Protein 7LZ2 (pdb70)

GO terms:
  GO:0005886 plasma membrane (C, IDA)
  GO:0009507 chloroplast (C, IDA)
  GO:0009611 response to wounding (P, IEP)
  GO:0019722 calcium-mediated signaling (P, IDA)
  GO:0070417 cellular response to cold (P, IEP)
  GO:0071260 cellular response to mechanical stimulus (P, IEP)
  GO:0071311 cellular response to acetate (P, IEP)
  GO:0005886 plasma membrane (C, EXP)
  GO:0005262 calcium channel activity (F, IMP)
  GO:0008066 glutamate receptor activity (F, IMP)
  GO:0006816 calcium ion transport (P, IMP)
  GO:0009536 plastid (C, IDA)
  GO:0015276 ligand-gated monoatomic ion channel activity (F, IDA)
  GO:0006816 calcium ion transport (P, IDA)
  GO:0005515 protein binding (F, IPI)
  GO:0071230 cellular response to amino acid stimulus (P, IMP)

Foldseek 3Di:
DDDDDDDAAFEEEWQALAPCQQKHADPDPVRMDHLQVVLLVLLQVPFPDHGGHGYDYDDPNQATAALVVSLVCQLVVVGQKYITQRWPDPVSVVWWQWADFLWKKFKFKKAFPVLCVQCQGLLSLQVVLFAEEEEPNDPVLVCCVPVVVRDNVSYHHAGYLVRQQVLRVCDRPRNHTRIYMYMPVSVLVSCLPRQRRMDTGDDRPTITHGTMTGGPPDVCSVSSNVSSVVCVVVCNSVVSCVVRDDSDHDND/DPVDDDAFEEEEKQALAPCQQKHADPDPPGMHHLQVVLLVQLQVPDPDHHHHHYDYDDDNQFTAALLVSLVCQLVVVGQKYITQRWDDDVSVVFWQWAAFLFKKFKFKKAFVVCVVQDFTDVSQQVVLFAEEEEPNDPVLVCCCPVVVRDNVSYHYAGYLVLQVVQRVCDRPNNHTRIYMYMPVSVLVSCPPHPLSMATGDDTHPMTHGTMTGGPPDPVSVSSNVSSVVCVVVCNSVVSCVVRHDDDGPRD/DDPPDDDAFEEEEKQALAPCQQKHADPDPPGIDHLQVVLLVQLQVPDPDHGRHHYDYDDPNQFTAALVVVLVCCLVVVGQKYITQRFDDDVSVVFWPWAAFLFKKFKFKKAFPPPLPQPQGDVSQQVVLFAEEEEPNDPVLCCCCPVVVRDSVSYHYAGYLVRQLVQRVCDRPRNHTSIYMYMVVSVVVSCLPNLNRMDTGDDTPPMGHGTMTGGPPDPVSVSSNVSSVVCVVVVNSVVSCCVRPVGDRPND

Radius of gyration: 29.54 Å; Cα contacts (8 Å, |Δi|>4): 1562; chains: 3; bounding box: 68×72×81 Å

Sequence (755 aa):
GSAMGSKPLRIGVPNRVSYTDYVSKDKNPPGVRGYCIDVFEAAIELLPYPVPRTYILYGDGKRNPSYDNLVNEVVADNFDVAVGDITIVTNRTRYVDFTQPFIESGLVVVAPVKEAGTIEGIDSLVTSNEPIGVQDGTFARNYLINELNILPSRIVPLKDEEQYLSALQRGPNAGGVAAIVDELPYIEVLLTNSNCKFRTVGQEFTRTGWGFAFQRDSPLAVDMSTAILQLSEEGELEKIHRKWLNYKHECSSAMGSKPLRIGVPNRVSYTDYVSKDKNPPGVRGYCIDVFEAAIELLPYPVPRTYILYGDGKRNPSYDNLVNEVVADNFDVAVGDITIVTNRTRYVDFTQPFIESGLVVVAPVKEAGTIEGIDSLVTSNEPIGVQDGTFARNYLINELNILPSRIVPLKDEEQYLSALQRGPNAGGVAAIVDELPYIEVLLTNSNCKFRTVGQEFTRTGWGFAFQRDSPLAVDMSTAILQLSEEGELEKIHRKWLNYKHECSGSAMGSKPLRIGVPNRVSYTDYVSKDKNPPGVRGYCIDVFEAAIELLPYPVPRTYILYGDGKRNPSYDNLVNEVVADNFDVAVGDITIVTNRTRYVDFTQPFIESGLVVVAPVKEAGTIEGIDSLVTSNEPIGVQDGTFARNYLINELNILPSRIVPLKDEEQYLSALQRGPNAGGVAAIVDELPYIEVLLTNSNCKFRTVGQEFTRTGWGFAFQRDSPLAVDMSTAILQLSEEGELEKIHRKWLNYKHECS

Secondary structure (DSSP, 8-state):
-----PPPEEEEEE--SSSTTTSEE-SSTTSEESHHHHHHHHHHHTSSS---EEEEEES-SSS---HHHHHHHHHTTS-SEE-SS-B--HHHHTTEEEPSPSEEE-EEEEEEGGGTTT--SHHHHHHT---EEEETT-THHHHHHHHH---GGGEEEE-SHHHHHHHHHH-TTTTS-SEEEEEHHHHHHHHHTTTTSEEEES-----EEE--EEETT-HHHHHHHHHHHHHHHTTHHHHHHHHH-----S--/--SSPPPEEEEEE--SSSTTTSEE-SSTTSEESHHHHHHHHHHHTSSS---EEEEEES-SSSPPPHHHHHHHHHTTS-SEE-SS-B--HHHHTTEEEPSPSEEEEEEEEEEGGGTTT--SHHHHHHT---EEEETT-THHHIIIIIH---GGGEEEE-SHHHHHHHHHH-TTTTS-SEEEEEHHHHHHHHTTS-SSEEEEEEEEEEEEE--EEETT-HHHHHHHHHHHHHHHTTHHHHHHHHH--S--S--/--SS--PPEEEEEE--SSSTTTSEE-SSTTSEESHHHHHHHHHHHTSSS---EEEEEES-SSSPPPHHHHHHHHHTTS-SEE-SS-B--HHHHTTSEEPSPSEEEEEEEEEESS--TT-SSHHHHHHT---EEEETT-THHHIIIIIH---GGGEEEE-SHHHHHHHHHH-TTTTS-SEEEEEHHHHHHHTTSSTT-EEEEEEEEEEEEE--EE-TT-HHHHHHHHHHHHHHHHTHHHHHHHHHH-------

Organism: Arabidopsis thaliana (NCBI:txid3702)

InterPro domains:
  IPR001320 Ionotropic glutamate receptor, C-terminal [PF00060] (614-869)
  IPR001320 Ionotropic glutamate receptor, C-terminal [SM00079] (495-837)
  IPR001828 Receptor, ligand binding region [PF01094] (77-432)
  IPR015683 Ionotropic glutamate receptor [PTHR18966] (61-900)
  IPR017103 Ionotropic glutamate receptor, plant [PIRSF037090] (15-953)
  IPR019594 Ionotropic glutamate receptor, L-glutamate and glycine-binding domain [PF10613] (513-597)
  IPR028082 Periplasmic binding protein-like I [SSF53822] (56-485)
  IPR044440 Plant glutamate receptor, periplasmic ligand-binding domain [cd19990] (62-450)

Solvent-accessible surface area: 34008 Å² total

Nearest PDB structures (foldseek):
  7lz0-assembly1_A  TM=9.992E-01  e=1.432E-56  Arabidopsis thaliana
  7lzh-assembly1_D  TM=9.615E-01  e=1.372E-44  Arabidopsis thaliana
  7lzi-assembly1_D  TM=9.475E-01  e=1.286E-44  Arabidopsis thaliana
  7lzi-assembly1_C  TM=9.461E-01  e=9.913E-45  Arabidopsis thaliana
  6ve8-assembly1_A  TM=9.684E-01  e=1.180E-38  Arabidopsis thaliana

B-factor: mean 27.97, std 14.32, range [13.73, 125.94]

Structure (mmCIF, N/CA/C/O backbone):
data_7LZ2
#
_entry.id   7LZ2
#
_cell.length_a   74.581
_cell.length_b   74.581
_cell.length_c   508.887
_cell.angle_alpha   90.000
_cell.angle_beta   90.000
_cell.angle_gamma   120.000
#
_symmetry.space_group_name_H-M   'P 65 2 2'
#
loop_
_entity.id
_entity.type
_entity.pdbx_description
1 polymer 'Glutamate receptor 3.4'
2 non-polymer METHIONINE
3 non-polymer 'SODIUM ION'
4 non-polymer 'SULFATE ION'
5 non-polymer GLYCEROL
6 non-polymer BETA-MERCAPTOETHANOL
7 non-polymer 'CHLORIDE ION'
8 water water
#
loop_
_atom_site.group_PDB
_atom_site.id
_atom_site.type_symbol
_atom_site.label_atom_id
_atom_site.label_alt_id
_atom_site.label_comp_id
_atom_site.label_asym_id
_atom_site.label_entity_id
_atom_site.label_seq_id
_atom_site.pdbx_PDB_ins_code
_atom_site.Cartn_x
_atom_site.Cartn_y
_atom_site.Cartn_z
_atom_site.occupancy
_atom_site.B_iso_or_equiv
_atom_site.auth_seq_id
_atom_site.auth_comp_id
_atom_site.auth_asym_id
_atom_site.auth_atom_id
_atom_site.pdbx_PDB_model_num
ATOM 1 N N . GLY A 1 17 ? 19.567 26.760 -17.492 1.00 45.36 1 GLY A N 1
ATOM 2 C CA . GLY A 1 17 ? 19.210 25.919 -18.686 1.00 45.19 1 GLY A CA 1
ATOM 3 C C . GLY A 1 17 ? 18.600 26.724 -19.831 1.00 37.62 1 GLY A C 1
ATOM 4 O O . GLY A 1 17 ? 18.296 27.934 -19.639 1.00 42.82 1 GLY A O 1
ATOM 5 N N . SER A 1 18 ? 18.410 26.102 -20.998 1.00 39.19 2 SER A N 1
ATOM 6 C CA . SER A 1 18 ? 17.840 26.791 -22.189 1.00 38.33 2 SER A CA 1
ATOM 7 C C . SER A 1 18 ? 16.359 27.106 -21.932 1.00 32.99 2 SER A C 1
ATOM 8 O O . SER A 1 18 ? 15.649 26.282 -21.301 1.00 32.73 2 SER A O 1
ATOM 11 N N . ALA A 1 19 ? 15.955 28.311 -22.300 1.00 27.05 3 ALA A N 1
ATOM 12 C CA . ALA A 1 19 ? 14.607 28.830 -21.992 1.00 22.53 3 ALA A CA 1
ATOM 13 C C . ALA A 1 19 ? 13.594 28.338 -23.034 1.00 24.55 3 ALA A C 1
ATOM 14 O O . ALA A 1 19 ? 12.425 28.046 -22.623 1.00 23.07 3 ALA A O 1
ATOM 16 N N . MET A 1 20 ? 13.962 28.239 -24.311 1.00 22.27 4 MET A N 1
ATOM 17 C CA . MET A 1 20 ? 12.927 28.012 -25.348 1.00 24.04 4 MET A CA 1
ATOM 18 C C . MET A 1 20 ? 12.506 26.545 -25.318 1.00 25.01 4 MET A C 1
ATOM 19 O O . MET A 1 20 ? 13.354 25.663 -25.442 1.00 24.97 4 MET A O 1
ATOM 24 N N . GLY A 1 21 ? 11.199 26.273 -25.105 1.00 21.66 5 GLY A N 1
ATOM 25 C CA . GLY A 1 21 ? 10.663 24.920 -25.059 1.00 21.85 5 GLY A CA 1
ATOM 26 C C . GLY A 1 21 ? 10.399 24.391 -26.475 1.00 19.88 5 GLY A C 1
ATOM 27 O O . GLY A 1 21 ? 10.611 25.102 -27.462 1.00 22.20 5 GLY A O 1
ATOM 28 N N . SER A 1 22 ? 9.905 23.165 -26.502 1.00 23.96 6 SER A N 1
ATOM 29 C CA . SER A 1 22 ? 9.588 22.449 -27.756 1.00 27.34 6 SER A CA 1
ATOM 30 C C . SER A 1 22 ? 8.151 22.774 -28.171 1.00 24.79 6 SER A C 1
ATOM 31 O O . SER A 1 22 ? 7.289 23.058 -27.321 1.00 21.59 6 SER A O 1
ATOM 34 N N . LYS A 1 23 ? 7.918 22.748 -29.459 1.00 24.04 7 LYS A N 1
ATOM 35 C CA . LYS A 1 23 ? 6.595 22.958 -30.048 1.00 23.00 7 LYS A CA 1
ATOM 36 C C . LYS A 1 23 ? 5.792 21.679 -29.831 1.00 18.79 7 LYS A C 1
ATOM 37 O O . LYS A 1 23 ? 6.313 20.600 -30.002 1.00 20.86 7 LYS A O 1
ATOM 43 N N . PRO A 1 24 ? 4.517 21.769 -29.397 1.00 18.69 8 PRO A N 1
ATOM 44 C CA . PRO A 1 24 ? 3.666 20.593 -29.245 1.00 18.14 8 PRO A CA 1
ATOM 45 C C . PRO A 1 24 ? 3.258 20.052 -30.616 1.00 17.19 8 PRO A C 1
ATOM 46 O O . PRO A 1 24 ? 3.294 20.734 -31.618 1.00 18.07 8 PRO A O 1
ATOM 50 N N . LEU A 1 25 ? 2.844 18.802 -30.587 1.00 17.88 9 LEU A N 1
ATOM 51 C CA . LEU A 1 25 ? 2.297 18.116 -31.786 1.00 17.58 9 LEU A CA 1
ATOM 52 C C . LEU A 1 25 ? 1.020 18.842 -32.196 1.00 16.72 9 LEU A C 1
ATOM 53 O O . LEU A 1 25 ? 0.072 18.953 -31.427 1.00 18.55 9 LEU A O 1
ATOM 58 N N . ARG A 1 26 ? 0.955 19.265 -33.458 1.00 16.06 10 ARG A N 1
ATOM 59 C CA . ARG A 1 26 ? -0.214 19.975 -33.988 1.00 16.79 10 ARG A CA 1
ATOM 60 C C . ARG A 1 26 ? -1.139 18.939 -34.646 1.00 17.56 10 ARG A C 1
ATOM 61 O O . ARG A 1 26 ? -0.807 18.435 -35.749 1.00 17.13 10 ARG A O 1
ATOM 69 N N . ILE A 1 27 ? -2.251 18.642 -33.985 1.00 18.22 11 ILE A N 1
ATOM 70 C CA . ILE A 1 27 ? -3.162 17.548 -34.430 1.00 17.08 11 ILE A CA 1
ATOM 71 C C . ILE A 1 27 ? -4.316 18.211 -35.189 1.00 16.41 11 ILE A C 1
ATOM 72 O O . ILE A 1 27 ? -5.172 18.843 -34.543 1.00 18.80 11 ILE A O 1
ATOM 77 N N . GLY A 1 28 ? -4.472 17.988 -36.494 1.00 16.31 12 GLY A N 1
ATOM 78 C CA . GLY A 1 28 ? -5.614 18.458 -37.275 1.00 16.23 12 GLY A CA 1
ATOM 79 C C . GLY A 1 28 ? -6.770 17.470 -37.216 1.00 18.06 12 GLY A C 1
ATOM 80 O O . GLY A 1 28 ? -6.550 16.235 -37.427 1.00 16.75 12 GLY A O 1
ATOM 81 N N . VAL A 1 29 ? -7.970 17.942 -36.842 1.00 17.32 13 VAL A N 1
ATOM 82 C CA . VAL A 1 29 ? -9.149 17.057 -36.585 1.00 17.24 13 VAL A CA 1
ATOM 83 C C . VAL A 1 29 ? -10.297 17.544 -37.448 1.00 18.36 13 VAL A C 1
ATOM 84 O O . VAL A 1 29 ? -10.669 18.738 -37.373 1.00 18.05 13 VAL A O 1
ATOM 88 N N . PRO A 1 30 ? -10.902 16.689 -38.305 1.00 17.06 14 PRO A N 1
ATOM 89 C CA . PRO A 1 30 ? -12.020 17.127 -39.128 1.00 18.13 14 PRO A CA 1
ATOM 90 C C . PRO A 1 30 ? -13.252 17.482 -38.283 1.00 17.12 14 PRO A C 1
ATOM 91 O O . PRO A 1 30 ? -13.645 16.740 -37.399 1.00 17.60 14 PRO A O 1
ATOM 95 N N . ASN A 1 31 ? -13.811 18.655 -38.590 1.00 18.75 15 ASN A N 1
ATOM 96 C CA . ASN A 1 31 ? -14.972 19.208 -37.869 1.00 19.80 15 ASN A CA 1
ATOM 97 C C . ASN A 1 31 ? -16.230 18.597 -38.470 1.00 17.67 15 ASN A C 1
ATOM 98 O O . ASN A 1 31 ? -16.880 19.268 -39.204 1.00 20.15 15 ASN A O 1
ATOM 103 N N . ARG A 1 32 ? -16.533 17.359 -38.123 1.00 18.26 16 ARG A N 1
ATOM 104 C CA . ARG A 1 32 ? -17.622 16.571 -38.739 1.00 18.79 16 ARG A CA 1
ATOM 105 C C . ARG A 1 32 ? -18.948 17.212 -38.362 1.00 19.27 16 ARG A C 1
ATOM 106 O O . ARG A 1 32 ? -19.117 17.531 -37.185 1.00 19.82 16 ARG A O 1
ATOM 114 N N . VAL A 1 33 ? -19.870 17.226 -39.316 1.00 20.69 17 VAL A N 1
ATOM 115 C CA . VAL A 1 33 ? -21.279 17.660 -39.032 1.00 21.63 17 VAL A CA 1
ATOM 116 C C . VAL A 1 33 ? -22.223 16.465 -38.987 1.00 23.80 17 VAL A C 1
ATOM 117 O O . VAL A 1 33 ? -23.307 16.572 -38.411 1.00 28.45 17 VAL A O 1
ATOM 121 N N . SER A 1 34 ? -21.834 15.353 -39.586 1.00 20.85 18 SER A N 1
ATOM 122 C CA . SER A 1 34 ? -22.628 14.120 -39.611 1.00 19.93 18 SER A CA 1
ATOM 123 C C . SER A 1 34 ? -21.802 13.021 -38.951 1.00 19.56 18 SER A C 1
ATOM 124 O O . SER A 1 34 ? -20.529 13.086 -39.026 1.00 19.86 18 SER A O 1
ATOM 127 N N . TYR A 1 35 ? -22.411 11.967 -38.444 1.00 20.04 19 TYR A N 1
ATOM 128 C CA . TYR A 1 35 ? -21.733 10.763 -37.891 1.00 20.03 19 TYR A CA 1
ATOM 129 C C . TYR A 1 35 ? -20.724 11.228 -36.846 1.00 20.68 19 TYR A C 1
ATOM 130 O O . TYR A 1 35 ? -19.562 10.784 -36.805 1.00 19.95 19 TYR A O 1
ATOM 139 N N . THR A 1 36 ? -21.180 12.056 -35.915 1.00 21.04 20 THR A N 1
ATOM 140 C CA . THR A 1 36 ? -20.256 12.749 -34.989 1.00 20.35 20 THR A CA 1
ATOM 141 C C . THR A 1 36 ? -19.781 11.838 -33.871 1.00 21.63 20 THR A C 1
ATOM 142 O O . THR A 1 36 ? -18.787 12.226 -33.167 1.00 22.61 20 THR A O 1
ATOM 146 N N . ASP A 1 37 ? -20.270 10.622 -33.740 1.00 21.37 21 ASP A N 1
ATOM 147 C CA . ASP A 1 37 ? -19.688 9.701 -32.746 1.00 23.02 21 ASP A CA 1
ATOM 148 C C . ASP A 1 37 ? -18.289 9.228 -33.189 1.00 20.23 21 ASP A C 1
ATOM 149 O O . ASP A 1 37 ? -17.553 8.793 -32.314 1.00 19.30 21 ASP A O 1
ATOM 154 N N . TYR A 1 38 ? -17.941 9.318 -34.469 1.00 18.30 22 TYR A N 1
ATOM 155 C CA . TYR A 1 38 ? -16.583 8.924 -34.870 1.00 18.05 22 TYR A CA 1
ATOM 156 C C . TYR A 1 38 ? -15.575 9.996 -34.479 1.00 20.80 22 TYR A C 1
ATOM 157 O O . TYR A 1 38 ? -14.504 9.633 -33.997 1.00 19.83 22 TYR A O 1
ATOM 166 N N . VAL A 1 39 ? -15.856 11.246 -34.742 1.00 20.60 23 VAL A N 1
ATOM 167 C CA . VAL A 1 39 ? -15.002 12.383 -34.319 1.00 18.08 23 VAL A CA 1
ATOM 168 C C . VAL A 1 39 ? -15.787 13.644 -34.491 1.00 19.27 23 VAL A C 1
ATOM 169 O O . VAL A 1 39 ? -16.526 13.745 -35.485 1.00 22.96 23 VAL A O 1
ATOM 173 N N . SER A 1 40 ? -15.637 14.593 -33.562 1.00 19.90 24 SER A N 1
ATOM 174 C CA . SER A 1 40 ? -16.331 15.886 -33.677 1.00 22.73 24 SER A CA 1
ATOM 175 C C . SER A 1 40 ? -15.766 16.876 -32.654 1.00 21.16 24 SER A C 1
ATOM 176 O O . SER A 1 40 ? -14.940 16.470 -31.789 1.00 22.20 24 SER A O 1
ATOM 179 N N . LYS A 1 41 ? -16.203 18.121 -32.783 1.00 22.69 25 LYS A N 1
ATOM 180 C CA . LYS A 1 41 ? -15.898 19.162 -31.777 1.00 23.59 25 LYS A CA 1
ATOM 181 C C . LYS A 1 41 ? -16.544 18.825 -30.424 1.00 24.72 25 LYS A C 1
ATOM 182 O O . LYS A 1 41 ? -17.520 18.072 -30.379 1.00 23.18 25 LYS A O 1
ATOM 188 N N . ASP A 1 42 ? -15.987 19.396 -29.358 1.00 24.64 26 ASP A N 1
ATOM 189 C CA . ASP A 1 42 ? -16.453 19.239 -27.968 1.00 29.24 26 ASP A CA 1
ATOM 190 C C . ASP A 1 42 ? -16.342 20.634 -27.362 1.00 32.06 26 ASP A C 1
ATOM 191 O O . ASP A 1 42 ? -15.330 21.274 -27.596 1.00 29.48 26 ASP A O 1
ATOM 196 N N . LYS A 1 43 ? -17.374 21.100 -26.673 1.00 35.76 27 LYS A N 1
ATOM 197 C CA . LYS A 1 43 ? -17.373 22.474 -26.111 1.00 39.91 27 LYS A CA 1
ATOM 198 C C . LYS A 1 43 ? -16.363 22.544 -24.960 1.00 40.44 27 LYS A C 1
ATOM 199 O O . LYS A 1 43 ? -15.939 23.673 -24.639 1.00 45.99 27 LYS A O 1
ATOM 205 N N . ASN A 1 44 ? -15.988 21.396 -24.384 1.00 33.51 28 ASN A N 1
ATOM 206 C CA . ASN A 1 44 ? -15.010 21.244 -23.281 1.00 38.27 28 ASN A CA 1
ATOM 207 C C . ASN A 1 44 ? -13.633 20.833 -23.808 1.00 47.17 28 ASN A C 1
ATOM 208 O O . ASN A 1 44 ? -13.540 20.130 -24.813 1.00 37.36 28 ASN A O 1
ATOM 213 N N . PRO A 1 45 ? -12.517 21.158 -23.110 1.00 46.43 29 PRO A N 1
ATOM 214 C CA . PRO A 1 45 ? -11.206 20.624 -23.493 1.00 44.02 29 PRO A CA 1
ATOM 215 C C . PRO A 1 45 ? -11.208 19.085 -23.542 1.00 39.15 29 PRO A C 1
ATOM 216 O O . PRO A 1 45 ? -11.903 18.407 -22.793 1.00 41.44 29 PRO A O 1
ATOM 220 N N . PRO A 1 46 ? -10.445 18.444 -24.456 1.00 33.42 30 PRO A N 1
ATOM 221 C CA . PRO A 1 46 ? -9.499 19.149 -25.319 1.00 33.48 30 PRO A CA 1
ATOM 222 C C . PRO A 1 46 ? -10.100 19.771 -26.588 1.00 27.47 30 PRO A C 1
ATOM 223 O O . PRO A 1 46 ? -9.350 20.110 -27.470 1.00 30.95 30 PRO A O 1
ATOM 227 N N . GLY A 1 47 ? -11.428 19.940 -26.655 1.00 24.15 31 GLY A N 1
ATOM 228 C CA . GLY A 1 47 ? -12.080 20.647 -27.747 1.00 26.12 31 GLY A CA 1
ATOM 229 C C . GLY A 1 47 ? -12.497 19.724 -28.876 1.00 23.41 31 GLY A C 1
ATOM 230 O O . GLY A 1 47 ? -13.098 20.223 -29.862 1.00 24.99 31 GLY A O 1
ATOM 231 N N . VAL A 1 48 ? -12.159 18.442 -28.729 1.00 22.13 32 VAL A N 1
ATOM 232 C CA . VAL A 1 48 ? -12.577 17.367 -29.676 1.00 20.88 32 VAL A CA 1
ATOM 233 C C . VAL A 1 48 ? -12.976 16.138 -28.896 1.00 20.47 32 VAL A C 1
ATOM 234 O O . VAL A 1 48 ? -12.468 15.957 -27.773 1.00 21.83 32 VAL A O 1
ATOM 238 N N . ARG A 1 49 ? -13.761 15.245 -29.497 1.00 19.69 33 ARG A N 1
ATOM 239 C CA . ARG A 1 49 ? -14.168 13.990 -28.854 1.00 20.81 33 ARG A CA 1
ATOM 240 C C . ARG A 1 49 ? -14.542 12.942 -29.899 1.00 19.88 33 ARG A C 1
ATOM 241 O O . ARG A 1 49 ? -14.662 13.299 -31.050 1.00 20.23 33 ARG A O 1
ATOM 249 N N . GLY A 1 50 ? -14.767 11.730 -29.461 1.00 18.92 34 GLY A N 1
ATOM 250 C CA . GLY A 1 50 ? -15.304 10.669 -30.302 1.00 20.86 34 GLY A CA 1
ATOM 251 C C . GLY A 1 50 ? -14.392 9.480 -30.378 1.00 19.84 34 GLY A C 1
ATOM 252 O O . GLY A 1 50 ? -13.334 9.438 -29.769 1.00 20.24 34 GLY A O 1
ATOM 253 N N . TYR A 1 51 ? -14.874 8.442 -31.015 1.00 17.45 35 TYR A N 1
ATOM 254 C CA . TYR A 1 51 ? -14.170 7.160 -31.161 1.00 18.60 35 TYR A CA 1
ATOM 255 C C . TYR A 1 51 ? -12.698 7.399 -31.546 1.00 17.77 35 TYR A C 1
ATOM 256 O O . TYR A 1 51 ? -11.821 6.817 -30.902 1.00 17.36 35 TYR A O 1
ATOM 265 N N . CYS A 1 52 ? -12.436 8.151 -32.602 1.00 17.26 36 CYS A N 1
ATOM 266 C CA . CYS A 1 52 ? -11.077 8.216 -33.174 1.00 20.39 36 CYS A CA 1
ATOM 267 C C . CYS A 1 52 ? -10.184 8.975 -32.181 1.00 18.99 36 CYS A C 1
ATOM 268 O O . CYS A 1 52 ? -8.977 8.711 -32.126 1.00 18.75 36 CYS A O 1
ATOM 271 N N . ILE A 1 53 ? -10.723 9.922 -31.415 1.00 17.88 37 ILE A N 1
ATOM 272 C CA . ILE A 1 53 ? -9.919 10.673 -30.416 1.00 18.24 37 ILE A CA 1
ATOM 273 C C . ILE A 1 53 ? -9.540 9.742 -29.282 1.00 19.60 37 ILE A C 1
ATOM 274 O O . ILE A 1 53 ? -8.381 9.711 -28.868 1.00 18.35 37 ILE A O 1
ATOM 279 N N . ASP A 1 54 ? -10.493 8.941 -28.799 1.00 19.19 38 ASP A N 1
ATOM 280 C CA . ASP A 1 54 ? -10.198 8.020 -27.688 1.00 20.30 38 ASP A CA 1
ATOM 281 C C . ASP A 1 54 ? -9.159 6.981 -28.132 1.00 19.35 38 ASP A C 1
ATOM 282 O O . ASP A 1 54 ? -8.287 6.652 -27.374 1.00 19.19 38 ASP A O 1
ATOM 287 N N . VAL A 1 55 ? -9.233 6.490 -29.364 1.00 17.07 39 VAL A N 1
ATOM 288 C CA . VAL A 1 55 ? -8.182 5.574 -29.882 1.00 17.17 39 VAL A CA 1
ATOM 289 C C . VAL A 1 55 ? -6.851 6.308 -29.911 1.00 17.60 39 VAL A C 1
ATOM 290 O O . VAL A 1 55 ? -5.855 5.750 -29.449 1.00 17.38 39 VAL A O 1
ATOM 294 N N . PHE A 1 56 ? -6.795 7.516 -30.476 1.00 16.99 40 PHE A N 1
ATOM 295 C CA . PHE A 1 56 ? -5.509 8.241 -30.568 1.00 15.90 40 PHE A CA 1
ATOM 296 C C . PHE A 1 56 ? -4.906 8.432 -29.160 1.00 17.88 40 PHE A C 1
ATOM 297 O O . PHE A 1 56 ? -3.671 8.204 -28.980 1.00 16.61 40 PHE A O 1
ATOM 305 N N . GLU A 1 57 ? -5.715 8.864 -28.187 1.00 18.44 41 GLU A N 1
ATOM 306 C CA . GLU A 1 57 ? -5.249 9.140 -26.819 1.00 19.63 41 GLU A CA 1
ATOM 307 C C . GLU A 1 57 ? -4.767 7.853 -26.160 1.00 18.80 41 GLU A C 1
ATOM 308 O O . G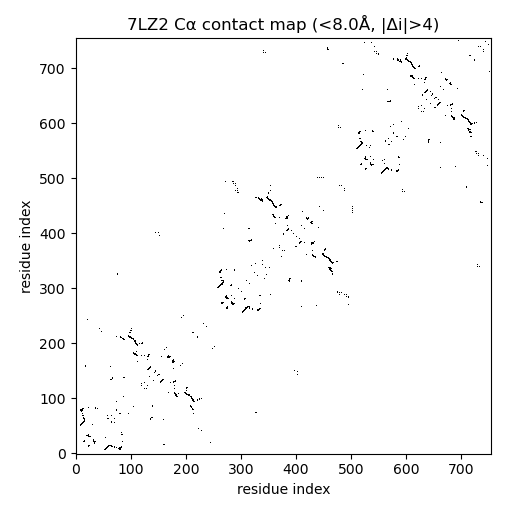LU A 1 57 ? -3.701 7.870 -25.503 1.00 22.46 41 GLU A O 1
ATOM 314 N N . ALA A 1 58 ? -5.470 6.755 -26.347 1.00 17.54 42 ALA A N 1
ATOM 315 C CA . ALA A 1 58 ? -5.077 5.455 -25.768 1.00 18.41 42 ALA A CA 1
ATOM 316 C C . ALA A 1 58 ? -3.762 5.022 -26.364 1.00 20.62 42 ALA A C 1
ATOM 317 O O . ALA A 1 58 ? -2.932 4.461 -25.630 1.00 21.51 42 ALA A O 1
ATOM 319 N N . ALA A 1 59 ? -3.565 5.289 -27.658 1.00 17.47 43 ALA A N 1
ATOM 320 C CA . ALA A 1 59 ? -2.301 4.932 -28.321 1.00 18.03 43 ALA A CA 1
ATOM 321 C C . ALA A 1 59 ? -1.158 5.847 -27.863 1.00 18.52 43 ALA A C 1
ATOM 322 O O . ALA A 1 59 ? -0.080 5.298 -27.511 1.00 19.56 43 ALA A O 1
ATOM 324 N N . ILE A 1 60 ? -1.379 7.124 -27.735 1.00 18.91 44 ILE A N 1
ATOM 325 C CA . ILE A 1 60 ? -0.355 8.056 -27.183 1.00 19.55 44 ILE A CA 1
ATOM 326 C C . ILE A 1 60 ? 0.052 7.586 -25.789 1.00 20.44 44 ILE A C 1
ATOM 327 O O . ILE A 1 60 ? 1.268 7.666 -25.457 1.00 22.87 44 ILE A O 1
ATOM 332 N N . GLU A 1 61 ? -0.876 7.108 -24.987 1.00 19.39 45 GLU A N 1
ATOM 333 C CA . GLU A 1 61 ? -0.542 6.759 -23.589 1.00 23.52 45 GLU A CA 1
ATOM 334 C C . GLU A 1 61 ? 0.450 5.591 -23.604 1.00 27.48 45 GLU A C 1
ATOM 335 O O . GLU A 1 61 ? 1.220 5.451 -22.649 1.00 25.64 45 GLU A O 1
ATOM 341 N N . LEU A 1 62 ? 0.452 4.755 -24.642 1.00 21.00 46 LEU A N 1
ATOM 342 C CA . LEU A 1 62 ? 1.338 3.575 -24.698 1.00 21.63 46 LEU A CA 1
ATOM 343 C C . LEU A 1 62 ? 2.722 3.890 -25.212 1.00 22.58 46 LEU A C 1
ATOM 344 O O . LEU A 1 62 ? 3.547 2.991 -25.140 1.00 22.16 46 LEU A O 1
ATOM 349 N N . LEU A 1 63 ? 2.983 5.083 -25.723 1.00 21.43 47 LEU A N 1
ATOM 350 C CA . LEU A 1 63 ? 4.307 5.381 -26.285 1.00 22.53 47 LEU A CA 1
ATOM 351 C C . LEU A 1 63 ? 5.268 5.505 -25.122 1.00 26.34 47 LEU A C 1
ATOM 352 O O . LEU A 1 63 ? 4.880 5.922 -24.028 1.00 25.76 47 LEU A O 1
ATOM 357 N N . PRO A 1 64 ? 6.547 5.177 -25.376 1.00 25.62 48 PRO A N 1
ATOM 358 C CA . PRO A 1 64 ? 7.533 5.239 -24.308 1.00 26.41 48 PRO A CA 1
ATOM 359 C C . PRO A 1 64 ? 8.148 6.635 -24.092 1.00 25.80 48 PRO A C 1
ATOM 360 O O . PRO A 1 64 ? 9.308 6.710 -23.667 1.00 26.03 48 PRO A O 1
ATOM 364 N N . TYR A 1 65 ? 7.425 7.714 -24.406 1.00 25.53 49 TYR A N 1
ATOM 365 C CA . TYR A 1 65 ? 7.860 9.111 -24.161 1.00 23.72 49 TYR A CA 1
ATOM 366 C C . TYR A 1 65 ? 6.608 9.970 -24.086 1.00 27.23 49 TYR A C 1
ATOM 367 O O . TYR A 1 65 ? 5.580 9.610 -24.628 1.00 24.15 49 TYR A O 1
ATOM 376 N N . PRO A 1 66 ? 6.666 11.145 -23.453 1.00 25.04 50 PRO A N 1
ATOM 377 C CA . PRO A 1 66 ? 5.541 12.076 -23.507 1.00 24.33 50 PRO A CA 1
ATOM 378 C C . PRO A 1 66 ? 5.411 12.690 -24.904 1.00 21.00 50 PRO A C 1
ATOM 379 O O . PRO A 1 66 ? 6.397 12.824 -25.602 1.00 23.59 50 PRO A O 1
ATOM 383 N N . VAL A 1 67 ? 4.189 13.084 -25.239 1.00 20.17 51 VAL A N 1
ATOM 384 C CA . VAL A 1 67 ? 3.893 13.776 -26.518 1.00 20.54 51 VAL A CA 1
ATOM 385 C C . VAL A 1 67 ? 3.023 14.980 -26.238 1.00 21.06 51 VAL A C 1
ATOM 386 O O . VAL A 1 67 ? 1.808 14.928 -26.392 1.00 20.23 51 VAL A O 1
ATOM 390 N N . PRO A 1 68 ? 3.599 16.123 -25.799 1.00 21.51 52 PRO A N 1
ATOM 391 C CA . PRO A 1 68 ? 2.828 17.341 -25.693 1.00 22.34 52 PRO A CA 1
ATOM 392 C C . PRO A 1 68 ? 2.122 17.600 -27.010 1.00 19.78 52 PRO A C 1
ATOM 393 O O . PRO A 1 68 ? 2.729 17.465 -28.063 1.00 20.02 52 PRO A O 1
ATOM 397 N N . ARG A 1 69 ? 0.849 17.980 -26.915 1.00 18.27 53 ARG A N 1
ATOM 398 C CA . ARG A 1 69 ? 0.010 17.988 -28.132 1.00 19.13 53 ARG A CA 1
ATOM 399 C C . ARG A 1 69 ? -1.181 18.916 -27.929 1.00 18.73 53 ARG A C 1
ATOM 400 O O . ARG A 1 69 ? -1.598 19.186 -26.791 1.00 18.72 53 ARG A O 1
ATOM 408 N N . THR A 1 70 ? -1.761 19.320 -29.042 1.00 19.43 54 THR A N 1
ATOM 409 C CA . THR A 1 70 ? -2.985 20.100 -29.051 1.00 18.67 54 THR A CA 1
ATOM 410 C C . THR A 1 70 ? -3.826 19.736 -30.293 1.00 19.48 54 THR A C 1
ATOM 411 O O . THR A 1 70 ? -3.258 19.490 -31.417 1.00 17.48 54 THR A O 1
ATOM 415 N N . TYR A 1 71 ? -5.137 19.825 -30.121 1.00 19.80 55 TYR A N 1
ATOM 416 C CA . TYR A 1 71 ? -6.087 19.447 -31.180 1.00 19.61 55 TYR A CA 1
ATOM 417 C C . TYR A 1 71 ? -6.613 20.729 -31.808 1.00 19.01 55 TYR A C 1
ATOM 418 O O . TYR A 1 71 ? -7.158 21.612 -31.071 1.00 21.02 55 TYR A O 1
ATOM 427 N N . ILE A 1 72 ? -6.539 20.781 -33.121 1.00 18.07 56 ILE A N 1
ATOM 428 C CA . ILE A 1 72 ? -6.970 21.919 -33.936 1.00 18.74 56 ILE A CA 1
ATOM 429 C C . ILE A 1 72 ? -8.056 21.469 -34.900 1.00 21.54 56 ILE A C 1
ATOM 430 O O . ILE A 1 72 ? -7.778 20.643 -35.745 1.00 19.76 56 ILE A O 1
ATOM 435 N N . LEU A 1 73 ? -9.261 22.042 -34.769 1.00 20.70 57 LEU A N 1
ATOM 436 C CA . LEU A 1 73 ? -10.359 21.695 -35.699 1.00 20.83 57 LEU A CA 1
ATOM 437 C C . LEU A 1 73 ? -10.074 22.223 -37.081 1.00 21.14 57 LEU A C 1
ATOM 438 O O . LEU A 1 73 ? -9.538 23.308 -37.228 1.00 19.96 57 LEU A O 1
ATOM 443 N N . TYR A 1 74 ? -10.502 21.441 -38.072 1.00 19.16 58 TYR A N 1
ATOM 444 C CA . TYR A 1 74 ? -10.396 21.754 -39.505 1.00 18.72 58 TYR A CA 1
ATOM 445 C C . TYR A 1 74 ? -11.766 21.650 -40.153 1.00 23.03 58 TYR A C 1
ATOM 446 O O . TYR A 1 74 ? -12.358 20.582 -40.094 1.00 20.67 58 TYR A O 1
ATOM 455 N N . GLY A 1 75 ? -12.251 22.763 -40.726 1.00 22.32 59 GLY A N 1
ATOM 456 C CA . GLY A 1 75 ? -13.589 22.881 -41.334 1.00 24.67 59 GLY A CA 1
ATOM 457 C C . GLY A 1 75 ? -14.435 23.965 -40.664 1.00 26.44 59 GLY A C 1
ATOM 458 O O . GLY A 1 75 ? -14.330 24.151 -39.448 1.00 28.51 59 GLY A O 1
ATOM 459 N N . ASP A 1 76 ? -15.390 24.501 -41.434 1.00 33.47 60 ASP A N 1
ATOM 460 C CA . ASP A 1 76 ? -16.276 25.630 -41.028 1.00 37.57 60 ASP A CA 1
ATOM 461 C C . ASP A 1 76 ? -17.410 25.162 -40.112 1.00 36.57 60 ASP A C 1
ATOM 462 O O . ASP A 1 76 ? -18.112 26.047 -39.567 1.00 35.54 60 ASP A O 1
ATOM 467 N N . GLY A 1 77 ? -17.640 23.847 -39.968 1.00 28.89 61 GLY A N 1
ATOM 468 C CA . GLY A 1 77 ? -18.685 23.300 -39.087 1.00 30.87 61 GLY A CA 1
ATOM 469 C C . GLY A 1 77 ? -20.068 23.445 -39.700 1.00 29.02 61 GLY A C 1
ATOM 470 O O . GLY A 1 77 ? -21.030 23.171 -38.987 1.00 36.05 61 GLY A O 1
ATOM 471 N N . LYS A 1 78 ? -20.133 23.776 -40.975 1.00 27.50 62 LYS A N 1
ATOM 472 C CA . LYS A 1 78 ? -21.395 23.832 -41.754 1.00 34.08 62 LYS A CA 1
ATOM 473 C C . LYS A 1 78 ? -21.533 22.550 -42.585 1.00 29.31 62 LYS A C 1
ATOM 474 O O . LYS A 1 78 ? -22.626 21.961 -42.599 1.00 30.45 62 LYS A O 1
ATOM 480 N N . ARG A 1 79 ? -20.454 22.131 -43.263 1.00 26.19 63 ARG A N 1
ATOM 481 C CA . ARG A 1 79 ? -20.380 20.867 -44.042 1.00 21.61 63 ARG A CA 1
ATOM 482 C C . ARG A 1 79 ? -19.121 20.121 -43.601 1.00 20.84 63 ARG A C 1
ATOM 483 O O . ARG A 1 79 ? -18.182 20.773 -43.136 1.00 21.49 63 ARG A O 1
ATOM 491 N N . ASN A 1 80 ? -19.107 18.798 -43.718 1.00 19.32 64 ASN A N 1
ATOM 492 C CA . ASN A 1 80 ? -17.875 18.024 -43.497 1.00 19.75 64 ASN A CA 1
ATOM 493 C C . ASN A 1 80 ? -16.785 18.640 -44.363 1.00 18.17 64 ASN A C 1
ATOM 494 O O . ASN A 1 80 ? -17.042 18.972 -45.509 1.00 18.63 64 ASN A O 1
ATOM 499 N N . PRO A 1 81 ? -15.548 18.774 -43.843 1.00 17.89 65 PRO A N 1
ATOM 500 C CA . PRO A 1 81 ? -14.468 19.315 -44.662 1.00 19.24 65 PRO A CA 1
ATOM 501 C C . PRO A 1 81 ? -13.953 18.311 -45.705 1.00 18.39 65 PRO A C 1
ATOM 502 O O . PRO A 1 81 ? -14.208 17.075 -45.602 1.00 17.53 65 PRO A O 1
ATOM 506 N N . SER A 1 82 ? -13.182 18.804 -46.668 1.00 19.27 66 SER A N 1
ATOM 507 C CA . SER A 1 82 ? -12.434 17.951 -47.615 1.00 18.31 66 SER A CA 1
ATOM 508 C C . SER A 1 82 ? -11.366 17.189 -46.834 1.00 17.95 66 SER A C 1
ATOM 509 O O . SER A 1 82 ? -10.451 17.846 -46.308 1.00 18.55 66 SER A O 1
ATOM 512 N N . TYR A 1 83 ? -11.422 15.867 -46.751 1.00 16.01 67 TYR A N 1
ATOM 513 C CA . TYR A 1 83 ? -10.372 15.079 -46.092 1.00 16.16 67 TYR A CA 1
ATOM 514 C C . TYR A 1 83 ? -9.092 15.075 -46.924 1.00 17.65 67 TYR A C 1
ATOM 515 O O . TYR A 1 83 ? -8.007 14.989 -46.304 1.00 17.03 67 TYR A O 1
ATOM 524 N N . ASP A 1 84 ? -9.160 15.111 -48.238 1.00 16.51 68 ASP A N 1
ATOM 525 C CA . ASP A 1 84 ? -7.921 15.259 -49.032 1.00 18.02 68 ASP A CA 1
ATOM 526 C C . ASP A 1 84 ? -7.215 16.569 -48.627 1.00 17.38 68 ASP A C 1
ATOM 527 O O . ASP A 1 84 ? -5.972 16.531 -48.508 1.00 17.98 68 ASP A O 1
ATOM 532 N N . ASN A 1 85 ? -7.962 17.654 -48.484 1.00 17.84 69 ASN A N 1
ATOM 533 C CA . ASN A 1 85 ? -7.361 18.962 -48.121 1.00 17.84 69 ASN A CA 1
ATOM 534 C C . ASN A 1 85 ? -6.865 18.910 -46.685 1.00 18.62 69 ASN A C 1
ATOM 535 O O . ASN A 1 85 ? -5.745 19.456 -46.442 1.00 19.13 69 ASN A O 1
ATOM 540 N N . LEU A 1 86 ? -7.540 18.210 -45.759 1.00 16.80 70 LEU A N 1
ATOM 541 C CA . LEU A 1 86 ? -7.006 18.056 -44.374 1.00 17.63 70 LEU A CA 1
ATOM 542 C C . LEU A 1 86 ? -5.663 17.333 -44.433 1.00 17.61 70 LEU A C 1
ATOM 543 O O . LEU A 1 86 ? -4.681 17.763 -43.790 1.00 17.41 70 LEU A O 1
ATOM 548 N N . VAL A 1 87 ? -5.552 16.246 -45.184 1.00 15.77 71 VAL A N 1
ATOM 549 C CA . VAL A 1 87 ? -4.294 15.488 -45.311 1.00 17.22 71 VAL A CA 1
ATOM 550 C C . VAL A 1 87 ? -3.237 16.406 -45.947 1.00 18.79 71 VAL A C 1
ATOM 551 O O . VAL A 1 87 ? -2.064 16.363 -45.507 1.00 17.66 71 VAL A O 1
ATOM 555 N N . ASN A 1 88 ? -3.628 17.218 -46.913 1.00 18.28 72 ASN A N 1
ATOM 556 C CA . ASN A 1 88 ? -2.612 18.077 -47.573 1.00 20.59 72 ASN A CA 1
ATOM 557 C C . ASN A 1 88 ? -2.149 19.157 -46.587 1.00 19.06 72 ASN A C 1
ATOM 558 O O . ASN A 1 88 ? -1.006 19.597 -46.769 1.00 20.61 72 ASN A O 1
ATOM 563 N N . GLU A 1 89 ? -2.884 19.458 -45.533 1.00 19.02 73 GLU A N 1
ATOM 564 C CA . GLU A 1 89 ? -2.423 20.415 -44.500 1.00 18.23 73 GLU A CA 1
ATOM 565 C C . GLU A 1 89 ? -1.291 19.780 -43.690 1.00 19.33 73 GLU A C 1
ATOM 566 O O . GLU A 1 89 ? -0.407 20.507 -43.206 1.00 19.13 73 GLU A O 1
ATOM 572 N N . VAL A 1 90 ? -1.272 18.467 -43.519 1.00 17.25 74 VAL A N 1
ATOM 573 C CA . VAL A 1 90 ? -0.152 17.711 -42.890 1.00 17.88 74 VAL A CA 1
ATOM 574 C C . VAL A 1 90 ? 1.042 17.758 -43.842 1.00 19.51 74 VAL A C 1
ATOM 575 O O . VAL A 1 90 ? 2.206 18.068 -43.407 1.00 17.78 74 VAL A O 1
ATOM 579 N N . VAL A 1 91 ? 0.831 17.481 -45.132 1.00 18.61 75 VAL A N 1
ATOM 580 C CA . VAL A 1 91 ? 1.893 17.480 -46.168 1.00 18.25 75 VAL A CA 1
ATOM 581 C C . VAL A 1 91 ? 2.556 18.871 -46.171 1.00 16.17 75 VAL A C 1
ATOM 582 O O . VAL A 1 91 ? 3.796 18.885 -46.214 1.00 17.75 75 VAL A O 1
ATOM 586 N N . ALA A 1 92 ? 1.768 19.915 -46.084 1.00 16.16 76 ALA A N 1
ATOM 587 C CA . ALA A 1 92 ? 2.238 21.327 -46.157 1.00 17.51 76 ALA A CA 1
ATOM 588 C C . ALA A 1 92 ? 2.776 21.804 -44.811 1.00 19.63 76 ALA A C 1
ATOM 589 O O . ALA A 1 92 ? 3.148 23.027 -44.749 1.00 20.77 76 ALA A O 1
ATOM 591 N N . ASP A 1 93 ? 2.852 20.948 -43.805 1.00 19.31 77 ASP A N 1
ATOM 592 C CA . ASP A 1 93 ? 3.471 21.270 -42.497 1.00 17.44 77 ASP A CA 1
ATOM 593 C C . ASP A 1 93 ? 2.675 22.341 -41.766 1.00 18.90 77 ASP A C 1
ATOM 594 O O . ASP A 1 93 ? 3.316 23.080 -40.945 1.00 19.10 77 ASP A O 1
ATOM 599 N N . ASN A 1 94 ? 1.353 22.473 -41.965 1.00 17.13 78 ASN A N 1
ATOM 600 C CA . ASN A 1 94 ? 0.447 23.276 -41.097 1.00 18.86 78 ASN A CA 1
ATOM 601 C C . ASN A 1 94 ? -0.000 22.450 -39.890 1.00 18.38 78 ASN A C 1
ATOM 602 O O . ASN A 1 94 ? -0.258 23.003 -38.809 1.00 21.85 78 ASN A O 1
ATOM 607 N N . PHE A 1 95 ? -0.091 21.137 -40.043 1.00 17.98 79 PHE A N 1
ATOM 608 C CA . PHE A 1 95 ? -0.355 20.184 -38.953 1.00 16.50 79 PHE A CA 1
ATOM 609 C C . PHE A 1 95 ? 0.756 19.152 -38.998 1.00 15.87 79 PHE A C 1
ATOM 610 O O . PHE A 1 95 ? 1.388 18.911 -40.037 1.00 18.42 79 PHE A O 1
ATOM 618 N N . ASP A 1 96 ? 0.984 18.500 -37.900 1.00 16.08 80 ASP A N 1
ATOM 619 C CA . ASP A 1 96 ? 1.942 17.372 -37.807 1.00 17.41 80 ASP A CA 1
ATOM 620 C C . ASP A 1 96 ? 1.247 16.038 -38.103 1.00 17.03 80 ASP A C 1
ATOM 621 O O . ASP A 1 96 ? 1.939 15.045 -38.469 1.00 16.37 80 ASP A O 1
ATOM 626 N N . VAL A 1 97 ? -0.076 15.967 -37.882 1.00 15.53 81 VAL A N 1
ATOM 627 C CA . VAL A 1 97 ? -0.815 14.703 -38.028 1.00 16.42 81 VAL A CA 1
ATOM 628 C C . VAL A 1 97 ? -2.258 15.073 -38.193 1.00 15.37 81 VAL A C 1
ATOM 629 O O . VAL A 1 97 ? -2.723 16.108 -37.682 1.00 16.56 81 VAL A O 1
ATOM 633 N N . ALA A 1 98 ? -2.953 14.263 -38.986 1.00 15.52 82 ALA A N 1
ATOM 634 C CA . ALA A 1 98 ? -4.415 14.295 -39.101 1.00 14.55 82 ALA A CA 1
ATOM 635 C C . ALA A 1 98 ? -5.003 13.132 -38.328 1.00 13.73 82 ALA A C 1
ATOM 636 O O . ALA A 1 98 ? -4.592 11.960 -38.552 1.00 14.55 82 ALA A O 1
ATOM 638 N N . VAL A 1 99 ? -5.895 13.435 -37.391 1.00 14.93 83 VAL A N 1
ATOM 639 C CA . VAL A 1 99 ? -6.484 12.440 -36.482 1.00 15.09 83 VAL A CA 1
ATOM 640 C C . VAL A 1 99 ? -7.990 12.496 -36.638 1.00 15.61 83 VAL A C 1
ATOM 641 O O . VAL A 1 99 ? -8.597 13.560 -36.497 1.00 16.38 83 VAL A O 1
ATOM 645 N N . GLY A 1 100 ? -8.595 11.357 -36.910 1.00 15.34 84 GLY A N 1
ATOM 646 C CA . GLY A 1 100 ? -10.030 11.213 -37.158 1.00 15.82 84 GLY A CA 1
ATOM 647 C C . GLY A 1 100 ? -10.255 9.953 -37.982 1.00 15.05 84 GLY A C 1
ATOM 648 O O . GLY A 1 100 ? -9.392 9.058 -38.025 1.00 16.62 84 GLY A O 1
ATOM 649 N N . ASP A 1 101 ? -11.352 9.999 -38.676 1.00 15.45 85 ASP A N 1
ATOM 650 C CA . ASP A 1 101 ? -11.829 8.915 -39.554 1.00 15.42 85 ASP A CA 1
ATOM 651 C C . ASP A 1 101 ? -11.166 9.064 -40.921 1.00 14.57 85 ASP A C 1
ATOM 652 O O . ASP A 1 101 ? -11.841 9.301 -41.895 1.00 15.76 85 ASP A O 1
ATOM 657 N N . ILE A 1 102 ? -9.828 8.944 -40.964 1.00 15.75 86 ILE A N 1
ATOM 658 C CA . ILE A 1 102 ? -9.062 9.314 -42.184 1.00 16.10 86 ILE A CA 1
ATOM 659 C C . ILE A 1 102 ? -8.824 8.030 -42.988 1.00 14.53 86 ILE A C 1
ATOM 660 O O . ILE A 1 102 ? -8.063 7.162 -42.573 1.00 15.19 86 ILE A O 1
ATOM 665 N N . THR A 1 103 ? -9.494 7.912 -44.128 1.00 14.43 87 THR A N 1
ATOM 666 C CA . THR A 1 103 ? -9.314 6.699 -44.945 1.00 15.88 87 THR A CA 1
ATOM 667 C C . THR A 1 103 ? -7.945 6.657 -45.606 1.00 14.62 87 THR A C 1
ATOM 668 O O . THR A 1 103 ? -7.455 7.670 -46.057 1.00 15.40 87 THR A O 1
ATOM 672 N N . ILE A 1 104 ? -7.341 5.489 -45.585 1.00 14.58 88 ILE A N 1
ATOM 673 C CA . ILE A 1 104 ? -6.018 5.226 -46.185 1.00 15.30 88 ILE A CA 1
ATOM 674 C C . ILE A 1 104 ? -6.194 5.019 -47.684 1.00 16.27 88 ILE A C 1
ATOM 675 O O . ILE A 1 104 ? -6.506 3.917 -48.099 1.00 20.66 88 ILE A O 1
ATOM 680 N N . VAL A 1 105 ? -6.197 6.133 -48.407 1.00 18.12 89 VAL A N 1
ATOM 681 C CA . VAL A 1 105 ? -6.457 6.215 -49.862 1.00 18.78 89 VAL A CA 1
ATOM 682 C C . VAL A 1 105 ? -5.113 6.272 -50.610 1.00 17.55 89 VAL A C 1
ATOM 683 O O . VAL A 1 105 ? -4.192 6.962 -50.144 1.00 17.22 89 VAL A O 1
ATOM 687 N N . THR A 1 106 ? -5.035 5.610 -51.749 1.00 17.85 90 THR A N 1
ATOM 688 C CA . THR A 1 106 ? -3.827 5.515 -52.579 1.00 19.54 90 THR A CA 1
ATOM 689 C C . THR A 1 106 ? -3.122 6.858 -52.683 1.00 17.60 90 THR A C 1
ATOM 690 O O . THR A 1 106 ? -1.929 6.914 -52.351 1.00 19.85 90 THR A O 1
ATOM 694 N N . ASN A 1 107 ? -3.751 7.956 -53.150 1.00 17.82 91 ASN A N 1
ATOM 695 C CA . ASN A 1 107 ? -3.017 9.210 -53.415 1.00 22.24 91 ASN A CA 1
ATOM 696 C C . ASN A 1 107 ? -2.475 9.765 -52.106 1.00 18.53 91 ASN A C 1
ATOM 697 O O . ASN A 1 107 ? -1.344 10.310 -52.098 1.00 20.50 91 ASN A O 1
ATOM 702 N N . ARG A 1 108 ? -3.189 9.600 -51.000 1.00 16.56 92 ARG A N 1
ATOM 703 C CA . ARG A 1 108 ? -2.736 10.164 -49.721 1.00 17.08 92 ARG A CA 1
ATOM 704 C C . ARG A 1 108 ? -1.468 9.431 -49.234 1.00 15.36 92 ARG A C 1
ATOM 705 O O . ARG A 1 108 ? -0.542 10.115 -48.734 1.00 16.36 92 ARG A O 1
ATOM 713 N N . THR A 1 109 ? -1.329 8.145 -49.497 1.00 14.64 93 THR A N 1
ATOM 714 C CA . THR A 1 109 ? -0.166 7.357 -49.047 1.00 15.51 93 THR A CA 1
ATOM 715 C C . THR A 1 109 ? 1.101 7.805 -49.806 1.00 16.12 93 THR A C 1
ATOM 716 O O . THR A 1 109 ? 2.157 7.525 -49.357 1.00 16.54 93 THR A O 1
ATOM 720 N N . ARG A 1 110 ? 0.966 8.500 -50.943 1.00 15.70 94 ARG A N 1
ATOM 721 C CA . ARG A 1 110 ? 2.167 9.036 -51.648 1.00 17.23 94 ARG A CA 1
ATOM 722 C C . ARG A 1 110 ? 2.854 10.120 -50.835 1.00 18.90 94 ARG A C 1
ATOM 723 O O . ARG A 1 110 ? 4.056 10.370 -51.082 1.00 20.76 94 ARG A O 1
ATOM 731 N N . TYR A 1 111 ? 2.145 10.818 -49.958 1.00 16.60 95 TYR A N 1
ATOM 732 C CA . TYR A 1 111 ? 2.678 12.035 -49.290 1.00 18.13 95 TYR A CA 1
ATOM 733 C C . TYR A 1 111 ? 2.657 11.991 -47.758 1.00 18.37 95 TYR A C 1
ATOM 734 O O . TYR A 1 111 ? 3.436 12.797 -47.199 1.00 20.53 95 TYR A O 1
ATOM 743 N N . VAL A 1 112 ? 1.838 11.170 -47.104 1.00 16.79 96 VAL A N 1
ATOM 744 C CA . VAL A 1 112 ? 1.906 11.063 -45.618 1.00 16.18 96 VAL A CA 1
ATOM 745 C C . VAL A 1 112 ? 2.280 9.646 -45.212 1.00 17.08 96 VAL A C 1
ATOM 746 O O . VAL A 1 112 ? 2.172 8.730 -46.054 1.00 18.48 96 VAL A O 1
ATOM 750 N N . ASP A 1 113 ? 2.616 9.455 -43.917 1.00 16.62 97 ASP A N 1
ATOM 751 C CA . ASP A 1 113 ? 2.916 8.146 -43.331 1.00 19.17 97 ASP A CA 1
ATOM 752 C C . ASP A 1 113 ? 1.717 7.810 -42.446 1.00 16.79 97 ASP A C 1
ATOM 753 O O . ASP A 1 113 ? 1.641 8.246 -41.282 1.00 17.30 97 ASP A O 1
ATOM 758 N N . PHE A 1 114 ? 0.791 7.003 -42.959 1.00 14.81 98 PHE A N 1
ATOM 759 C CA . PHE A 1 114 ? -0.299 6.451 -42.147 1.00 16.50 98 PHE A CA 1
ATOM 760 C C . PHE A 1 114 ? 0.246 5.407 -41.201 1.00 15.48 98 PHE A C 1
ATOM 761 O O . PHE A 1 114 ? 1.171 4.636 -41.513 1.00 17.34 98 PHE A O 1
ATOM 769 N N . THR A 1 115 ? -0.354 5.368 -40.037 1.00 15.77 99 THR A N 1
ATOM 770 C CA . THR A 1 115 ? -0.280 4.171 -39.201 1.00 15.45 99 THR A CA 1
ATOM 771 C C . THR A 1 115 ? -0.894 2.977 -39.896 1.00 14.86 99 THR A C 1
ATOM 772 O O . THR A 1 115 ? -1.661 3.095 -40.863 1.00 16.72 99 THR A O 1
ATOM 776 N N . GLN A 1 116 ? -0.580 1.803 -39.375 1.00 15.65 100 GLN A N 1
ATOM 777 C CA . GLN A 1 116 ? -1.434 0.644 -39.567 1.00 14.42 100 GLN A CA 1
ATOM 778 C C . GLN A 1 116 ? -2.857 1.037 -39.201 1.00 17.18 100 GLN A C 1
ATOM 779 O O . GLN A 1 116 ? -3.105 1.939 -38.385 1.00 16.06 100 GLN A O 1
ATOM 785 N N . PRO A 1 117 ? -3.857 0.488 -39.896 1.00 15.63 101 PRO A N 1
ATOM 786 C CA . PRO A 1 117 ? -5.237 0.869 -39.653 1.00 15.71 101 PRO A CA 1
ATOM 787 C C . PRO A 1 117 ? -5.723 0.530 -38.250 1.00 18.41 101 PRO A C 1
ATOM 788 O O . PRO A 1 117 ? -5.314 -0.528 -37.736 1.00 19.12 101 PRO A O 1
ATOM 792 N N . PHE A 1 118 ? -6.505 1.405 -37.658 1.00 15.57 102 PHE A N 1
ATOM 793 C CA . PHE A 1 118 ? -7.125 1.107 -36.330 1.00 16.94 102 PHE A CA 1
ATOM 794 C C . PHE A 1 118 ? -8.536 0.542 -36.518 1.00 17.52 102 PHE A C 1
ATOM 795 O O . PHE A 1 118 ? -9.150 0.014 -35.568 1.00 20.45 102 PHE A O 1
ATOM 803 N N . ILE A 1 119 ? -9.116 0.660 -37.707 1.00 16.79 103 ILE A N 1
ATOM 804 C CA . ILE A 1 119 ? -10.443 0.063 -38.027 1.00 18.34 103 ILE A CA 1
ATOM 805 C C . ILE A 1 119 ? -10.528 -0.196 -39.525 1.00 19.46 103 ILE A C 1
ATOM 806 O O . ILE A 1 119 ? -9.891 0.530 -40.299 1.00 18.38 103 ILE A O 1
ATOM 811 N N . GLU A 1 120 ? -11.176 -1.292 -39.875 1.00 19.41 104 GLU A N 1
ATOM 812 C CA . GLU A 1 120 ? -11.369 -1.671 -41.283 1.00 20.73 104 GLU A CA 1
ATOM 813 C C . GLU A 1 120 ? -12.506 -0.850 -41.838 1.00 18.66 104 GLU A C 1
ATOM 814 O O . GLU A 1 120 ? -13.453 -0.498 -41.130 1.00 19.45 104 GLU A O 1
ATOM 820 N N . SER A 1 121 ? -12.397 -0.591 -43.112 1.00 18.26 105 SER A N 1
ATOM 821 C CA . SER A 1 121 ? -13.422 0.156 -43.863 1.00 19.24 105 SER A CA 1
ATOM 822 C C . SER A 1 121 ? -13.495 -0.359 -45.304 1.00 19.11 105 SER A C 1
ATOM 823 O O . SER A 1 121 ? -12.840 -1.335 -45.695 1.00 21.63 105 SER A O 1
ATOM 826 N N . GLY A 1 122 ? -14.448 0.179 -46.007 1.00 19.62 106 GLY A N 1
ATOM 827 C CA . GLY A 1 122 ? -14.725 -0.200 -47.400 1.00 19.44 106 GLY A CA 1
ATOM 828 C C . GLY A 1 122 ? -15.985 0.476 -47.842 1.00 16.91 106 GLY A C 1
ATOM 829 O O . GLY A 1 122 ? -16.876 0.772 -47.021 1.00 20.50 106 GLY A O 1
ATOM 830 N N . LEU A 1 123 ? -16.134 0.598 -49.160 1.00 16.40 107 LEU A N 1
ATOM 831 C CA . LEU A 1 123 ? -17.370 1.198 -49.699 1.00 16.70 107 LEU A CA 1
ATOM 832 C C . LEU A 1 123 ? -18.482 0.165 -49.858 1.00 17.72 107 LEU A C 1
ATOM 833 O O . LEU A 1 123 ? -18.231 -0.978 -50.233 1.00 19.60 107 LEU A O 1
ATOM 838 N N . VAL A 1 124 ? -19.700 0.627 -49.643 1.00 17.33 108 VAL A N 1
ATOM 839 C CA . VAL A 1 124 ? -20.937 -0.149 -49.870 1.00 17.08 108 VAL A CA 1
ATOM 840 C C . VAL A 1 124 ? -21.954 0.706 -50.569 1.00 16.90 108 VAL A C 1
ATOM 841 O O . VAL A 1 124 ? -21.922 1.964 -50.539 1.00 17.99 108 VAL A O 1
ATOM 845 N N . VAL A 1 125 ? -22.951 0.008 -51.124 1.00 18.41 109 VAL A N 1
ATOM 846 C CA . VAL A 1 125 ? -24.111 0.650 -51.760 1.00 19.39 109 VAL A CA 1
ATOM 847 C C . VAL A 1 125 ? -25.322 0.485 -50.869 1.00 19.15 109 VAL A C 1
ATOM 848 O O . VAL A 1 125 ? -25.578 -0.657 -50.427 1.00 20.77 109 VAL A O 1
ATOM 852 N N . VAL A 1 126 ? -26.008 1.568 -50.608 1.00 17.87 110 VAL A N 1
ATOM 853 C CA . VAL A 1 126 ? -27.241 1.586 -49.797 1.00 18.06 110 VAL A CA 1
ATOM 854 C C . VAL A 1 126 ? -28.385 2.052 -50.694 1.00 18.83 110 VAL A C 1
ATOM 855 O O . VAL A 1 126 ? -28.311 3.087 -51.346 1.00 17.98 110 VAL A O 1
ATOM 859 N N . ALA A 1 127 ? -29.502 1.309 -50.674 1.00 18.18 111 ALA A N 1
ATOM 860 C CA . ALA A 1 127 ? -30.706 1.633 -51.455 1.00 18.06 111 ALA A CA 1
ATOM 861 C C . ALA A 1 127 ? -31.942 1.278 -50.635 1.00 19.28 111 ALA A C 1
ATOM 862 O O . ALA A 1 127 ? -31.844 0.428 -49.753 1.00 21.10 111 ALA A O 1
ATOM 864 N N . PRO A 1 128 ? -33.101 1.816 -51.013 1.00 18.84 112 PRO A N 1
ATOM 865 C CA . PRO A 1 128 ? -34.355 1.308 -50.405 1.00 20.85 112 PRO A CA 1
ATOM 866 C C . PRO A 1 128 ? -34.537 -0.195 -50.676 1.00 24.60 112 PRO A C 1
ATOM 867 O O . PRO A 1 128 ? -34.224 -0.744 -51.721 1.00 22.20 112 PRO A O 1
ATOM 871 N N . VAL A 1 129 ? -35.086 -0.880 -49.658 1.00 24.01 113 VAL A N 1
ATOM 872 C CA . VAL A 1 129 ? -35.507 -2.304 -49.768 1.00 26.36 113 VAL A CA 1
ATOM 873 C C . VAL A 1 129 ? -36.336 -2.489 -51.060 1.00 22.74 113 VAL A C 1
ATOM 874 O O . VAL A 1 129 ? -36.056 -3.452 -51.796 1.00 24.88 113 VAL A O 1
ATOM 878 N N . LYS A 1 130 ? -37.213 -1.563 -51.383 1.00 24.31 114 LYS A N 1
ATOM 879 C CA . LYS A 1 130 ? -38.139 -1.727 -52.521 1.00 28.19 114 LYS A CA 1
ATOM 880 C C . LYS A 1 130 ? -37.388 -1.580 -53.840 1.00 28.34 114 LYS A C 1
ATOM 881 O O . LYS A 1 130 ? -37.929 -1.979 -54.877 1.00 25.88 114 LYS A O 1
ATOM 887 N N . GLU A 1 131 ? -36.214 -0.933 -53.825 1.00 22.05 115 GLU A N 1
ATOM 888 C CA . GLU A 1 131 ? -35.442 -0.735 -55.085 1.00 20.86 115 GLU A CA 1
ATOM 889 C C . GLU A 1 131 ? -34.424 -1.867 -55.317 1.00 22.75 115 GLU A C 1
ATOM 890 O O . GLU A 1 131 ? -33.755 -1.860 -56.383 1.00 20.71 115 GLU A O 1
ATOM 896 N N . ALA A 1 132 ? -34.270 -2.874 -54.453 1.00 22.64 116 ALA A N 1
ATOM 897 C CA . ALA A 1 132 ? -33.169 -3.858 -54.541 1.00 24.43 116 ALA A CA 1
ATOM 898 C C . ALA A 1 132 ? -33.388 -4.855 -55.678 1.00 23.96 116 ALA A C 1
ATOM 899 O O . ALA A 1 132 ? -32.432 -5.644 -55.955 1.00 29.19 116 ALA A O 1
ATOM 901 N N . GLY A 1 133 ? -34.510 -4.771 -56.392 1.00 23.83 117 GLY A N 1
ATOM 902 C CA . GLY A 1 133 ? -34.701 -5.512 -57.665 1.00 30.90 117 GLY A CA 1
ATOM 903 C C . GLY A 1 133 ? -33.966 -4.890 -58.864 1.00 29.14 117 GLY A C 1
ATOM 904 O O . GLY A 1 133 ? -33.701 -5.604 -59.938 1.00 28.32 117 GLY A O 1
ATOM 905 N N . THR A 1 134 ? -33.737 -3.577 -58.828 1.00 25.48 118 THR A N 1
ATOM 906 C CA . THR A 1 134 ? -33.053 -2.910 -59.957 1.00 25.56 118 THR A CA 1
ATOM 907 C C . THR A 1 134 ? -31.665 -2.442 -59.525 1.00 22.99 118 THR A C 1
ATOM 908 O O . THR A 1 134 ? -30.798 -2.330 -60.412 1.00 27.05 118 THR A O 1
ATOM 912 N N . ILE A 1 135 ? -31.465 -2.133 -58.239 1.00 22.85 119 ILE A N 1
ATOM 913 C CA . ILE A 1 135 ? -30.124 -1.683 -57.740 1.00 21.14 119 ILE A CA 1
ATOM 914 C C . ILE A 1 135 ? -29.653 -2.808 -56.829 1.00 20.84 119 ILE A C 1
ATOM 915 O O . ILE A 1 135 ? -30.165 -2.896 -55.659 1.00 23.78 119 ILE A O 1
ATOM 920 N N . GLU A 1 136 ? -28.770 -3.660 -57.256 1.00 23.67 120 GLU A N 1
ATOM 921 C CA . GLU A 1 136 ? -28.425 -4.825 -56.408 1.00 27.85 120 GLU A CA 1
ATOM 922 C C . GLU A 1 136 ? -26.952 -4.809 -56.029 1.00 26.17 120 GLU A C 1
ATOM 923 O O . GLU A 1 136 ? -26.467 -5.786 -55.432 1.00 25.43 120 GLU A O 1
ATOM 929 N N . GLY A 1 137 ? -26.255 -3.730 -56.346 1.00 22.51 121 GLY A N 1
ATOM 930 C CA . GLY A 1 137 ? -24.815 -3.670 -56.086 1.00 23.15 121 GLY A CA 1
ATOM 931 C C . GLY A 1 137 ? -24.170 -2.593 -56.944 1.00 19.21 121 GLY A C 1
ATOM 932 O O . GLY A 1 137 ? -24.876 -1.861 -57.663 1.00 20.57 121 GLY A O 1
ATOM 933 N N . ILE A 1 138 ? -22.840 -2.480 -56.852 1.00 20.49 122 ILE A N 1
ATOM 934 C CA . ILE A 1 138 ? -22.166 -1.331 -57.518 1.00 20.30 122 ILE A CA 1
ATOM 935 C C . ILE A 1 138 ? -22.310 -1.477 -59.049 1.00 20.72 122 ILE A C 1
ATOM 936 O O . ILE A 1 138 ? -22.477 -0.462 -59.711 1.00 20.26 122 ILE A O 1
ATOM 941 N N . ASP A 1 139 ? -22.195 -2.676 -59.605 1.00 20.95 123 ASP A N 1
ATOM 942 C CA . ASP A 1 139 ? -22.259 -2.854 -61.090 1.00 23.67 123 ASP A CA 1
ATOM 943 C C . ASP A 1 139 ? -23.602 -2.355 -61.629 1.00 22.90 123 ASP A C 1
ATOM 944 O O . ASP A 1 139 ? -23.617 -1.577 -62.650 1.00 22.83 123 ASP A O 1
ATOM 949 N N . SER A 1 140 ? -24.719 -2.785 -61.048 1.00 21.68 124 SER A N 1
ATOM 950 C CA . SER A 1 140 ? -26.067 -2.345 -61.486 1.00 21.50 124 SER A CA 1
ATOM 951 C C . SER A 1 140 ? -26.260 -0.845 -61.233 1.00 19.25 124 SER A C 1
ATOM 952 O O . SER A 1 140 ? -26.874 -0.109 -61.991 1.00 21.17 124 SER A O 1
ATOM 955 N N . LEU A 1 141 ? -25.716 -0.339 -60.127 1.00 20.61 125 LEU A N 1
ATOM 956 C CA . LEU A 1 141 ? -25.784 1.085 -59.875 1.00 19.78 125 LEU A CA 1
ATOM 957 C C . LEU A 1 141 ? -25.041 1.836 -60.996 1.00 19.10 125 LEU A C 1
ATOM 958 O O . LEU A 1 141 ? -25.545 2.860 -61.418 1.00 21.10 125 LEU A O 1
ATOM 963 N N . VAL A 1 142 ? -23.864 1.377 -61.367 1.00 21.12 126 VAL A N 1
ATOM 964 C CA . VAL A 1 142 ? -23.072 2.021 -62.443 1.00 21.59 126 VAL A CA 1
ATOM 965 C C . VAL A 1 142 ? -23.948 2.092 -63.695 1.00 21.73 126 VAL A C 1
ATOM 966 O O . VAL A 1 142 ? -24.127 3.180 -64.241 1.00 21.67 126 VAL A O 1
ATOM 970 N N . THR A 1 143 ? -24.488 0.944 -64.128 1.00 21.69 127 THR A N 1
ATOM 971 C CA . THR A 1 143 ? -25.130 0.857 -65.472 1.00 24.98 127 THR A CA 1
ATOM 972 C C . THR A 1 143 ? -26.513 1.498 -65.424 1.00 26.03 127 THR A C 1
ATOM 973 O O . THR A 1 143 ? -27.068 1.810 -66.490 1.00 26.13 127 THR A O 1
ATOM 977 N N . SER A 1 144 ? -27.055 1.779 -64.236 1.00 22.78 128 SER A N 1
ATOM 978 C CA . SER A 1 144 ? -28.379 2.436 -64.055 1.00 22.71 128 SER A CA 1
ATOM 979 C C . SER A 1 144 ? -28.395 3.843 -64.638 1.00 23.98 128 SER A C 1
ATOM 980 O O . SER A 1 144 ? -29.494 4.362 -64.993 1.00 26.33 128 SER A O 1
ATOM 983 N N . ASN A 1 145 ? -27.237 4.505 -64.684 1.00 22.37 129 ASN A N 1
ATOM 984 C CA . ASN A 1 145 ? -27.105 5.932 -65.090 1.00 23.97 129 ASN A CA 1
ATOM 985 C C . ASN A 1 145 ? -27.877 6.873 -64.176 1.00 26.24 129 ASN A C 1
ATOM 986 O O . ASN A 1 145 ? -27.993 8.033 -64.538 1.00 28.09 129 ASN A O 1
ATOM 991 N N . GLU A 1 146 ? -28.281 6.450 -62.981 1.00 21.85 130 GLU A N 1
ATOM 992 C CA . GLU A 1 146 ? -29.067 7.305 -62.070 1.00 21.66 130 GLU A CA 1
ATOM 993 C C . GLU A 1 146 ? -28.125 8.036 -61.088 1.00 21.20 130 GLU A C 1
ATOM 994 O O . GLU A 1 146 ? -26.969 7.668 -60.922 1.00 21.30 130 GLU A O 1
ATOM 1000 N N . PRO A 1 147 ? -28.659 9.026 -60.366 1.00 20.76 131 PRO A N 1
ATOM 1001 C CA . PRO A 1 147 ? -27.864 9.807 -59.400 1.00 21.92 131 PRO A CA 1
ATOM 1002 C C . PRO A 1 147 ? -27.478 8.977 -58.162 1.00 22.80 131 PRO A C 1
ATOM 1003 O O . PRO A 1 147 ? -28.105 8.066 -57.757 1.00 20.01 131 PRO A O 1
ATOM 1007 N N . ILE A 1 148 ? -26.288 9.270 -57.653 1.00 19.63 132 ILE A N 1
ATOM 1008 C CA . ILE A 1 148 ? -25.595 8.567 -56.539 1.00 17.76 132 ILE A CA 1
ATOM 1009 C C . ILE A 1 148 ? -25.300 9.628 -55.485 1.00 18.38 132 ILE A C 1
ATOM 1010 O O . ILE A 1 148 ? -24.595 10.608 -55.835 1.00 19.99 132 ILE A O 1
ATOM 1015 N N . GLY A 1 149 ? -25.747 9.437 -54.258 1.00 17.27 133 GLY A N 1
ATOM 1016 C CA . GLY A 1 149 ? -25.479 10.337 -53.142 1.00 17.52 133 GLY A CA 1
ATOM 1017 C C . GLY A 1 149 ? -24.168 9.945 -52.496 1.00 17.51 133 GLY A C 1
ATOM 1018 O O . GLY A 1 149 ? -23.855 8.748 -52.356 1.00 19.00 133 GLY A O 1
ATOM 1019 N N . VAL A 1 150 ? -23.433 10.944 -52.029 1.00 17.59 134 VAL A N 1
ATOM 1020 C CA . VAL A 1 150 ? -22.180 10.772 -51.238 1.00 16.76 134 VAL A CA 1
ATOM 1021 C C . VAL A 1 150 ? -22.177 11.836 -50.158 1.00 17.25 134 VAL A C 1
ATOM 1022 O O . VAL A 1 150 ? -22.855 12.851 -50.280 1.00 17.38 134 VAL A O 1
ATOM 1026 N N . GLN A 1 151 ? -21.368 11.605 -49.134 1.00 18.05 135 GLN A N 1
ATOM 1027 C CA . GLN A 1 151 ? -21.074 12.688 -48.174 1.00 18.79 135 GLN A CA 1
ATOM 1028 C C . GLN A 1 151 ? -20.310 13.838 -48.843 1.00 17.50 135 GLN A C 1
ATOM 1029 O O . GLN A 1 151 ? -19.609 13.656 -49.830 1.00 18.78 135 GLN A O 1
ATOM 1035 N N . ASP A 1 152 ? -20.436 14.999 -48.238 1.00 17.84 136 ASP A N 1
ATOM 1036 C CA . ASP A 1 152 ? -19.467 16.123 -48.439 1.00 18.01 136 ASP A CA 1
ATOM 1037 C C . ASP A 1 152 ? -18.084 15.659 -47.947 1.00 17.51 136 ASP A C 1
ATOM 1038 O O . ASP A 1 152 ? -18.015 15.034 -46.882 1.00 20.14 136 ASP A O 1
ATOM 1043 N N . GLY A 1 153 ? -17.033 15.997 -48.714 1.00 18.29 137 GLY A N 1
ATOM 1044 C CA . GLY A 1 153 ? -15.641 15.896 -48.184 1.00 18.89 137 GLY A CA 1
ATOM 1045 C C . GLY A 1 153 ? -14.947 14.545 -48.349 1.00 19.73 137 GLY A C 1
ATOM 1046 O O . GLY A 1 153 ? -13.740 14.425 -48.004 1.00 18.83 137 GLY A O 1
ATOM 1047 N N . THR A 1 154 ? -15.669 13.497 -48.808 1.00 15.88 138 THR A N 1
ATOM 1048 C CA . THR A 1 154 ? -15.143 12.126 -48.858 1.00 15.46 138 THR A CA 1
ATOM 1049 C C . THR A 1 154 ? -14.269 11.902 -50.086 1.00 15.74 138 THR A C 1
ATOM 1050 O O . THR A 1 154 ? -14.557 12.434 -51.219 1.00 16.25 138 THR A O 1
ATOM 1054 N N . PHE A 1 155 ? -13.314 10.969 -49.943 1.00 15.15 139 PHE A N 1
ATOM 1055 C CA . PHE A 1 155 ? -12.562 10.381 -51.056 1.00 15.41 139 PHE A CA 1
ATOM 1056 C C . PHE A 1 155 ? -13.455 9.692 -52.089 1.00 15.53 139 PHE A C 1
ATOM 1057 O O . PHE A 1 155 ? -13.066 9.417 -53.261 1.00 16.25 139 PHE A O 1
ATOM 1065 N N . ALA A 1 156 ? -14.668 9.324 -51.647 1.00 16.61 140 ALA A N 1
ATOM 1066 C CA . ALA A 1 156 ? -15.515 8.425 -52.451 1.00 16.18 140 ALA A CA 1
ATOM 1067 C C . ALA A 1 156 ? -15.971 9.080 -53.744 1.00 16.43 140 ALA A C 1
ATOM 1068 O O . ALA A 1 156 ? -16.227 8.364 -54.697 1.00 17.47 140 ALA A O 1
ATOM 1070 N N . ARG A 1 157 ? -16.092 10.406 -53.772 1.00 17.42 141 ARG A N 1
ATOM 1071 C CA . ARG A 1 157 ? -16.516 11.094 -55.020 1.00 17.41 141 ARG A CA 1
ATOM 1072 C C . ARG A 1 157 ? -15.490 10.781 -56.110 1.00 17.01 141 ARG A C 1
ATOM 1073 O O . ARG A 1 157 ? -15.875 10.331 -57.201 1.00 18.18 141 ARG A O 1
ATOM 1081 N N . ASN A 1 158 ? -14.202 11.104 -55.908 1.00 18.68 142 ASN A N 1
ATOM 1082 C CA . ASN A 1 158 ? -13.197 10.883 -56.965 1.00 18.43 142 ASN A CA 1
ATOM 1083 C C . ASN A 1 158 ? -12.990 9.398 -57.221 1.00 17.46 142 ASN A C 1
ATOM 1084 O O . ASN A 1 158 ? -12.627 8.958 -58.311 1.00 19.46 142 ASN A O 1
ATOM 1089 N N . TYR A 1 159 ? -13.180 8.579 -56.181 1.00 16.90 143 TYR A N 1
ATOM 1090 C CA . TYR A 1 159 ? -13.076 7.126 -56.345 1.00 17.21 143 TYR A CA 1
ATOM 1091 C C . TYR A 1 159 ? -14.100 6.631 -57.348 1.00 18.81 143 TYR A C 1
ATOM 1092 O O . TYR A 1 159 ? -13.801 5.937 -58.271 1.00 17.72 143 TYR A O 1
ATOM 1101 N N . LEU A 1 160 ? -15.333 7.096 -57.194 1.00 17.18 144 LEU A N 1
ATOM 1102 C CA . LEU A 1 160 ? -16.418 6.648 -58.107 1.00 17.77 144 LEU A CA 1
ATOM 1103 C C . LEU A 1 160 ? -16.123 7.134 -59.528 1.00 17.07 144 LEU A C 1
ATOM 1104 O O . LEU A 1 160 ? -16.307 6.391 -60.473 1.00 17.74 144 LEU A O 1
ATOM 1109 N N . ILE A 1 161 ? -15.653 8.380 -59.647 1.00 16.69 145 ILE A N 1
ATOM 1110 C CA . ILE A 1 161 ? -15.344 8.954 -60.987 1.00 18.72 145 ILE A CA 1
ATOM 1111 C C . ILE A 1 161 ? -14.211 8.146 -61.619 1.00 19.93 145 ILE A C 1
ATOM 1112 O O . ILE A 1 161 ? -14.315 7.610 -62.792 1.00 22.37 145 ILE A O 1
ATOM 1117 N N . ASN A 1 162 ? -13.111 7.995 -60.910 1.00 20.11 146 ASN A N 1
ATOM 1118 C CA . ASN A 1 162 ? -11.868 7.456 -61.527 1.00 22.10 146 ASN A CA 1
ATOM 1119 C C . ASN A 1 162 ? -11.798 5.948 -61.553 1.00 21.98 146 ASN A C 1
ATOM 1120 O O . ASN A 1 162 ? -11.132 5.423 -62.456 1.00 25.10 146 ASN A O 1
ATOM 1125 N N . GLU A 1 163 ? -12.377 5.257 -60.577 1.00 20.34 147 GLU A N 1
ATOM 1126 C CA . GLU A 1 163 ? -12.257 3.793 -60.503 1.00 20.23 147 GLU A CA 1
ATOM 1127 C C . GLU A 1 163 ? -13.536 3.122 -60.992 1.00 24.35 147 GLU A C 1
ATOM 1128 O O . GLU A 1 163 ? -13.442 1.943 -61.383 1.00 27.62 147 GLU A O 1
ATOM 1134 N N . LEU A 1 164 ? -14.693 3.769 -60.914 1.00 21.35 148 LEU A N 1
ATOM 1135 C CA . LEU A 1 164 ? -15.952 3.063 -61.289 1.00 21.63 148 LEU A CA 1
ATOM 1136 C C . LEU A 1 164 ? -16.558 3.713 -62.549 1.00 24.06 148 LEU A C 1
ATOM 1137 O O . LEU A 1 164 ? -17.705 3.380 -62.895 1.00 23.81 148 LEU A O 1
ATOM 1142 N N . ASN A 1 165 ? -15.925 4.724 -63.136 1.00 21.58 149 ASN A N 1
ATOM 1143 C CA . ASN A 1 165 ? -16.399 5.288 -64.430 1.00 22.88 149 ASN A CA 1
ATOM 1144 C C . ASN A 1 165 ? -17.726 6.016 -64.269 1.00 22.32 149 ASN A C 1
ATOM 1145 O O . ASN A 1 165 ? -18.621 5.943 -65.162 1.00 26.60 149 ASN A O 1
ATOM 1150 N N . ILE A 1 166 ? -17.933 6.679 -63.160 1.00 21.81 150 ILE A N 1
ATOM 1151 C CA . ILE A 1 166 ? -19.214 7.411 -62.937 1.00 19.72 150 ILE A CA 1
ATOM 1152 C C . ILE A 1 166 ? -19.026 8.808 -63.514 1.00 22.00 150 ILE A C 1
ATOM 1153 O O . ILE A 1 166 ? -18.096 9.523 -63.132 1.00 20.12 150 ILE A O 1
ATOM 1158 N N . LEU A 1 167 ? -19.928 9.190 -64.404 1.00 22.83 151 LEU A N 1
ATOM 1159 C CA . LEU A 1 167 ? -20.022 10.556 -64.904 1.00 20.37 151 LEU A CA 1
ATOM 1160 C C . LEU A 1 167 ? -20.175 11.506 -63.750 1.00 18.68 151 LEU A C 1
ATOM 1161 O O . LEU A 1 167 ? -21.002 11.343 -62.858 1.00 19.84 151 LEU A O 1
ATOM 1166 N N . PRO A 1 168 ? -19.321 12.573 -63.633 1.00 18.81 152 PRO A N 1
ATOM 1167 C CA . PRO A 1 168 ? -19.354 13.407 -62.454 1.00 19.76 152 PRO A CA 1
ATOM 1168 C C . PRO A 1 168 ? -20.693 14.052 -62.073 1.00 19.47 152 PRO A C 1
ATOM 1169 O O . PRO A 1 168 ? -21.003 14.209 -60.889 1.00 21.26 152 PRO A O 1
ATOM 1173 N N . SER A 1 169 ? -21.511 14.397 -63.059 1.00 19.63 153 SER A N 1
ATOM 1174 C CA . SER A 1 169 ? -22.825 15.047 -62.830 1.00 19.24 153 SER A CA 1
ATOM 1175 C C . SER A 1 169 ? -23.780 14.100 -62.107 1.00 18.50 153 SER A C 1
ATOM 1176 O O . SER A 1 169 ? -24.727 14.603 -61.564 1.00 22.02 153 SER A O 1
ATOM 1179 N N . ARG A 1 170 ? -23.501 12.810 -62.126 1.00 20.40 154 ARG A N 1
ATOM 1180 C CA . ARG A 1 170 ? -24.362 11.854 -61.389 1.00 19.16 154 ARG A CA 1
ATOM 1181 C C . ARG A 1 170 ? -24.160 11.942 -59.881 1.00 22.65 154 ARG A C 1
ATOM 1182 O O . ARG A 1 170 ? -24.993 11.461 -59.140 1.00 21.63 154 ARG A O 1
ATOM 1190 N N . ILE A 1 171 ? -23.040 12.489 -59.421 1.00 21.17 155 ILE A N 1
ATOM 1191 C CA . ILE A 1 171 ? -22.693 12.398 -57.981 1.00 20.53 155 ILE A CA 1
ATOM 1192 C C . ILE A 1 171 ? -23.293 13.582 -57.265 1.00 21.55 155 ILE A C 1
ATOM 1193 O O . ILE A 1 171 ? -22.991 14.777 -57.586 1.00 23.36 155 ILE A O 1
ATOM 1198 N N . VAL A 1 172 ? -24.066 13.302 -56.235 1.00 20.65 156 VAL A N 1
ATOM 1199 C CA . VAL A 1 172 ? -24.820 14.328 -55.488 1.00 22.04 156 VAL A CA 1
ATOM 1200 C C . VAL A 1 172 ? -24.322 14.378 -54.050 1.00 18.93 156 VAL A C 1
ATOM 1201 O O . VAL A 1 172 ? -24.588 13.479 -53.254 1.00 19.13 156 VAL A O 1
ATOM 1205 N N . PRO A 1 173 ? -23.574 15.428 -53.635 1.00 19.33 157 PRO A N 1
ATOM 1206 C CA . PRO A 1 173 ? -23.121 15.547 -52.256 1.00 18.55 157 PRO A CA 1
ATOM 1207 C C . PRO A 1 173 ? -24.314 15.918 -51.379 1.00 19.06 157 PRO A C 1
ATOM 1208 O O . PRO A 1 173 ? -25.178 16.748 -51.779 1.00 21.70 157 PRO A O 1
ATOM 1212 N N . LEU A 1 174 ? -24.372 15.313 -50.209 1.00 19.26 158 LEU A N 1
ATOM 1213 C CA . LEU A 1 174 ? -25.465 15.495 -49.242 1.00 20.86 158 LEU A CA 1
ATOM 1214 C C . LEU A 1 174 ? -24.877 15.854 -47.878 1.00 20.66 158 LEU A C 1
ATOM 1215 O O . LEU A 1 174 ? -23.757 15.386 -47.584 1.00 21.22 158 LEU A O 1
ATOM 1220 N N . LYS A 1 175 ? -25.610 16.624 -47.063 1.00 21.56 159 LYS A N 1
ATOM 1221 C CA . LYS A 1 175 ? -25.025 17.316 -45.881 1.00 21.99 159 LYS A CA 1
ATOM 1222 C C . LYS A 1 175 ? -24.934 16.488 -44.613 1.00 22.54 159 LYS A C 1
ATOM 1223 O O . LYS A 1 175 ? -24.034 16.732 -43.811 1.00 21.67 159 LYS A O 1
ATOM 1229 N N . ASP A 1 176 ? -25.945 15.679 -44.333 1.00 20.96 160 ASP A N 1
ATOM 1230 C CA . ASP A 1 176 ? -26.168 15.083 -43.017 1.00 22.64 160 ASP A CA 1
ATOM 1231 C C . ASP A 1 176 ? -27.205 13.977 -43.146 1.00 21.41 160 ASP A C 1
ATOM 1232 O O . ASP A 1 176 ? -27.672 13.715 -44.270 1.00 22.54 160 ASP A O 1
ATOM 1237 N N . GLU A 1 177 ? -27.439 13.261 -42.070 1.00 23.45 161 GLU A N 1
ATOM 1238 C CA . GLU A 1 177 ? -28.296 12.062 -42.124 1.00 22.94 161 GLU A CA 1
ATOM 1239 C C . GLU A 1 177 ? -29.674 12.469 -42.647 1.00 22.73 161 GLU A C 1
ATOM 1240 O O . GLU A 1 177 ? -30.256 11.688 -43.415 1.00 24.28 161 GLU A O 1
ATOM 1246 N N . GLU A 1 178 ? -30.211 13.605 -42.196 1.00 23.87 162 GLU A N 1
ATOM 1247 C CA . GLU A 1 178 ? -31.577 14.042 -42.635 1.00 26.60 162 GLU A CA 1
ATOM 1248 C C . GLU A 1 178 ? -31.595 14.077 -44.177 1.00 23.63 162 GLU A C 1
ATOM 1249 O O . GLU A 1 178 ? -32.550 13.550 -44.837 1.00 24.73 162 GLU A O 1
ATOM 1255 N N . GLN A 1 179 ? -30.548 14.595 -44.809 1.00 22.88 163 GLN A N 1
ATOM 1256 C CA . GLN A 1 179 ? -30.454 14.695 -46.273 1.00 21.92 163 GLN A CA 1
ATOM 1257 C C . GLN A 1 179 ? -30.102 13.343 -46.916 1.00 20.95 163 GLN A C 1
ATOM 1258 O O . GLN A 1 179 ? -30.604 13.063 -47.998 1.00 21.70 163 GLN A O 1
ATOM 1264 N N . TYR A 1 180 ? -29.301 12.484 -46.289 1.00 18.73 164 TYR A N 1
ATOM 1265 C CA . TYR A 1 180 ? -29.031 11.129 -46.834 1.00 19.79 164 TYR A CA 1
ATOM 1266 C C . TYR A 1 180 ? -30.388 10.413 -46.964 1.00 20.64 164 TYR A C 1
ATOM 1267 O O . TYR A 1 180 ? -30.687 9.838 -47.982 1.00 22.93 164 TYR A O 1
ATOM 1276 N N . LEU A 1 181 ? -31.165 10.434 -45.875 1.00 22.92 165 LEU A N 1
ATOM 1277 C CA . LEU A 1 181 ? -32.469 9.712 -45.811 1.00 23.39 165 LEU A CA 1
ATOM 1278 C C . LEU A 1 181 ? -33.468 10.355 -46.762 1.00 25.25 165 LEU A C 1
ATOM 1279 O O . LEU A 1 181 ? -34.100 9.602 -47.531 1.00 24.09 165 LEU A O 1
ATOM 1284 N N . SER A 1 182 ? -33.574 11.673 -46.815 1.00 26.73 166 SER A N 1
ATOM 1285 C CA . SER A 1 182 ? -34.559 12.299 -47.739 1.00 26.60 166 SER A CA 1
ATOM 1286 C C . SER A 1 182 ? -34.171 12.004 -49.196 1.00 25.43 166 SER A C 1
ATOM 1287 O O . SER A 1 182 ? -35.074 11.730 -49.999 1.00 24.86 166 SER A O 1
ATOM 1290 N N . ALA A 1 183 ? -32.883 11.984 -49.559 1.00 21.91 167 ALA A N 1
ATOM 1291 C CA . ALA A 1 183 ? -32.476 11.715 -50.945 1.00 22.40 167 ALA A CA 1
ATOM 1292 C C . ALA A 1 183 ? -32.840 10.291 -51.352 1.00 21.85 167 ALA A C 1
ATOM 1293 O O . ALA A 1 183 ? -33.251 10.066 -52.509 1.00 22.25 167 ALA A O 1
ATOM 1295 N N . LEU A 1 184 ? -32.708 9.338 -50.451 1.00 21.96 168 LEU A N 1
ATOM 1296 C CA . LEU A 1 184 ? -33.031 7.927 -50.751 1.00 22.41 168 LEU A CA 1
ATOM 1297 C C . LEU A 1 184 ? -34.548 7.780 -50.862 1.00 26.09 168 LEU A C 1
ATOM 1298 O O . LEU A 1 184 ? -34.987 7.042 -51.712 1.00 26.04 168 LEU A O 1
ATOM 1303 N N . GLN A 1 185 ? -35.269 8.553 -50.058 1.00 23.80 169 GLN A N 1
ATOM 1304 C CA . GLN A 1 185 ? -36.751 8.501 -49.986 1.00 32.28 169 GLN A CA 1
ATOM 1305 C C . GLN A 1 185 ? -37.338 9.038 -51.275 1.00 30.71 169 GLN A C 1
ATOM 1306 O O . GLN A 1 185 ? -38.202 8.348 -51.832 1.00 30.04 169 GLN A O 1
ATOM 1312 N N . ARG A 1 186 ? -36.909 10.222 -51.714 1.00 30.40 170 ARG A N 1
ATOM 1313 C CA . ARG A 1 186 ? -37.366 10.846 -52.984 1.00 30.87 170 ARG A CA 1
ATOM 1314 C C . ARG A 1 186 ? -37.057 9.902 -54.140 1.00 30.99 170 ARG A C 1
ATOM 1315 O O . ARG A 1 186 ? -37.879 9.724 -55.060 1.00 30.48 170 ARG A O 1
ATOM 1323 N N . GLY A 1 187 ? -35.869 9.320 -54.125 1.00 28.04 171 GLY A N 1
ATOM 1324 C CA . GLY A 1 187 ? -35.396 8.422 -55.181 1.00 25.09 171 GLY A CA 1
ATOM 1325 C C . GLY A 1 187 ? -35.001 9.159 -56.453 1.00 24.73 171 GLY A C 1
ATOM 1326 O O . GLY A 1 187 ? -35.050 10.380 -56.539 1.00 26.55 171 GLY A O 1
ATOM 1327 N N . PRO A 1 188 ? -34.535 8.392 -57.460 1.00 24.16 172 PRO A N 1
ATOM 1328 C CA . PRO A 1 188 ? -33.860 8.931 -58.645 1.00 27.37 172 PRO A CA 1
ATOM 1329 C C . PRO A 1 188 ? -34.755 9.716 -59.615 1.00 34.49 172 PRO A C 1
ATOM 1330 O O . PRO A 1 188 ? -34.226 10.496 -60.353 1.00 36.96 172 PRO A O 1
ATOM 1334 N N . ASN A 1 189 ? -36.071 9.522 -59.572 1.00 35.41 173 ASN A N 1
ATOM 1335 C CA . ASN A 1 189 ? -37.026 10.233 -60.468 1.00 40.46 173 ASN A CA 1
ATOM 1336 C C . ASN A 1 189 ? -37.703 11.424 -59.793 1.00 43.33 173 ASN A C 1
ATOM 1337 O O . ASN A 1 189 ? -38.461 12.113 -60.489 1.00 46.92 173 ASN A O 1
ATOM 1342 N N . ALA A 1 190 ? -37.487 11.694 -58.508 1.00 40.50 174 ALA A N 1
ATOM 1343 C CA . ALA A 1 190 ? -38.125 12.863 -57.855 1.00 36.29 174 ALA A CA 1
ATOM 1344 C C . ALA A 1 190 ? -37.086 13.713 -57.116 1.00 36.50 174 ALA A C 1
ATOM 1345 O O . ALA A 1 190 ? -37.402 14.168 -55.974 1.00 36.35 174 ALA A O 1
ATOM 1347 N N . GLY A 1 191 ? -35.923 13.930 -57.744 1.00 36.07 175 GLY A N 1
ATOM 1348 C CA . GLY A 1 191 ? -34.899 14.874 -57.251 1.00 36.17 175 GLY A CA 1
ATOM 1349 C C . GLY A 1 191 ? -34.056 14.293 -56.118 1.00 33.85 175 GLY A C 1
ATOM 1350 O O . GLY A 1 191 ? -33.467 15.072 -55.352 1.00 35.26 175 GLY A O 1
ATOM 1351 N N . GLY A 1 192 ? -34.030 12.973 -55.987 1.00 29.21 176 GLY A N 1
ATOM 1352 C CA . GLY A 1 192 ? -33.190 12.273 -55.001 1.00 25.19 176 GLY A CA 1
ATOM 1353 C C . GLY A 1 192 ? -32.143 11.426 -55.685 1.00 22.13 176 GLY A C 1
ATOM 1354 O O . GLY A 1 192 ? -31.729 11.745 -56.799 1.00 25.42 176 GLY A O 1
ATOM 1355 N N . VAL A 1 193 ? -31.780 10.295 -55.098 1.00 20.64 177 VAL A N 1
ATOM 1356 C CA . VAL A 1 193 ? -30.738 9.411 -55.637 1.00 20.76 177 VAL A CA 1
ATOM 1357 C C . VAL A 1 193 ? -31.240 7.974 -55.715 1.00 21.29 177 VAL A C 1
ATOM 1358 O O . VAL A 1 193 ? -32.112 7.575 -54.894 1.00 21.63 177 VAL A O 1
ATOM 1362 N N . ALA A 1 194 ? -30.632 7.188 -56.554 1.00 21.03 178 ALA A N 1
ATOM 1363 C CA . ALA A 1 194 ? -30.887 5.734 -56.605 1.00 20.08 178 ALA A CA 1
ATOM 1364 C C . ALA A 1 194 ? -30.254 5.054 -55.402 1.00 22.62 178 ALA A C 1
ATOM 1365 O O . ALA A 1 194 ? -30.721 3.993 -54.987 1.00 21.60 178 ALA A O 1
ATOM 1367 N N . ALA A 1 195 ? -29.101 5.525 -54.926 1.00 19.17 179 ALA A N 1
ATOM 1368 C CA . ALA A 1 195 ? -28.351 4.853 -53.881 1.00 17.99 179 ALA A CA 1
ATOM 1369 C C . ALA A 1 195 ? -27.408 5.889 -53.276 1.00 19.34 179 ALA A C 1
ATOM 1370 O O . ALA A 1 195 ? -27.120 6.925 -53.908 1.00 19.19 179 ALA A O 1
ATOM 1372 N N . ILE A 1 196 ? -26.997 5.579 -52.079 1.00 17.25 180 ILE A N 1
ATOM 1373 C CA . ILE A 1 196 ? -25.816 6.226 -51.447 1.00 17.68 180 ILE A CA 1
ATOM 1374 C C . ILE A 1 196 ? -24.639 5.279 -51.547 1.00 18.91 180 ILE A C 1
ATOM 1375 O O . ILE A 1 196 ? -24.757 4.070 -51.290 1.00 19.34 180 ILE A O 1
ATOM 1380 N N . VAL A 1 197 ? -23.466 5.814 -51.915 1.00 17.51 181 VAL A N 1
ATOM 1381 C CA . VAL A 1 197 ? -22.215 5.055 -51.797 1.00 16.00 181 VAL A CA 1
ATOM 1382 C C . VAL A 1 197 ? -21.445 5.710 -50.657 1.00 16.12 181 VAL A C 1
ATOM 1383 O O . VAL A 1 197 ? -21.219 6.935 -50.664 1.00 17.03 181 VAL A O 1
ATOM 1387 N N . ASP A 1 198 ? -21.090 4.930 -49.656 1.00 15.75 182 ASP A N 1
ATOM 1388 C CA . ASP A 1 198 ? -20.359 5.450 -48.492 1.00 15.80 182 ASP A CA 1
ATOM 1389 C C . ASP A 1 198 ? -19.628 4.309 -47.803 1.00 15.57 182 ASP A C 1
ATOM 1390 O O . ASP A 1 198 ? -19.875 3.105 -48.100 1.00 16.63 182 ASP A O 1
ATOM 1395 N N . GLU A 1 199 ? -18.727 4.620 -46.869 1.00 16.27 183 GLU A N 1
ATOM 1396 C CA . GLU A 1 199 ? -17.978 3.570 -46.163 1.00 15.62 183 GLU A CA 1
ATOM 1397 C C . GLU A 1 199 ? -18.875 2.910 -45.128 1.00 17.00 183 GLU A C 1
ATOM 1398 O O . GLU A 1 199 ? -19.752 3.584 -44.562 1.00 16.49 183 GLU A O 1
ATOM 1404 N N . LEU A 1 200 ? -18.660 1.610 -44.950 1.00 16.39 184 LEU A N 1
ATOM 1405 C CA . LEU A 1 200 ? -19.513 0.774 -44.043 1.00 18.68 184 LEU A CA 1
ATOM 1406 C C . LEU A 1 200 ? -19.618 1.352 -42.639 1.00 17.90 184 LEU A C 1
ATOM 1407 O O . LEU A 1 200 ? -20.743 1.391 -42.115 1.00 19.79 184 LEU A O 1
ATOM 1412 N N . PRO A 1 201 ? -18.583 1.939 -41.986 1.00 17.31 185 PRO A N 1
ATOM 1413 C CA . PRO A 1 201 ? -18.791 2.429 -40.622 1.00 17.55 185 PRO A CA 1
ATOM 1414 C C . PRO A 1 201 ? -19.915 3.473 -40.540 1.00 18.71 185 PRO A C 1
ATOM 1415 O O . PRO A 1 201 ? -20.643 3.525 -39.578 1.00 18.79 185 PRO A O 1
ATOM 1419 N N . TYR A 1 202 ? -20.011 4.355 -41.516 1.00 15.61 186 TYR A N 1
ATOM 1420 C CA . TYR A 1 202 ? -21.048 5.397 -41.543 1.00 16.88 186 TYR A CA 1
ATOM 1421 C C . TYR A 1 202 ? -22.409 4.729 -41.771 1.00 18.56 186 TYR A C 1
ATOM 1422 O O . TYR A 1 202 ? -23.381 5.135 -41.143 1.00 18.34 186 TYR A O 1
ATOM 1431 N N . ILE A 1 203 ? -22.460 3.823 -42.742 1.00 17.31 187 ILE A N 1
ATOM 1432 C CA . ILE A 1 203 ? -23.757 3.212 -43.121 1.00 17.71 187 ILE A CA 1
ATOM 1433 C C . ILE A 1 203 ? -24.264 2.389 -41.926 1.00 17.33 187 ILE A C 1
ATOM 1434 O O . ILE A 1 203 ? -25.492 2.397 -41.736 1.00 20.82 187 ILE A O 1
ATOM 1439 N N . GLU A 1 204 ? -23.389 1.767 -41.149 1.00 19.25 188 GLU A N 1
ATOM 1440 C CA . GLU A 1 204 ? -23.891 1.065 -39.916 1.00 20.37 188 GLU A CA 1
ATOM 1441 C C . GLU A 1 204 ? -24.686 2.040 -39.057 1.00 21.59 188 GLU A C 1
ATOM 1442 O O . GLU A 1 204 ? -25.774 1.659 -38.519 1.00 21.32 188 GLU A O 1
ATOM 1448 N N . VAL A 1 205 ? -24.205 3.259 -38.850 1.00 19.80 189 VAL A N 1
ATOM 1449 C CA . VAL A 1 205 ? -24.963 4.294 -38.104 1.00 21.68 189 VAL A CA 1
ATOM 1450 C C . VAL A 1 205 ? -26.236 4.693 -38.845 1.00 22.32 189 VAL A C 1
ATOM 1451 O O . VAL A 1 205 ? -27.303 4.725 -38.222 1.00 22.61 189 VAL A O 1
ATOM 1455 N N . LEU A 1 206 ? -26.174 4.963 -40.144 1.00 19.03 190 LEU A N 1
ATOM 1456 C CA . LEU A 1 206 ? -27.365 5.347 -40.925 1.00 19.50 190 LEU A CA 1
ATOM 1457 C C . LEU A 1 206 ? -28.437 4.251 -40.773 1.00 18.72 190 LEU A C 1
ATOM 1458 O O . LEU A 1 206 ? -29.614 4.658 -40.620 1.00 24.95 190 LEU A O 1
ATOM 1463 N N . LEU A 1 207 ? -28.080 2.977 -40.839 1.00 21.51 191 LEU A N 1
ATOM 1464 C CA . LEU A 1 207 ? -29.130 1.909 -40.846 1.00 20.64 191 LEU A CA 1
ATOM 1465 C C . LEU A 1 207 ? -29.659 1.787 -39.427 1.00 29.65 191 LEU A C 1
ATOM 1466 O O . LEU A 1 207 ? -30.847 1.400 -39.278 1.00 29.21 191 LEU A O 1
ATOM 1471 N N . THR A 1 208 ? -28.860 2.155 -38.428 1.00 26.89 192 THR A N 1
ATOM 1472 C CA . THR A 1 208 ? -29.344 2.158 -37.019 1.00 29.14 192 THR A CA 1
ATOM 1473 C C . THR A 1 208 ? -30.488 3.173 -36.952 1.00 29.76 192 THR A C 1
ATOM 1474 O O . THR A 1 208 ? -31.439 2.975 -36.150 1.00 31.55 192 THR A O 1
ATOM 1478 N N . ASN A 1 209 ? -30.432 4.250 -37.739 1.00 34.05 193 ASN A N 1
ATOM 1479 C CA . ASN A 1 209 ? -31.286 5.441 -37.531 1.00 33.77 193 ASN A CA 1
ATOM 1480 C C . ASN A 1 209 ? -32.413 5.561 -38.557 1.00 32.46 193 ASN A C 1
ATOM 1481 O O . ASN A 1 209 ? -33.039 6.620 -38.503 1.00 44.55 193 ASN A O 1
ATOM 1486 N N . SER A 1 210 ? -32.675 4.588 -39.462 1.00 33.46 194 SER A N 1
ATOM 1487 C CA . SER A 1 210 ? -33.600 4.736 -40.635 1.00 35.05 194 SER A CA 1
ATOM 1488 C C . SER A 1 210 ? -34.698 3.645 -40.734 1.00 37.67 194 SER A C 1
ATOM 1489 O O . SER A 1 210 ? -35.317 3.448 -41.853 1.00 30.70 194 SER A O 1
ATOM 1492 N N . ASN A 1 211 ? -34.970 2.919 -39.659 1.00 35.50 195 ASN A N 1
ATOM 1493 C CA . ASN A 1 211 ? -36.300 2.245 -39.542 1.00 36.09 195 ASN A CA 1
ATOM 1494 C C . ASN A 1 211 ? -36.505 1.159 -40.612 1.00 35.01 195 ASN A C 1
ATOM 1495 O O . ASN A 1 211 ? -37.671 0.994 -41.055 1.00 31.69 195 ASN A O 1
ATOM 1500 N N . CYS A 1 212 ? -35.438 0.463 -41.031 1.00 28.84 196 CYS A N 1
ATOM 1501 C CA . CYS A 1 212 ? -35.435 -0.737 -41.904 1.00 29.38 196 CYS A CA 1
ATOM 1502 C C . CYS A 1 212 ? -35.988 -0.440 -43.313 1.00 28.80 196 CYS A C 1
ATOM 1503 O O . CYS A 1 212 ? -36.360 -1.415 -43.964 1.00 32.57 196 CYS A O 1
ATOM 1506 N N . LYS A 1 213 ? -36.072 0.802 -43.795 1.00 30.33 197 LYS A N 1
ATOM 1507 C CA . LYS A 1 213 ? -36.527 1.092 -45.190 1.00 32.60 197 LYS A CA 1
ATOM 1508 C C . LYS A 1 213 ? -35.365 0.953 -46.179 1.00 29.82 197 LYS A C 1
ATOM 1509 O O . LYS A 1 213 ? -35.627 0.832 -47.411 1.00 25.01 197 LYS A O 1
ATOM 1515 N N . PHE A 1 214 ? -34.134 1.035 -45.680 1.00 26.24 198 PHE A N 1
ATOM 1516 C CA . PHE A 1 214 ? -32.910 1.025 -46.521 1.00 23.78 198 PHE A CA 1
ATOM 1517 C C . PHE A 1 214 ? -32.072 -0.182 -46.149 1.00 21.15 198 PHE A C 1
ATOM 1518 O O . PHE A 1 214 ? -32.185 -0.763 -45.067 1.00 23.08 198 PHE A O 1
ATOM 1526 N N . ARG A 1 215 ? -31.166 -0.593 -47.025 1.00 19.12 199 ARG A N 1
ATOM 1527 C CA . ARG A 1 215 ? -30.290 -1.749 -46.787 1.00 20.42 199 ARG A CA 1
ATOM 1528 C C . ARG A 1 215 ? -29.033 -1.609 -47.611 1.00 21.07 199 ARG A C 1
ATOM 1529 O O . ARG A 1 215 ? -29.109 -0.972 -48.675 1.00 21.44 199 ARG A O 1
ATOM 1537 N N . THR A 1 216 ? -27.975 -2.307 -47.241 1.00 22.39 200 THR A N 1
ATOM 1538 C CA . THR A 1 216 ? -26.875 -2.505 -48.178 1.00 23.42 200 THR A CA 1
ATOM 1539 C C . THR A 1 216 ? -27.329 -3.504 -49.234 1.00 25.61 200 THR A C 1
ATOM 1540 O O . THR A 1 216 ? -28.142 -4.391 -48.916 1.00 24.43 200 THR A O 1
ATOM 1544 N N . VAL A 1 217 ? -26.843 -3.300 -50.431 1.00 22.21 201 VAL A N 1
ATOM 1545 C CA . VAL A 1 217 ? -27.064 -4.208 -51.587 1.00 23.74 201 VAL A CA 1
ATOM 1546 C C . VAL A 1 217 ? -25.706 -4.583 -52.174 1.00 22.59 201 VAL A C 1
ATOM 1547 O O . VAL A 1 217 ? -24.874 -3.707 -52.498 1.00 23.48 201 VAL A O 1
ATOM 1551 N N . GLY A 1 218 ? -25.450 -5.886 -52.315 1.00 23.19 202 GLY A N 1
ATOM 1552 C CA . GLY A 1 218 ? -24.243 -6.403 -52.952 1.00 24.82 202 GLY A CA 1
ATOM 1553 C C . GLY A 1 218 ? -23.079 -6.428 -51.999 1.00 26.25 202 GLY A C 1
ATOM 1554 O O . GLY A 1 218 ? -23.286 -6.142 -50.802 1.00 29.44 202 GLY A O 1
ATOM 1555 N N . GLN A 1 219 ? -21.917 -6.689 -52.555 1.00 30.60 203 GLN A N 1
ATOM 1556 C CA . GLN A 1 219 ? -20.659 -6.854 -51.805 1.00 37.19 203 GLN A CA 1
ATOM 1557 C C . GLN A 1 219 ? -20.189 -5.466 -51.356 1.00 35.20 203 GLN A C 1
ATOM 1558 O O . GLN A 1 219 ? -20.417 -4.466 -52.086 1.00 30.86 203 GLN A O 1
ATOM 1564 N N . GLU A 1 220 ? -19.516 -5.434 -50.211 1.00 29.66 204 GLU A N 1
ATOM 1565 C CA . GLU A 1 220 ? -18.566 -4.348 -49.873 1.00 30.78 204 GLU A CA 1
ATOM 1566 C C . GLU A 1 220 ? -17.552 -4.359 -51.002 1.00 30.37 204 GLU A C 1
ATOM 1567 O O . GLU A 1 220 ? -16.810 -5.366 -51.148 1.00 37.10 204 GLU A O 1
ATOM 1573 N N . PHE A 1 221 ? -17.512 -3.328 -51.830 1.00 27.87 205 PHE A N 1
ATOM 1574 C CA . PHE A 1 221 ? -16.854 -3.469 -53.141 1.00 25.70 205 PHE A CA 1
ATOM 1575 C C . PHE A 1 221 ? -15.469 -2.836 -53.069 1.00 27.05 205 PHE A C 1
ATOM 1576 O O . PHE A 1 221 ? -14.826 -2.791 -54.064 1.00 27.20 205 PHE A O 1
ATOM 1584 N N . THR A 1 222 ? -15.076 -2.296 -51.927 1.00 25.62 206 THR A N 1
ATOM 1585 C CA . THR A 1 222 ? -13.644 -1.929 -51.702 1.00 23.80 206 THR A CA 1
ATOM 1586 C C . THR A 1 222 ? -13.221 -2.377 -50.302 1.00 23.16 206 THR A C 1
ATOM 1587 O O . THR A 1 222 ? -14.136 -2.655 -49.428 1.00 23.53 206 THR A O 1
ATOM 1591 N N . ARG A 1 223 ? -11.890 -2.417 -50.087 1.00 22.20 207 ARG A N 1
ATOM 1592 C CA . ARG A 1 223 ? -11.361 -2.732 -48.737 1.00 22.30 207 ARG A CA 1
ATOM 1593 C C . ARG A 1 223 ? -10.230 -1.796 -48.392 1.00 20.72 207 ARG A C 1
ATOM 1594 O O . ARG A 1 223 ? -9.243 -1.662 -49.159 1.00 21.84 207 ARG A O 1
ATOM 1602 N N . THR A 1 224 ? -10.393 -1.124 -47.256 1.00 21.12 208 THR A N 1
ATOM 1603 C CA . THR A 1 224 ? -9.443 -0.129 -46.802 1.00 21.91 208 THR A CA 1
ATOM 1604 C C . THR A 1 224 ? -9.503 -0.128 -45.269 1.00 22.67 208 THR A C 1
ATOM 1605 O O . THR A 1 224 ? -9.988 -1.077 -44.616 1.00 21.62 208 THR A O 1
ATOM 1609 N N . GLY A 1 225 ? -9.038 0.955 -44.699 1.00 20.30 209 GLY A N 1
ATOM 1610 C CA . GLY A 1 225 ? -9.114 1.204 -43.255 1.00 17.70 209 GLY A CA 1
ATOM 1611 C C . GLY A 1 225 ? -8.965 2.686 -43.000 1.00 15.65 209 GLY A C 1
ATOM 1612 O O . GLY A 1 225 ? -8.685 3.484 -43.945 1.00 15.85 209 GLY A O 1
ATOM 1613 N N . TRP A 1 226 ? -9.114 3.020 -41.740 1.00 14.82 210 TRP A N 1
ATOM 1614 C CA . TRP A 1 226 ? -8.785 4.360 -41.218 1.00 14.74 210 TRP A CA 1
ATOM 1615 C C . TRP A 1 226 ? -7.462 4.296 -40.478 1.00 14.60 210 TRP A C 1
ATOM 1616 O O . TRP A 1 226 ? -7.190 3.319 -39.756 1.00 16.12 210 TRP A O 1
ATOM 1627 N N . GLY A 1 227 ? -6.661 5.347 -40.612 1.00 14.63 211 GLY A N 1
ATOM 1628 C CA . GLY A 1 227 ? -5.378 5.473 -39.922 1.00 14.99 211 GLY A CA 1
ATOM 1629 C C . GLY A 1 227 ? -5.115 6.894 -39.515 1.00 16.10 211 GLY A C 1
ATOM 1630 O O . GLY A 1 227 ? -5.788 7.811 -40.003 1.00 17.14 211 GLY A O 1
ATOM 1631 N N . PHE A 1 228 ? -4.118 7.094 -38.663 1.00 15.31 212 PHE A N 1
ATOM 1632 C CA . PHE A 1 228 ? -3.646 8.459 -38.367 1.00 13.84 212 PHE A CA 1
ATOM 1633 C C . PHE A 1 228 ? -2.576 8.838 -39.381 1.00 14.85 212 PHE A C 1
ATOM 1634 O O . PHE A 1 228 ? -1.645 8.039 -39.629 1.00 14.77 212 PHE A O 1
ATOM 1642 N N . ALA A 1 229 ? -2.659 10.044 -39.917 1.00 15.44 213 ALA A N 1
ATOM 1643 C CA . ALA A 1 229 ? -1.777 10.424 -41.041 1.00 15.18 213 ALA A CA 1
ATOM 1644 C C . ALA A 1 229 ? -0.685 11.329 -40.523 1.00 14.83 213 ALA A C 1
ATOM 1645 O O . ALA A 1 229 ? -0.977 12.515 -40.304 1.00 14.98 213 ALA A O 1
ATOM 1647 N N . PHE A 1 230 ? 0.524 10.827 -40.318 1.00 14.79 214 PHE A N 1
ATOM 1648 C CA . PHE A 1 230 ? 1.670 11.626 -39.898 1.00 15.61 214 PHE A CA 1
ATOM 1649 C C . PHE A 1 230 ? 2.416 12.120 -41.130 1.00 16.42 214 PHE A C 1
ATOM 1650 O O . PHE A 1 230 ? 2.235 11.616 -42.237 1.00 17.20 214 PHE A O 1
ATOM 1658 N N . GLN A 1 231 ? 3.390 13.027 -40.903 1.00 19.96 215 GLN A N 1
ATOM 1659 C CA . GLN A 1 231 ? 4.313 13.441 -41.985 1.00 19.65 215 GLN A CA 1
ATOM 1660 C C . GLN A 1 231 ? 5.247 12.297 -42.372 1.00 18.23 215 GLN A C 1
ATOM 1661 O O . GLN A 1 231 ? 5.545 11.339 -41.596 1.00 19.32 215 GLN A O 1
ATOM 1667 N N . ARG A 1 232 ? 5.687 12.340 -43.633 1.00 20.53 216 ARG A N 1
ATOM 1668 C CA . ARG A 1 232 ? 6.684 11.374 -44.159 1.00 23.21 216 ARG A CA 1
ATOM 1669 C C . ARG A 1 232 ? 7.871 11.217 -43.179 1.00 22.65 216 ARG A C 1
ATOM 1670 O O . ARG A 1 232 ? 8.381 12.243 -42.689 1.00 24.48 216 ARG A O 1
ATOM 1678 N N . ASP A 1 233 ? 8.294 9.976 -42.988 1.00 23.82 217 ASP A N 1
ATOM 1679 C CA . ASP A 1 233 ? 9.474 9.574 -42.165 1.00 27.40 217 ASP A CA 1
ATOM 1680 C C . ASP A 1 233 ? 9.256 9.911 -40.688 1.00 27.88 217 ASP A C 1
ATOM 1681 O O . ASP A 1 233 ? 10.220 9.846 -39.919 1.00 28.88 217 ASP A O 1
ATOM 1686 N N . SER A 1 234 ? 8.021 10.086 -40.242 1.00 24.02 218 SER A N 1
ATOM 1687 C CA . SER A 1 234 ? 7.734 10.330 -38.805 1.00 23.65 218 SER A CA 1
ATOM 1688 C C . SER A 1 234 ? 8.016 9.105 -37.957 1.00 21.43 218 SER A C 1
ATOM 1689 O O . SER A 1 234 ? 7.431 8.030 -38.148 1.00 24.16 218 SER A O 1
ATOM 1692 N N . PRO A 1 235 ? 8.856 9.211 -36.902 1.00 22.02 219 PRO A N 1
ATOM 1693 C CA . PRO A 1 235 ? 9.024 8.099 -35.971 1.00 22.96 219 PRO A CA 1
ATOM 1694 C C . PRO A 1 235 ? 7.731 7.876 -35.181 1.00 22.52 219 PRO A C 1
ATOM 1695 O O . PRO A 1 235 ? 7.513 6.808 -34.691 1.00 23.34 219 PRO A O 1
ATOM 1699 N N . LEU A 1 236 ? 6.881 8.887 -35.047 1.00 22.43 220 LEU A N 1
ATOM 1700 C CA . LEU A 1 236 ? 5.614 8.682 -34.308 1.00 23.25 220 LEU A CA 1
ATOM 1701 C C . LEU A 1 236 ? 4.729 7.703 -35.054 1.00 21.60 220 LEU A C 1
ATOM 1702 O O . LEU A 1 236 ? 3.950 6.964 -34.413 1.00 23.13 220 LEU A O 1
ATOM 1707 N N . ALA A 1 237 ? 4.680 7.734 -36.376 1.00 20.45 221 ALA A N 1
ATOM 1708 C CA . ALA A 1 237 ? 3.885 6.788 -37.156 1.00 19.78 221 ALA A CA 1
ATOM 1709 C C . ALA A 1 237 ? 4.292 5.367 -36.751 1.00 20.21 221 ALA A C 1
ATOM 1710 O O . ALA A 1 237 ? 3.417 4.517 -36.602 1.00 21.99 221 ALA A O 1
ATOM 1712 N N . VAL A 1 238 ? 5.610 5.120 -36.714 1.00 20.41 222 VAL A N 1
ATOM 1713 C CA . VAL A 1 238 ? 6.132 3.765 -36.394 1.00 19.85 222 VAL A CA 1
ATOM 1714 C C . VAL A 1 238 ? 5.610 3.392 -34.994 1.00 19.20 222 VAL A C 1
ATOM 1715 O O . VAL A 1 238 ? 5.040 2.310 -34.813 1.00 19.38 222 VAL A O 1
ATOM 1719 N N . ASP A 1 239 ? 5.820 4.257 -34.005 1.00 19.04 223 ASP A N 1
ATOM 1720 C CA . ASP A 1 239 ? 5.554 3.872 -32.608 1.00 19.00 223 ASP A CA 1
ATOM 1721 C C . ASP A 1 239 ? 4.033 3.793 -32.395 1.00 17.90 223 ASP A C 1
ATOM 1722 O O . ASP A 1 239 ? 3.568 2.981 -31.577 1.00 17.34 223 ASP A O 1
ATOM 1727 N N . MET A 1 240 ? 3.238 4.636 -33.088 1.00 17.06 224 MET A N 1
ATOM 1728 C CA . MET A 1 240 ? 1.774 4.600 -32.955 1.00 15.76 224 MET A CA 1
ATOM 1729 C C . MET A 1 240 ? 1.162 3.381 -33.648 1.00 16.34 224 MET A C 1
ATOM 1730 O O . MET A 1 240 ? 0.164 2.883 -33.188 1.00 16.97 224 MET A O 1
ATOM 1735 N N . SER A 1 241 ? 1.769 2.860 -34.710 1.00 17.58 225 SER A N 1
ATOM 1736 C CA . SER A 1 241 ? 1.382 1.541 -35.249 1.00 17.98 225 SER A CA 1
ATOM 1737 C C . SER A 1 241 ? 1.528 0.447 -34.208 1.00 16.08 225 SER A C 1
ATOM 1738 O O . SER A 1 241 ? 0.603 -0.331 -34.019 1.00 16.70 225 SER A O 1
ATOM 1741 N N . THR A 1 242 ? 2.666 0.401 -33.533 1.00 16.79 226 THR A N 1
ATOM 1742 C CA . THR A 1 242 ? 2.883 -0.624 -32.452 1.00 16.70 226 THR A CA 1
ATOM 1743 C C . THR A 1 242 ? 1.817 -0.432 -31.384 1.00 17.12 226 THR A C 1
ATOM 1744 O O . THR A 1 242 ? 1.171 -1.407 -30.957 1.00 17.23 226 THR A O 1
ATOM 1748 N N . ALA A 1 243 ? 1.533 0.800 -31.030 1.00 17.11 227 ALA A N 1
ATOM 1749 C CA . ALA A 1 243 ? 0.533 1.078 -29.982 1.00 16.95 227 ALA A CA 1
ATOM 1750 C C . ALA A 1 243 ? -0.858 0.649 -30.427 1.00 16.80 227 ALA A C 1
ATOM 1751 O O . ALA A 1 243 ? -1.627 0.118 -29.644 1.00 18.36 227 ALA A O 1
ATOM 1753 N N . ILE A 1 244 ? -1.232 0.911 -31.667 1.00 17.09 228 ILE A N 1
ATOM 1754 C CA . ILE A 1 244 ? -2.560 0.465 -32.156 1.00 17.71 228 ILE A CA 1
ATOM 1755 C C . ILE A 1 244 ? -2.642 -1.058 -32.041 1.00 19.08 228 ILE A C 1
ATOM 1756 O O . ILE A 1 244 ? -3.730 -1.556 -31.650 1.00 19.60 228 ILE A O 1
ATOM 1761 N N . LEU A 1 245 ? -1.609 -1.777 -32.447 1.00 18.19 229 LEU A N 1
ATOM 1762 C CA . LEU A 1 245 ? -1.652 -3.254 -32.348 1.00 19.97 229 LEU A CA 1
ATOM 1763 C C . LEU A 1 245 ? -1.735 -3.661 -30.883 1.00 20.93 229 LEU A C 1
ATOM 1764 O O . LEU A 1 245 ? -2.406 -4.679 -30.600 1.00 20.71 229 LEU A O 1
ATOM 1769 N N . GLN A 1 246 ? -1.050 -2.971 -29.976 1.00 19.42 230 GLN A N 1
ATOM 1770 C CA . GLN A 1 246 ? -1.193 -3.304 -28.531 1.00 18.37 230 GLN A CA 1
ATOM 1771 C C . GLN A 1 246 ? -2.650 -3.081 -28.114 1.00 22.95 230 GLN A C 1
ATOM 1772 O O . GLN A 1 246 ? -3.209 -3.973 -27.457 1.00 22.79 230 GLN A O 1
ATOM 1778 N N . LEU A 1 247 ? -3.284 -1.963 -28.491 1.00 19.90 231 LEU A N 1
ATOM 1779 C CA . LEU A 1 247 ? -4.707 -1.744 -28.142 1.00 20.58 231 LEU A CA 1
ATOM 1780 C C . LEU A 1 247 ? -5.578 -2.865 -28.694 1.00 23.38 231 LEU A C 1
ATOM 1781 O O . LEU A 1 247 ? -6.582 -3.236 -28.021 1.00 23.86 231 LEU A O 1
ATOM 1786 N N . SER A 1 248 ? -5.292 -3.330 -29.886 1.00 20.28 232 SER A N 1
ATOM 1787 C CA . SER A 1 248 ? -6.076 -4.363 -30.573 1.00 21.69 232 SER A CA 1
ATOM 1788 C C . SER A 1 248 ? -6.010 -5.628 -29.718 1.00 25.40 232 SER A C 1
ATOM 1789 O O . SER A 1 248 ? -7.089 -6.144 -29.357 1.00 27.82 232 SER A O 1
ATOM 1792 N N . GLU A 1 249 ? -4.809 -6.038 -29.315 1.00 25.83 233 GLU A N 1
ATOM 1793 C CA . GLU A 1 249 ? -4.659 -7.324 -28.539 1.00 26.55 233 GLU A CA 1
ATOM 1794 C C . GLU A 1 249 ? -5.170 -7.169 -27.102 1.00 29.02 233 GLU A C 1
ATOM 1795 O O . GLU A 1 249 ? -5.558 -8.190 -26.492 1.00 33.79 233 GLU A O 1
ATOM 1801 N N . GLU A 1 250 ? -5.205 -5.989 -26.536 1.00 29.37 234 GLU A N 1
ATOM 1802 C CA . GLU A 1 250 ? -5.666 -5.770 -25.135 1.00 27.91 234 GLU A CA 1
ATOM 1803 C C . GLU A 1 250 ? -7.202 -5.817 -25.103 1.00 29.85 234 GLU A C 1
ATOM 1804 O O . GLU A 1 250 ? -7.750 -5.772 -23.980 1.00 32.19 234 GLU A O 1
ATOM 1810 N N . GLY A 1 251 ? -7.859 -5.729 -26.267 1.00 30.48 235 GLY A N 1
ATOM 1811 C CA . GLY A 1 251 ? -9.326 -5.627 -26.418 1.00 29.31 235 GLY A CA 1
ATOM 1812 C C . GLY A 1 251 ? -9.791 -4.186 -26.326 1.00 32.49 235 GLY A C 1
ATOM 1813 O O . GLY A 1 251 ? -10.988 -3.950 -26.235 1.00 31.09 235 GLY A O 1
ATOM 1814 N N . GLU A 1 252 ? -8.877 -3.214 -26.284 1.00 25.80 236 GLU A N 1
ATOM 1815 C CA . GLU A 1 252 ? -9.252 -1.818 -26.036 1.00 27.07 236 GLU A CA 1
ATOM 1816 C C . GLU A 1 252 ? -9.914 -1.223 -27.275 1.00 23.88 236 GLU A C 1
ATOM 1817 O O . GLU A 1 252 ? -10.755 -0.341 -27.083 1.00 26.77 236 GLU A O 1
ATOM 1823 N N . LEU A 1 253 ? -9.488 -1.583 -28.489 1.00 25.25 237 LEU A N 1
ATOM 1824 C CA . LEU A 1 253 ? -10.130 -1.011 -29.680 1.00 24.83 237 LEU A CA 1
ATOM 1825 C C . LEU A 1 253 ? -11.602 -1.406 -29.663 1.00 22.92 237 LEU A C 1
ATOM 1826 O O . LEU A 1 253 ? -12.434 -0.578 -30.000 1.00 24.36 237 LEU A O 1
ATOM 1831 N N . GLU A 1 254 ? -11.916 -2.633 -29.248 1.00 24.50 238 GLU A N 1
ATOM 1832 C CA . GLU A 1 254 ? -13.333 -3.081 -29.185 1.00 28.85 238 GLU A CA 1
ATOM 1833 C C . GLU A 1 254 ? -14.046 -2.348 -28.049 1.00 24.12 238 GLU A C 1
ATOM 1834 O O . GLU A 1 254 ? -15.155 -1.898 -28.231 1.00 24.73 238 GLU A O 1
ATOM 1840 N N . LYS A 1 255 ? -13.421 -2.202 -26.899 1.00 24.53 239 LYS A N 1
ATOM 1841 C CA . LYS A 1 255 ? -14.032 -1.516 -25.748 1.00 27.15 239 LYS A CA 1
ATOM 1842 C C . LYS A 1 255 ? -14.306 -0.074 -26.152 1.00 27.04 239 LYS A C 1
ATOM 1843 O O . LYS A 1 255 ? -15.365 0.464 -25.861 1.00 24.71 239 LYS A O 1
ATOM 1849 N N . ILE A 1 256 ? -13.376 0.572 -26.864 1.00 23.00 240 ILE A N 1
ATOM 1850 C CA . ILE A 1 256 ? -13.612 1.991 -27.239 1.00 22.03 240 ILE A CA 1
ATOM 1851 C C . ILE A 1 256 ? -14.750 2.047 -28.280 1.00 20.84 240 ILE A C 1
ATOM 1852 O O . ILE A 1 256 ? -15.592 2.979 -28.286 1.00 22.34 240 ILE A O 1
ATOM 1857 N N . HIS A 1 257 ? -14.768 1.099 -29.210 1.00 21.69 241 HIS A N 1
ATOM 1858 C CA . HIS A 1 257 ? -15.844 1.012 -30.216 1.00 23.06 241 HIS A CA 1
ATOM 1859 C C . HIS A 1 257 ? -17.194 0.884 -29.516 1.00 25.53 241 HIS A C 1
ATOM 1860 O O . HIS A 1 257 ? -18.119 1.620 -29.879 1.00 22.64 241 HIS A O 1
ATOM 1867 N N . ARG A 1 258 ? -17.247 0.057 -28.478 1.00 25.42 242 ARG A N 1
ATOM 1868 C CA . ARG A 1 258 ? -18.538 -0.212 -27.772 1.00 26.79 242 ARG A CA 1
ATOM 1869 C C . ARG A 1 258 ? -18.938 1.045 -26.998 1.00 24.65 242 ARG A C 1
ATOM 1870 O O . ARG A 1 258 ? -20.161 1.357 -26.961 1.00 25.72 242 ARG A O 1
ATOM 1878 N N . LYS A 1 259 ? -18.015 1.864 -26.528 1.00 24.54 243 LYS A N 1
ATOM 1879 C CA . LYS A 1 259 ? -18.336 3.117 -25.809 1.00 23.45 243 LYS A CA 1
ATOM 1880 C C . LYS A 1 259 ? -19.099 4.081 -26.718 1.00 24.76 243 LYS A C 1
ATOM 1881 O O . LYS A 1 259 ? -19.988 4.791 -26.253 1.00 25.25 243 LYS A O 1
ATOM 1887 N N . TRP A 1 260 ? -18.727 4.164 -28.004 1.00 22.30 244 TRP A N 1
ATOM 1888 C CA . TRP A 1 260 ? -19.168 5.264 -28.893 1.00 22.17 244 TRP A CA 1
ATOM 1889 C C . TRP A 1 260 ? -20.244 4.813 -29.886 1.00 23.00 244 TRP A C 1
ATOM 1890 O O . TRP A 1 260 ? -20.977 5.685 -30.340 1.00 22.59 244 TRP A O 1
ATOM 1901 N N . LEU A 1 261 ? -20.248 3.558 -30.257 1.00 22.49 245 LEU A N 1
ATOM 1902 C CA . LEU A 1 261 ? -21.066 3.080 -31.388 1.00 26.43 245 LEU A CA 1
ATOM 1903 C C . LEU A 1 261 ? -21.932 1.915 -30.909 1.00 24.52 245 LEU A C 1
ATOM 1904 O O . LEU A 1 261 ? -21.404 0.936 -30.357 1.00 26.57 245 LEU A O 1
ATOM 1909 N N . ASN A 1 262 ? -23.193 1.994 -31.271 1.00 29.07 246 ASN A N 1
ATOM 1910 C CA . ASN A 1 262 ? -24.144 0.887 -31.051 1.00 26.21 246 ASN A CA 1
ATOM 1911 C C . ASN A 1 262 ? -25.085 0.871 -32.251 1.00 23.70 246 ASN A C 1
ATOM 1912 O O . ASN A 1 262 ? -25.669 1.901 -32.566 1.00 26.15 246 ASN A O 1
ATOM 1917 N N . TYR A 1 263 ? -25.155 -0.279 -32.928 1.00 27.02 247 TYR A N 1
ATOM 1918 C CA . TYR A 1 263 ? -25.923 -0.413 -34.193 1.00 28.34 247 TYR A CA 1
ATOM 1919 C C . TYR A 1 263 ? -27.236 -1.177 -33.967 1.00 30.45 247 TYR A C 1
ATOM 1920 O O . TYR A 1 263 ? -27.843 -1.522 -34.994 1.00 32.03 247 TYR A O 1
ATOM 1929 N N . LYS A 1 264 ? -27.600 -1.482 -32.723 1.00 29.60 248 LYS A N 1
ATOM 1930 C CA . LYS A 1 264 ? -28.900 -2.141 -32.378 1.00 27.27 248 LYS A CA 1
ATOM 1931 C C . LYS A 1 264 ? -30.022 -1.123 -32.564 1.00 30.87 248 LYS A C 1
ATOM 1932 O O . LYS A 1 264 ? -29.824 0.079 -32.245 1.00 30.28 248 LYS A O 1
ATOM 1938 N N . HIS A 1 265 ? -31.188 -1.530 -33.091 1.00 31.21 249 HIS A N 1
ATOM 1939 C CA . HIS A 1 265 ? -32.360 -0.631 -33.197 1.00 32.67 249 HIS A CA 1
ATOM 1940 C C . HIS A 1 265 ? -33.684 -1.415 -33.174 1.00 34.51 249 HIS A C 1
ATOM 1941 O O . HIS A 1 265 ? -33.647 -2.644 -33.281 1.00 38.10 249 HIS A O 1
ATOM 1948 N N . GLU A 1 266 ? -34.768 -0.661 -33.091 1.00 33.16 250 GLU A N 1
ATOM 1949 C CA . GLU A 1 266 ? -36.113 -1.127 -32.664 1.00 40.21 250 GLU A CA 1
ATOM 1950 C C . GLU A 1 266 ? -36.656 -2.112 -33.700 1.00 47.89 250 GLU A C 1
ATOM 1951 O O . GLU A 1 266 ? -36.898 -3.284 -33.297 1.00 56.18 250 GLU A O 1
ATOM 1957 N N . CYS A 1 267 ? -36.862 -1.704 -34.960 1.00 51.13 251 CYS A N 1
ATOM 1958 C CA . CYS A 1 267 ? -37.021 -2.675 -36.084 1.00 52.17 251 CYS A CA 1
ATOM 1959 C C . CYS A 1 267 ? -35.668 -3.397 -36.183 1.00 60.67 251 CYS A C 1
ATOM 1960 O O . CYS A 1 267 ? -34.641 -2.683 -36.187 1.00 88.03 251 CYS A O 1
ATOM 1963 N N . SER A 1 268 ? -35.606 -4.729 -36.163 1.00 61.31 252 SER A N 1
ATOM 1964 C CA . SER A 1 268 ? -34.308 -5.448 -36.034 1.00 64.87 252 SER A CA 1
ATOM 1965 C C . SER A 1 268 ? -33.725 -5.711 -37.425 1.00 66.82 252 SER A C 1
ATOM 1966 O O . SER A 1 268 ? -33.039 -4.797 -37.876 1.00 69.27 252 SER A O 1
ATOM 1969 N N . SER B 1 18 ? 31.014 24.887 -42.116 1.00 96.69 2 SER B N 1
ATOM 1970 C CA . SER B 1 18 ? 29.821 24.662 -42.984 1.00 93.57 2 SER B CA 1
ATOM 1971 C C . SER B 1 18 ? 30.265 24.520 -44.454 1.00 95.60 2 SER B C 1
ATOM 1972 O O . SER B 1 18 ? 31.432 24.145 -44.688 1.00 92.09 2 SER B O 1
ATOM 1975 N N . ALA B 1 19 ? 29.359 24.745 -45.413 1.00 101.55 3 ALA B N 1
ATOM 1976 C CA . ALA B 1 19 ? 29.665 24.874 -46.860 1.00 102.07 3 ALA B CA 1
ATOM 1977 C C . ALA B 1 19 ? 30.048 26.329 -47.161 1.00 103.28 3 ALA B C 1
ATOM 1978 O O . ALA B 1 19 ? 30.664 26.575 -48.217 1.00 95.39 3 ALA B O 1
ATOM 1980 N N . MET B 1 20 ? 29.665 27.247 -46.261 1.00 108.84 4 MET B N 1
ATOM 1981 C CA . MET B 1 20 ? 29.887 28.718 -46.324 1.00 105.42 4 MET B CA 1
ATOM 1982 C C . MET B 1 20 ? 28.728 29.375 -47.098 1.00 105.40 4 MET B C 1
ATOM 1983 O O . MET B 1 20 ? 28.484 30.579 -46.879 1.00 111.58 4 MET B O 1
ATOM 1988 N N . GLY B 1 21 ? 28.024 28.606 -47.941 1.00 94.33 5 GLY B N 1
ATOM 1989 C CA . GLY B 1 21 ? 26.849 29.046 -48.718 1.00 86.64 5 GLY B CA 1
ATOM 1990 C C . GLY B 1 21 ? 25.713 28.038 -48.630 1.00 87.38 5 GLY B C 1
ATOM 1991 O O . GLY B 1 21 ? 25.933 26.935 -48.072 1.00 83.36 5 GLY B O 1
ATOM 1992 N N . SER B 1 22 ? 24.550 28.392 -49.191 1.00 78.47 6 SER B N 1
ATOM 1993 C CA . SER B 1 22 ? 23.250 27.692 -49.007 1.00 74.71 6 SER B CA 1
ATOM 1994 C C . SER B 1 22 ? 23.344 26.225 -49.452 1.00 64.29 6 SER B C 1
ATOM 1995 O O . SER B 1 22 ? 24.076 25.927 -50.437 1.00 65.24 6 SER B O 1
ATOM 1998 N N . LYS B 1 23 ? 22.628 25.345 -48.739 1.00 52.71 7 LYS B N 1
ATOM 1999 C CA . LYS B 1 23 ? 22.390 23.934 -49.146 1.00 48.76 7 LYS B CA 1
ATOM 2000 C C . LYS B 1 23 ? 21.741 23.971 -50.530 1.00 34.92 7 LYS B C 1
ATOM 2001 O O . LYS B 1 23 ? 20.961 24.874 -50.815 1.00 37.43 7 LYS B O 1
ATOM 2007 N N . PRO B 1 24 ? 22.145 23.098 -51.461 1.00 31.39 8 PRO B N 1
ATOM 2008 C CA . PRO B 1 24 ? 21.634 23.188 -52.825 1.00 31.03 8 PRO B CA 1
ATOM 2009 C C . PRO B 1 24 ? 20.114 23.019 -52.841 1.00 32.32 8 PRO B C 1
ATOM 2010 O O . PRO B 1 24 ? 19.593 22.122 -52.199 1.00 30.99 8 PRO B O 1
ATOM 2014 N N . LEU B 1 25 ? 19.455 23.890 -53.592 1.00 30.98 9 LEU B N 1
ATOM 2015 C CA . LEU B 1 25 ? 18.021 23.700 -53.948 1.00 34.58 9 LEU B CA 1
ATOM 2016 C C . LEU B 1 25 ? 17.819 22.334 -54.599 1.00 31.39 9 LEU B C 1
ATOM 2017 O O . LEU B 1 25 ? 18.592 21.963 -55.496 1.00 29.91 9 LEU B O 1
ATOM 2022 N N . ARG B 1 26 ? 16.791 21.593 -54.164 1.00 26.58 10 ARG B N 1
ATOM 2023 C CA . ARG B 1 26 ? 16.430 20.296 -54.774 1.00 26.22 10 ARG B CA 1
ATOM 2024 C C . ARG B 1 26 ? 15.387 20.608 -55.850 1.00 24.48 10 ARG B C 1
ATOM 2025 O O . ARG B 1 26 ? 14.281 21.121 -55.487 1.00 25.57 10 ARG B O 1
ATOM 2033 N N . ILE B 1 27 ? 15.786 20.487 -57.126 1.00 23.68 11 ILE B N 1
ATOM 2034 C CA . ILE B 1 27 ? 14.913 20.925 -58.248 1.00 23.49 11 ILE B CA 1
ATOM 2035 C C . ILE B 1 27 ? 14.345 19.655 -58.873 1.00 20.34 11 ILE B C 1
ATOM 2036 O O . ILE B 1 27 ? 15.071 18.937 -59.485 1.00 22.75 11 ILE B O 1
ATOM 2041 N N . GLY B 1 28 ? 13.022 19.461 -58.789 1.00 19.19 12 GLY B N 1
ATOM 2042 C CA . GLY B 1 28 ? 12.287 18.360 -59.394 1.00 19.90 12 GLY B CA 1
ATOM 2043 C C . GLY B 1 28 ? 12.015 18.626 -60.857 1.00 18.71 12 GLY B C 1
ATOM 2044 O O . GLY B 1 28 ? 11.517 19.713 -61.122 1.00 19.64 12 GLY B O 1
ATOM 2045 N N . VAL B 1 29 ? 12.420 17.706 -61.715 1.00 19.29 13 VAL B N 1
ATOM 2046 C CA . VAL B 1 29 ? 12.277 17.900 -63.185 1.00 19.04 13 VAL B CA 1
ATOM 2047 C C . VAL B 1 29 ? 11.549 16.691 -63.712 1.00 19.62 13 VAL B C 1
ATOM 2048 O O . VAL B 1 29 ? 11.959 15.546 -63.485 1.00 21.43 13 VAL B O 1
ATOM 2052 N N . PRO B 1 30 ? 10.445 16.861 -64.474 1.00 19.06 14 PRO B N 1
ATOM 2053 C CA . PRO B 1 30 ? 9.743 15.726 -65.042 1.00 20.29 14 PRO B CA 1
ATOM 2054 C C . PRO B 1 30 ? 10.592 14.966 -66.059 1.00 20.59 14 PRO B C 1
ATOM 2055 O O . PRO B 1 30 ? 11.159 15.522 -66.942 1.00 19.59 14 PRO B O 1
ATOM 2059 N N . ASN B 1 31 ? 10.619 13.637 -65.895 1.00 20.64 15 ASN B N 1
ATOM 2060 C CA . ASN B 1 31 ? 11.414 12.735 -66.752 1.00 21.18 15 ASN B CA 1
ATOM 2061 C C . ASN B 1 31 ? 10.554 12.389 -67.974 1.00 20.28 15 ASN B C 1
ATOM 2062 O O . ASN B 1 31 ? 9.980 11.286 -68.076 1.00 21.08 15 ASN B O 1
ATOM 2067 N N . ARG B 1 32 ? 10.392 13.371 -68.846 1.00 19.31 16 ARG B N 1
ATOM 2068 C CA . ARG B 1 32 ? 9.474 13.255 -69.988 1.00 19.60 16 ARG B CA 1
ATOM 2069 C C . ARG B 1 32 ? 9.941 12.100 -70.889 1.00 20.29 16 ARG B C 1
ATOM 2070 O O . ARG B 1 32 ? 11.173 11.901 -71.094 1.00 21.92 16 ARG B O 1
ATOM 2078 N N . VAL B 1 33 ? 8.965 11.391 -71.438 1.00 20.03 17 VAL B N 1
ATOM 2079 C CA . VAL B 1 33 ? 9.222 10.327 -72.424 1.00 22.51 17 VAL B CA 1
ATOM 2080 C C . VAL B 1 33 ? 8.907 10.867 -73.826 1.00 23.26 17 VAL B C 1
ATOM 2081 O O . VAL B 1 33 ? 9.630 10.467 -74.773 1.00 27.34 17 VAL B O 1
ATOM 2085 N N . SER B 1 34 ? 7.957 11.792 -73.967 1.00 21.03 18 SER B N 1
ATOM 2086 C CA . SER B 1 34 ? 7.559 12.408 -75.257 1.00 19.97 18 SER B CA 1
ATOM 2087 C C . SER B 1 34 ? 7.848 13.911 -75.219 1.00 18.58 18 SER B C 1
ATOM 2088 O O . SER B 1 34 ? 8.005 14.445 -74.127 1.00 18.93 18 SER B O 1
ATOM 2091 N N . TYR B 1 35 ? 7.983 14.565 -76.372 1.00 20.40 19 TYR B N 1
ATOM 2092 C CA . TYR B 1 35 ? 8.201 16.022 -76.458 1.00 18.94 19 TYR B CA 1
ATOM 2093 C C . TYR B 1 35 ? 9.383 16.410 -75.562 1.00 19.96 19 TYR B C 1
ATOM 2094 O O . TYR B 1 35 ? 9.338 17.391 -74.805 1.00 20.33 19 TYR B O 1
ATOM 2103 N N . THR B 1 36 ? 10.489 15.656 -75.655 1.00 19.09 20 THR B N 1
ATOM 2104 C CA . THR B 1 36 ? 11.655 15.800 -74.763 1.00 21.86 20 THR B CA 1
ATOM 2105 C C . THR B 1 36 ? 12.447 17.091 -75.019 1.00 20.48 20 THR B C 1
ATOM 2106 O O . THR B 1 36 ? 13.286 17.404 -74.163 1.00 23.04 20 THR B O 1
ATOM 2110 N N . ASP B 1 37 ? 12.271 17.800 -76.135 1.00 19.60 21 ASP B N 1
ATOM 2111 C CA . ASP B 1 37 ? 12.952 19.101 -76.257 1.00 22.23 21 ASP B CA 1
ATOM 2112 C C . ASP B 1 37 ? 12.330 20.158 -75.353 1.00 19.82 21 ASP B C 1
ATOM 2113 O O . ASP B 1 37 ? 13.001 21.159 -75.185 1.00 20.92 21 ASP B O 1
ATOM 2118 N N . TYR B 1 38 ? 11.190 19.918 -74.718 1.00 18.55 22 TYR B N 1
ATOM 2119 C CA . TYR B 1 38 ? 10.714 20.876 -73.680 1.00 18.17 22 TYR B CA 1
ATOM 2120 C C . TYR B 1 38 ? 11.498 20.669 -72.401 1.00 18.40 22 TYR B C 1
ATOM 2121 O O . TYR B 1 38 ? 11.925 21.677 -71.794 1.00 20.65 22 TYR B O 1
ATOM 2130 N N . VAL B 1 39 ? 11.684 19.428 -72.020 1.00 20.30 23 VAL B N 1
ATOM 2131 C CA . VAL B 1 39 ? 12.482 19.120 -70.808 1.00 19.95 23 VAL B CA 1
ATOM 2132 C C . VAL B 1 39 ? 12.632 17.619 -70.737 1.00 20.81 23 VAL B C 1
ATOM 2133 O O . VAL B 1 39 ? 11.698 16.907 -71.010 1.00 22.73 23 VAL B O 1
ATOM 2137 N N . SER B 1 40 ? 13.833 17.144 -70.419 1.00 21.82 24 SER B N 1
ATOM 2138 C CA . SER B 1 40 ? 14.121 15.702 -70.307 1.00 23.03 24 SER B CA 1
ATOM 2139 C C . SER B 1 40 ? 15.462 15.472 -69.617 1.00 21.62 24 SER B C 1
ATOM 2140 O O . SER B 1 40 ? 16.212 16.414 -69.341 1.00 23.72 24 SER B O 1
ATOM 2143 N N . LYS B 1 41 ? 15.745 14.208 -69.431 1.00 22.95 25 LYS B N 1
ATOM 2144 C CA . LYS B 1 41 ? 17.024 13.679 -68.920 1.00 23.56 25 LYS B CA 1
ATOM 2145 C C . LYS B 1 41 ? 18.136 14.005 -69.930 1.00 23.29 25 LYS B C 1
ATOM 2146 O O . LYS B 1 41 ? 17.842 14.116 -71.114 1.00 26.18 25 LYS B O 1
ATOM 2152 N N . ASP B 1 42 ? 19.351 14.205 -69.430 1.00 24.73 26 ASP B N 1
ATOM 2153 C CA . ASP B 1 42 ? 20.606 14.372 -70.206 1.00 28.77 26 ASP B CA 1
ATOM 2154 C C . ASP B 1 42 ? 21.654 13.424 -69.586 1.00 30.66 26 ASP B C 1
ATOM 2155 O O . ASP B 1 42 ? 21.776 13.454 -68.358 1.00 29.38 26 ASP B O 1
ATOM 2160 N N . LYS B 1 43 ? 22.453 12.734 -70.395 1.00 38.68 27 LYS B N 1
ATOM 2161 C CA . LYS B 1 43 ? 23.600 11.912 -69.896 1.00 44.43 27 LYS B CA 1
ATOM 2162 C C . LYS B 1 43 ? 24.628 12.837 -69.231 1.00 44.81 27 LYS B C 1
ATOM 2163 O O . LYS B 1 43 ? 25.236 12.387 -68.248 1.00 48.06 27 LYS B O 1
ATOM 2169 N N . ASN B 1 44 ? 24.750 14.091 -69.699 1.00 39.82 28 ASN B N 1
ATOM 2170 C CA . ASN B 1 44 ? 25.815 15.047 -69.306 1.00 41.37 28 ASN B CA 1
ATOM 2171 C C . ASN B 1 44 ? 25.310 16.002 -68.234 1.00 39.39 28 ASN B C 1
ATOM 2172 O O . ASN B 1 44 ? 24.113 16.282 -68.138 1.00 34.33 28 ASN B O 1
ATOM 2177 N N . PRO B 1 45 ? 26.214 16.553 -67.399 1.00 43.54 29 PRO B N 1
ATOM 2178 C CA . PRO B 1 45 ? 25.812 17.557 -66.426 1.00 36.15 29 PRO B CA 1
ATOM 2179 C C . PRO B 1 45 ? 25.109 18.692 -67.164 1.00 36.89 29 PRO B C 1
ATOM 2180 O O . PRO B 1 45 ? 25.490 19.035 -68.284 1.00 38.83 29 PRO B O 1
ATOM 2184 N N . PRO B 1 46 ? 24.049 19.296 -66.579 1.00 31.03 30 PRO B N 1
ATOM 2185 C CA . PRO B 1 46 ? 23.623 18.989 -65.204 1.00 29.92 30 PRO B CA 1
ATOM 2186 C C . PRO B 1 46 ? 22.593 17.856 -65.034 1.00 27.13 30 PRO B C 1
ATOM 2187 O O . PRO B 1 46 ? 21.948 17.844 -63.998 1.00 29.38 30 PRO B O 1
ATOM 2191 N N . GLY B 1 47 ? 22.422 16.964 -66.006 1.00 28.53 31 GLY B N 1
ATOM 2192 C CA . GLY B 1 47 ? 21.581 15.753 -65.868 1.00 26.07 31 GLY B CA 1
ATOM 2193 C C . GLY B 1 47 ? 20.198 15.926 -66.467 1.00 25.74 31 GLY B C 1
ATOM 2194 O O . GLY B 1 47 ? 19.403 14.928 -66.498 1.00 26.36 31 GLY B O 1
ATOM 2195 N N . VAL B 1 48 ? 19.915 17.158 -66.889 1.00 25.34 32 VAL B N 1
ATOM 2196 C CA . VAL B 1 48 ? 18.624 17.563 -67.538 1.00 22.70 32 VAL B CA 1
ATOM 2197 C C . VAL B 1 48 ? 18.929 18.554 -68.673 1.00 22.88 32 VAL B C 1
ATOM 2198 O O . VAL B 1 48 ? 19.949 19.276 -68.638 1.00 24.94 32 VAL B O 1
ATOM 2202 N N . ARG B 1 49 ? 18.007 18.650 -69.636 1.00 23.13 33 ARG B N 1
ATOM 2203 C CA . ARG B 1 49 ? 18.165 19.545 -70.793 1.00 23.72 33 ARG B CA 1
ATOM 2204 C C . ARG B 1 49 ? 16.775 19.934 -71.296 1.00 22.48 33 ARG B C 1
ATOM 2205 O O . ARG B 1 49 ? 15.771 19.263 -70.966 1.00 21.23 33 ARG B O 1
ATOM 2213 N N . GLY B 1 50 ? 16.762 20.922 -72.170 1.00 21.64 34 GLY B N 1
ATOM 2214 C CA . GLY B 1 50 ? 15.555 21.284 -72.926 1.00 20.24 34 GLY B CA 1
ATOM 2215 C C . GLY B 1 50 ? 15.263 22.738 -72.794 1.00 19.87 34 GLY B C 1
ATOM 2216 O O . GLY B 1 50 ? 15.924 23.452 -72.015 1.00 20.10 34 GLY B O 1
ATOM 2217 N N . TYR B 1 51 ? 14.249 23.193 -73.537 1.00 19.77 35 TYR B N 1
ATOM 2218 C CA . TYR B 1 51 ? 13.789 24.595 -73.527 1.00 19.96 35 TYR B CA 1
ATOM 2219 C C . TYR B 1 51 ? 13.624 25.118 -72.099 1.00 19.89 35 TYR B C 1
ATOM 2220 O O . TYR B 1 51 ? 14.103 26.211 -71.726 1.00 19.16 35 TYR B O 1
ATOM 2229 N N . CYS B 1 52 ? 12.832 24.404 -71.304 1.00 20.61 36 CYS B N 1
ATOM 2230 C CA . CYS B 1 52 ? 12.470 24.881 -69.955 1.00 20.00 36 CYS B CA 1
ATOM 2231 C C . CYS B 1 52 ? 13.711 24.967 -69.052 1.00 19.50 36 CYS B C 1
ATOM 2232 O O . CYS B 1 52 ? 13.790 25.857 -68.185 1.00 20.51 36 CYS B O 1
ATOM 2235 N N . ILE B 1 53 ? 14.704 24.086 -69.245 1.00 20.59 37 ILE B N 1
ATOM 2236 C CA . ILE B 1 53 ? 15.957 24.119 -68.446 1.00 19.89 37 ILE B CA 1
ATOM 2237 C C . ILE B 1 53 ? 16.752 25.351 -68.883 1.00 20.86 37 ILE B C 1
ATOM 2238 O O . ILE B 1 53 ? 17.258 26.076 -68.069 1.00 19.82 37 ILE B O 1
ATOM 2243 N N . ASP B 1 54 ? 16.807 25.603 -70.190 1.00 22.03 38 ASP B N 1
ATOM 2244 C CA . ASP B 1 54 ? 17.576 26.775 -70.665 1.00 21.56 38 ASP B CA 1
ATOM 2245 C C . ASP B 1 54 ? 16.934 28.045 -70.118 1.00 20.38 38 ASP B C 1
ATOM 2246 O O . ASP B 1 54 ? 17.664 28.995 -69.819 1.00 19.92 38 ASP B O 1
ATOM 2251 N N . VAL B 1 55 ? 15.595 28.133 -70.101 1.00 18.61 39 VAL B N 1
ATOM 2252 C CA . VAL B 1 55 ? 14.908 29.327 -69.562 1.00 17.92 39 VAL B CA 1
ATOM 2253 C C . VAL B 1 55 ? 15.254 29.466 -68.070 1.00 18.17 39 VAL B C 1
ATOM 2254 O O . VAL B 1 55 ? 15.613 30.562 -67.619 1.00 19.19 39 VAL B O 1
ATOM 2258 N N . PHE B 1 56 ? 15.104 28.385 -67.323 1.00 19.56 40 PHE B N 1
ATOM 2259 C CA . PHE B 1 56 ? 15.423 28.378 -65.866 1.00 20.15 40 PHE B CA 1
ATOM 2260 C C . PHE B 1 56 ? 16.870 28.830 -65.642 1.00 19.56 40 PHE B C 1
ATOM 2261 O O . PHE B 1 56 ? 17.056 29.743 -64.844 1.00 19.67 40 PHE B O 1
ATOM 2269 N N . GLU B 1 57 ? 17.852 28.264 -66.368 1.00 18.90 41 GLU B N 1
ATOM 2270 C CA . GLU B 1 57 ? 19.266 28.644 -66.163 1.00 19.85 41 GLU B CA 1
ATOM 2271 C C . GLU B 1 57 ? 19.506 30.089 -66.566 1.00 20.60 41 GLU B C 1
ATOM 2272 O O . GLU B 1 57 ? 20.248 30.808 -65.852 1.00 22.06 41 GLU B O 1
ATOM 2278 N N . ALA B 1 58 ? 18.858 30.558 -67.656 1.00 19.84 42 ALA B N 1
ATOM 2279 C CA . ALA B 1 58 ? 19.081 31.949 -68.089 1.00 17.70 42 ALA B CA 1
ATOM 2280 C C . ALA B 1 58 ? 18.534 32.903 -67.034 1.00 17.38 42 ALA B C 1
ATOM 2281 O O . ALA B 1 58 ? 19.094 34.019 -66.808 1.00 20.88 42 ALA B O 1
ATOM 2283 N N . ALA B 1 59 ? 17.374 32.586 -66.427 1.00 18.42 43 ALA B N 1
ATOM 2284 C CA . ALA B 1 59 ? 16.784 33.439 -65.383 1.00 18.36 43 ALA B CA 1
ATOM 2285 C C . ALA B 1 59 ? 17.691 33.416 -64.140 1.00 21.17 43 ALA B C 1
ATOM 2286 O O . ALA B 1 59 ? 17.948 34.499 -63.591 1.00 21.96 43 ALA B O 1
ATOM 2288 N N . ILE B 1 60 ? 18.190 32.260 -63.735 1.00 19.29 44 ILE B N 1
ATOM 2289 C CA . ILE B 1 60 ? 19.168 32.152 -62.609 1.00 22.31 44 ILE B CA 1
ATOM 2290 C C . ILE B 1 60 ? 20.371 33.068 -62.891 1.00 21.72 44 ILE B C 1
ATOM 2291 O O . ILE B 1 60 ? 20.781 33.823 -61.965 1.00 24.57 44 ILE B O 1
ATOM 2296 N N . GLU B 1 61 ? 20.895 33.057 -64.114 1.00 23.06 45 GLU B N 1
ATOM 2297 C CA . GLU B 1 61 ? 22.105 33.849 -64.469 1.00 24.64 45 GLU B CA 1
ATOM 2298 C C . GLU B 1 61 ? 21.817 35.348 -64.264 1.00 26.33 45 GLU B C 1
ATOM 2299 O O . GLU B 1 61 ? 22.764 36.087 -64.006 1.00 27.23 45 GLU B O 1
ATOM 2305 N N . LEU B 1 62 ? 20.583 35.836 -64.393 1.00 22.51 46 LEU B N 1
ATOM 2306 C CA . LEU B 1 62 ? 20.276 37.276 -64.231 1.00 24.42 46 LEU B CA 1
ATOM 2307 C C . LEU B 1 62 ? 20.258 37.638 -62.762 1.00 25.98 46 LEU B C 1
ATOM 2308 O O . LEU B 1 62 ? 20.241 38.847 -62.497 1.00 29.82 46 LEU B O 1
ATOM 2313 N N . LEU B 1 63 ? 20.211 36.649 -61.859 1.00 24.54 47 LEU B N 1
ATOM 2314 C CA . LEU B 1 63 ? 20.132 36.978 -60.416 1.00 26.14 47 LEU B CA 1
ATOM 2315 C C . LEU B 1 63 ? 21.517 37.440 -59.957 1.00 25.43 47 LEU B C 1
ATOM 2316 O O . LEU B 1 63 ? 22.523 36.924 -60.410 1.00 26.98 47 LEU B O 1
ATOM 2321 N N . PRO B 1 64 ? 21.547 38.426 -59.029 1.00 30.23 48 PRO B N 1
ATOM 2322 C CA . PRO B 1 64 ? 22.808 38.977 -58.512 1.00 31.49 48 PRO B CA 1
ATOM 2323 C C . PRO B 1 64 ? 23.425 38.176 -57.359 1.00 36.34 48 PRO B C 1
ATOM 2324 O O . PRO B 1 64 ? 24.223 38.730 -56.613 1.00 36.90 48 PRO B O 1
ATOM 2328 N N . TYR B 1 65 ? 22.999 36.927 -57.196 1.00 29.85 49 TYR B N 1
ATOM 2329 C CA . TYR B 1 65 ? 23.499 35.985 -56.171 1.00 28.85 49 TYR B CA 1
ATOM 2330 C C . TYR B 1 65 ? 23.563 34.585 -56.742 1.00 25.01 49 TYR B C 1
ATOM 2331 O O . TYR B 1 65 ? 22.867 34.233 -57.710 1.00 27.02 49 TYR B O 1
ATOM 2340 N N . PRO B 1 66 ? 24.441 33.722 -56.229 1.00 28.46 50 PRO B N 1
ATOM 2341 C CA . PRO B 1 66 ? 24.498 32.342 -56.689 1.00 25.21 50 PRO B CA 1
ATOM 2342 C C . PRO B 1 66 ? 23.257 31.603 -56.168 1.00 26.36 50 PRO B C 1
ATOM 2343 O O . PRO B 1 66 ? 22.720 32.006 -55.159 1.00 28.68 50 PRO B O 1
ATOM 2347 N N . VAL B 1 67 ? 22.852 30.524 -56.842 1.00 25.91 51 VAL B N 1
ATOM 2348 C CA . VAL B 1 67 ? 21.752 29.650 -56.344 1.00 25.78 51 VAL B CA 1
ATOM 2349 C C . VAL B 1 67 ? 22.230 28.220 -56.471 1.00 29.24 51 VAL B C 1
ATOM 2350 O O . VAL B 1 67 ? 21.971 27.556 -57.481 1.00 28.41 51 VAL B O 1
ATOM 2354 N N . PRO B 1 68 ? 23.000 27.695 -55.490 1.00 30.73 52 PRO B N 1
ATOM 2355 C CA . PRO B 1 68 ? 23.435 26.307 -55.565 1.00 31.11 52 PRO B CA 1
ATOM 2356 C C . PRO B 1 68 ? 22.206 25.412 -55.790 1.00 26.90 52 PRO B C 1
ATOM 2357 O O . PRO B 1 68 ? 21.180 25.635 -55.190 1.00 26.84 52 PRO B O 1
ATOM 2361 N N . ARG B 1 69 ? 22.324 24.452 -56.695 1.00 26.54 53 ARG B N 1
ATOM 2362 C CA . ARG B 1 69 ? 21.157 23.661 -57.137 1.00 26.52 53 ARG B CA 1
ATOM 2363 C C . ARG B 1 69 ? 21.560 22.302 -57.687 1.00 27.47 53 ARG B C 1
ATOM 2364 O O . ARG B 1 69 ? 22.630 22.139 -58.280 1.00 27.36 53 ARG B O 1
ATOM 2372 N N . THR B 1 70 ? 20.671 21.345 -57.486 1.00 25.26 54 THR B N 1
ATOM 2373 C CA . THR B 1 70 ? 20.765 19.976 -57.984 1.00 25.72 54 THR B CA 1
ATOM 2374 C C . THR B 1 70 ? 19.441 19.630 -58.644 1.00 27.70 54 THR B C 1
ATOM 2375 O O . THR B 1 70 ? 18.392 19.852 -58.012 1.00 25.49 54 THR B O 1
ATOM 2379 N N . TYR B 1 71 ? 19.520 19.131 -59.862 1.00 25.28 55 TYR B N 1
ATOM 2380 C CA . TYR B 1 71 ? 18.346 18.624 -60.597 1.00 22.92 55 TYR B CA 1
ATOM 2381 C C . TYR B 1 71 ? 18.108 17.148 -60.257 1.00 23.45 55 TYR B C 1
ATOM 2382 O O . TYR B 1 71 ? 19.061 16.329 -60.354 1.00 23.98 55 TYR B O 1
ATOM 2391 N N . ILE B 1 72 ? 16.845 16.806 -59.956 1.00 23.50 56 ILE B N 1
ATOM 2392 C CA . ILE B 1 72 ? 16.401 15.417 -59.652 1.00 24.67 56 ILE B CA 1
ATOM 2393 C C . ILE B 1 72 ? 15.275 15.042 -60.607 1.00 22.83 56 ILE B C 1
ATOM 2394 O O . ILE B 1 72 ? 14.212 15.735 -60.573 1.00 21.30 56 ILE B O 1
ATOM 2399 N N . LEU B 1 73 ? 15.462 14.002 -61.398 1.00 24.01 57 LEU B N 1
ATOM 2400 C CA . LEU B 1 73 ? 14.411 13.505 -62.309 1.00 23.47 57 LEU B CA 1
ATOM 2401 C C . LEU B 1 73 ? 13.276 12.883 -61.501 1.00 23.88 57 LEU B C 1
ATOM 2402 O O . LEU B 1 73 ? 13.493 12.116 -60.490 1.00 24.08 57 LEU B O 1
ATOM 2407 N N . TYR B 1 74 ? 12.078 13.180 -61.932 1.00 21.74 58 TYR B N 1
ATOM 2408 C CA . TYR B 1 74 ? 10.819 12.672 -61.354 1.00 20.39 58 TYR B CA 1
ATOM 2409 C C . TYR B 1 74 ? 10.087 11.891 -62.424 1.00 23.83 58 TYR B C 1
ATOM 2410 O O . TYR B 1 74 ? 9.717 12.447 -63.489 1.00 22.19 58 TYR B O 1
ATOM 2419 N N . GLY B 1 75 ? 9.851 10.619 -62.172 1.00 22.92 59 GLY B N 1
ATOM 2420 C CA . GLY B 1 75 ? 9.162 9.743 -63.113 1.00 24.13 59 GLY B CA 1
ATOM 2421 C C . GLY B 1 75 ? 10.002 8.534 -63.507 1.00 27.38 59 GLY B C 1
ATOM 2422 O O . GLY B 1 75 ? 11.236 8.650 -63.473 1.00 26.58 59 GLY B O 1
ATOM 2423 N N . ASP B 1 76 ? 9.367 7.451 -63.976 1.00 27.41 60 ASP B N 1
ATOM 2424 C CA . ASP B 1 76 ? 10.075 6.164 -64.235 1.00 29.20 60 ASP B CA 1
ATOM 2425 C C . ASP B 1 76 ? 10.759 6.130 -65.616 1.00 28.33 60 ASP B C 1
ATOM 2426 O O . ASP B 1 76 ? 11.486 5.159 -65.883 1.00 28.83 60 ASP B O 1
ATOM 2431 N N . GLY B 1 77 ? 10.564 7.109 -66.506 1.00 25.29 61 GLY B N 1
ATOM 2432 C CA . GLY B 1 77 ? 11.161 7.050 -67.842 1.00 25.81 61 GLY B CA 1
ATOM 2433 C C . GLY B 1 77 ? 10.442 6.121 -68.793 1.00 25.51 61 GLY B C 1
ATOM 2434 O O . GLY B 1 77 ? 10.997 5.880 -69.872 1.00 28.43 61 GLY B O 1
ATOM 2435 N N . LYS B 1 78 ? 9.300 5.540 -68.400 1.00 24.62 62 LYS B N 1
ATOM 2436 C CA . LYS B 1 78 ? 8.425 4.709 -69.276 1.00 26.56 62 LYS B CA 1
ATOM 2437 C C . LYS B 1 78 ? 7.193 5.502 -69.736 1.00 23.66 62 LYS B C 1
ATOM 2438 O O . LYS B 1 78 ? 6.865 5.429 -70.917 1.00 22.67 62 LYS B O 1
ATOM 2444 N N . ARG B 1 79 ? 6.528 6.197 -68.810 1.00 24.16 63 ARG B N 1
ATOM 2445 C CA . ARG B 1 79 ? 5.439 7.148 -69.100 1.00 22.17 63 ARG B CA 1
ATOM 2446 C C . ARG B 1 79 ? 5.816 8.494 -68.483 1.00 22.84 63 ARG B C 1
ATOM 2447 O O . ARG B 1 79 ? 6.438 8.548 -67.424 1.00 22.06 63 ARG B O 1
ATOM 2455 N N . ASN B 1 80 ? 5.299 9.566 -69.069 1.00 21.69 64 ASN B N 1
ATOM 2456 C CA . ASN B 1 80 ? 5.354 10.884 -68.417 1.00 21.96 64 ASN B CA 1
ATOM 2457 C C . ASN B 1 80 ? 4.789 10.745 -67.003 1.00 20.48 64 ASN B C 1
ATOM 2458 O O . ASN B 1 80 ? 3.750 10.077 -66.798 1.00 21.05 64 ASN B O 1
ATOM 2463 N N . PRO B 1 81 ? 5.411 11.400 -65.998 1.00 20.53 65 PRO B N 1
ATOM 2464 C CA . PRO B 1 81 ? 4.886 11.422 -64.631 1.00 19.67 65 PRO B CA 1
ATOM 2465 C C . PRO B 1 81 ? 3.628 12.288 -64.509 1.00 20.34 65 PRO B C 1
ATOM 2466 O O . PRO B 1 81 ? 3.323 13.133 -65.353 1.00 20.42 65 PRO B O 1
ATOM 2470 N N . SER B 1 82 ? 2.890 12.082 -63.428 1.00 18.94 66 SER B N 1
ATOM 2471 C CA . SER B 1 82 ? 1.804 12.964 -62.988 1.00 18.41 66 SER B CA 1
ATOM 2472 C C . SER B 1 82 ? 2.403 14.322 -62.619 1.00 18.86 66 SER B C 1
ATOM 2473 O O . SER B 1 82 ? 3.115 14.437 -61.583 1.00 17.76 66 SER B O 1
ATOM 2476 N N . TYR B 1 83 ? 2.028 15.365 -63.325 1.00 17.25 67 TYR B N 1
ATOM 2477 C CA . TYR B 1 83 ? 2.500 16.735 -63.017 1.00 17.87 67 TYR B CA 1
ATOM 2478 C C . TYR B 1 83 ? 1.804 17.252 -61.753 1.00 18.31 67 TYR B C 1
ATOM 2479 O O . TYR B 1 83 ? 2.461 18.017 -61.021 1.00 18.66 67 TYR B O 1
ATOM 2488 N N . ASP B 1 84 ? 0.545 16.895 -61.504 1.00 17.24 68 ASP B N 1
ATOM 2489 C CA . ASP B 1 84 ? -0.082 17.224 -60.189 1.00 18.03 68 ASP B CA 1
ATOM 2490 C C . ASP B 1 84 ? 0.800 16.664 -59.069 1.00 18.07 68 ASP B C 1
ATOM 2491 O O . ASP B 1 84 ? 1.030 17.349 -58.077 1.00 19.02 68 ASP B O 1
ATOM 2496 N N . ASN B 1 85 ? 1.265 15.432 -59.220 1.00 17.33 69 ASN B N 1
ATOM 2497 C CA . ASN B 1 85 ? 2.049 14.809 -58.125 1.00 19.02 69 ASN B CA 1
ATOM 2498 C C . ASN B 1 85 ? 3.425 15.470 -58.023 1.00 17.24 69 ASN B C 1
ATOM 2499 O O . ASN B 1 85 ? 3.977 15.588 -56.882 1.00 19.49 69 ASN B O 1
ATOM 2504 N N . LEU B 1 86 ? 4.041 15.841 -59.151 1.00 16.81 70 LEU B N 1
ATOM 2505 C CA . LEU B 1 86 ? 5.337 16.557 -59.115 1.00 17.04 70 LEU B CA 1
ATOM 2506 C C . LEU B 1 86 ? 5.148 17.833 -58.295 1.00 17.62 70 LEU B C 1
ATOM 2507 O O . LEU B 1 86 ? 6.044 18.161 -57.451 1.00 19.13 70 LEU B O 1
ATOM 2512 N N . VAL B 1 87 ? 4.100 18.608 -58.536 1.00 19.05 71 VAL B N 1
ATOM 2513 C CA . VAL B 1 87 ? 3.908 19.865 -57.800 1.00 17.99 71 VAL B CA 1
ATOM 2514 C C . VAL B 1 87 ? 3.628 19.551 -56.330 1.00 20.76 71 VAL B C 1
ATOM 2515 O O . VAL B 1 87 ? 4.133 20.269 -55.461 1.00 20.14 71 VAL B O 1
ATOM 2519 N N . ASN B 1 88 ? 2.941 18.451 -56.037 1.00 18.82 72 ASN B N 1
ATOM 2520 C CA . ASN B 1 88 ? 2.681 18.114 -54.609 1.00 18.58 72 ASN B CA 1
ATOM 2521 C C . ASN B 1 88 ? 3.991 17.745 -53.900 1.00 20.15 72 ASN B C 1
ATOM 2522 O O . ASN B 1 88 ? 4.055 17.882 -52.621 1.00 19.63 72 ASN B O 1
ATOM 2527 N N . GLU B 1 89 ? 5.014 17.295 -54.582 1.00 19.96 73 GLU B N 1
ATOM 2528 C CA . GLU B 1 89 ? 6.366 17.045 -54.026 1.00 21.78 73 GLU B CA 1
ATOM 2529 C C . GLU B 1 89 ? 7.015 18.345 -53.589 1.00 23.14 73 GLU B C 1
ATOM 2530 O O . GLU B 1 89 ? 7.806 18.309 -52.628 1.00 23.13 73 GLU B O 1
ATOM 2536 N N . VAL B 1 90 ? 6.726 19.475 -54.211 1.00 20.42 74 VAL B N 1
ATOM 2537 C CA . VAL B 1 90 ? 7.136 20.822 -53.739 1.00 21.53 74 VAL B CA 1
ATOM 2538 C C . VAL B 1 90 ? 6.399 21.138 -52.440 1.00 22.78 74 VAL B C 1
ATOM 2539 O O . VAL B 1 90 ? 7.031 21.575 -51.435 1.00 23.84 74 VAL B O 1
ATOM 2543 N N . VAL B 1 91 ? 5.094 20.957 -52.437 1.00 19.54 75 VAL B N 1
ATOM 2544 C CA . VAL B 1 91 ? 4.236 21.220 -51.241 1.00 22.10 75 VAL B CA 1
ATOM 2545 C C . VAL B 1 91 ? 4.812 20.413 -50.090 1.00 20.04 75 VAL B C 1
ATOM 2546 O O . VAL B 1 91 ? 4.858 20.986 -48.924 1.00 22.10 75 VAL B O 1
ATOM 2550 N N . ALA B 1 92 ? 5.238 19.173 -50.337 1.00 19.03 76 ALA B N 1
ATOM 2551 C CA . ALA B 1 92 ? 5.706 18.198 -49.318 1.00 20.93 76 ALA B CA 1
ATOM 2552 C C . ALA B 1 92 ? 7.128 18.552 -48.841 1.00 25.40 76 ALA B C 1
ATOM 2553 O O . ALA B 1 92 ? 7.620 17.866 -47.961 1.00 26.41 76 ALA B O 1
ATOM 2555 N N . ASP B 1 93 ? 7.740 19.565 -49.457 1.00 23.68 77 ASP B N 1
ATOM 2556 C CA . ASP B 1 93 ? 9.148 19.937 -49.172 1.00 29.50 77 ASP B CA 1
ATOM 2557 C C . ASP B 1 93 ? 10.101 18.788 -49.511 1.00 30.00 77 ASP B C 1
ATOM 2558 O O . ASP B 1 93 ? 11.160 18.724 -48.866 1.00 35.18 77 ASP B O 1
ATOM 2563 N N . ASN B 1 94 ? 9.787 17.933 -50.479 1.00 26.45 78 ASN B N 1
ATOM 2564 C CA . ASN B 1 94 ? 10.725 16.941 -51.052 1.00 27.03 78 ASN B CA 1
ATOM 2565 C C . ASN B 1 94 ? 11.566 17.621 -52.143 1.00 32.71 78 ASN B C 1
ATOM 2566 O O . ASN B 1 94 ? 12.726 17.229 -52.322 1.00 32.20 78 ASN B O 1
ATOM 2571 N N . PHE B 1 95 ? 10.962 18.526 -52.915 1.00 25.42 79 PHE B N 1
ATOM 2572 C CA . PHE B 1 95 ? 11.678 19.466 -53.804 1.00 24.44 79 PHE B CA 1
ATOM 2573 C C . PHE B 1 95 ? 11.449 20.863 -53.310 1.00 24.39 79 PHE B C 1
ATOM 2574 O O . PHE B 1 95 ? 10.354 21.127 -52.753 1.00 26.31 79 PHE B O 1
ATOM 2582 N N . ASP B 1 96 ? 12.418 21.776 -53.522 1.00 23.97 80 ASP B N 1
ATOM 2583 C CA . ASP B 1 96 ? 12.302 23.221 -53.251 1.00 25.37 80 ASP B CA 1
ATOM 2584 C C . ASP B 1 96 ? 11.573 23.896 -54.402 1.00 23.90 80 ASP B C 1
ATOM 2585 O O . ASP B 1 96 ? 10.825 24.904 -54.197 1.00 24.32 80 ASP B O 1
ATOM 2590 N N . VAL B 1 97 ? 11.804 23.327 -55.586 1.00 25.57 81 VAL B N 1
ATOM 2591 C CA . VAL B 1 97 ? 11.239 23.887 -56.837 1.00 22.81 81 VAL B CA 1
ATOM 2592 C C . VAL B 1 97 ? 10.901 22.760 -57.802 1.00 21.67 81 VAL B C 1
ATOM 2593 O O . VAL B 1 97 ? 11.600 21.767 -57.780 1.00 22.32 81 VAL B O 1
ATOM 2597 N N . ALA B 1 98 ? 9.877 22.936 -58.614 1.00 20.45 82 ALA B N 1
ATOM 2598 C CA . ALA B 1 98 ? 9.639 22.041 -59.769 1.00 19.94 82 ALA B CA 1
ATOM 2599 C C . ALA B 1 98 ? 9.831 22.855 -61.063 1.00 19.24 82 ALA B C 1
ATOM 2600 O O . ALA B 1 98 ? 9.271 23.948 -61.191 1.00 18.19 82 ALA B O 1
ATOM 2602 N N . VAL B 1 99 ? 10.707 22.369 -61.912 1.00 18.77 83 VAL B N 1
ATOM 2603 C CA . VAL B 1 99 ? 11.148 23.075 -63.157 1.00 17.93 83 VAL B CA 1
ATOM 2604 C C . VAL B 1 99 ? 10.863 22.196 -64.374 1.00 19.01 83 VAL B C 1
ATOM 2605 O O . VAL B 1 99 ? 11.300 21.025 -64.438 1.00 19.42 83 VAL B O 1
ATOM 2609 N N . GLY B 1 100 ? 10.118 22.739 -65.311 1.00 19.21 84 GLY B N 1
ATOM 2610 C CA . GLY B 1 100 ? 9.723 22.034 -66.529 1.00 18.46 84 GLY B CA 1
ATOM 2611 C C . GLY B 1 100 ? 8.527 22.720 -67.140 1.00 16.76 84 GLY B C 1
ATOM 2612 O O . GLY B 1 100 ? 8.292 23.935 -66.902 1.00 16.60 84 GLY B O 1
ATOM 2613 N N . ASP B 1 101 ? 7.840 21.947 -67.967 1.00 16.33 85 ASP B N 1
ATOM 2614 C CA . ASP B 1 101 ? 6.660 22.397 -68.740 1.00 16.83 85 ASP B CA 1
ATOM 2615 C C . ASP B 1 101 ? 5.443 22.261 -67.829 1.00 16.22 85 ASP B C 1
ATOM 2616 O O . ASP B 1 101 ? 4.549 21.447 -68.116 1.00 16.68 85 ASP B O 1
ATOM 2621 N N . ILE B 1 102 ? 5.448 23.023 -66.721 1.00 16.36 86 ILE B N 1
ATOM 2622 C CA . ILE B 1 102 ? 4.442 22.840 -65.660 1.00 17.70 86 ILE B CA 1
ATOM 2623 C C . ILE B 1 102 ? 3.303 23.850 -65.893 1.00 15.85 86 ILE B C 1
ATOM 2624 O O . ILE B 1 102 ? 3.500 25.057 -65.730 1.00 17.20 86 ILE B O 1
ATOM 2629 N N . THR B 1 103 ? 2.128 23.362 -66.273 1.00 15.68 87 THR B N 1
ATOM 2630 C CA . THR B 1 103 ? 0.950 24.209 -66.537 1.00 16.32 87 THR B CA 1
ATOM 2631 C C . THR B 1 103 ? 0.451 24.823 -65.242 1.00 17.53 87 THR B C 1
ATOM 2632 O O . THR B 1 103 ? 0.347 24.123 -64.235 1.00 16.94 87 THR B O 1
ATOM 2636 N N . ILE B 1 104 ? 0.235 26.137 -65.295 1.00 17.62 88 ILE B N 1
ATOM 2637 C CA . ILE B 1 104 ? -0.351 26.849 -64.136 1.00 17.32 88 ILE B CA 1
ATOM 2638 C C . ILE B 1 104 ? -1.876 26.601 -64.146 1.00 19.41 88 ILE B C 1
ATOM 2639 O O . ILE B 1 104 ? -2.574 27.122 -65.006 1.00 21.46 88 ILE B O 1
ATOM 2644 N N . VAL B 1 105 ? -2.330 25.784 -63.222 1.00 18.13 89 VAL B N 1
ATOM 2645 C CA . VAL B 1 105 ? -3.790 25.494 -63.077 1.00 21.09 89 VAL B CA 1
ATOM 2646 C C . VAL B 1 105 ? -4.244 25.622 -61.628 1.00 20.13 89 VAL B C 1
ATOM 2647 O O . VAL B 1 105 ? -3.446 25.544 -60.707 1.00 19.73 89 VAL B O 1
ATOM 2651 N N . THR B 1 106 ? -5.547 25.858 -61.452 1.00 23.12 90 THR B N 1
ATOM 2652 C CA . THR B 1 106 ? -6.114 26.265 -60.138 1.00 24.78 90 THR B CA 1
ATOM 2653 C C . THR B 1 106 ? -5.702 25.352 -58.997 1.00 25.63 90 THR B C 1
ATOM 2654 O O . THR B 1 106 ? -5.282 25.883 -57.934 1.00 28.93 90 THR B O 1
ATOM 2658 N N . ASN B 1 107 ? -5.834 24.020 -59.124 1.00 22.45 91 ASN B N 1
ATOM 2659 C CA . ASN B 1 107 ? -5.545 23.041 -58.046 1.00 25.87 91 ASN B CA 1
ATOM 2660 C C . ASN B 1 107 ? -4.067 23.087 -57.634 1.00 27.78 91 ASN B C 1
ATOM 2661 O O . ASN B 1 107 ? -3.698 22.584 -56.539 1.00 32.80 91 ASN B O 1
ATOM 2666 N N . ARG B 1 108 ? -3.199 23.614 -58.494 1.00 20.68 92 ARG B N 1
ATOM 2667 C CA . ARG B 1 108 ? -1.763 23.790 -58.201 1.00 22.13 92 ARG B CA 1
ATOM 2668 C C . ARG B 1 108 ? -1.564 25.191 -57.576 1.00 22.92 92 ARG B C 1
ATOM 2669 O O . ARG B 1 108 ? -0.717 25.240 -56.703 1.00 31.15 92 ARG B O 1
ATOM 2677 N N . THR B 1 109 ? -2.241 26.252 -58.029 1.00 27.27 93 THR B N 1
ATOM 2678 C CA . THR B 1 109 ? -2.011 27.679 -57.563 1.00 27.46 93 THR B CA 1
ATOM 2679 C C . THR B 1 109 ? -2.537 27.884 -56.137 1.00 34.65 93 THR B C 1
ATOM 2680 O O . THR B 1 109 ? -2.100 28.867 -55.496 1.00 32.91 93 THR B O 1
ATOM 2684 N N . ARG B 1 110 ? -3.416 27.016 -55.630 1.00 32.61 94 ARG B N 1
ATOM 2685 C CA . ARG B 1 110 ? -3.845 27.011 -54.197 1.00 35.56 94 ARG B CA 1
ATOM 2686 C C . ARG B 1 110 ? -2.706 26.568 -53.258 1.00 35.01 94 ARG B C 1
ATOM 2687 O O . ARG B 1 110 ? -2.744 26.930 -52.058 1.00 35.35 94 ARG B O 1
ATOM 2695 N N . TYR B 1 111 ? -1.680 25.855 -53.704 1.00 32.68 95 TYR B N 1
ATOM 2696 C CA . TYR B 1 111 ? -0.660 25.307 -52.748 1.00 30.08 95 TYR B CA 1
ATOM 2697 C C . TYR B 1 111 ? 0.806 25.757 -52.987 1.00 32.48 95 TYR B C 1
ATOM 2698 O O . TYR B 1 111 ? 1.670 25.520 -52.102 1.00 30.89 95 TYR B O 1
ATOM 2707 N N . VAL B 1 112 ? 1.110 26.295 -54.165 1.00 28.72 96 VAL B N 1
ATOM 2708 C CA . VAL B 1 112 ? 2.526 26.679 -54.456 1.00 28.97 96 VAL B CA 1
ATOM 2709 C C . VAL B 1 112 ? 2.539 28.107 -54.959 1.00 26.79 96 VAL B C 1
ATOM 2710 O O . VAL B 1 112 ? 1.471 28.619 -55.348 1.00 31.04 96 VAL B O 1
ATOM 2714 N N . ASP B 1 113 ? 3.765 28.669 -55.074 1.00 26.16 97 ASP B N 1
ATOM 2715 C CA . ASP B 1 113 ? 4.015 29.971 -55.734 1.00 27.47 97 ASP B CA 1
ATOM 2716 C C . ASP B 1 113 ? 4.625 29.749 -57.117 1.00 22.40 97 ASP B C 1
ATOM 2717 O O . ASP B 1 113 ? 5.847 29.506 -57.211 1.00 22.35 97 ASP B O 1
ATOM 2722 N N . PHE B 1 114 ? 3.804 29.862 -58.142 1.00 20.46 98 PHE B N 1
ATOM 2723 C CA . PHE B 1 114 ? 4.281 29.903 -59.552 1.00 20.58 98 PHE B CA 1
ATOM 2724 C C . PHE B 1 114 ? 4.948 31.233 -59.841 1.00 20.19 98 PHE B C 1
ATOM 2725 O O . PHE B 1 114 ? 4.432 32.283 -59.469 1.00 21.16 98 PHE B O 1
ATOM 2733 N N . THR B 1 115 ? 5.967 31.181 -60.697 1.00 18.84 99 THR B N 1
ATOM 2734 C CA . THR B 1 115 ? 6.391 32.386 -61.434 1.00 21.17 99 THR B CA 1
ATOM 2735 C C . THR B 1 115 ? 5.305 32.863 -62.400 1.00 19.24 99 THR B C 1
ATOM 2736 O O . THR B 1 115 ? 4.377 32.102 -62.689 1.00 20.78 99 THR B O 1
ATOM 2740 N N . GLN B 1 116 ? 5.406 34.093 -62.858 1.00 19.76 100 GLN B N 1
ATOM 2741 C CA . GLN B 1 116 ? 4.783 34.544 -64.107 1.00 20.60 100 GLN B CA 1
ATOM 2742 C C . GLN B 1 116 ? 5.139 33.495 -65.150 1.00 20.59 100 GLN B C 1
ATOM 2743 O O . GLN B 1 116 ? 6.188 32.839 -65.100 1.00 19.19 100 GLN B O 1
ATOM 2749 N N . PRO B 1 117 ? 4.253 33.274 -66.130 1.00 19.05 101 PRO B N 1
ATOM 2750 C CA . PRO B 1 117 ? 4.523 32.287 -67.159 1.00 18.81 101 PRO B CA 1
ATOM 2751 C C . PRO B 1 117 ? 5.720 32.660 -68.025 1.00 20.06 101 PRO B C 1
ATOM 2752 O O . PRO B 1 117 ? 5.928 33.840 -68.326 1.00 19.93 101 PRO B O 1
ATOM 2756 N N . PHE B 1 118 ? 6.452 31.648 -68.465 1.00 17.49 102 PHE B N 1
ATOM 2757 C CA . PHE B 1 118 ? 7.534 31.872 -69.434 1.00 19.21 102 PHE B CA 1
ATOM 2758 C C . PHE B 1 118 ? 7.087 31.487 -70.837 1.00 21.77 102 PHE B C 1
ATOM 2759 O O . PHE B 1 118 ? 7.828 31.873 -71.782 1.00 22.99 102 PHE B O 1
ATOM 2767 N N . ILE B 1 119 ? 5.919 30.840 -70.980 1.00 18.33 103 ILE B N 1
ATOM 2768 C CA . ILE B 1 119 ? 5.390 30.541 -72.345 1.00 22.01 103 ILE B CA 1
ATOM 2769 C C . ILE B 1 119 ? 3.892 30.394 -72.183 1.00 19.03 103 ILE B C 1
ATOM 2770 O O . ILE B 1 119 ? 3.448 29.930 -71.116 1.00 19.06 103 ILE B O 1
ATOM 2775 N N . GLU B 1 120 ? 3.139 30.790 -73.170 1.00 19.57 104 GLU B N 1
ATOM 2776 C CA . GLU B 1 120 ? 1.677 30.646 -73.173 1.00 21.45 104 GLU B CA 1
ATOM 2777 C C . GLU B 1 120 ? 1.291 29.254 -73.637 1.00 21.44 104 GLU B C 1
ATOM 2778 O O . GLU B 1 120 ? 1.957 28.611 -74.494 1.00 21.68 104 GLU B O 1
ATOM 2784 N N . SER B 1 121 ? 0.149 28.828 -73.139 1.00 21.39 105 SER B N 1
ATOM 2785 C CA . SER B 1 121 ? -0.394 27.504 -73.482 1.00 20.94 105 SER B CA 1
ATOM 2786 C C . SER B 1 121 ? -1.912 27.554 -73.457 1.00 21.55 105 SER B C 1
ATOM 2787 O O . SER B 1 121 ? -2.520 28.613 -73.147 1.00 21.67 105 SER B O 1
ATOM 2790 N N . GLY B 1 122 ? -2.490 26.425 -73.766 1.00 20.88 106 GLY B N 1
ATOM 2791 C CA . GLY B 1 122 ? -3.956 26.300 -73.839 1.00 19.95 106 GLY B CA 1
ATOM 2792 C C . GLY B 1 122 ? -4.242 24.986 -74.501 1.00 18.89 106 GLY B C 1
ATOM 2793 O O . GLY B 1 122 ? -3.326 24.407 -75.101 1.00 20.00 106 GLY B O 1
ATOM 2794 N N . LEU B 1 123 ? -5.458 24.499 -74.357 1.00 18.77 107 LEU B N 1
ATOM 2795 C CA . LEU B 1 123 ? -5.814 23.198 -74.972 1.00 19.27 107 LEU B CA 1
ATOM 2796 C C . LEU B 1 123 ? -6.389 23.398 -76.367 1.00 18.42 107 LEU B C 1
ATOM 2797 O O . LEU B 1 123 ? -7.053 24.381 -76.620 1.00 20.37 107 LEU B O 1
ATOM 2802 N N . VAL B 1 124 ? -6.096 22.442 -77.225 1.00 18.66 108 VAL B N 1
ATOM 2803 C CA . VAL B 1 124 ? -6.655 22.330 -78.586 1.00 17.40 108 VAL B CA 1
ATOM 2804 C C . VAL B 1 124 ? -7.094 20.900 -78.843 1.00 19.07 108 VAL B C 1
ATOM 2805 O O . VAL B 1 124 ? -6.655 19.979 -78.143 1.00 19.71 108 VAL B O 1
ATOM 2809 N N . VAL B 1 125 ? -7.872 20.740 -79.920 1.00 19.12 109 VAL B N 1
ATOM 2810 C CA . VAL B 1 125 ? -8.359 19.424 -80.418 1.00 18.03 109 VAL B CA 1
ATOM 2811 C C . VAL B 1 125 ? -7.635 19.122 -81.732 1.00 18.68 109 VAL B C 1
ATOM 2812 O O . VAL B 1 125 ? -7.544 20.064 -82.568 1.00 19.72 109 VAL B O 1
ATOM 2816 N N . VAL B 1 126 ? -7.009 17.967 -81.864 1.00 17.95 110 VAL B N 1
ATOM 2817 C CA . VAL B 1 126 ? -6.371 17.524 -83.121 1.00 19.58 110 VAL B CA 1
ATOM 2818 C C . VAL B 1 126 ? -7.159 16.328 -83.647 1.00 20.43 110 VAL B C 1
ATOM 2819 O O . VAL B 1 126 ? -7.441 15.413 -82.894 1.00 18.51 110 VAL B O 1
ATOM 2823 N N . ALA B 1 127 ? -7.468 16.339 -84.927 1.00 20.54 111 ALA B N 1
ATOM 2824 C CA . ALA B 1 127 ? -8.259 15.274 -85.547 1.00 21.27 111 ALA B CA 1
ATOM 2825 C C . ALA B 1 127 ? -7.890 15.168 -87.018 1.00 20.58 111 ALA B C 1
ATOM 2826 O O . ALA B 1 127 ? -7.327 16.113 -87.568 1.00 20.92 111 ALA B O 1
ATOM 2828 N N . PRO B 1 128 ? -8.172 14.000 -87.629 1.00 22.53 112 PRO B N 1
ATOM 2829 C CA . PRO B 1 128 ? -7.929 13.876 -89.062 1.00 23.80 112 PRO B CA 1
ATOM 2830 C C . PRO B 1 128 ? -8.968 14.719 -89.793 1.00 31.71 112 PRO B C 1
ATOM 2831 O O . PRO B 1 128 ? -10.076 14.781 -89.324 1.00 29.97 112 PRO B O 1
ATOM 2835 N N . VAL B 1 129 ? -8.592 15.203 -90.981 1.00 36.98 113 VAL B N 1
ATOM 2836 C CA . VAL B 1 129 ? -9.489 16.002 -91.872 1.00 49.14 113 VAL B CA 1
ATOM 2837 C C . VAL B 1 129 ? -10.469 15.028 -92.556 1.00 45.84 113 VAL B C 1
ATOM 2838 O O . VAL B 1 129 ? -11.554 15.493 -92.933 1.00 56.12 113 VAL B O 1
ATOM 2842 N N . LYS B 1 130 ? -10.143 13.726 -92.580 1.00 48.13 114 LYS B N 1
ATOM 2843 C CA . LYS B 1 130 ? -11.050 12.584 -92.918 1.00 50.48 114 LYS B CA 1
ATOM 2844 C C . LYS B 1 130 ? -12.294 12.577 -92.010 1.00 50.72 114 LYS B C 1
ATOM 2845 O O . LYS B 1 130 ? -13.293 11.983 -92.414 1.00 46.11 114 LYS B O 1
ATOM 2851 N N . GLU B 1 131 ? -12.209 13.126 -90.792 1.00 53.08 115 GLU B N 1
ATOM 2852 C CA . GLU B 1 131 ? -13.304 13.110 -89.773 1.00 52.28 115 GLU B CA 1
ATOM 2853 C C . GLU B 1 131 ? -14.027 14.464 -89.732 1.00 50.38 115 GLU B C 1
ATOM 2854 O O . GLU B 1 131 ? -14.946 14.595 -88.892 1.00 49.00 115 GLU B O 1
ATOM 2860 N N . ALA B 1 132 ? -13.633 15.412 -90.597 1.00 54.20 116 ALA B N 1
ATOM 2861 C CA . ALA B 1 132 ? -14.274 16.740 -90.790 1.00 64.92 116 ALA B CA 1
ATOM 2862 C C . ALA B 1 132 ? -15.805 16.597 -90.806 1.00 68.32 116 ALA B C 1
ATOM 2863 O O . ALA B 1 132 ? -16.462 17.546 -90.361 1.00 72.82 116 ALA B O 1
ATOM 2865 N N . GLY B 1 133 ? -16.342 15.467 -91.296 1.00 73.47 117 GLY B N 1
ATOM 2866 C CA . GLY B 1 133 ? -17.784 15.136 -91.289 1.00 73.59 117 GLY B CA 1
ATOM 2867 C C . GLY B 1 133 ? -18.394 15.202 -89.892 1.00 75.30 117 GLY B C 1
ATOM 2868 O O . GLY B 1 133 ? -19.607 15.501 -89.801 1.00 81.33 117 GLY B O 1
ATOM 2869 N N . THR B 1 134 ? -17.589 14.955 -88.845 1.00 70.75 118 THR B N 1
ATOM 2870 C CA . THR B 1 134 ? -18.032 14.730 -87.437 1.00 57.70 118 THR B CA 1
ATOM 2871 C C . THR B 1 134 ? -17.188 15.535 -86.429 1.00 51.93 118 THR B C 1
ATOM 2872 O O . THR B 1 134 ? -17.831 16.206 -85.564 1.00 42.13 118 THR B O 1
ATOM 2876 N N . ILE B 1 135 ? -15.844 15.452 -86.460 1.00 38.58 119 ILE B N 1
ATOM 2877 C CA . ILE B 1 135 ? -14.994 16.034 -85.349 1.00 30.07 119 ILE B CA 1
ATOM 2878 C C . ILE B 1 135 ? -14.360 17.365 -85.755 1.00 27.45 119 ILE B C 1
ATOM 2879 O O . ILE B 1 135 ? -13.307 17.374 -86.447 1.00 27.26 119 ILE B O 1
ATOM 2884 N N . GLU B 1 136 ? -14.976 18.455 -85.318 1.00 23.23 120 GLU B N 1
ATOM 2885 C CA . GLU B 1 136 ? -14.638 19.815 -85.786 1.00 22.87 120 GLU B CA 1
ATOM 2886 C C . GLU B 1 136 ? -14.142 20.765 -84.693 1.00 21.03 120 GLU B C 1
ATOM 2887 O O . GLU B 1 136 ? -13.905 21.905 -84.971 1.00 22.61 120 GLU B O 1
ATOM 2893 N N . GLY B 1 137 ? -13.966 20.254 -83.482 1.00 22.36 121 GLY B N 1
ATOM 2894 C CA . GLY B 1 137 ? -13.641 21.094 -82.326 1.00 21.29 121 GLY B CA 1
ATOM 2895 C C . GLY B 1 137 ? -14.101 20.438 -81.061 1.00 19.30 121 GLY B C 1
ATOM 2896 O O . GLY B 1 137 ? -14.602 19.331 -81.102 1.00 21.70 121 GLY B O 1
ATOM 2897 N N . ILE B 1 138 ? -13.893 21.114 -79.958 1.00 20.14 122 ILE B N 1
ATOM 2898 C CA . ILE B 1 138 ? -14.158 20.525 -78.620 1.00 18.80 122 ILE B CA 1
ATOM 2899 C C . ILE B 1 138 ? -15.663 20.288 -78.460 1.00 19.73 122 ILE B C 1
ATOM 2900 O O . ILE B 1 138 ? -16.031 19.296 -77.846 1.00 20.35 122 ILE B O 1
ATOM 2905 N N . ASP B 1 139 ? -16.524 21.159 -78.962 1.00 20.37 123 ASP B N 1
ATOM 2906 C CA . ASP B 1 139 ? -17.975 21.000 -78.684 1.00 20.79 123 ASP B CA 1
ATOM 2907 C C . ASP B 1 139 ? -18.506 19.763 -79.416 1.00 23.89 123 ASP B C 1
ATOM 2908 O O . ASP B 1 139 ? -19.181 18.906 -78.807 1.00 22.86 123 ASP B O 1
ATOM 2913 N N . SER B 1 140 ? -18.138 19.572 -80.675 1.00 20.47 124 SER B N 1
ATOM 2914 C CA . SER B 1 140 ? -18.512 18.368 -81.460 1.00 21.63 124 SER B CA 1
ATOM 2915 C C . SER B 1 140 ? -17.801 17.117 -80.917 1.00 22.63 124 SER B C 1
ATOM 2916 O O . SER B 1 140 ? -18.415 16.038 -80.850 1.00 23.96 124 SER B O 1
ATOM 2919 N N . LEU B 1 141 ? -16.568 17.249 -80.447 1.00 22.16 125 LEU B N 1
ATOM 2920 C CA . LEU B 1 141 ? -15.868 16.099 -79.848 1.00 21.94 125 LEU B CA 1
ATOM 2921 C C . LEU B 1 141 ? -16.667 15.673 -78.613 1.00 22.21 125 LEU B C 1
ATOM 2922 O O . LEU B 1 141 ? -16.955 14.478 -78.506 1.00 23.53 125 LEU B O 1
ATOM 2927 N N . VAL B 1 142 ? -17.067 16.578 -77.735 1.00 21.43 126 VAL B N 1
ATOM 2928 C CA . VAL B 1 142 ? -17.828 16.211 -76.495 1.00 24.29 126 VAL B CA 1
ATOM 2929 C C . VAL B 1 142 ? -19.105 15.454 -76.895 1.00 24.47 126 VAL B C 1
ATOM 2930 O O . VAL B 1 142 ? -19.323 14.325 -76.409 1.00 24.60 126 VAL B O 1
ATOM 2934 N N . THR B 1 143 ? -19.902 16.024 -77.802 1.00 25.66 127 THR B N 1
ATOM 2935 C CA . THR B 1 143 ? -21.229 15.441 -78.147 1.00 25.96 127 THR B CA 1
ATOM 2936 C C . THR B 1 143 ? -21.067 14.113 -78.888 1.00 27.78 127 THR B C 1
ATOM 2937 O O . THR B 1 143 ? -22.040 13.368 -78.874 1.00 30.80 127 THR B O 1
ATOM 2941 N N . SER B 1 144 ? -19.927 13.813 -79.516 1.00 25.15 128 SER B N 1
ATOM 2942 C CA . SER B 1 144 ? -19.688 12.603 -80.348 1.00 25.67 128 SER B CA 1
ATOM 2943 C C . SER B 1 144 ? -19.738 11.312 -79.534 1.00 25.95 128 SER B C 1
ATOM 2944 O O . SER B 1 144 ? -19.927 10.243 -80.164 1.00 27.72 128 SER B O 1
ATOM 2947 N N . ASN B 1 145 ? -19.452 11.362 -78.236 1.00 26.23 129 ASN B N 1
ATOM 2948 C CA . ASN B 1 145 ? -19.332 10.179 -77.340 1.00 26.89 129 ASN B CA 1
ATOM 2949 C C . ASN B 1 145 ? -18.142 9.285 -77.710 1.00 26.16 129 ASN B C 1
ATOM 2950 O O . ASN B 1 145 ? -17.995 8.200 -77.138 1.00 25.51 129 ASN B O 1
ATOM 2955 N N . GLU B 1 146 ? -17.259 9.713 -78.612 1.00 22.64 130 GLU B N 1
ATOM 2956 C CA . GLU B 1 146 ? -16.130 8.876 -79.075 1.00 23.69 130 GLU B CA 1
ATOM 2957 C C . GLU B 1 146 ? -14.911 9.037 -78.175 1.00 21.62 130 GLU B C 1
ATOM 2958 O O . GLU B 1 146 ? -14.820 9.978 -77.389 1.00 21.55 130 GLU B O 1
ATOM 2964 N N . PRO B 1 147 ? -13.958 8.089 -78.245 1.00 23.23 131 PRO B N 1
ATOM 2965 C CA . PRO B 1 147 ? -12.767 8.176 -77.409 1.00 23.30 131 PRO B CA 1
ATOM 2966 C C . PRO B 1 147 ? -11.886 9.381 -77.732 1.00 22.16 131 PRO B C 1
ATOM 2967 O O . PRO B 1 147 ? -11.779 9.787 -78.899 1.00 20.81 131 PRO B O 1
ATOM 2971 N N . ILE B 1 148 ? -11.231 9.895 -76.683 1.00 18.56 132 ILE B N 1
ATOM 2972 C CA . ILE B 1 148 ? -10.407 11.130 -76.695 1.00 19.63 132 ILE B CA 1
ATOM 2973 C C . ILE B 1 148 ? -9.022 10.738 -76.186 1.00 18.34 132 ILE B C 1
ATOM 2974 O O . ILE B 1 148 ? -8.918 10.195 -75.029 1.00 19.91 132 ILE B O 1
ATOM 2979 N N . GLY B 1 149 ? -7.995 10.949 -76.987 1.00 16.54 133 GLY B N 1
ATOM 2980 C CA . GLY B 1 149 ? -6.609 10.682 -76.584 1.00 17.17 133 GLY B CA 1
ATOM 2981 C C . GLY B 1 149 ? -6.028 11.847 -75.792 1.00 17.88 133 GLY B C 1
ATOM 2982 O O . GLY B 1 149 ? -6.300 13.041 -76.127 1.00 18.20 133 GLY B O 1
ATOM 2983 N N . VAL B 1 150 ? -5.245 11.527 -74.763 1.00 18.50 134 VAL B N 1
ATOM 2984 C CA . VAL B 1 150 ? -4.499 12.527 -73.963 1.00 17.07 134 VAL B CA 1
ATOM 2985 C C . VAL B 1 150 ? -3.099 11.968 -73.724 1.00 17.87 134 VAL B C 1
ATOM 2986 O O . VAL B 1 150 ? -2.907 10.774 -73.770 1.00 18.07 134 VAL B O 1
ATOM 2990 N N . GLN B 1 151 ? -2.205 12.798 -73.253 1.00 18.47 135 GLN B N 1
ATOM 2991 C CA . GLN B 1 151 ? -0.898 12.339 -72.736 1.00 17.28 135 GLN B CA 1
ATOM 2992 C C . GLN B 1 151 ? -1.103 11.658 -71.369 1.00 17.57 135 GLN B C 1
ATOM 2993 O O . GLN B 1 151 ? -2.061 11.921 -70.651 1.00 18.49 135 GLN B O 1
ATOM 2999 N N . ASP B 1 152 ? -0.114 10.866 -70.984 1.00 17.92 136 ASP B N 1
ATOM 3000 C CA . ASP B 1 152 ? 0.081 10.464 -69.569 1.00 18.99 136 ASP B CA 1
ATOM 3001 C C . ASP B 1 152 ? 0.440 11.725 -68.766 1.00 17.26 136 ASP B C 1
ATOM 3002 O O . ASP B 1 152 ? 1.320 12.474 -69.235 1.00 20.04 136 ASP B O 1
ATOM 3007 N N . GLY B 1 153 ? -0.131 11.836 -67.552 1.00 19.94 137 GLY B N 1
ATOM 3008 C CA . GLY B 1 153 ? 0.368 12.744 -66.508 1.00 22.31 137 GLY B CA 1
ATOM 3009 C C . GLY B 1 153 ? -0.165 14.155 -66.606 1.00 20.81 137 GLY B C 1
ATOM 3010 O O . GLY B 1 153 ? 0.171 14.975 -65.750 1.00 20.15 137 GLY B O 1
ATOM 3011 N N . THR B 1 154 ? -0.942 14.502 -67.625 1.00 18.31 138 THR B N 1
ATOM 3012 C CA . THR B 1 154 ? -1.402 15.883 -67.850 1.00 18.29 138 THR B CA 1
ATOM 3013 C C . THR B 1 154 ? -2.620 16.205 -66.970 1.00 17.18 138 THR B C 1
ATOM 3014 O O . THR B 1 154 ? -3.473 15.352 -66.699 1.00 17.94 138 THR B O 1
ATOM 3018 N N . PHE B 1 155 ? -2.745 17.485 -66.667 1.00 16.99 139 PHE B N 1
ATOM 3019 C CA . PHE B 1 155 ? -3.941 18.079 -66.046 1.00 17.87 139 PHE B CA 1
ATOM 3020 C C . PHE B 1 155 ? -5.142 17.899 -66.973 1.00 17.60 139 PHE B C 1
ATOM 3021 O O . PHE B 1 155 ? -6.261 17.987 -66.490 1.00 18.19 139 PHE B O 1
ATOM 3029 N N . ALA B 1 156 ? -4.935 17.719 -68.284 1.00 16.14 140 ALA B N 1
ATOM 3030 C CA . ALA B 1 156 ? -6.057 17.742 -69.228 1.00 16.90 140 ALA B CA 1
ATOM 3031 C C . ALA B 1 156 ? -7.062 16.612 -68.952 1.00 16.49 140 ALA B C 1
ATOM 3032 O O . ALA B 1 156 ? -8.249 16.823 -69.268 1.00 18.30 140 ALA B O 1
ATOM 3034 N N . ARG B 1 157 ? -6.623 15.502 -68.369 1.00 18.22 141 ARG B N 1
ATOM 3035 C CA . ARG B 1 157 ? -7.577 14.404 -68.118 1.00 17.37 141 ARG B CA 1
ATOM 3036 C C . ARG B 1 157 ? -8.629 14.878 -67.122 1.00 18.70 141 ARG B C 1
ATOM 3037 O O . ARG B 1 157 ? -9.859 14.786 -67.386 1.00 18.26 141 ARG B O 1
ATOM 3045 N N . ASN B 1 158 ? -8.196 15.401 -65.984 1.00 17.33 142 ASN B N 1
ATOM 3046 C CA . ASN B 1 158 ? -9.146 15.889 -64.955 1.00 19.78 142 ASN B CA 1
ATOM 3047 C C . ASN B 1 158 ? -9.943 17.070 -65.480 1.00 20.40 142 ASN B C 1
ATOM 3048 O O . ASN B 1 158 ? -11.110 17.208 -65.140 1.00 21.00 142 ASN B O 1
ATOM 3053 N N . TYR B 1 159 ? -9.361 17.928 -66.326 1.00 19.29 143 TYR B N 1
ATOM 3054 C CA . TYR B 1 159 ? -10.078 19.055 -66.937 1.00 20.10 143 TYR B CA 1
ATOM 3055 C C . TYR B 1 159 ? -11.278 18.534 -67.730 1.00 19.64 143 TYR B C 1
ATOM 3056 O O . TYR B 1 159 ? -12.428 19.007 -67.593 1.00 19.13 143 TYR B O 1
ATOM 3065 N N . LEU B 1 160 ? -11.002 17.575 -68.596 1.00 18.09 144 LEU B N 1
ATOM 3066 C CA . LEU B 1 160 ? -12.035 17.055 -69.513 1.00 18.26 144 LEU B CA 1
ATOM 3067 C C . LEU B 1 160 ? -13.155 16.409 -68.697 1.00 18.88 144 LEU B C 1
ATOM 3068 O O . LEU B 1 160 ? -14.366 16.688 -68.955 1.00 19.06 144 LEU B O 1
ATOM 3073 N N . ILE B 1 161 ? -12.768 15.580 -67.723 1.00 19.02 145 ILE B N 1
ATOM 3074 C CA . ILE B 1 161 ? -13.774 14.844 -66.914 1.00 20.50 145 ILE B CA 1
ATOM 3075 C C . ILE B 1 161 ? -14.596 15.809 -66.064 1.00 20.92 145 ILE B C 1
ATOM 3076 O O . ILE B 1 161 ? -15.863 15.730 -66.115 1.00 23.16 145 ILE B O 1
ATOM 3081 N N . ASN B 1 162 ? -13.975 16.701 -65.327 1.00 21.37 146 ASN B N 1
ATOM 3082 C CA . ASN B 1 162 ? -14.630 17.529 -64.285 1.00 26.90 146 ASN B CA 1
ATOM 3083 C C . ASN B 1 162 ? -15.183 18.817 -64.901 1.00 26.75 146 ASN B C 1
ATOM 3084 O O . ASN B 1 162 ? -16.327 19.118 -64.587 1.00 29.70 146 ASN B O 1
ATOM 3089 N N . GLU B 1 163 ? -14.502 19.501 -65.820 1.00 20.90 147 GLU B N 1
ATOM 3090 C CA . GLU B 1 163 ? -15.004 20.777 -66.335 1.00 24.05 147 GLU B CA 1
ATOM 3091 C C . GLU B 1 163 ? -16.010 20.507 -67.445 1.00 22.08 147 GLU B C 1
ATOM 3092 O O . GLU B 1 163 ? -17.005 21.211 -67.524 1.00 27.04 147 GLU B O 1
ATOM 3098 N N . LEU B 1 164 ? -15.763 19.519 -68.303 1.00 21.73 148 LEU B N 1
ATOM 3099 C CA . LEU B 1 164 ? -16.610 19.268 -69.508 1.00 20.48 148 LEU B CA 1
ATOM 3100 C C . LEU B 1 164 ? -17.526 18.053 -69.287 1.00 22.78 148 LEU B C 1
ATOM 3101 O O . LEU B 1 164 ? -18.365 17.800 -70.139 1.00 23.03 148 LEU B O 1
ATOM 3106 N N . ASN B 1 165 ? -17.461 17.419 -68.118 1.00 20.11 149 ASN B N 1
ATOM 3107 C CA . ASN B 1 165 ? -18.379 16.299 -67.744 1.00 19.69 149 ASN B CA 1
ATOM 3108 C C . ASN B 1 165 ? -18.295 15.169 -68.774 1.00 22.23 149 ASN B C 1
ATOM 3109 O O . ASN B 1 165 ? -19.340 14.651 -69.239 1.00 24.27 149 ASN B O 1
ATOM 3114 N N . ILE B 1 166 ? -17.081 14.797 -69.151 1.00 19.85 150 ILE B N 1
ATOM 3115 C CA . ILE B 1 166 ? -16.832 13.683 -70.104 1.00 20.21 150 ILE B CA 1
ATOM 3116 C C . ILE B 1 166 ? -16.761 12.377 -69.327 1.00 21.87 150 ILE B C 1
ATOM 3117 O O . ILE B 1 166 ? -16.116 12.312 -68.258 1.00 20.88 150 ILE B O 1
ATOM 3122 N N . LEU B 1 167 ? -17.433 11.340 -69.828 1.00 22.16 151 LEU B N 1
ATOM 3123 C CA . LEU B 1 167 ? -17.390 10.016 -69.187 1.00 20.40 151 LEU B CA 1
ATOM 3124 C C . LEU B 1 167 ? -15.936 9.574 -69.088 1.00 20.96 151 LEU B C 1
ATOM 3125 O O . LEU B 1 167 ? -15.198 9.587 -70.081 1.00 18.37 151 LEU B O 1
ATOM 3130 N N . PRO B 1 168 ? -15.432 9.172 -67.895 1.00 19.10 152 PRO B N 1
ATOM 3131 C CA . PRO B 1 168 ? -14.013 8.878 -67.751 1.00 18.55 152 PRO B CA 1
ATOM 3132 C C . PRO B 1 168 ? -13.468 7.813 -68.707 1.00 20.97 152 PRO B C 1
ATOM 3133 O O . PRO B 1 168 ? -12.372 7.964 -69.140 1.00 20.91 152 PRO B O 1
ATOM 3137 N N . SER B 1 169 ? -14.267 6.804 -69.079 1.00 19.33 153 SER B N 1
ATOM 3138 C CA . SER B 1 169 ? -13.781 5.713 -69.964 1.00 18.98 153 SER B CA 1
ATOM 3139 C C . SER B 1 169 ? -13.469 6.233 -71.378 1.00 20.39 153 SER B C 1
ATOM 3140 O O . SER B 1 169 ? -12.779 5.524 -72.104 1.00 22.52 153 SER B O 1
ATOM 3143 N N . ARG B 1 170 ? -13.983 7.403 -71.731 1.00 19.99 154 ARG B N 1
ATOM 3144 C CA . ARG B 1 170 ? -13.704 7.985 -73.061 1.00 20.02 154 ARG B CA 1
ATOM 3145 C C . ARG B 1 170 ? -12.247 8.459 -73.131 1.00 22.68 154 ARG B C 1
ATOM 3146 O O . ARG B 1 170 ? -11.765 8.708 -74.215 1.00 20.97 154 ARG B O 1
ATOM 3154 N N . ILE B 1 171 ? -11.612 8.720 -71.993 1.00 21.31 155 ILE B N 1
ATOM 3155 C CA . ILE B 1 171 ? -10.275 9.325 -71.967 1.00 20.41 155 ILE B CA 1
ATOM 3156 C C . ILE B 1 171 ? -9.261 8.217 -72.091 1.00 21.42 155 ILE B C 1
ATOM 3157 O O . ILE B 1 171 ? -9.127 7.405 -71.179 1.00 24.10 155 ILE B O 1
ATOM 3162 N N . VAL B 1 172 ? -8.515 8.248 -73.176 1.00 18.48 156 VAL B N 1
ATOM 3163 C CA . VAL B 1 172 ? -7.501 7.204 -73.484 1.00 19.90 156 VAL B CA 1
ATOM 3164 C C . VAL B 1 172 ? -6.098 7.781 -73.347 1.00 20.13 156 VAL B C 1
ATOM 3165 O O . VAL B 1 172 ? -5.615 8.533 -74.209 1.00 19.99 156 VAL B O 1
ATOM 3169 N N . PRO B 1 173 ? -5.321 7.428 -72.300 1.00 20.22 157 PRO B N 1
ATOM 3170 C CA . PRO B 1 173 ? -3.942 7.887 -72.213 1.00 21.30 157 PRO B CA 1
ATOM 3171 C C . PRO B 1 173 ? -3.046 7.202 -73.243 1.00 20.77 157 PRO B C 1
ATOM 3172 O O . PRO B 1 173 ? -3.185 5.989 -73.485 1.00 24.50 157 PRO B O 1
ATOM 3176 N N . LEU B 1 174 ? -2.215 8.013 -73.877 1.00 19.86 158 LEU B N 1
ATOM 3177 C CA . LEU B 1 174 ? -1.258 7.601 -74.946 1.00 18.91 158 LEU B CA 1
ATOM 3178 C C . LEU B 1 174 ? 0.164 7.926 -74.518 1.00 21.55 158 LEU B C 1
ATOM 3179 O O . LEU B 1 174 ? 0.416 9.003 -73.943 1.00 22.27 158 LEU B O 1
ATOM 3184 N N . LYS B 1 175 ? 1.084 7.008 -74.785 1.00 21.34 159 LYS B N 1
ATOM 3185 C CA . LYS B 1 175 ? 2.406 6.981 -74.154 1.00 23.37 159 LYS B CA 1
ATOM 3186 C C . LYS B 1 175 ? 3.393 7.942 -74.804 1.00 23.04 159 LYS B C 1
ATOM 3187 O O . LYS B 1 175 ? 4.287 8.450 -74.133 1.00 21.26 159 LYS B O 1
ATOM 3193 N N . ASP B 1 176 ? 3.357 8.061 -76.138 1.00 20.39 160 ASP B N 1
ATOM 3194 C CA . ASP B 1 176 ? 4.487 8.677 -76.869 1.00 21.53 160 ASP B CA 1
ATOM 3195 C C . ASP B 1 176 ? 4.011 8.983 -78.283 1.00 20.19 160 ASP B C 1
ATOM 3196 O O . ASP B 1 176 ? 2.845 8.698 -78.593 1.00 21.09 160 ASP B O 1
ATOM 3201 N N . GLU B 1 177 ? 4.909 9.558 -79.078 1.00 20.73 161 GLU B N 1
ATOM 3202 C CA . GLU B 1 177 ? 4.609 9.999 -80.468 1.00 21.55 161 GLU B CA 1
ATOM 3203 C C . GLU B 1 177 ? 4.031 8.814 -81.287 1.00 20.56 161 GLU B C 1
ATOM 3204 O O . GLU B 1 177 ? 3.043 8.995 -81.985 1.00 21.56 161 GLU B O 1
ATOM 3210 N N . GLU B 1 178 ? 4.577 7.599 -81.160 1.00 21.09 162 GLU B N 1
ATOM 3211 C CA . GLU B 1 178 ? 4.086 6.437 -81.899 1.00 21.66 162 GLU B CA 1
ATOM 3212 C C . GLU B 1 178 ? 2.599 6.240 -81.580 1.00 20.73 162 GLU B C 1
ATOM 3213 O O . GLU B 1 178 ? 1.826 5.972 -82.452 1.00 20.87 162 GLU B O 1
ATOM 3219 N N . GLN B 1 179 ? 2.215 6.308 -80.281 1.00 19.52 163 GLN B N 1
ATOM 3220 C CA . GLN B 1 179 ? 0.800 6.064 -79.884 1.00 21.04 163 GLN B CA 1
ATOM 3221 C C . GLN B 1 179 ? -0.099 7.256 -80.245 1.00 18.86 163 GLN B C 1
ATOM 3222 O O . GLN B 1 179 ? -1.238 7.027 -80.638 1.00 20.28 163 GLN B O 1
ATOM 3228 N N . TYR B 1 180 ? 0.371 8.506 -80.149 1.00 18.77 164 TYR B N 1
ATOM 3229 C CA . TYR B 1 180 ? -0.419 9.678 -80.555 1.00 20.38 164 TYR B CA 1
ATOM 3230 C C . TYR B 1 180 ? -0.811 9.479 -82.043 1.00 19.65 164 TYR B C 1
ATOM 3231 O O . TYR B 1 180 ? -1.977 9.604 -82.362 1.00 20.24 164 TYR B O 1
ATOM 3240 N N . LEU B 1 181 ? 0.160 9.146 -82.885 1.00 20.55 165 LEU B N 1
ATOM 3241 C CA . LEU B 1 181 ? -0.077 9.052 -84.339 1.00 20.10 165 LEU B CA 1
ATOM 3242 C C . LEU B 1 181 ? -0.891 7.768 -84.637 1.00 20.72 165 LEU B C 1
ATOM 3243 O O . LEU B 1 181 ? -1.843 7.898 -85.438 1.00 22.84 165 LEU B O 1
ATOM 3248 N N . SER B 1 182 ? -0.540 6.653 -84.000 1.00 21.45 166 SER B N 1
ATOM 3249 C CA . SER B 1 182 ? -1.218 5.348 -84.233 1.00 22.22 166 SER B CA 1
ATOM 3250 C C . SER B 1 182 ? -2.679 5.452 -83.808 1.00 25.84 166 SER B C 1
ATOM 3251 O O . SER B 1 182 ? -3.602 5.028 -84.539 1.00 26.12 166 SER B O 1
ATOM 3254 N N . ALA B 1 183 ? -2.957 6.094 -82.681 1.00 21.23 167 ALA B N 1
ATOM 3255 C CA . ALA B 1 183 ? -4.341 6.248 -82.218 1.00 22.63 167 ALA B CA 1
ATOM 3256 C C . ALA B 1 183 ? -5.164 7.096 -83.203 1.00 20.36 167 ALA B C 1
ATOM 3257 O O . ALA B 1 183 ? -6.378 6.793 -83.437 1.00 22.91 167 ALA B O 1
ATOM 3259 N N . LEU B 1 184 ? -4.634 8.231 -83.656 1.00 21.40 168 LEU B N 1
ATOM 3260 C CA . LEU B 1 184 ? -5.345 9.122 -84.590 1.00 23.88 168 LEU B CA 1
ATOM 3261 C C . LEU B 1 184 ? -5.552 8.391 -85.941 1.00 22.53 168 LEU B C 1
ATOM 3262 O O . LEU B 1 184 ? -6.641 8.486 -86.481 1.00 27.22 168 LEU B O 1
ATOM 3267 N N . GLN B 1 185 ? -4.541 7.681 -86.416 1.00 25.52 169 GLN B N 1
ATOM 3268 C CA . GLN B 1 185 ? -4.613 6.907 -87.690 1.00 26.95 169 GLN B CA 1
ATOM 3269 C C . GLN B 1 185 ? -5.692 5.819 -87.546 1.00 27.53 169 GLN B C 1
ATOM 3270 O O . GLN B 1 185 ? -6.487 5.656 -88.491 1.00 29.38 169 GLN B O 1
ATOM 3276 N N . ARG B 1 186 ? -5.685 5.042 -86.466 1.00 27.28 170 ARG B N 1
ATOM 3277 C CA . ARG B 1 186 ? -6.649 3.917 -86.346 1.00 27.55 170 ARG B CA 1
ATOM 3278 C C . ARG B 1 186 ? -8.067 4.459 -86.250 1.00 28.79 170 ARG B C 1
ATOM 3279 O O . ARG B 1 186 ? -8.969 3.852 -86.826 1.00 29.20 170 ARG B O 1
ATOM 3287 N N . GLY B 1 187 ? -8.263 5.581 -85.543 1.00 27.33 171 GLY B N 1
ATOM 3288 C CA . GLY B 1 187 ? -9.573 6.198 -85.324 1.00 25.34 171 GLY B CA 1
ATOM 3289 C C . GLY B 1 187 ? -10.434 5.425 -84.340 1.00 23.36 171 GLY B C 1
ATOM 3290 O O . GLY B 1 187 ? -10.061 4.374 -83.818 1.00 30.17 171 GLY B O 1
ATOM 3291 N N . PRO B 1 188 ? -11.636 5.954 -84.072 1.00 26.19 172 PRO B N 1
ATOM 3292 C CA . PRO B 1 188 ? -12.434 5.473 -82.936 1.00 32.52 172 PRO B CA 1
ATOM 3293 C C . PRO B 1 188 ? -13.025 4.051 -83.058 1.00 40.21 172 PRO B C 1
ATOM 3294 O O . PRO B 1 188 ? -13.459 3.532 -82.057 1.00 41.88 172 PRO B O 1
ATOM 3298 N N . ASN B 1 189 ? -12.966 3.422 -84.237 1.00 38.00 173 ASN B N 1
ATOM 3299 C CA . ASN B 1 189 ? -13.611 2.105 -84.499 1.00 47.61 173 ASN B CA 1
ATOM 3300 C C . ASN B 1 189 ? -12.558 0.994 -84.624 1.00 48.97 173 ASN B C 1
ATOM 3301 O O . ASN B 1 189 ? -12.957 -0.175 -84.719 1.00 55.02 173 ASN B O 1
ATOM 3306 N N . ALA B 1 190 ? -11.264 1.323 -84.645 1.00 41.21 174 ALA B N 1
ATOM 3307 C CA . ALA B 1 190 ? -10.181 0.338 -84.823 1.00 37.76 174 ALA B CA 1
ATOM 3308 C C . ALA B 1 190 ? -9.221 0.446 -83.644 1.00 35.09 174 ALA B C 1
ATOM 3309 O O . ALA B 1 190 ? -8.012 0.131 -83.785 1.00 34.11 174 ALA B O 1
ATOM 3311 N N . GLY B 1 191 ? -9.772 0.783 -82.471 1.00 35.61 175 GLY B N 1
ATOM 3312 C CA . GLY B 1 191 ? -9.013 0.781 -81.200 1.00 34.23 175 GLY B CA 1
ATOM 3313 C C . GLY B 1 191 ? 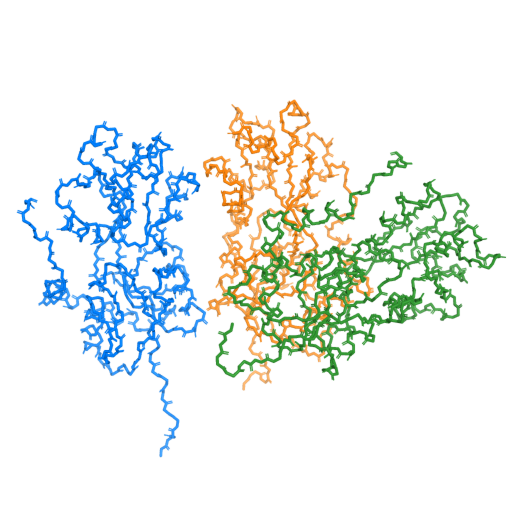-8.164 2.037 -81.022 1.00 29.74 175 GLY B C 1
ATOM 3314 O O . GLY B 1 191 ? -7.244 2.007 -80.214 1.00 34.67 175 GLY B O 1
ATOM 3315 N N . GLY B 1 192 ? -8.473 3.091 -81.767 1.00 26.36 176 GLY B N 1
ATOM 3316 C CA . GLY B 1 192 ? -7.816 4.402 -81.647 1.00 27.76 176 GLY B CA 1
ATOM 3317 C C . GLY B 1 192 ? -8.765 5.431 -81.093 1.00 25.73 176 GLY B C 1
ATOM 3318 O O . GLY B 1 192 ? -9.677 5.100 -80.306 1.00 26.06 176 GLY B O 1
ATOM 3319 N N . VAL B 1 193 ? -8.569 6.681 -81.458 1.00 23.89 177 VAL B N 1
ATOM 3320 C CA . VAL B 1 193 ? -9.341 7.805 -80.883 1.00 20.26 177 VAL B CA 1
ATOM 3321 C C . VAL B 1 193 ? -9.923 8.688 -81.975 1.00 21.35 177 VAL B C 1
ATOM 3322 O O . VAL B 1 193 ? -9.347 8.738 -83.085 1.00 21.77 177 VAL B O 1
ATOM 3326 N N . ALA B 1 194 ? -10.969 9.427 -81.667 1.00 19.54 178 ALA B N 1
ATOM 3327 C CA . ALA B 1 194 ? -11.591 10.397 -82.604 1.00 19.33 178 ALA B CA 1
ATOM 3328 C C . ALA B 1 194 ? -10.730 11.667 -82.729 1.00 21.83 178 ALA B C 1
ATOM 3329 O O . ALA B 1 194 ? -10.750 12.342 -83.790 1.00 24.46 178 ALA B O 1
ATOM 3331 N N . ALA B 1 195 ? -10.013 12.005 -81.664 1.00 19.26 179 ALA B N 1
ATOM 3332 C CA . ALA B 1 195 ? -9.190 13.216 -81.601 1.00 18.11 179 ALA B CA 1
ATOM 3333 C C . ALA B 1 195 ? -8.261 13.114 -80.395 1.00 17.55 179 ALA B C 1
ATOM 3334 O O . ALA B 1 195 ? -8.500 12.305 -79.508 1.00 19.93 179 ALA B O 1
ATOM 3336 N N . ILE B 1 196 ? -7.232 13.919 -80.424 1.00 18.27 180 ILE B N 1
ATOM 3337 C CA . ILE B 1 196 ? -6.416 14.202 -79.217 1.00 17.66 180 ILE B CA 1
ATOM 3338 C C . ILE B 1 196 ? -6.759 15.584 -78.683 1.00 17.97 180 ILE B C 1
ATOM 3339 O O . ILE B 1 196 ? -6.907 16.550 -79.410 1.00 18.66 180 ILE B O 1
ATOM 3344 N N . VAL B 1 197 ? -6.835 15.667 -77.351 1.00 17.56 181 VAL B N 1
ATOM 3345 C CA . VAL B 1 197 ? -6.876 16.956 -76.630 1.00 18.30 181 VAL B CA 1
ATOM 3346 C C . VAL B 1 197 ? -5.531 17.106 -75.940 1.00 17.53 181 VAL B C 1
ATOM 3347 O O . VAL B 1 197 ? -5.177 16.257 -75.117 1.00 18.06 181 VAL B O 1
ATOM 3351 N N . ASP B 1 198 ? -4.839 18.198 -76.231 1.00 16.59 182 ASP B N 1
ATOM 3352 C CA . ASP B 1 198 ? -3.507 18.449 -75.628 1.00 17.53 182 ASP B CA 1
ATOM 3353 C C . ASP B 1 198 ? -3.202 19.939 -75.700 1.00 16.33 182 ASP B C 1
ATOM 3354 O O . ASP B 1 198 ? -3.877 20.713 -76.446 1.00 16.67 182 ASP B O 1
ATOM 3359 N N . GLU B 1 199 ? -2.175 20.357 -74.955 1.00 17.06 183 GLU B N 1
ATOM 3360 C CA . GLU B 1 199 ? -1.772 21.773 -75.018 1.00 16.53 183 GLU B CA 1
ATOM 3361 C C . GLU B 1 199 ? -1.106 22.061 -76.375 1.00 17.62 183 GLU B C 1
ATOM 3362 O O . GLU B 1 199 ? -0.354 21.238 -76.912 1.00 16.06 183 GLU B O 1
ATOM 3368 N N . LEU B 1 200 ? -1.358 23.251 -76.847 1.00 17.89 184 LEU B N 1
ATOM 3369 C CA . LEU B 1 200 ? -0.826 23.683 -78.166 1.00 16.86 184 LEU B CA 1
ATOM 3370 C C . LEU B 1 200 ? 0.685 23.521 -78.306 1.00 17.91 184 LEU B C 1
ATOM 3371 O O . LEU B 1 200 ? 1.160 23.067 -79.336 1.00 19.26 184 LEU B O 1
ATOM 3376 N N . PRO B 1 201 ? 1.566 23.864 -77.341 1.00 15.82 185 PRO B N 1
ATOM 3377 C CA . PRO B 1 201 ? 3.009 23.663 -77.545 1.00 17.00 185 PRO B CA 1
ATOM 3378 C C . PRO B 1 201 ? 3.366 22.218 -77.891 1.00 17.49 185 PRO B C 1
ATOM 3379 O O . PRO B 1 201 ? 4.288 21.997 -78.700 1.00 18.84 185 PRO B O 1
ATOM 3383 N N . TYR B 1 202 ? 2.667 21.227 -77.373 1.00 16.78 186 TYR B N 1
ATOM 3384 C CA . TYR B 1 202 ? 2.967 19.830 -77.728 1.00 16.77 186 TYR B CA 1
ATOM 3385 C C . TYR B 1 202 ? 2.447 19.560 -79.141 1.00 17.86 186 TYR B C 1
ATOM 3386 O O . TYR B 1 202 ? 3.154 18.889 -79.900 1.00 18.78 186 TYR B O 1
ATOM 3395 N N . ILE B 1 203 ? 1.227 19.991 -79.429 1.00 19.25 187 ILE B N 1
ATOM 3396 C CA . ILE B 1 203 ? 0.601 19.729 -80.756 1.00 19.77 187 ILE B CA 1
ATOM 3397 C C . ILE B 1 203 ? 1.411 20.398 -81.861 1.00 20.11 187 ILE B C 1
ATOM 3398 O O . ILE B 1 203 ? 1.553 19.778 -82.979 1.00 19.82 187 ILE B O 1
ATOM 3403 N N . GLU B 1 204 ? 1.948 21.577 -81.629 1.00 20.62 188 GLU B N 1
ATOM 3404 C CA . GLU B 1 204 ? 2.836 22.248 -82.622 1.00 22.67 188 GLU B CA 1
ATOM 3405 C C . GLU B 1 204 ? 3.943 21.283 -82.998 1.00 24.11 188 GLU B C 1
ATOM 3406 O O . GLU B 1 204 ? 4.208 21.172 -84.216 1.00 22.88 188 GLU B O 1
ATOM 3412 N N . VAL B 1 205 ? 4.552 20.621 -82.020 1.00 19.47 189 VAL B N 1
ATOM 3413 C CA . VAL B 1 205 ? 5.674 19.672 -82.245 1.00 22.22 189 VAL B CA 1
ATOM 3414 C C . VAL B 1 205 ? 5.134 18.430 -82.947 1.00 23.73 189 VAL B C 1
ATOM 3415 O O . VAL B 1 205 ? 5.805 17.945 -83.910 1.00 27.75 189 VAL B O 1
ATOM 3419 N N . LEU B 1 206 ? 3.976 17.894 -82.521 1.00 23.73 190 LEU B N 1
ATOM 3420 C CA . LEU B 1 206 ? 3.499 16.585 -83.029 1.00 24.87 190 LEU B CA 1
ATOM 3421 C C . LEU B 1 206 ? 3.373 16.685 -84.545 1.00 29.54 190 LEU B C 1
ATOM 3422 O O . LEU B 1 206 ? 3.774 15.722 -85.232 1.00 29.02 190 LEU B O 1
ATOM 3427 N N . LEU B 1 207 ? 2.798 17.782 -85.018 1.00 23.54 191 LEU B N 1
ATOM 3428 C CA . LEU B 1 207 ? 2.381 17.918 -86.436 1.00 27.94 191 LEU B CA 1
ATOM 3429 C C . LEU B 1 207 ? 3.453 18.587 -87.270 1.00 24.21 191 LEU B C 1
ATOM 3430 O O . LEU B 1 207 ? 3.229 18.627 -88.470 1.00 25.29 191 LEU B O 1
ATOM 3435 N N . THR B 1 208 ? 4.549 19.020 -86.678 1.00 25.13 192 THR B N 1
ATOM 3436 C CA . THR B 1 208 ? 5.754 19.518 -87.408 1.00 27.79 192 THR B CA 1
ATOM 3437 C C . THR B 1 208 ? 6.263 18.378 -88.265 1.00 28.00 192 THR B C 1
ATOM 3438 O O . THR B 1 208 ? 6.310 17.209 -87.802 1.00 28.06 192 THR B O 1
ATOM 3442 N N . ASN B 1 209 ? 6.628 18.704 -89.501 1.00 25.55 193 ASN B N 1
ATOM 3443 C CA . ASN B 1 209 ? 7.203 17.731 -90.466 1.00 26.00 193 ASN B CA 1
ATOM 3444 C C . ASN B 1 209 ? 6.135 16.766 -90.999 1.00 22.61 193 ASN B C 1
ATOM 3445 O O . ASN B 1 209 ? 6.462 15.827 -91.749 1.00 23.89 193 ASN B O 1
ATOM 3450 N N . SER B 1 210 ? 4.859 16.977 -90.683 1.00 23.87 194 SER B N 1
ATOM 3451 C CA . SER B 1 210 ? 3.791 16.088 -91.220 1.00 23.54 194 SER B CA 1
ATOM 3452 C C . SER B 1 210 ? 3.143 16.823 -92.389 1.00 24.01 194 SER B C 1
ATOM 3453 O O . SER B 1 210 ? 3.424 18.041 -92.589 1.00 26.25 194 SER B O 1
ATOM 3456 N N . ASN B 1 211 ? 2.245 16.138 -93.089 1.00 27.92 195 ASN B N 1
ATOM 3457 C CA . ASN B 1 211 ? 1.546 16.735 -94.254 1.00 27.61 195 ASN B CA 1
ATOM 3458 C C . ASN B 1 211 ? 0.144 17.222 -93.838 1.00 28.69 195 ASN B C 1
ATOM 3459 O O . ASN B 1 211 ? -0.679 17.506 -94.706 1.00 29.15 195 ASN B O 1
ATOM 3464 N N . CYS B 1 212 ? -0.147 17.337 -92.545 1.00 26.34 196 CYS B N 1
ATOM 3465 C CA . CYS B 1 212 ? -1.423 17.917 -92.032 1.00 27.42 196 CYS B CA 1
ATOM 3466 C C . CYS B 1 212 ? -2.578 16.987 -92.353 1.00 25.76 196 CYS B C 1
ATOM 3467 O O . CYS B 1 212 ? -3.740 17.457 -92.394 1.00 28.45 196 CYS B O 1
ATOM 3470 N N . LYS B 1 213 ? -2.324 15.697 -92.456 1.00 24.25 197 LYS B N 1
ATOM 3471 C CA . LYS B 1 213 ? -3.405 14.689 -92.381 1.00 27.68 197 LYS B CA 1
ATOM 3472 C C . LYS B 1 213 ? -4.180 14.868 -91.052 1.00 25.41 197 LYS B C 1
ATOM 3473 O O . LYS B 1 213 ? -5.410 14.673 -91.041 1.00 25.72 197 LYS B O 1
ATOM 3479 N N . PHE B 1 214 ? -3.488 15.231 -89.970 1.00 23.86 198 PHE B N 1
ATOM 3480 C CA . PHE B 1 214 ? -4.092 15.621 -88.662 1.00 23.23 198 PHE B CA 1
ATOM 3481 C C . PHE B 1 214 ? -3.877 17.127 -88.498 1.00 22.11 198 PHE B C 1
ATOM 3482 O O . PHE B 1 214 ? -2.781 17.641 -88.892 1.00 24.97 198 PHE B O 1
ATOM 3490 N N . ARG B 1 215 ? -4.870 17.847 -87.993 1.00 21.94 199 ARG B N 1
ATOM 3491 C CA . ARG B 1 215 ? -4.866 19.318 -87.907 1.00 25.16 199 ARG B CA 1
ATOM 3492 C C . ARG B 1 215 ? -5.514 19.697 -86.581 1.00 22.50 199 ARG B C 1
ATOM 3493 O O . ARG B 1 215 ? -6.386 18.930 -86.110 1.00 21.93 199 ARG B O 1
ATOM 3501 N N . THR B 1 216 ? -5.219 20.886 -86.069 1.00 21.35 200 THR B N 1
ATOM 3502 C CA . THR B 1 216 ? -6.039 21.453 -85.011 1.00 20.80 200 THR B CA 1
ATOM 3503 C C . THR B 1 216 ? -7.377 21.834 -85.634 1.00 22.92 200 THR B C 1
ATOM 3504 O O . THR B 1 216 ? -7.394 22.271 -86.770 1.00 23.79 200 THR B O 1
ATOM 3508 N N . VAL B 1 217 ? -8.462 21.646 -84.901 1.00 23.30 201 VAL B N 1
ATOM 3509 C CA . VAL B 1 217 ? -9.839 21.995 -85.347 1.00 22.64 201 VAL B CA 1
ATOM 3510 C C . VAL B 1 217 ? -10.521 22.760 -84.228 1.00 22.97 201 VAL B C 1
ATOM 3511 O O . VAL B 1 217 ? -10.398 22.346 -83.024 1.00 21.99 201 VAL B O 1
ATOM 3515 N N . GLY B 1 218 ? -11.219 23.830 -84.581 1.00 25.39 202 GLY B N 1
ATOM 3516 C CA . GLY B 1 218 ? -12.037 24.638 -83.665 1.00 23.73 202 GLY B CA 1
ATOM 3517 C C . GLY B 1 218 ? -11.202 25.502 -82.723 1.00 26.21 202 GLY B C 1
ATOM 3518 O O . GLY B 1 218 ? -10.035 25.676 -83.006 1.00 27.38 202 GLY B O 1
ATOM 3519 N N . GLN B 1 219 ? -11.832 25.984 -81.648 1.00 32.29 203 GLN B N 1
ATOM 3520 C CA . GLN B 1 219 ? -11.326 27.014 -80.692 1.00 33.51 203 GLN B CA 1
ATOM 3521 C C . GLN B 1 219 ? -10.229 26.386 -79.812 1.00 28.39 203 GLN B C 1
ATOM 3522 O O . GLN B 1 219 ? -10.332 25.187 -79.487 1.00 30.46 203 GLN B O 1
ATOM 3528 N N . GLU B 1 220 ? -9.216 27.181 -79.448 1.00 29.38 204 GLU B N 1
ATOM 3529 C CA . GLU B 1 220 ? -8.328 26.925 -78.283 1.00 27.81 204 GLU B CA 1
ATOM 3530 C C . GLU B 1 220 ? -9.112 27.223 -76.998 1.00 25.58 204 GLU B C 1
ATOM 3531 O O . GLU B 1 220 ? -9.927 28.185 -77.013 1.00 28.81 204 GLU B O 1
ATOM 3537 N N . PHE B 1 221 ? -8.892 26.499 -75.912 1.00 25.58 205 PHE B N 1
ATOM 3538 C CA . PHE B 1 221 ? -9.627 26.703 -74.643 1.00 25.70 205 PHE B CA 1
ATOM 3539 C C . PHE B 1 221 ? -8.701 26.558 -73.445 1.00 25.84 205 PHE B C 1
ATOM 3540 O O . PHE B 1 221 ? -7.528 26.113 -73.590 1.00 25.61 205 PHE B O 1
ATOM 3548 N N . THR B 1 222 ? -9.198 26.991 -72.276 1.00 24.97 206 THR B N 1
ATOM 3549 C CA . THR B 1 222 ? -8.495 27.034 -70.987 1.00 25.90 206 THR B CA 1
ATOM 3550 C C . THR B 1 222 ? -7.067 27.559 -71.235 1.00 22.68 206 THR B C 1
ATOM 3551 O O . THR B 1 222 ? -6.138 26.977 -70.669 1.00 23.58 206 THR B O 1
ATOM 3555 N N . ARG B 1 223 ? -6.953 28.764 -71.781 1.00 20.93 207 ARG B N 1
ATOM 3556 C CA . ARG B 1 223 ? -5.617 29.395 -71.932 1.00 20.69 207 ARG B CA 1
ATOM 3557 C C . ARG B 1 223 ? -4.966 29.588 -70.566 1.00 21.62 207 ARG B C 1
ATOM 3558 O O . ARG B 1 223 ? -5.632 29.940 -69.562 1.00 21.67 207 ARG B O 1
ATOM 3566 N N . THR B 1 224 ? -3.648 29.327 -70.549 1.00 19.61 208 THR B N 1
ATOM 3567 C CA . THR B 1 224 ? -2.803 29.538 -69.356 1.00 21.65 208 THR B CA 1
ATOM 3568 C C . THR B 1 224 ? -1.368 29.595 -69.861 1.00 21.12 208 THR B C 1
ATOM 3569 O O . THR B 1 224 ? -1.147 30.083 -70.971 1.00 20.47 208 THR B O 1
ATOM 3573 N N . GLY B 1 225 ? -0.453 29.252 -69.012 1.00 20.57 209 GLY B N 1
ATOM 3574 C CA . GLY B 1 225 ? 0.950 29.208 -69.390 1.00 19.16 209 GLY B CA 1
ATOM 3575 C C . GLY B 1 225 ? 1.668 28.190 -68.529 1.00 18.03 209 GLY B C 1
ATOM 3576 O O . GLY B 1 225 ? 1.042 27.554 -67.669 1.00 19.03 209 GLY B O 1
ATOM 3577 N N . TRP B 1 226 ? 2.946 28.057 -68.815 1.00 16.24 210 TRP B N 1
ATOM 3578 C CA . TRP B 1 226 ? 3.866 27.235 -68.017 1.00 16.67 210 TRP B CA 1
ATOM 3579 C C . TRP B 1 226 ? 4.681 28.130 -67.096 1.00 16.23 210 TRP B C 1
ATOM 3580 O O . TRP B 1 226 ? 5.051 29.261 -67.506 1.00 16.72 210 TRP B O 1
ATOM 3591 N N . GLY B 1 227 ? 4.890 27.673 -65.854 1.00 16.63 211 GLY B N 1
ATOM 3592 C CA . GLY B 1 227 ? 5.759 28.415 -64.933 1.00 18.05 211 GLY B CA 1
ATOM 3593 C C . GLY B 1 227 ? 6.567 27.487 -64.063 1.00 16.87 211 GLY B C 1
ATOM 3594 O O . GLY B 1 227 ? 6.381 26.262 -64.122 1.00 17.62 211 GLY B O 1
ATOM 3595 N N . PHE B 1 228 ? 7.461 28.075 -63.274 1.00 18.17 212 PHE B N 1
ATOM 3596 C CA . PHE B 1 228 ? 8.231 27.303 -62.278 1.00 17.81 212 PHE B CA 1
ATOM 3597 C C . PHE B 1 228 ? 7.510 27.356 -60.923 1.00 17.31 212 PHE B C 1
ATOM 3598 O O . PHE B 1 228 ? 6.993 28.426 -60.576 1.00 17.89 212 PHE B O 1
ATOM 3606 N N . ALA B 1 229 ? 7.448 26.228 -60.242 1.00 19.39 213 ALA B N 1
ATOM 3607 C CA . ALA B 1 229 ? 6.670 26.055 -58.988 1.00 20.18 213 ALA B CA 1
ATOM 3608 C C . ALA B 1 229 ? 7.629 26.034 -57.789 1.00 19.58 213 ALA B C 1
ATOM 3609 O O . ALA B 1 229 ? 8.402 25.110 -57.657 1.00 21.30 213 ALA B O 1
ATOM 3611 N N . PHE B 1 230 ? 7.523 27.084 -56.992 1.00 21.36 214 PHE B N 1
ATOM 3612 C CA . PHE B 1 230 ? 8.292 27.280 -55.748 1.00 21.66 214 PHE B CA 1
ATOM 3613 C C . PHE B 1 230 ? 7.365 27.026 -54.566 1.00 24.33 214 PHE B C 1
ATOM 3614 O O . PHE B 1 230 ? 6.142 27.088 -54.733 1.00 23.93 214 PHE B O 1
ATOM 3622 N N . GLN B 1 231 ? 7.946 26.886 -53.386 1.00 27.02 215 GLN B N 1
ATOM 3623 C CA . GLN B 1 231 ? 7.119 26.782 -52.145 1.00 28.61 215 GLN B CA 1
ATOM 3624 C C . GLN B 1 231 ? 6.397 28.087 -51.836 1.00 32.77 215 GLN B C 1
ATOM 3625 O O . GLN B 1 231 ? 6.842 29.158 -52.277 1.00 27.19 215 GLN B O 1
ATOM 3631 N N . ARG B 1 232 ? 5.253 28.004 -51.137 1.00 30.79 216 ARG B N 1
ATOM 3632 C CA . ARG B 1 232 ? 4.434 29.186 -50.764 1.00 34.39 216 ARG B CA 1
ATOM 3633 C C . ARG B 1 232 ? 5.319 30.267 -50.110 1.00 31.62 216 ARG B C 1
ATOM 3634 O O . ARG B 1 232 ? 6.179 29.893 -49.307 1.00 31.47 216 ARG B O 1
ATOM 3642 N N . ASP B 1 233 ? 5.131 31.540 -50.498 1.00 32.65 217 ASP B N 1
ATOM 3643 C CA . ASP B 1 233 ? 5.864 32.718 -49.937 1.00 33.73 217 ASP B CA 1
ATOM 3644 C C . ASP B 1 233 ? 7.371 32.666 -50.242 1.00 36.47 217 ASP B C 1
ATOM 3645 O O . ASP B 1 233 ? 8.140 33.325 -49.513 1.00 36.77 217 ASP B O 1
ATOM 3650 N N . SER B 1 234 ? 7.833 31.928 -51.256 1.00 31.96 218 SER B N 1
ATOM 3651 C CA . SER B 1 234 ? 9.290 31.862 -51.614 1.00 31.36 218 SER B CA 1
ATOM 3652 C C . SER B 1 234 ? 9.770 33.209 -52.157 1.00 28.08 218 SER B C 1
ATOM 3653 O O . SER B 1 234 ? 9.225 33.730 -53.125 1.00 29.23 218 SER B O 1
ATOM 3656 N N . PRO B 1 235 ? 10.816 33.842 -51.585 1.00 32.33 219 PRO B N 1
ATOM 3657 C CA . PRO B 1 235 ? 11.364 35.068 -52.174 1.00 29.90 219 PRO B CA 1
ATOM 3658 C C . PRO B 1 235 ? 12.046 34.810 -53.530 1.00 26.93 219 PRO B C 1
ATOM 3659 O O . PRO B 1 235 ? 12.057 35.725 -54.386 1.00 30.69 219 PRO B O 1
ATOM 3663 N N . LEU B 1 236 ? 12.594 33.610 -53.688 1.00 28.70 220 LEU B N 1
ATOM 3664 C CA . LEU B 1 236 ? 13.261 33.256 -54.969 1.00 26.90 220 LEU B CA 1
ATOM 3665 C C . LEU B 1 236 ? 12.206 33.280 -56.085 1.00 27.63 220 LEU B C 1
ATOM 3666 O O . LEU B 1 236 ? 12.503 33.752 -57.207 1.00 26.36 220 LEU B O 1
ATOM 3671 N N . ALA B 1 237 ? 10.976 32.804 -55.820 1.00 27.95 221 ALA B N 1
ATOM 3672 C CA . ALA B 1 237 ? 9.911 32.865 -56.837 1.00 26.17 221 ALA B CA 1
ATOM 3673 C C . ALA B 1 237 ? 9.737 34.288 -57.366 1.00 25.59 221 ALA B C 1
ATOM 3674 O O . ALA B 1 237 ? 9.562 34.490 -58.599 1.00 26.03 221 ALA B O 1
ATOM 3676 N N . VAL B 1 238 ? 9.729 35.269 -56.487 1.00 23.85 222 VAL B N 1
ATOM 3677 C CA . VAL B 1 238 ? 9.523 36.677 -56.873 1.00 23.57 222 VAL B CA 1
ATOM 3678 C C . VAL B 1 238 ? 10.681 37.122 -57.777 1.00 22.62 222 VAL B C 1
ATOM 3679 O O . VAL B 1 238 ? 10.422 37.725 -58.846 1.00 23.52 222 VAL B O 1
ATOM 3683 N N . ASP B 1 239 ? 11.901 36.852 -57.371 1.00 24.53 223 ASP B N 1
ATOM 3684 C CA . ASP B 1 239 ? 13.069 37.329 -58.168 1.00 26.04 223 ASP B CA 1
ATOM 3685 C C . ASP B 1 239 ? 13.085 36.593 -59.520 1.00 25.21 223 ASP B C 1
ATOM 3686 O O . ASP B 1 239 ? 13.392 37.248 -60.570 1.00 26.79 223 ASP B O 1
ATOM 3691 N N . MET B 1 240 ? 12.713 35.305 -59.531 1.00 22.79 224 MET B N 1
ATOM 3692 C CA . MET B 1 240 ? 12.678 34.530 -60.804 1.00 22.88 224 MET B CA 1
ATOM 3693 C C . MET B 1 240 ? 11.585 35.071 -61.738 1.00 24.32 224 MET B C 1
ATOM 3694 O O . MET B 1 240 ? 11.821 35.047 -62.966 1.00 22.71 224 MET B O 1
ATOM 3699 N N . SER B 1 241 ? 10.406 35.507 -61.269 1.00 22.87 225 SER B N 1
ATOM 3700 C CA . SER B 1 241 ? 9.403 36.159 -62.143 1.00 23.43 225 SER B CA 1
ATOM 3701 C C . SER B 1 241 ? 10.012 37.385 -62.781 1.00 25.60 225 SER B C 1
ATOM 3702 O O . SER B 1 241 ? 9.804 37.599 -63.962 1.00 23.18 225 SER B O 1
ATOM 3705 N N . THR B 1 242 ? 10.656 38.232 -61.990 1.00 24.71 226 THR B N 1
ATOM 3706 C CA . THR B 1 242 ? 11.231 39.453 -62.566 1.00 24.04 226 THR B CA 1
ATOM 3707 C C . THR B 1 242 ? 12.289 39.041 -63.598 1.00 19.85 226 THR B C 1
ATOM 3708 O O . THR B 1 242 ? 12.337 39.670 -64.661 1.00 21.56 226 THR B O 1
ATOM 3712 N N . ALA B 1 243 ? 13.080 38.027 -63.317 1.00 19.82 227 ALA B N 1
ATOM 3713 C CA . ALA B 1 243 ? 14.140 37.518 -64.229 1.00 21.66 227 ALA B CA 1
ATOM 3714 C C . ALA B 1 243 ? 13.517 37.014 -65.528 1.00 21.97 227 ALA B C 1
ATOM 3715 O O . ALA B 1 243 ? 14.045 37.312 -66.608 1.00 20.99 227 ALA B O 1
ATOM 3717 N N . ILE B 1 244 ? 12.417 36.270 -65.453 1.00 19.65 228 ILE B N 1
ATOM 3718 C CA . ILE B 1 244 ? 11.709 35.807 -66.689 1.00 20.82 228 ILE B CA 1
ATOM 3719 C C . ILE B 1 244 ? 11.252 36.981 -67.521 1.00 20.00 228 ILE B C 1
ATOM 3720 O O . ILE B 1 244 ? 11.461 36.969 -68.755 1.00 19.63 228 ILE B O 1
ATOM 3725 N N . LEU B 1 245 ? 10.655 37.999 -66.900 1.00 19.66 229 LEU B N 1
ATOM 3726 C CA . LEU B 1 245 ? 10.201 39.198 -67.606 1.00 21.95 229 LEU B CA 1
ATOM 3727 C C . LEU B 1 245 ? 11.399 39.917 -68.242 1.00 20.30 229 LEU B C 1
ATOM 3728 O O . LEU B 1 245 ? 11.262 40.440 -69.318 1.00 20.85 229 LEU B O 1
ATOM 3733 N N . GLN B 1 246 ? 12.525 39.971 -67.511 1.00 19.25 230 GLN B N 1
ATOM 3734 C CA . GLN B 1 246 ? 13.775 40.610 -68.044 1.00 21.22 230 GLN B CA 1
ATOM 3735 C C . GLN B 1 246 ? 14.184 39.833 -69.299 1.00 20.28 230 GLN B C 1
ATOM 3736 O O . GLN B 1 246 ? 14.564 40.469 -70.281 1.00 20.41 230 GLN B O 1
ATOM 3742 N N . LEU B 1 247 ? 14.206 38.492 -69.227 1.00 20.38 231 LEU B N 1
ATOM 3743 C CA . LEU B 1 247 ? 14.558 37.687 -70.413 1.00 21.18 231 LEU B CA 1
ATOM 3744 C C . LEU B 1 247 ? 13.638 38.043 -71.584 1.00 18.86 231 LEU B C 1
ATOM 3745 O O . LEU B 1 247 ? 14.096 38.112 -72.739 1.00 20.34 231 LEU B O 1
ATOM 3750 N N . SER B 1 248 ? 12.336 38.234 -71.329 1.00 19.79 232 SER B N 1
ATOM 3751 C CA . SER B 1 248 ? 11.412 38.596 -72.426 1.00 21.22 232 SER B CA 1
ATOM 3752 C C . SER B 1 248 ? 11.699 39.986 -72.992 1.00 20.65 232 SER B C 1
ATOM 3753 O O . SER B 1 248 ? 11.793 40.109 -74.217 1.00 21.68 232 SER B O 1
ATOM 3756 N N . GLU B 1 249 ? 11.830 40.974 -72.118 1.00 19.62 233 GLU B N 1
ATOM 3757 C CA . GLU B 1 249 ? 12.133 42.378 -72.479 1.00 23.20 233 GLU B CA 1
ATOM 3758 C C . GLU B 1 249 ? 13.416 42.436 -73.295 1.00 24.10 233 GLU B C 1
ATOM 3759 O O . GLU B 1 249 ? 13.451 43.178 -74.294 1.00 24.72 233 GLU B O 1
ATOM 3765 N N . GLU B 1 250 ? 14.398 41.619 -72.924 1.00 24.53 234 GLU B N 1
ATOM 3766 C CA . GLU B 1 250 ? 15.720 41.676 -73.593 1.00 26.24 234 GLU B CA 1
ATOM 3767 C C . GLU B 1 250 ? 15.719 40.858 -74.885 1.00 26.32 234 GLU B C 1
ATOM 3768 O O . GLU B 1 250 ? 16.748 40.948 -75.598 1.00 29.61 234 GLU B O 1
ATOM 3774 N N . GLY B 1 251 ? 14.676 40.118 -75.243 1.00 24.79 235 GLY B N 1
ATOM 3775 C CA . GLY B 1 251 ? 14.686 39.319 -76.477 1.00 25.95 235 GLY B CA 1
ATOM 3776 C C . GLY B 1 251 ? 15.313 37.937 -76.284 1.00 26.36 235 GLY B C 1
ATOM 3777 O O . GLY B 1 251 ? 15.292 37.155 -77.226 1.00 24.63 235 GLY B O 1
ATOM 3778 N N . GLU B 1 252 ? 15.740 37.594 -75.067 1.00 24.95 236 GLU B N 1
ATOM 3779 C CA . GLU B 1 252 ? 16.391 36.281 -74.789 1.00 25.08 236 GLU B CA 1
ATOM 3780 C C . GLU B 1 252 ? 15.367 35.134 -74.780 1.00 23.48 236 GLU B C 1
ATOM 3781 O O . GLU B 1 252 ? 15.741 34.017 -75.200 1.00 23.35 236 GLU B O 1
ATOM 3787 N N . LEU B 1 253 ? 14.134 35.283 -74.269 1.00 23.33 237 LEU B N 1
ATOM 3788 C CA . LEU B 1 253 ? 13.186 34.141 -74.313 1.00 24.87 237 LEU B CA 1
ATOM 3789 C C . LEU B 1 253 ? 12.952 33.679 -75.757 1.00 24.34 237 LEU B C 1
ATOM 3790 O O . LEU B 1 253 ? 12.861 32.530 -75.966 1.00 25.47 237 LEU B O 1
ATOM 3795 N N . GLU B 1 254 ? 12.784 34.614 -76.692 1.00 27.14 238 GLU B N 1
ATOM 3796 C CA . GLU B 1 254 ? 12.513 34.308 -78.096 1.00 29.09 238 GLU B CA 1
ATOM 3797 C C . GLU B 1 254 ? 13.750 33.595 -78.656 1.00 24.88 238 GLU B C 1
ATOM 3798 O O . GLU B 1 254 ? 13.568 32.650 -79.442 1.00 27.03 238 GLU B O 1
ATOM 3804 N N . LYS B 1 255 ? 14.958 34.025 -78.288 1.00 24.21 239 LYS B N 1
ATOM 3805 C CA . LYS B 1 255 ? 16.200 33.368 -78.764 1.00 26.13 239 LYS B CA 1
ATOM 3806 C C . LYS B 1 255 ? 16.224 31.900 -78.295 1.00 24.35 239 LYS B C 1
ATOM 3807 O O . LYS B 1 255 ? 16.523 30.980 -79.085 1.00 25.62 239 LYS B O 1
ATOM 3813 N N . ILE B 1 256 ? 15.832 31.640 -77.054 1.00 22.53 240 ILE B N 1
ATOM 3814 C CA . ILE B 1 256 ? 15.809 30.251 -76.530 1.00 24.20 240 ILE B CA 1
ATOM 3815 C C . ILE B 1 256 ? 14.719 29.445 -77.261 1.00 23.37 240 ILE B C 1
ATOM 3816 O O . ILE B 1 256 ? 14.942 28.234 -77.578 1.00 27.94 240 ILE B O 1
ATOM 3821 N N . HIS B 1 257 ? 13.580 30.059 -77.543 1.00 25.00 241 HIS B N 1
ATOM 3822 C CA . HIS B 1 257 ? 12.470 29.406 -78.300 1.00 28.16 241 HIS B CA 1
ATOM 3823 C C . HIS B 1 257 ? 12.998 28.981 -79.682 1.00 28.72 241 HIS B C 1
ATOM 3824 O O . HIS B 1 257 ? 12.813 27.802 -80.021 1.00 30.50 241 HIS B O 1
ATOM 3831 N N . ARG B 1 258 ? 13.795 29.832 -80.339 1.00 29.51 242 ARG B N 1
ATOM 3832 C CA . ARG B 1 258 ? 14.289 29.547 -81.728 1.00 34.40 242 ARG B CA 1
ATOM 3833 C C . ARG B 1 258 ? 15.318 28.421 -81.706 1.00 31.32 242 ARG B C 1
ATOM 3834 O O . ARG B 1 258 ? 15.358 27.617 -82.659 1.00 34.17 242 ARG B O 1
ATOM 3842 N N . LYS B 1 259 ? 16.104 28.304 -80.639 1.00 28.06 243 LYS B N 1
ATOM 3843 C CA . LYS B 1 259 ? 17.041 27.185 -80.475 1.00 28.04 243 LYS B CA 1
ATOM 3844 C C . LYS B 1 259 ? 16.293 25.844 -80.483 1.00 32.82 243 LYS B C 1
ATOM 3845 O O . LYS B 1 259 ? 16.860 24.877 -81.066 1.00 30.61 243 LYS B O 1
ATOM 3851 N N . TRP B 1 260 ? 15.130 25.712 -79.813 1.00 29.37 244 TRP B N 1
ATOM 3852 C CA . TRP B 1 260 ? 14.489 24.390 -79.543 1.00 30.27 244 TRP B CA 1
ATOM 3853 C C . TRP B 1 260 ? 13.291 24.098 -80.457 1.00 31.34 244 TRP B C 1
ATOM 3854 O O . TRP B 1 260 ? 13.034 22.924 -80.658 1.00 38.86 244 TRP B O 1
ATOM 3865 N N . LEU B 1 261 ? 12.581 25.117 -80.932 1.00 30.35 245 LEU B N 1
ATOM 3866 C CA . LEU B 1 261 ? 11.207 25.066 -81.541 1.00 37.40 245 LEU B CA 1
ATOM 3867 C C . LEU B 1 261 ? 11.070 25.958 -82.801 1.00 43.73 245 LEU B C 1
ATOM 3868 O O . LEU B 1 261 ? 12.029 26.636 -83.142 1.00 39.17 245 LEU B O 1
ATOM 3873 N N . ASN B 1 262 ? 9.861 26.064 -83.386 1.00 60.23 246 ASN B N 1
ATOM 3874 C CA . ASN B 1 262 ? 9.484 27.025 -84.475 1.00 63.38 246 ASN B CA 1
ATOM 3875 C C . ASN B 1 262 ? 8.333 27.954 -84.042 1.00 67.57 246 ASN B C 1
ATOM 3876 O O . ASN B 1 262 ? 7.554 27.557 -83.146 1.00 63.59 246 ASN B O 1
ATOM 3881 N N . TYR B 1 263 ? 8.187 29.122 -84.696 1.00 74.90 247 TYR B N 1
ATOM 3882 C CA . TYR B 1 263 ? 7.114 30.128 -84.427 1.00 76.56 247 TYR B CA 1
ATOM 3883 C C . TYR B 1 263 ? 5.907 29.923 -85.356 1.00 73.88 247 TYR B C 1
ATOM 3884 O O . TYR B 1 263 ? 4.783 30.165 -84.884 1.00 73.46 247 TYR B O 1
ATOM 3893 N N . LYS B 1 264 ? 6.121 29.513 -86.615 1.00 69.97 248 LYS B N 1
ATOM 3894 C CA . LYS B 1 264 ? 5.039 29.185 -87.591 1.00 72.09 248 LYS B CA 1
ATOM 3895 C C . LYS B 1 264 ? 4.893 27.664 -87.687 1.00 63.06 248 LYS B C 1
ATOM 3896 O O . LYS B 1 264 ? 5.933 26.965 -87.684 1.00 58.80 248 LYS B O 1
ATOM 3902 N N . HIS B 1 265 ? 3.647 27.189 -87.758 1.00 59.48 249 HIS B N 1
ATOM 3903 C CA . HIS B 1 265 ? 3.282 25.761 -87.961 1.00 59.62 249 HIS B CA 1
ATOM 3904 C C . HIS B 1 265 ? 2.104 25.695 -88.933 1.00 55.13 249 HIS B C 1
ATOM 3905 O O . HIS B 1 265 ? 1.175 26.511 -88.785 1.00 45.07 249 HIS B O 1
ATOM 3912 N N . GLU B 1 266 ? 2.175 24.792 -89.917 1.00 51.70 250 GLU B N 1
ATOM 3913 C CA . GLU B 1 266 ? 1.238 24.759 -91.076 1.00 53.96 250 GLU B CA 1
ATOM 3914 C C . GLU B 1 266 ? -0.004 23.936 -90.700 1.00 49.72 250 GLU B C 1
ATOM 3915 O O . GLU B 1 266 ? -1.043 24.098 -91.367 1.00 48.53 250 GLU B O 1
ATOM 3921 N N . CYS B 1 267 ? 0.059 23.088 -89.669 1.00 37.57 251 CYS B N 1
ATOM 3922 C CA . CYS B 1 267 ? -1.098 22.218 -89.339 1.00 37.48 251 CYS B CA 1
ATOM 3923 C C . CYS B 1 267 ? -1.819 22.743 -88.096 1.00 44.01 251 CYS B C 1
ATOM 3924 O O . CYS B 1 267 ? -2.858 22.140 -87.758 1.00 38.84 251 CYS B O 1
ATOM 3927 N N . SER B 1 268 ? -1.289 23.777 -87.414 1.00 47.73 252 SER B N 1
ATOM 3928 C CA . SER B 1 268 ? -1.947 24.391 -86.226 1.00 53.75 252 SER B CA 1
ATOM 3929 C C . SER B 1 268 ? -2.768 25.619 -86.646 1.00 61.06 252 SER B C 1
ATOM 3930 O O . SER B 1 268 ? -2.490 26.279 -87.646 1.00 61.81 252 SER B O 1
ATOM 3933 N N . GLY C 1 17 ? -20.638 42.690 -43.859 1.00 44.38 1 GLY C N 1
ATOM 3934 C CA . GLY C 1 17 ? -20.829 43.537 -42.647 1.00 56.58 1 GLY C CA 1
ATOM 3935 C C . GLY C 1 17 ? -20.515 42.853 -41.314 1.00 66.32 1 GLY C C 1
ATOM 3936 O O . GLY C 1 17 ? -21.397 42.114 -40.798 1.00 63.19 1 GLY C O 1
ATOM 3937 N N . SER C 1 18 ? -19.347 43.168 -40.724 1.00 80.07 2 SER C N 1
ATOM 3938 C CA . SER C 1 18 ? -18.875 42.724 -39.376 1.00 88.89 2 SER C CA 1
ATOM 3939 C C . SER C 1 18 ? -18.525 43.944 -38.499 1.00 94.21 2 SER C C 1
ATOM 3940 O O . SER C 1 18 ? -18.363 45.040 -39.078 1.00 97.82 2 SER C O 1
ATOM 3943 N N . ALA C 1 19 ? -18.378 43.754 -37.173 1.00 96.29 3 ALA C N 1
ATOM 3944 C CA . ALA C 1 19 ? -18.282 44.811 -36.123 1.00 91.54 3 ALA C CA 1
ATOM 3945 C C . ALA C 1 19 ? -17.074 45.748 -36.351 1.00 88.52 3 ALA C C 1
ATOM 3946 O O . ALA C 1 19 ? -16.029 45.265 -36.817 1.00 86.42 3 ALA C O 1
ATOM 3948 N N . MET C 1 20 ? -17.220 47.030 -35.972 1.00 84.31 4 MET C N 1
ATOM 3949 C CA . MET C 1 20 ? -16.474 48.256 -36.426 1.00 80.80 4 MET C CA 1
ATOM 3950 C C . MET C 1 20 ? -16.359 48.350 -37.961 1.00 75.63 4 MET C C 1
ATOM 3951 O O . MET C 1 20 ? -16.791 49.396 -38.470 1.00 84.38 4 MET C O 1
ATOM 3956 N N . GLY C 1 21 ? -15.736 47.387 -38.666 1.00 60.71 5 GLY C N 1
ATOM 3957 C CA . GLY C 1 21 ? -15.621 47.404 -40.146 1.00 47.88 5 GLY C CA 1
ATOM 3958 C C . GLY C 1 21 ? -14.484 48.296 -40.638 1.00 41.74 5 GLY C C 1
ATOM 3959 O O . GLY C 1 21 ? -13.935 49.084 -39.845 1.00 40.62 5 GLY C O 1
ATOM 3960 N N . SER C 1 22 ? -14.120 48.220 -41.928 1.00 41.17 6 SER C N 1
ATOM 3961 C CA . SER C 1 22 ? -12.933 48.915 -42.502 1.00 40.87 6 SER C CA 1
ATOM 3962 C C . SER C 1 22 ? -13.354 49.716 -43.727 1.00 30.53 6 SER C C 1
ATOM 3963 O O . SER C 1 22 ? -14.471 49.488 -44.218 1.00 30.66 6 SER C O 1
ATOM 3966 N N . LYS C 1 23 ? -12.518 50.647 -44.190 1.00 27.70 7 LYS C N 1
ATOM 3967 C CA . LYS C 1 23 ? -12.867 51.420 -45.405 1.00 26.53 7 LYS C CA 1
ATOM 3968 C C . LYS C 1 23 ? -12.796 50.453 -46.577 1.00 24.39 7 LYS C C 1
ATOM 3969 O O . LYS C 1 23 ? -11.919 49.611 -46.641 1.00 25.61 7 LYS C O 1
ATOM 3975 N N . PRO C 1 24 ? -13.673 50.574 -47.574 1.00 22.48 8 PRO C N 1
ATOM 3976 C CA . PRO C 1 24 ? -13.507 49.851 -48.839 1.00 20.85 8 PRO C CA 1
ATOM 3977 C C . PRO C 1 24 ? -12.155 50.094 -49.513 1.00 19.05 8 PRO C C 1
ATOM 3978 O O . PRO C 1 24 ? -11.600 51.137 -49.303 1.00 21.45 8 PRO C O 1
ATOM 3982 N N . LEU C 1 25 ? -11.683 49.139 -50.258 1.00 18.91 9 LEU C N 1
ATOM 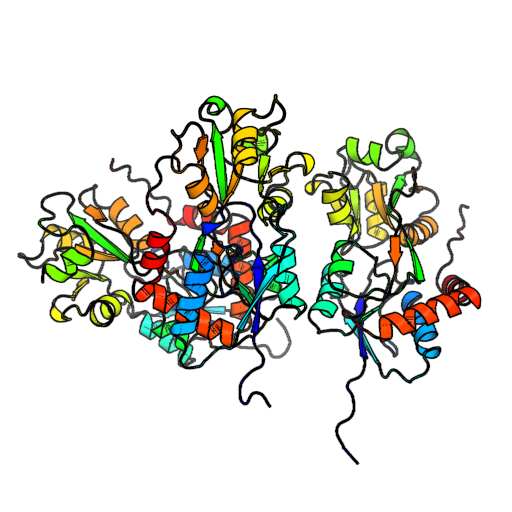3983 C CA . LEU C 1 25 ? -10.436 49.304 -51.048 1.00 21.35 9 LEU C CA 1
ATOM 3984 C C . LEU C 1 25 ? -10.588 50.463 -52.020 1.00 20.86 9 LEU C C 1
ATOM 3985 O O . LEU C 1 25 ? -11.675 50.675 -52.617 1.00 21.22 9 LEU C O 1
ATOM 3990 N N . ARG C 1 26 ? -9.490 51.187 -52.242 1.00 21.41 10 ARG C N 1
ATOM 3991 C CA . ARG C 1 26 ? -9.414 52.311 -53.199 1.00 19.73 10 ARG C CA 1
ATOM 3992 C C . ARG C 1 26 ? -8.744 51.751 -54.440 1.00 21.42 10 ARG C C 1
ATOM 3993 O O . ARG C 1 26 ? -7.548 51.416 -54.368 1.00 19.37 10 ARG C O 1
ATOM 4001 N N . ILE C 1 27 ? -9.499 51.472 -55.483 1.00 17.08 11 ILE C N 1
ATOM 4002 C CA . ILE C 1 27 ? -8.982 50.801 -56.697 1.00 17.01 11 ILE C CA 1
ATOM 4003 C C . ILE C 1 27 ? -8.857 51.828 -57.807 1.00 16.53 11 ILE C C 1
ATOM 4004 O O . ILE C 1 27 ? -9.827 52.357 -58.295 1.00 17.40 11 ILE C O 1
ATOM 4009 N N . GLY C 1 28 ? -7.618 52.122 -58.199 1.00 16.77 12 GLY C N 1
ATOM 4010 C CA . GLY C 1 28 ? -7.415 53.057 -59.315 1.00 14.73 12 GLY C CA 1
ATOM 4011 C C . GLY C 1 28 ? -7.653 52.395 -60.646 1.00 15.44 12 GLY C C 1
ATOM 4012 O O . GLY C 1 28 ? -7.215 51.244 -60.846 1.00 16.59 12 GLY C O 1
ATOM 4013 N N . VAL C 1 29 ? -8.338 53.089 -61.551 1.00 16.20 13 VAL C N 1
ATOM 4014 C CA . VAL C 1 29 ? -8.699 52.576 -62.884 1.00 16.67 13 VAL C CA 1
ATOM 4015 C C . VAL C 1 29 ? -8.306 53.643 -63.889 1.00 16.26 13 VAL C C 1
ATOM 4016 O O . VAL C 1 29 ? -8.738 54.804 -63.768 1.00 14.91 13 VAL C O 1
ATOM 4020 N N . PRO C 1 30 ? -7.587 53.271 -64.986 1.00 15.46 14 PRO C N 1
ATOM 4021 C CA . PRO C 1 30 ? -7.132 54.243 -65.985 1.00 17.31 14 PRO C CA 1
ATOM 4022 C C . PRO C 1 30 ? -8.327 54.788 -66.741 1.00 17.31 14 PRO C C 1
ATOM 4023 O O . PRO C 1 30 ? -9.156 54.041 -67.231 1.00 17.98 14 PRO C O 1
ATOM 4027 N N . ASN C 1 31 ? -8.386 56.112 -66.825 1.00 16.40 15 ASN C N 1
ATOM 4028 C CA . ASN C 1 31 ? -9.474 56.849 -67.517 1.00 17.68 15 ASN C CA 1
ATOM 4029 C C . ASN C 1 31 ? -9.129 56.882 -69.008 1.00 20.23 15 ASN C C 1
ATOM 4030 O O . ASN C 1 31 ? -8.772 57.948 -69.568 1.00 20.21 15 ASN C O 1
ATOM 4035 N N . ARG C 1 32 ? -9.264 55.751 -69.700 1.00 17.83 16 ARG C N 1
ATOM 4036 C CA . ARG C 1 32 ? -8.815 55.658 -71.093 1.00 17.11 16 ARG C CA 1
ATOM 4037 C C . ARG C 1 32 ? -9.645 56.566 -72.002 1.00 18.75 16 ARG C C 1
ATOM 4038 O O . ARG C 1 32 ? -10.875 56.671 -71.816 1.00 19.97 16 ARG C O 1
ATOM 4046 N N . VAL C 1 33 ? -8.991 57.086 -73.021 1.00 19.72 17 VAL C N 1
ATOM 4047 C CA . VAL C 1 33 ? -9.668 57.905 -74.060 1.00 20.00 17 VAL C CA 1
ATOM 4048 C C . VAL C 1 33 ? -9.651 57.179 -75.388 1.00 21.06 17 VAL C C 1
ATOM 4049 O O . VAL C 1 33 ? -10.312 57.680 -76.353 1.00 25.25 17 VAL C O 1
ATOM 4053 N N . SER C 1 34 ? -8.917 56.094 -75.525 1.00 19.22 18 SER C N 1
ATOM 4054 C CA . SER C 1 34 ? -8.885 55.259 -76.749 1.00 18.90 18 SER C CA 1
ATOM 4055 C C . SER C 1 34 ? -9.009 53.792 -76.340 1.00 19.42 18 SER C C 1
ATOM 4056 O O . SER C 1 34 ? -8.810 53.503 -75.135 1.00 18.20 18 SER C O 1
ATOM 4059 N N . TYR C 1 35 ? -9.467 52.923 -77.237 1.00 20.36 19 TYR C N 1
ATOM 4060 C CA . TYR C 1 35 ? -9.634 51.470 -76.931 1.00 19.43 19 TYR C CA 1
ATOM 4061 C C . TYR C 1 35 ? -10.444 51.296 -75.638 1.00 22.41 19 TYR C C 1
ATOM 4062 O O . TYR C 1 35 ? -10.050 50.511 -74.733 1.00 21.32 19 TYR C O 1
ATOM 4071 N N . THR C 1 36 ? -11.575 51.997 -75.544 1.00 18.96 20 THR C N 1
ATOM 4072 C CA . THR C 1 36 ? -12.363 52.137 -74.288 1.00 20.18 20 THR C CA 1
ATOM 4073 C C . THR C 1 36 ? -13.160 50.875 -73.964 1.00 19.89 20 THR C C 1
ATOM 4074 O O . THR C 1 36 ? -13.550 50.784 -72.791 1.00 22.59 20 THR C O 1
ATOM 4078 N N . ASP C 1 37 ? -13.266 49.907 -74.856 1.00 22.19 21 ASP C N 1
ATOM 4079 C CA . ASP C 1 37 ? -13.882 48.596 -74.505 1.00 22.63 21 ASP C CA 1
ATOM 4080 C C . ASP C 1 37 ? -13.009 47.791 -73.537 1.00 20.57 21 ASP C C 1
ATOM 4081 O O . ASP C 1 37 ? -13.534 46.930 -72.845 1.00 20.73 21 ASP C O 1
ATOM 4086 N N . TYR C 1 38 ? -11.718 48.132 -73.403 1.00 18.93 22 TYR C N 1
ATOM 4087 C CA . TYR C 1 38 ? -10.873 47.417 -72.441 1.00 19.83 22 TYR C CA 1
ATOM 4088 C C . TYR C 1 38 ? -11.157 47.918 -71.044 1.00 20.81 22 TYR C C 1
ATOM 4089 O O . TYR C 1 38 ? -11.183 47.156 -70.128 1.00 20.60 22 TYR C O 1
ATOM 4098 N N . VAL C 1 39 ? -11.266 49.211 -70.856 1.00 18.85 23 VAL C N 1
ATOM 4099 C CA . VAL C 1 39 ? -11.596 49.800 -69.526 1.00 19.67 23 VAL C CA 1
ATOM 4100 C C . VAL C 1 39 ? -11.881 51.269 -69.764 1.00 21.90 23 VAL C C 1
ATOM 4101 O O . VAL C 1 39 ? -11.177 51.906 -70.575 1.00 22.15 23 VAL C O 1
ATOM 4105 N N . SER C 1 40 ? -12.907 51.797 -69.110 1.00 20.86 24 SER C N 1
ATOM 4106 C CA . SER C 1 40 ? -13.227 53.239 -69.209 1.00 21.09 24 SER C CA 1
ATOM 4107 C C . SER C 1 40 ? -14.216 53.633 -68.135 1.00 19.84 24 SER C C 1
ATOM 4108 O O . SER C 1 40 ? -14.707 52.798 -67.362 1.00 19.30 24 SER C O 1
ATOM 4111 N N . LYS C 1 41 ? -14.470 54.933 -68.088 1.00 18.52 25 LYS C N 1
ATOM 4112 C CA . LYS C 1 41 ? -15.506 55.519 -67.216 1.00 19.34 25 LYS C CA 1
ATOM 4113 C C . LYS C 1 41 ? -16.906 55.003 -67.635 1.00 20.55 25 LYS C C 1
ATOM 4114 O O . LYS C 1 41 ? -17.120 54.595 -68.790 1.00 21.08 25 LYS C O 1
ATOM 4120 N N . ASP C 1 42 ? -17.812 55.010 -66.664 1.00 20.48 26 ASP C N 1
ATOM 4121 C CA . ASP C 1 42 ? -19.238 54.641 -66.848 1.00 22.77 26 ASP C CA 1
ATOM 4122 C C . ASP C 1 42 ? -20.067 55.663 -66.072 1.00 21.35 26 ASP C C 1
ATOM 4123 O O . ASP C 1 42 ? -19.768 55.869 -64.881 1.00 23.12 26 ASP C O 1
ATOM 4128 N N . LYS C 1 43 ? -21.143 56.148 -66.688 1.00 28.48 27 LYS C N 1
ATOM 4129 C CA . LYS C 1 43 ? -22.209 56.957 -66.026 1.00 31.91 27 LYS C CA 1
ATOM 4130 C C . LYS C 1 43 ? -22.934 56.119 -64.959 1.00 29.44 27 LYS C C 1
ATOM 4131 O O . LYS C 1 43 ? -23.390 56.703 -63.941 1.00 33.28 27 LYS C O 1
ATOM 4137 N N . ASN C 1 44 ? -22.981 54.786 -65.121 1.00 25.97 28 ASN C N 1
ATOM 4138 C CA . ASN C 1 44 ? -23.746 53.870 -64.227 1.00 26.79 28 ASN C CA 1
ATOM 4139 C C . ASN C 1 44 ? -22.817 53.313 -63.145 1.00 25.08 28 ASN C C 1
ATOM 4140 O O . ASN C 1 44 ? -21.601 53.164 -63.343 1.00 23.15 28 ASN C O 1
ATOM 4145 N N . PRO C 1 45 ? -23.378 52.906 -61.987 1.00 23.18 29 PRO C N 1
ATOM 4146 C CA . PRO C 1 45 ? -22.645 52.196 -60.944 1.00 22.97 29 PRO C CA 1
ATOM 4147 C C . PRO C 1 45 ? -21.944 51.025 -61.591 1.00 22.36 29 PRO C C 1
ATOM 4148 O O . PRO C 1 45 ? -22.492 50.328 -62.475 1.00 25.96 29 PRO C O 1
ATOM 4152 N N . PRO C 1 46 ? -20.694 50.691 -61.213 1.00 20.45 30 PRO C N 1
ATOM 4153 C CA . PRO C 1 46 ? -19.933 51.294 -60.119 1.00 18.83 30 PRO C CA 1
ATOM 4154 C C . PRO C 1 46 ? -19.029 52.430 -60.600 1.00 20.25 30 PRO C C 1
ATOM 4155 O O . PRO C 1 46 ? -18.076 52.785 -59.860 1.00 19.94 30 PRO C O 1
ATOM 4159 N N . GLY C 1 47 ? -19.299 52.999 -61.763 1.00 18.42 31 GLY C N 1
ATOM 4160 C CA . GLY C 1 47 ? -18.594 54.220 -62.234 1.00 20.19 31 GLY C CA 1
ATOM 4161 C C . GLY C 1 47 ? -17.497 53.916 -63.263 1.00 19.29 31 GLY C C 1
ATOM 4162 O O . GLY C 1 47 ? -16.851 54.861 -63.793 1.00 19.73 31 GLY C O 1
ATOM 4163 N N . VAL C 1 48 ? -17.201 52.641 -63.490 1.00 17.73 32 VAL C N 1
ATOM 4164 C CA . VAL C 1 48 ? -16.240 52.168 -64.516 1.00 17.69 32 VAL C CA 1
ATOM 4165 C C . VAL C 1 48 ? -16.831 50.951 -65.210 1.00 17.87 32 VAL C C 1
ATOM 4166 O O . VAL C 1 48 ? -17.718 50.248 -64.621 1.00 18.00 32 VAL C O 1
ATOM 4170 N N . ARG C 1 49 ? -16.297 50.628 -66.369 1.00 17.51 33 ARG C N 1
ATOM 4171 C CA . ARG C 1 49 ? -16.796 49.480 -67.145 1.00 20.28 33 ARG C CA 1
ATOM 4172 C C . ARG C 1 49 ? -15.698 48.992 -68.068 1.00 19.49 33 ARG C C 1
ATOM 4173 O O . ARG C 1 49 ? -14.618 49.686 -68.225 1.00 19.37 33 ARG C O 1
ATOM 4181 N N . GLY C 1 50 ? -15.930 47.833 -68.651 1.00 18.63 34 GLY C N 1
ATOM 4182 C CA . GLY C 1 50 ? -15.113 47.297 -69.730 1.00 18.94 34 GLY C CA 1
ATOM 4183 C C . GLY C 1 50 ? -14.625 45.898 -69.429 1.00 16.15 34 GLY C C 1
ATOM 4184 O O . GLY C 1 50 ? -14.829 45.335 -68.316 1.00 17.92 34 GLY C O 1
ATOM 4185 N N . TYR C 1 51 ? -13.898 45.355 -70.387 1.00 17.85 35 TYR C N 1
ATOM 4186 C CA . TYR C 1 51 ? -13.329 43.987 -70.306 1.00 18.48 35 TYR C CA 1
ATOM 4187 C C . TYR C 1 51 ? -12.616 43.753 -68.975 1.00 19.83 35 TYR C C 1
ATOM 4188 O O . TYR C 1 51 ? -12.874 42.806 -68.222 1.00 18.36 35 TYR C O 1
ATOM 4197 N N . CYS C 1 52 ? -11.683 44.623 -68.631 1.00 19.54 36 CYS C N 1
ATOM 4198 C CA . CYS C 1 52 ? -10.839 44.416 -67.441 1.00 19.17 36 CYS C CA 1
ATOM 4199 C C . CYS C 1 52 ? -11.676 44.522 -66.168 1.00 16.48 36 CYS C C 1
ATOM 4200 O O . CYS C 1 52 ? -11.395 43.846 -65.220 1.00 17.35 36 CYS C O 1
ATOM 4203 N N . ILE C 1 53 ? -12.723 45.375 -66.145 1.00 16.59 37 ILE C N 1
ATOM 4204 C CA . ILE C 1 53 ? -13.583 45.525 -64.952 1.00 18.98 37 ILE C CA 1
ATOM 4205 C C . ILE C 1 53 ? -14.389 44.235 -64.783 1.00 15.71 37 ILE C C 1
ATOM 4206 O O . ILE C 1 53 ? -14.532 43.724 -63.654 1.00 19.13 37 ILE C O 1
ATOM 4211 N N . ASP C 1 54 ? -14.926 43.742 -65.883 1.00 18.14 38 ASP C N 1
ATOM 4212 C CA . ASP C 1 54 ? -15.747 42.514 -65.773 1.00 18.47 38 ASP C CA 1
ATOM 4213 C C . ASP C 1 54 ? -14.872 41.331 -65.397 1.00 17.24 38 ASP C C 1
ATOM 4214 O O . ASP C 1 54 ? -15.329 40.520 -64.623 1.00 18.41 38 ASP C O 1
ATOM 4219 N N . VAL C 1 55 ? -13.613 41.270 -65.836 1.00 17.72 39 VAL C N 1
ATOM 4220 C CA . VAL C 1 55 ? -12.734 40.165 -65.372 1.00 18.11 39 VAL C CA 1
ATOM 4221 C C . VAL C 1 55 ? -12.525 40.338 -63.875 1.00 17.92 39 VAL C C 1
ATOM 4222 O O . VAL C 1 55 ? -12.597 39.371 -63.111 1.00 16.64 39 VAL C O 1
ATOM 4226 N N . PHE C 1 56 ? -12.142 41.532 -63.449 1.00 15.47 40 PHE C N 1
ATOM 4227 C CA . PHE C 1 56 ? -11.867 41.779 -62.014 1.00 16.29 40 PHE C CA 1
ATOM 4228 C C . PHE C 1 56 ? -13.096 41.371 -61.188 1.00 16.78 40 PHE C C 1
ATOM 4229 O O . PHE C 1 56 ? -12.975 40.732 -60.154 1.00 16.64 40 PHE C O 1
ATOM 4237 N N . GLU C 1 57 ? -14.284 41.876 -61.553 1.00 17.10 41 GLU C N 1
ATOM 4238 C CA . GLU C 1 57 ? -15.543 41.575 -60.813 1.00 18.61 41 GLU C CA 1
ATOM 4239 C C . GLU C 1 57 ? -15.866 40.080 -60.840 1.00 18.18 41 GLU C C 1
ATOM 4240 O O . GLU C 1 57 ? -16.204 39.549 -59.796 1.00 19.71 41 GLU C O 1
ATOM 4246 N N . ALA C 1 58 ? -15.611 39.400 -61.938 1.00 17.89 42 ALA C N 1
ATOM 4247 C CA . ALA C 1 58 ? -15.864 37.946 -61.983 1.00 17.14 42 ALA C CA 1
ATOM 4248 C C . ALA C 1 58 ? -14.882 37.189 -61.089 1.00 19.12 42 ALA C C 1
ATOM 4249 O O . ALA C 1 58 ? -15.259 36.201 -60.425 1.00 19.79 42 ALA C O 1
ATOM 4251 N N . ALA C 1 59 ? -13.630 37.617 -61.018 1.00 16.88 43 ALA C N 1
ATOM 4252 C CA . ALA C 1 59 ? -12.673 37.008 -60.094 1.00 17.59 43 ALA C CA 1
ATOM 4253 C C . ALA C 1 59 ? -13.014 37.279 -58.639 1.00 19.87 43 ALA C C 1
ATOM 4254 O O . ALA C 1 59 ? -12.989 36.335 -57.806 1.00 21.13 43 ALA C O 1
ATOM 4256 N N . ILE C 1 60 ? -13.384 38.509 -58.271 1.00 18.69 44 ILE C N 1
ATOM 4257 C CA . ILE C 1 60 ? -13.857 38.790 -56.876 1.00 21.13 44 ILE C CA 1
ATOM 4258 C C . ILE C 1 60 ? -14.992 37.823 -56.524 1.00 21.22 44 ILE C C 1
ATOM 4259 O O . ILE C 1 60 ? -15.044 37.355 -55.350 1.00 23.11 44 ILE C O 1
ATOM 4264 N N . GLU C 1 61 ? -15.899 37.617 -57.469 1.00 25.04 45 GLU C N 1
ATOM 4265 C CA . GLU C 1 61 ? -17.157 36.865 -57.229 1.00 27.26 45 GLU C CA 1
ATOM 4266 C C . GLU C 1 61 ? -16.760 35.434 -56.832 1.00 26.15 45 GLU C C 1
ATOM 4267 O O . GLU C 1 61 ? -17.505 34.802 -56.065 1.00 25.30 45 GLU C O 1
ATOM 4273 N N . LEU C 1 62 ? -15.603 34.939 -57.264 1.00 24.25 46 LEU C N 1
ATOM 4274 C CA . LEU C 1 62 ? -15.204 33.548 -56.920 1.00 20.98 46 LEU C CA 1
ATOM 4275 C C . LEU C 1 62 ? -14.576 33.425 -55.534 1.00 23.80 46 LEU C C 1
ATOM 4276 O O . LEU C 1 62 ? -14.331 32.275 -55.131 1.00 27.15 46 LEU C O 1
ATOM 4281 N N . LEU C 1 63 ? -14.181 34.497 -54.875 1.00 21.54 47 LEU C N 1
ATOM 4282 C CA . LEU C 1 63 ? -13.539 34.483 -53.554 1.00 24.66 47 LEU C CA 1
ATOM 4283 C C . LEU C 1 63 ? -14.602 34.106 -52.527 1.00 26.09 47 LEU C C 1
ATOM 4284 O O . LEU C 1 63 ? -15.764 34.489 -52.642 1.00 27.90 47 LEU C O 1
ATOM 4289 N N . PRO C 1 64 ? -14.189 33.385 -51.480 1.00 29.93 48 PRO C N 1
ATOM 4290 C CA . PRO C 1 64 ? -15.135 32.938 -50.456 1.00 33.06 48 PRO C CA 1
ATOM 4291 C C . PRO C 1 64 ? -15.413 33.974 -49.367 1.00 36.15 48 PRO C C 1
ATOM 4292 O O . PRO C 1 64 ? -16.010 33.639 -48.358 1.00 35.01 48 PRO C O 1
ATOM 4296 N N . TYR C 1 65 ? -14.950 35.208 -49.566 1.00 29.97 49 TYR C N 1
ATOM 4297 C CA . TYR C 1 65 ? -15.163 36.332 -48.636 1.00 25.96 49 TYR C CA 1
ATOM 4298 C C . TYR C 1 65 ? -15.532 37.534 -49.488 1.00 26.84 49 TYR C C 1
ATOM 4299 O O . TYR C 1 65 ? -15.153 37.636 -50.651 1.00 25.47 49 TYR C O 1
ATOM 4308 N N . PRO C 1 66 ? -16.222 38.521 -48.903 1.00 24.14 50 PRO C N 1
ATOM 4309 C CA . PRO C 1 66 ? -16.459 39.768 -49.615 1.00 26.18 50 PRO C CA 1
ATOM 4310 C C . PRO C 1 66 ? -15.217 40.668 -49.658 1.00 21.93 50 PRO C C 1
ATOM 4311 O O . PRO C 1 66 ? -14.394 40.630 -48.752 1.00 24.98 50 PRO C O 1
ATOM 4315 N N . VAL C 1 67 ? -15.202 41.559 -50.634 1.00 21.96 51 VAL C N 1
ATOM 4316 C CA . VAL C 1 67 ? -14.139 42.603 -50.775 1.00 20.77 51 VAL C CA 1
ATOM 4317 C C . VAL C 1 67 ? -14.764 43.961 -51.058 1.00 21.21 51 VAL C C 1
ATOM 4318 O O . VAL C 1 67 ? -14.847 44.383 -52.226 1.00 21.22 51 VAL C O 1
ATOM 4322 N N . PRO C 1 68 ? -15.237 44.669 -50.004 1.00 22.09 52 PRO C N 1
ATOM 4323 C CA . PRO C 1 68 ? -15.754 46.023 -50.220 1.00 20.94 52 PRO C CA 1
ATOM 4324 C C . PRO C 1 68 ? -14.743 46.873 -51.024 1.00 19.13 52 PRO C C 1
ATOM 4325 O O . PRO C 1 68 ? -13.571 46.925 -50.657 1.00 19.46 52 PRO C O 1
ATOM 4329 N N . ARG C 1 69 ? -15.214 47.543 -52.043 1.00 18.37 53 ARG C N 1
ATOM 4330 C CA . ARG C 1 69 ? -14.296 48.210 -52.975 1.00 19.01 53 ARG C CA 1
ATOM 4331 C C . ARG C 1 69 ? -14.954 49.384 -53.668 1.00 18.56 53 ARG C C 1
ATOM 4332 O O . ARG C 1 69 ? -16.170 49.421 -53.935 1.00 19.29 53 ARG C O 1
ATOM 4340 N N . THR C 1 70 ? -14.133 50.369 -54.033 1.00 16.85 54 THR C N 1
ATOM 4341 C CA . THR C 1 70 ? -14.503 51.549 -54.799 1.00 16.76 54 THR C CA 1
ATOM 4342 C C . THR C 1 70 ? -13.540 51.676 -55.972 1.00 16.68 54 THR C C 1
ATOM 4343 O O . THR C 1 70 ? -12.334 51.492 -55.708 1.00 18.91 54 THR C O 1
ATOM 4347 N N . TYR C 1 71 ? -14.016 52.076 -57.114 1.00 17.08 55 TYR C N 1
ATOM 4348 C CA . TYR C 1 71 ? -13.174 52.376 -58.288 1.00 16.68 55 TYR C CA 1
ATOM 4349 C C . TYR C 1 71 ? -13.013 53.895 -58.344 1.00 16.74 55 TYR C C 1
ATOM 4350 O O . TYR C 1 71 ? -14.013 54.635 -58.238 1.00 16.68 55 TYR C O 1
ATOM 4359 N N . ILE C 1 72 ? -11.780 54.353 -58.625 1.00 17.50 56 ILE C N 1
ATOM 4360 C CA . ILE C 1 72 ? -11.420 55.792 -58.724 1.00 17.87 56 ILE C CA 1
ATOM 4361 C C . ILE C 1 72 ? -10.717 55.949 -60.077 1.00 15.23 56 ILE C C 1
ATOM 4362 O O . ILE C 1 72 ? -9.706 55.277 -60.309 1.00 17.70 56 ILE C O 1
ATOM 4367 N N . LEU C 1 73 ? -11.228 56.807 -60.934 1.00 16.52 57 LEU C N 1
ATOM 4368 C CA . LEU C 1 73 ? -10.667 57.048 -62.277 1.00 16.35 57 LEU C CA 1
ATOM 4369 C C . LEU C 1 73 ? -9.370 57.822 -62.163 1.00 17.31 57 LEU C C 1
ATOM 4370 O O . LEU C 1 73 ? -9.270 58.711 -61.293 1.00 19.23 57 LEU C O 1
ATOM 4375 N N . TYR C 1 74 ? -8.396 57.432 -62.952 1.00 16.21 58 TYR C N 1
ATOM 4376 C CA . TYR C 1 74 ? -7.048 58.021 -62.896 1.00 15.95 58 TYR C CA 1
ATOM 4377 C C . TYR C 1 74 ? -6.743 58.475 -64.307 1.00 16.54 58 TYR C C 1
ATOM 4378 O O . TYR C 1 74 ? -6.652 57.705 -65.274 1.00 18.79 58 TYR C O 1
ATOM 4387 N N . GLY C 1 75 ? -6.579 59.783 -64.420 1.00 18.12 59 GLY C N 1
ATOM 4388 C CA . GLY C 1 75 ? -6.317 60.462 -65.705 1.00 17.89 59 GLY C CA 1
ATOM 4389 C C . GLY C 1 75 ? -7.242 61.602 -65.976 1.00 22.99 59 GLY C C 1
ATOM 4390 O O . GLY C 1 75 ? -8.416 61.519 -65.634 1.00 22.14 59 GLY C O 1
ATOM 4391 N N . ASP C 1 76 ? -6.724 62.600 -66.679 1.00 22.98 60 ASP C N 1
ATOM 4392 C CA . ASP C 1 76 ? -7.472 63.865 -66.894 1.00 26.24 60 ASP C CA 1
ATOM 4393 C C . ASP C 1 76 ? -8.610 63.747 -67.891 1.00 24.37 60 ASP C C 1
ATOM 4394 O O . ASP C 1 76 ? -9.314 64.767 -68.078 1.00 29.19 60 ASP C O 1
ATOM 4399 N N . GLY C 1 77 ? -8.780 62.636 -68.580 1.00 23.59 61 GLY C N 1
ATOM 4400 C CA . GLY C 1 77 ? -9.844 62.476 -69.575 1.00 23.38 61 GLY C CA 1
ATOM 4401 C C . GLY C 1 77 ? -9.537 63.158 -70.914 1.00 23.91 61 GLY C C 1
ATOM 4402 O O . GLY C 1 77 ? -10.431 63.132 -71.750 1.00 27.81 61 GLY C O 1
ATOM 4403 N N . LYS C 1 78 ? -8.358 63.755 -71.102 1.00 25.81 62 LYS C N 1
ATOM 4404 C CA . LYS C 1 78 ? -7.927 64.346 -72.406 1.00 26.69 62 LYS C CA 1
ATOM 4405 C C . LYS C 1 78 ? -7.018 63.352 -73.145 1.00 23.57 62 LYS C C 1
ATOM 4406 O O . LYS C 1 78 ? -7.133 63.162 -74.367 1.00 25.40 62 LYS C O 1
ATOM 4412 N N . ARG C 1 79 ? -6.112 62.763 -72.408 1.00 21.16 63 ARG C N 1
ATOM 4413 C CA . ARG C 1 79 ? -5.115 61.805 -72.908 1.00 20.52 63 ARG C CA 1
ATOM 4414 C C . ARG C 1 79 ? -5.185 60.599 -71.961 1.00 19.31 63 ARG C C 1
ATOM 4415 O O . ARG C 1 79 ? -5.424 60.778 -70.772 1.00 19.21 63 ARG C O 1
ATOM 4423 N N . ASN C 1 80 ? -4.774 59.468 -72.482 1.00 19.10 64 ASN C N 1
ATOM 4424 C CA . ASN C 1 80 ? -4.589 58.299 -71.606 1.00 18.72 64 ASN C CA 1
ATOM 4425 C C . ASN C 1 80 ? -3.619 58.658 -70.502 1.00 17.40 64 ASN C C 1
ATOM 4426 O O . ASN C 1 80 ? -2.671 59.406 -70.727 1.00 19.73 64 ASN C O 1
ATOM 4431 N N . PRO C 1 81 ? -3.809 58.164 -69.282 1.00 17.70 65 PRO C N 1
ATOM 4432 C CA . PRO C 1 81 ? -2.892 58.486 -68.201 1.00 16.51 65 PRO C CA 1
ATOM 4433 C C . PRO C 1 81 ? -1.567 57.752 -68.384 1.00 16.82 65 PRO C C 1
ATOM 4434 O O . PRO C 1 81 ? -1.430 56.757 -69.046 1.00 17.35 65 PRO C O 1
ATOM 4438 N N . SER C 1 82 ? -0.586 58.214 -67.635 1.00 17.96 66 SER C N 1
ATOM 4439 C CA . SER C 1 82 ? 0.659 57.467 -67.409 1.00 16.44 66 SER C CA 1
ATOM 4440 C C . SER C 1 82 ? 0.347 56.191 -66.635 1.00 17.22 66 SER C C 1
ATOM 4441 O O . SER C 1 82 ? 0.031 56.294 -65.425 1.00 17.41 66 SER C O 1
ATOM 4444 N N . TYR C 1 83 ? 0.618 55.037 -67.223 1.00 17.16 67 TYR C N 1
ATOM 4445 C CA . TYR C 1 83 ? 0.368 53.766 -66.498 1.00 18.40 67 TYR C CA 1
ATOM 4446 C C . TYR C 1 83 ? 1.461 53.511 -65.447 1.00 17.38 67 TYR C C 1
ATOM 4447 O O . TYR C 1 83 ? 1.217 52.950 -64.399 1.00 17.77 67 TYR C O 1
ATOM 4456 N N . ASP C 1 84 ? 2.676 53.992 -65.700 1.00 17.20 68 ASP C N 1
ATOM 4457 C CA . ASP C 1 84 ? 3.714 53.904 -64.645 1.00 16.56 68 ASP C CA 1
ATOM 4458 C C . ASP C 1 84 ? 3.296 54.747 -63.425 1.00 15.61 68 ASP C C 1
ATOM 4459 O O . ASP C 1 84 ? 3.518 54.342 -62.273 1.00 17.04 68 ASP C O 1
ATOM 4464 N N . ASN C 1 85 ? 2.716 55.926 -63.642 1.00 16.84 69 ASN C N 1
ATOM 4465 C CA . ASN C 1 85 ? 2.239 56.805 -62.543 1.00 17.01 69 ASN C CA 1
ATOM 4466 C C . ASN C 1 85 ? 1.064 56.136 -61.813 1.00 17.02 69 ASN C C 1
ATOM 4467 O O . ASN C 1 85 ? 1.020 56.144 -60.550 1.00 18.08 69 ASN C O 1
ATOM 4472 N N . LEU C 1 86 ? 0.158 55.487 -62.526 1.00 17.25 70 LEU C N 1
ATOM 4473 C CA . LEU C 1 86 ? -0.926 54.711 -61.869 1.00 16.23 70 LEU C CA 1
ATOM 4474 C C . LEU C 1 86 ? -0.346 53.629 -60.948 1.00 15.64 70 LEU C C 1
ATOM 4475 O O . LEU C 1 86 ? -0.816 53.535 -59.758 1.00 17.09 70 LEU C O 1
ATOM 4480 N N . VAL C 1 87 ? 0.637 52.854 -61.396 1.00 16.50 71 VAL C N 1
ATOM 4481 C CA . VAL C 1 87 ? 1.331 51.842 -60.547 1.00 17.62 71 VAL C CA 1
ATOM 4482 C C . VAL C 1 87 ? 2.003 52.576 -59.375 1.00 18.10 71 VAL C C 1
ATOM 4483 O O . VAL C 1 87 ? 1.916 52.098 -58.232 1.00 19.33 71 VAL C O 1
ATOM 4487 N N . ASN C 1 88 ? 2.662 53.709 -59.613 1.00 18.35 72 ASN C N 1
ATOM 4488 C CA . ASN C 1 88 ? 3.316 54.488 -58.530 1.00 20.35 72 ASN C CA 1
ATOM 4489 C C . ASN C 1 88 ? 2.306 54.902 -57.450 1.00 18.16 72 ASN C C 1
ATOM 4490 O O . ASN C 1 88 ? 2.666 54.996 -56.259 1.00 19.40 72 ASN C O 1
ATOM 4495 N N . GLU C 1 89 ? 1.052 55.184 -57.813 1.00 17.76 73 GLU C N 1
ATOM 4496 C CA . GLU C 1 89 ? 0.023 55.540 -56.817 1.00 18.66 73 GLU C CA 1
ATOM 4497 C C . GLU C 1 89 ? -0.303 54.349 -55.906 1.00 18.56 73 GLU C C 1
ATOM 4498 O O . GLU C 1 89 ? -0.520 54.582 -54.696 1.00 19.97 73 GLU C O 1
ATOM 4504 N N . VAL C 1 90 ? -0.276 53.129 -56.430 1.00 17.02 74 VAL C N 1
ATOM 4505 C CA . VAL C 1 90 ? -0.379 51.905 -55.601 1.00 18.88 74 VAL C CA 1
ATOM 4506 C C . VAL C 1 90 ? 0.819 51.819 -54.640 1.00 19.42 74 VAL C C 1
ATOM 4507 O O . VAL C 1 90 ? 0.608 51.618 -53.425 1.00 20.13 74 VAL C O 1
ATOM 4511 N N . VAL C 1 91 ? 2.038 51.955 -55.157 1.00 19.82 75 VAL C N 1
ATOM 4512 C CA . VAL C 1 91 ? 3.261 51.907 -54.314 1.00 23.32 75 VAL C CA 1
ATOM 4513 C C . VAL C 1 91 ? 3.176 52.961 -53.206 1.00 19.48 75 VAL C C 1
ATOM 4514 O O . VAL C 1 91 ? 3.544 52.602 -52.047 1.00 24.47 75 VAL C O 1
ATOM 4518 N N . ALA C 1 92 ? 2.665 54.149 -53.500 1.00 19.45 76 ALA C N 1
ATOM 4519 C CA . ALA C 1 92 ? 2.586 55.318 -52.623 1.00 20.31 76 ALA C CA 1
ATOM 4520 C C . ALA C 1 92 ? 1.413 55.220 -51.644 1.00 20.89 76 ALA C C 1
ATOM 4521 O O . ALA C 1 92 ? 1.239 56.131 -50.840 1.00 25.49 76 ALA C O 1
ATOM 4523 N N . ASP C 1 93 ? 0.593 54.171 -51.773 1.00 19.67 77 ASP C N 1
ATOM 4524 C CA . ASP C 1 93 ? -0.617 53.950 -50.931 1.00 23.71 77 ASP C CA 1
ATOM 4525 C C . ASP C 1 93 ? -1.642 55.077 -51.127 1.00 20.93 77 ASP C C 1
ATOM 4526 O O . ASP C 1 93 ? -2.484 55.296 -50.244 1.00 24.74 77 ASP C O 1
ATOM 4531 N N . ASN C 1 94 ? -1.714 55.701 -52.319 1.00 19.70 78 ASN C N 1
ATOM 4532 C CA . ASN C 1 94 ? -2.845 56.553 -52.686 1.00 19.58 78 ASN C CA 1
ATOM 4533 C C . ASN C 1 94 ? -3.969 55.703 -53.322 1.00 18.86 78 ASN C C 1
ATOM 4534 O O . ASN C 1 94 ? -5.105 56.131 -53.324 1.00 21.07 78 ASN C O 1
ATOM 4539 N N . PHE C 1 95 ? -3.611 54.544 -53.850 1.00 18.69 79 PHE C N 1
ATOM 4540 C CA . PHE C 1 95 ? -4.568 53.446 -54.167 1.00 19.85 79 PHE C CA 1
ATOM 4541 C C . PHE C 1 95 ? -4.085 52.210 -53.420 1.00 21.60 79 PHE C C 1
ATOM 4542 O O . PHE C 1 95 ? -2.852 51.972 -53.240 1.00 19.72 79 PHE C O 1
ATOM 4550 N N . ASP C 1 96 ? -5.029 51.298 -53.185 1.00 20.52 80 ASP C N 1
ATOM 4551 C CA . ASP C 1 96 ? -4.732 49.965 -52.640 1.00 20.28 80 ASP C CA 1
ATOM 4552 C C . ASP C 1 96 ? -4.400 48.968 -53.726 1.00 19.31 80 ASP C C 1
ATOM 4553 O O . ASP C 1 96 ? -3.635 48.011 -53.497 1.00 21.81 80 ASP C O 1
ATOM 4558 N N . VAL C 1 97 ? -4.985 49.185 -54.903 1.00 17.82 81 VAL C N 1
ATOM 4559 C CA . VAL C 1 97 ? -4.984 48.298 -56.075 1.00 18.05 81 VAL C CA 1
ATOM 4560 C C . VAL C 1 97 ? -5.135 49.147 -57.335 1.00 17.75 81 VAL C C 1
ATOM 4561 O O . VAL C 1 97 ? -5.783 50.210 -57.260 1.00 17.61 81 VAL C O 1
ATOM 4565 N N . ALA C 1 98 ? -4.552 48.719 -58.451 1.00 18.05 82 ALA C N 1
ATOM 4566 C CA . ALA C 1 98 ? -4.846 49.236 -59.785 1.00 17.03 82 ALA C CA 1
ATOM 4567 C C . ALA C 1 98 ? -5.414 48.112 -60.634 1.00 18.07 82 ALA C C 1
ATOM 4568 O O . ALA C 1 98 ? -4.830 47.021 -60.692 1.00 17.59 82 ALA C O 1
ATOM 4570 N N . VAL C 1 99 ? -6.508 48.455 -61.313 1.00 17.22 83 VAL C N 1
ATOM 4571 C CA . VAL C 1 99 ? -7.276 47.511 -62.160 1.00 17.67 83 VAL C CA 1
ATOM 4572 C C . VAL C 1 99 ? -7.457 48.143 -63.525 1.00 16.41 83 VAL C C 1
ATOM 4573 O O . VAL C 1 99 ? -8.010 49.245 -63.623 1.00 17.22 83 VAL C O 1
ATOM 4577 N N . GLY C 1 100 ? -7.054 47.395 -64.543 1.00 16.61 84 GLY C N 1
ATOM 4578 C CA . GLY C 1 100 ? -7.214 47.763 -65.923 1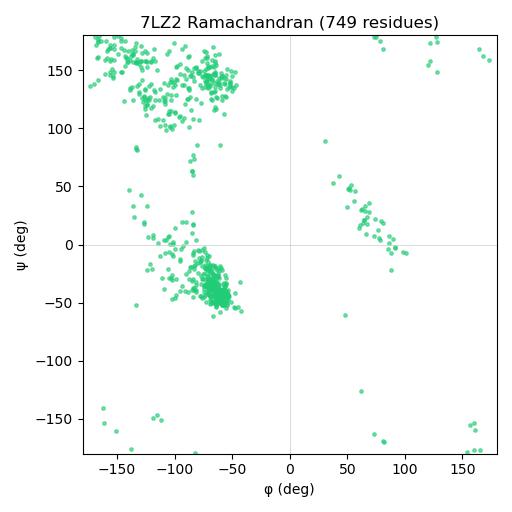.00 15.47 84 GLY C CA 1
ATOM 4579 C C . GLY C 1 100 ? -6.270 47.007 -66.795 1.00 15.61 84 GLY C C 1
ATOM 4580 O O . GLY C 1 100 ? -5.827 45.951 -66.402 1.00 17.33 84 GLY C O 1
ATOM 4581 N N . ASP C 1 101 ? -5.939 47.602 -67.932 1.00 16.01 85 ASP C N 1
ATOM 4582 C CA . ASP C 1 101 ? -5.073 47.031 -68.987 1.00 15.11 85 ASP C CA 1
ATOM 4583 C C . ASP C 1 101 ? -3.607 47.282 -68.654 1.00 15.41 85 ASP C C 1
ATOM 4584 O O . ASP C 1 101 ? -2.947 48.065 -69.401 1.00 16.17 85 ASP C O 1
ATOM 4589 N N . ILE C 1 102 ? -3.164 46.770 -67.504 1.00 15.90 86 ILE C N 1
ATOM 4590 C CA . ILE C 1 102 ? -1.876 47.200 -66.938 1.00 15.89 86 ILE C CA 1
ATOM 4591 C C . ILE C 1 102 ? -0.833 46.154 -67.295 1.00 16.50 86 ILE C C 1
ATOM 4592 O O . ILE C 1 102 ? -0.906 44.983 -66.825 1.00 16.12 86 ILE C O 1
ATOM 4597 N N . THR C 1 103 ? 0.127 46.545 -68.129 1.00 16.04 87 THR C N 1
ATOM 4598 C CA . THR C 1 103 ? 1.131 45.611 -68.634 1.00 14.69 87 THR C CA 1
ATOM 4599 C C . THR C 1 103 ? 2.099 45.232 -67.506 1.00 15.81 87 THR C C 1
ATOM 4600 O O . THR C 1 103 ? 2.578 46.116 -66.776 1.00 16.61 87 THR C O 1
ATOM 4604 N N . ILE C 1 104 ? 2.405 43.935 -67.391 1.00 18.78 88 ILE C N 1
ATOM 4605 C CA . ILE C 1 104 ? 3.399 43.448 -66.401 1.00 18.70 88 ILE C CA 1
ATOM 4606 C C . ILE C 1 104 ? 4.797 43.607 -67.020 1.00 19.14 88 ILE C C 1
ATOM 4607 O O . ILE C 1 104 ? 5.127 42.899 -67.959 1.00 20.76 88 ILE C O 1
ATOM 4612 N N . VAL C 1 105 ? 5.545 44.561 -66.506 1.00 19.44 89 VAL C N 1
ATOM 4613 C CA . VAL C 1 105 ? 6.956 44.791 -66.962 1.00 21.07 89 VAL C CA 1
ATOM 4614 C C . VAL C 1 105 ? 7.827 44.944 -65.719 1.00 20.88 89 VAL C C 1
ATOM 4615 O O . VAL C 1 105 ? 7.316 45.356 -64.624 1.00 20.32 89 VAL C O 1
ATOM 4619 N N . THR C 1 106 ? 9.154 44.678 -65.865 1.00 22.11 90 THR C N 1
ATOM 4620 C CA . THR C 1 106 ? 10.091 44.622 -64.702 1.00 23.55 90 THR C CA 1
ATOM 4621 C C . THR C 1 106 ? 10.166 45.882 -63.851 1.00 24.67 90 THR C C 1
ATOM 4622 O O . THR C 1 106 ? 10.316 45.786 -62.627 1.00 27.65 90 THR C O 1
ATOM 4626 N N . ASN C 1 107 ? 10.128 47.071 -64.418 1.00 23.86 91 ASN C N 1
ATOM 4627 C CA . ASN C 1 107 ? 10.190 48.318 -63.620 1.00 24.64 91 ASN C CA 1
ATOM 4628 C C . ASN C 1 107 ? 8.930 48.446 -62.719 1.00 27.21 91 ASN C C 1
ATOM 4629 O O . ASN C 1 107 ? 8.927 49.240 -61.757 1.00 30.52 91 ASN C O 1
ATOM 4634 N N . ARG C 1 108 ? 7.857 47.723 -63.025 1.00 20.22 92 ARG C N 1
ATOM 4635 C CA . ARG C 1 108 ? 6.662 47.672 -62.144 1.00 20.76 92 ARG C CA 1
ATOM 4636 C C . ARG C 1 108 ? 6.698 46.463 -61.200 1.00 20.19 92 ARG C C 1
ATOM 4637 O O . ARG C 1 108 ? 6.320 46.651 -60.044 1.00 23.96 92 ARG C O 1
ATOM 4645 N N . THR C 1 109 ? 7.125 45.297 -61.658 1.00 19.71 93 THR C N 1
ATOM 4646 C CA . THR C 1 109 ? 7.129 44.046 -60.811 1.00 22.14 93 THR C CA 1
ATOM 4647 C C . THR C 1 109 ? 8.102 44.230 -59.659 1.00 27.14 93 THR C C 1
ATOM 4648 O O . THR C 1 109 ? 7.927 43.576 -58.622 1.00 27.48 93 THR C O 1
ATOM 4652 N N . ARG C 1 110 ? 9.049 45.159 -59.758 1.00 28.36 94 ARG C N 1
ATOM 4653 C CA . ARG C 1 110 ? 9.998 45.365 -58.636 1.00 29.79 94 ARG C CA 1
ATOM 4654 C C . ARG C 1 110 ? 9.251 46.006 -57.464 1.00 28.85 94 ARG C C 1
ATOM 4655 O O . ARG C 1 110 ? 9.693 45.818 -56.305 1.00 27.44 94 ARG C O 1
ATOM 4663 N N . TYR C 1 111 ? 8.119 46.697 -57.675 1.00 25.21 95 TYR C N 1
ATOM 4664 C CA . TYR C 1 111 ? 7.524 47.483 -56.571 1.00 25.64 95 TYR C CA 1
ATOM 4665 C C . TYR C 1 111 ? 6.094 47.064 -56.165 1.00 26.22 95 TYR C C 1
ATOM 4666 O O . TYR C 1 111 ? 5.659 47.486 -55.126 1.00 24.37 95 TYR C O 1
ATOM 4675 N N . VAL C 1 112 ? 5.387 46.395 -57.049 1.00 24.04 96 VAL C N 1
ATOM 4676 C CA . VAL C 1 112 ? 3.989 45.929 -56.768 1.00 22.81 96 VAL C CA 1
ATOM 4677 C C . VAL C 1 112 ? 3.889 44.432 -57.012 1.00 25.37 96 VAL C C 1
ATOM 4678 O O . VAL C 1 112 ? 4.733 43.843 -57.730 1.00 23.92 96 VAL C O 1
ATOM 4682 N N . ASP C 1 113 ? 2.783 43.840 -56.530 1.00 22.47 97 ASP C N 1
ATOM 4683 C CA . ASP C 1 113 ? 2.519 42.403 -56.697 1.00 21.53 97 ASP C CA 1
ATOM 4684 C C . ASP C 1 113 ? 1.396 42.228 -57.709 1.00 22.60 97 ASP C C 1
ATOM 4685 O O . ASP C 1 113 ? 0.235 42.517 -57.390 1.00 22.87 97 ASP C O 1
ATOM 4690 N N . PHE C 1 114 ? 1.748 41.854 -58.908 1.00 19.41 98 PHE C N 1
ATOM 4691 C CA . PHE C 1 114 ? 0.772 41.564 -59.975 1.00 18.24 98 PHE C CA 1
ATOM 4692 C C . PHE C 1 114 ? 0.175 40.186 -59.780 1.00 18.91 98 PHE C C 1
ATOM 4693 O O . PHE C 1 114 ? 0.855 39.219 -59.370 1.00 22.11 98 PHE C O 1
ATOM 4701 N N . THR C 1 115 ? -1.078 40.042 -60.173 1.00 18.86 99 THR C N 1
ATOM 4702 C CA . THR C 1 115 ? -1.661 38.706 -60.368 1.00 18.68 99 THR C CA 1
ATOM 4703 C C . THR C 1 115 ? -0.983 38.002 -61.531 1.00 19.80 99 THR C C 1
ATOM 4704 O O . THR C 1 115 ? -0.275 38.656 -62.343 1.00 18.71 99 THR C O 1
ATOM 4708 N N . GLN C 1 116 ? -1.255 36.722 -61.700 1.00 19.14 100 GLN C N 1
ATOM 4709 C CA . GLN C 1 116 ? -1.081 36.019 -62.974 1.00 19.63 100 GLN C CA 1
ATOM 4710 C C . GLN C 1 116 ? -1.801 36.850 -64.025 1.00 18.59 100 GLN C C 1
ATOM 4711 O O . GLN C 1 116 ? -2.795 37.519 -63.728 1.00 18.83 100 GLN C O 1
ATOM 4717 N N . PRO C 1 117 ? -1.334 36.836 -65.270 1.00 19.16 101 PRO C N 1
ATOM 4718 C CA . PRO C 1 117 ? -1.966 37.627 -66.307 1.00 17.89 101 PRO C CA 1
ATOM 4719 C C . PRO C 1 117 ? -3.363 37.099 -66.621 1.00 19.89 101 PRO C C 1
ATOM 4720 O O . PRO C 1 117 ? -3.613 35.923 -66.621 1.00 21.87 101 PRO C O 1
ATOM 4724 N N . PHE C 1 118 ? -4.289 38.021 -66.891 1.00 17.89 102 PHE C N 1
ATOM 4725 C CA . PHE C 1 118 ? -5.629 37.609 -67.359 1.00 18.63 102 PHE C CA 1
ATOM 4726 C C . PHE C 1 118 ? -5.757 37.622 -68.868 1.00 19.89 102 PHE C C 1
ATOM 4727 O O . PHE C 1 118 ? -6.746 37.126 -69.444 1.00 21.55 102 PHE C O 1
ATOM 4735 N N . ILE C 1 119 ? -4.784 38.228 -69.563 1.00 18.60 103 ILE C N 1
ATOM 4736 C CA . ILE C 1 119 ? -4.715 38.236 -71.041 1.00 18.07 103 ILE C CA 1
ATOM 4737 C C . ILE C 1 119 ? -3.263 38.385 -71.465 1.00 19.84 103 ILE C C 1
ATOM 4738 O O . ILE C 1 119 ? -2.460 39.007 -70.725 1.00 19.59 103 ILE C O 1
ATOM 4743 N N . GLU C 1 120 ? -2.884 37.735 -72.577 1.00 21.68 104 GLU C N 1
ATOM 4744 C CA . GLU C 1 120 ? -1.499 37.801 -73.096 1.00 23.94 104 GLU C CA 1
ATOM 4745 C C . GLU C 1 120 ? -1.308 39.118 -73.850 1.00 21.52 104 GLU C C 1
ATOM 4746 O O . GLU C 1 120 ? -2.269 39.606 -74.446 1.00 21.18 104 GLU C O 1
ATOM 4752 N N . SER C 1 121 ? -0.104 39.666 -73.822 1.00 20.42 105 SER C N 1
ATOM 4753 C CA . SER C 1 121 ? 0.205 40.895 -74.581 1.00 21.36 105 SER C CA 1
ATOM 4754 C C . SER C 1 121 ? 1.647 40.834 -75.053 1.00 22.88 105 SER C C 1
ATOM 4755 O O . SER C 1 121 ? 2.369 39.836 -74.771 1.00 23.59 105 SER C O 1
ATOM 4758 N N . GLY C 1 122 ? 2.023 41.856 -75.787 1.00 20.41 106 GLY C N 1
ATOM 4759 C CA . GLY C 1 122 ? 3.389 42.072 -76.290 1.00 20.47 106 GLY C CA 1
ATOM 4760 C C . GLY C 1 122 ? 3.316 43.111 -77.391 1.00 20.00 106 GLY C C 1
ATOM 4761 O O . GLY C 1 122 ? 2.210 43.494 -77.745 1.00 20.95 106 GLY C O 1
ATOM 4762 N N . LEU C 1 123 ? 4.454 43.629 -77.813 1.00 19.98 107 LEU C N 1
ATOM 4763 C CA . LEU C 1 123 ? 4.546 44.744 -78.794 1.00 20.32 107 LEU C CA 1
ATOM 4764 C C . LEU C 1 123 ? 4.606 44.211 -80.209 1.00 22.53 107 LEU C C 1
ATOM 4765 O O . LEU C 1 123 ? 5.253 43.157 -80.467 1.00 20.33 107 LEU C O 1
ATOM 4770 N N . VAL C 1 124 ? 3.945 44.946 -81.110 1.00 19.82 108 VAL C N 1
ATOM 4771 C CA . VAL C 1 124 ? 4.051 44.684 -82.561 1.00 22.45 108 VAL C CA 1
ATOM 4772 C C . VAL C 1 124 ? 4.302 46.019 -83.269 1.00 21.90 108 VAL C C 1
ATOM 4773 O O . VAL C 1 124 ? 4.050 47.095 -82.702 1.00 21.95 108 VAL C O 1
ATOM 4777 N N . VAL C 1 125 ? 4.830 45.899 -84.493 1.00 22.92 109 VAL C N 1
ATOM 4778 C CA . VAL C 1 125 ? 5.066 47.010 -85.441 1.00 23.04 109 VAL C CA 1
ATOM 4779 C C . VAL C 1 125 ? 3.891 47.000 -86.420 1.00 24.74 109 VAL C C 1
ATOM 4780 O O . VAL C 1 125 ? 3.574 45.950 -87.027 1.00 25.75 109 VAL C O 1
ATOM 4784 N N . VAL C 1 126 ? 3.269 48.169 -86.580 1.00 23.46 110 VAL C N 1
ATOM 4785 C CA . VAL C 1 126 ? 2.142 48.354 -87.532 1.00 24.99 110 VAL C CA 1
ATOM 4786 C C . VAL C 1 126 ? 2.573 49.359 -88.580 1.00 23.73 110 VAL C C 1
ATOM 4787 O O . VAL C 1 126 ? 3.008 50.434 -88.205 1.00 26.21 110 VAL C O 1
ATOM 4791 N N . ALA C 1 127 ? 2.494 48.979 -89.855 1.00 24.43 111 ALA C N 1
ATOM 4792 C CA . ALA C 1 127 ? 2.852 49.880 -90.981 1.00 27.87 111 ALA C CA 1
ATOM 4793 C C . ALA C 1 127 ? 1.810 49.749 -92.080 1.00 28.66 111 ALA C C 1
ATOM 4794 O O . ALA C 1 127 ? 0.937 48.883 -92.067 1.00 27.13 111 ALA C O 1
ATOM 4796 N N . PRO C 1 128 ? 1.775 50.710 -93.024 1.00 31.00 112 PRO C N 1
ATOM 4797 C CA . PRO C 1 128 ? 0.845 50.607 -94.149 1.00 35.97 112 PRO C CA 1
ATOM 4798 C C . PRO C 1 128 ? 1.172 49.362 -94.987 1.00 32.49 112 PRO C C 1
ATOM 4799 O O . PRO C 1 128 ? 2.320 49.063 -95.103 1.00 35.63 112 PRO C O 1
ATOM 4803 N N . VAL C 1 129 ? 0.149 48.632 -95.419 1.00 34.92 113 VAL C N 1
ATOM 4804 C CA . VAL C 1 129 ? 0.292 47.451 -96.336 1.00 40.97 113 VAL C CA 1
ATOM 4805 C C . VAL C 1 129 ? 1.080 47.900 -97.581 1.00 47.38 113 VAL C C 1
ATOM 4806 O O . VAL C 1 129 ? 2.036 47.201 -97.953 1.00 43.47 113 VAL C O 1
ATOM 4810 N N . LYS C 1 130 ? 0.721 49.035 -98.183 1.00 54.43 114 LYS C N 1
ATOM 4811 C CA . LYS C 1 130 ? 1.386 49.553 -99.413 1.00 69.69 114 LYS C CA 1
ATOM 4812 C C . LYS C 1 130 ?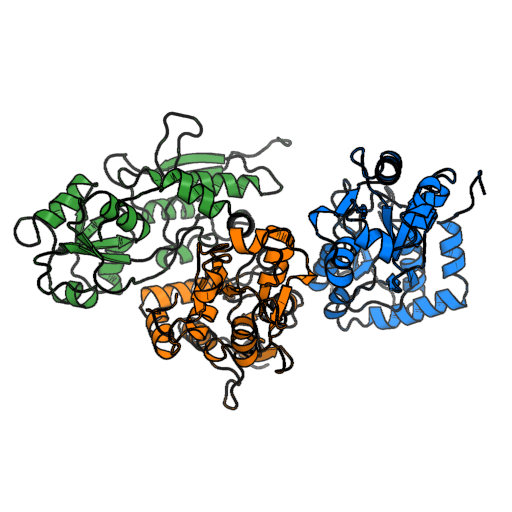 2.471 50.558 -99.020 1.00 73.09 114 LYS C C 1
ATOM 4813 O O . LYS C 1 130 ? 2.297 51.259 -98.015 1.00 74.81 114 LYS C O 1
ATOM 4819 N N . GLU C 1 131 ? 3.555 50.600 -99.797 1.00 82.84 115 GLU C N 1
ATOM 4820 C CA . GLU C 1 131 ? 4.699 51.539 -99.637 1.00 91.81 115 GLU C CA 1
ATOM 4821 C C . GLU C 1 131 ? 5.189 51.520 -98.185 1.00 92.11 115 GLU C C 1
ATOM 4822 O O . GLU C 1 131 ? 5.398 52.608 -97.627 1.00 86.71 115 GLU C O 1
ATOM 4828 N N . ALA C 1 132 ? 5.384 50.325 -97.614 1.00 98.41 116 ALA C N 1
ATOM 4829 C CA . ALA C 1 132 ? 6.021 50.106 -96.291 1.00 98.05 116 ALA C CA 1
ATOM 4830 C C . ALA C 1 132 ? 7.483 50.590 -96.324 1.00 92.64 116 ALA C C 1
ATOM 4831 O O . ALA C 1 132 ? 8.032 50.882 -95.234 1.00 84.47 116 ALA C O 1
ATOM 4833 N N . GLY C 1 133 ? 8.080 50.689 -97.522 1.00 86.99 117 GLY C N 1
ATOM 4834 C CA . GLY C 1 133 ? 9.514 50.968 -97.726 1.00 76.94 117 GLY C CA 1
ATOM 4835 C C . GLY C 1 133 ? 10.359 49.859 -97.118 1.00 74.37 117 GLY C C 1
ATOM 4836 O O . GLY C 1 133 ? 10.090 48.683 -97.408 1.00 71.46 117 GLY C O 1
ATOM 4837 N N . THR C 1 134 ? 11.304 50.216 -96.247 1.00 71.91 118 THR C N 1
ATOM 4838 C CA . THR C 1 134 ? 12.258 49.280 -95.593 1.00 68.27 118 THR C CA 1
ATOM 4839 C C . THR C 1 134 ? 11.689 48.747 -94.266 1.00 55.79 118 THR C C 1
ATOM 4840 O O . THR C 1 134 ? 12.436 48.008 -93.605 1.00 52.91 118 THR C O 1
ATOM 4844 N N . ILE C 1 135 ? 10.453 49.099 -93.866 1.00 51.07 119 ILE C N 1
ATOM 4845 C CA . ILE C 1 135 ? 9.951 48.744 -92.497 1.00 41.93 119 ILE C CA 1
ATOM 4846 C C . ILE C 1 135 ? 9.312 47.351 -92.565 1.00 36.18 119 ILE C C 1
ATOM 4847 O O . ILE C 1 135 ? 8.130 47.246 -92.978 1.00 40.35 119 ILE C O 1
ATOM 4852 N N . GLU C 1 136 ? 10.036 46.323 -92.119 1.00 36.16 120 GLU C N 1
ATOM 4853 C CA . GLU C 1 136 ? 9.517 44.919 -92.156 1.00 37.57 120 GLU C CA 1
ATOM 4854 C C . GLU C 1 136 ? 9.538 44.310 -90.747 1.00 36.13 120 GLU C C 1
ATOM 4855 O O . GLU C 1 136 ? 9.225 43.136 -90.625 1.00 33.83 120 GLU C O 1
ATOM 4861 N N . GLY C 1 137 ? 9.856 45.098 -89.719 1.00 35.59 121 GLY C N 1
ATOM 4862 C CA . GLY C 1 137 ? 9.838 44.595 -88.341 1.00 32.59 121 GLY C CA 1
ATOM 4863 C C . GLY C 1 137 ? 10.563 45.539 -87.439 1.00 30.17 121 GLY C C 1
ATOM 4864 O O . GLY C 1 137 ? 10.970 46.629 -87.906 1.00 33.91 121 GLY C O 1
ATOM 4865 N N . ILE C 1 138 ? 10.678 45.171 -86.163 1.00 28.79 122 ILE C N 1
ATOM 4866 C CA . ILE C 1 138 ? 11.272 46.070 -85.157 1.00 30.97 122 ILE C CA 1
ATOM 4867 C C . ILE C 1 138 ? 12.731 46.359 -85.528 1.00 29.34 122 ILE C C 1
ATOM 4868 O O . ILE C 1 138 ? 13.149 47.499 -85.370 1.00 29.96 122 ILE C O 1
ATOM 4873 N N . ASP C 1 139 ? 13.506 45.375 -85.981 1.00 33.16 123 ASP C N 1
ATOM 4874 C CA . ASP C 1 139 ? 14.938 45.598 -86.319 1.00 34.30 123 ASP C CA 1
ATOM 4875 C C . ASP C 1 139 ? 15.099 46.671 -87.416 1.00 30.16 123 ASP C C 1
ATOM 4876 O O . ASP C 1 139 ? 15.898 47.587 -87.193 1.00 34.11 123 ASP C O 1
ATOM 4881 N N . SER C 1 140 ? 14.361 46.585 -88.522 1.00 32.90 124 SER C N 1
ATOM 4882 C CA . SER C 1 140 ? 14.427 47.578 -89.630 1.00 33.78 124 SER C CA 1
ATOM 4883 C C . SER C 1 140 ? 13.794 48.900 -89.183 1.00 34.69 124 SER C C 1
ATOM 4884 O O . SER C 1 140 ? 14.200 49.959 -89.727 1.00 33.61 124 SER C O 1
ATOM 4887 N N . LEU C 1 141 ? 12.842 48.883 -88.231 1.00 32.99 125 LEU C N 1
ATOM 4888 C CA . LEU C 1 141 ? 12.218 50.167 -87.809 1.00 30.34 125 LEU C CA 1
ATOM 4889 C C . LEU C 1 141 ? 13.265 50.940 -87.018 1.00 30.66 125 LEU C C 1
ATOM 4890 O O . LEU C 1 141 ? 13.427 52.160 -87.255 1.00 33.47 125 LEU C O 1
ATOM 4895 N N . VAL C 1 142 ? 14.046 50.248 -86.198 1.00 31.83 126 VAL C N 1
ATOM 4896 C CA . VAL C 1 142 ? 15.107 50.866 -85.361 1.00 35.89 126 VAL C CA 1
ATOM 4897 C C . VAL C 1 142 ? 16.157 51.491 -86.297 1.00 39.14 126 VAL C C 1
ATOM 4898 O O . VAL C 1 142 ? 16.441 52.688 -86.161 1.00 33.46 126 VAL C O 1
ATOM 4902 N N . THR C 1 143 ? 16.633 50.723 -87.280 1.00 39.54 127 THR C N 1
ATOM 4903 C CA . THR C 1 143 ? 17.701 51.201 -88.203 1.00 41.47 127 THR C CA 1
ATOM 4904 C C . THR C 1 143 ? 17.165 52.318 -89.123 1.00 39.19 127 THR C C 1
ATOM 4905 O O . THR C 1 143 ? 17.991 53.145 -89.531 1.00 39.11 127 THR C O 1
ATOM 4909 N N . SER C 1 144 ? 15.857 52.420 -89.398 1.00 37.06 128 SER C N 1
ATOM 4910 C CA . SER C 1 144 ? 15.302 53.407 -90.360 1.00 38.86 128 SER C CA 1
ATOM 4911 C C . SER C 1 144 ? 15.577 54.836 -89.899 1.00 38.09 128 SER C C 1
ATOM 4912 O O . SER C 1 144 ? 15.534 55.690 -90.771 1.00 40.03 128 SER C O 1
ATOM 4915 N N . ASN C 1 145 ? 15.765 55.105 -88.602 1.00 31.21 129 ASN C N 1
ATOM 4916 C CA . ASN C 1 145 ? 15.883 56.484 -88.041 1.00 37.96 129 ASN C CA 1
ATOM 4917 C C . ASN C 1 145 ? 14.609 57.325 -88.305 1.00 30.21 129 ASN C C 1
ATOM 4918 O O . ASN C 1 145 ? 14.624 58.523 -88.024 1.00 29.52 129 ASN C O 1
ATOM 4923 N N . GLU C 1 146 ? 13.507 56.704 -88.695 1.00 35.12 130 GLU C N 1
ATOM 4924 C CA . GLU C 1 146 ? 12.223 57.413 -88.946 1.00 30.32 130 GLU C CA 1
ATOM 4925 C C . GLU C 1 146 ? 11.378 57.514 -87.672 1.00 28.28 130 GLU C C 1
ATOM 4926 O O . GLU C 1 146 ? 11.556 56.741 -86.732 1.00 28.75 130 GLU C O 1
ATOM 4932 N N . PRO C 1 147 ? 10.395 58.427 -87.620 1.00 27.96 131 PRO C N 1
ATOM 4933 C CA . PRO C 1 147 ? 9.540 58.578 -86.439 1.00 25.51 131 PRO C CA 1
ATOM 4934 C C . PRO C 1 147 ? 8.668 57.332 -86.240 1.00 25.88 131 PRO C C 1
ATOM 4935 O O . PRO C 1 147 ? 8.242 56.726 -87.168 1.00 24.65 131 PRO C O 1
ATOM 4939 N N . ILE C 1 148 ? 8.411 57.027 -84.966 1.00 24.72 132 ILE C N 1
ATOM 4940 C CA . ILE C 1 148 ? 7.600 55.885 -84.470 1.00 24.09 132 ILE C CA 1
ATOM 4941 C C . ILE C 1 148 ? 6.456 56.416 -83.632 1.00 19.83 132 ILE C C 1
ATOM 4942 O O . ILE C 1 148 ? 6.709 57.160 -82.669 1.00 22.72 132 ILE C O 1
ATOM 4947 N N . GLY C 1 149 ? 5.237 56.006 -83.953 1.00 19.62 133 GLY C N 1
ATOM 4948 C CA . GLY C 1 149 ? 4.050 56.389 -83.168 1.00 21.38 133 GLY C CA 1
ATOM 4949 C C . GLY C 1 149 ? 3.856 55.473 -81.977 1.00 20.11 133 GLY C C 1
ATOM 4950 O O . GLY C 1 149 ? 4.063 54.280 -82.123 1.00 20.94 133 GLY C O 1
ATOM 4951 N N . VAL C 1 150 ? 3.382 56.019 -80.859 1.00 19.15 134 VAL C N 1
ATOM 4952 C CA . VAL C 1 150 ? 3.016 55.235 -79.643 1.00 18.41 134 VAL C CA 1
ATOM 4953 C C . VAL C 1 150 ? 1.769 55.877 -79.064 1.00 19.15 134 VAL C C 1
ATOM 4954 O O . VAL C 1 150 ? 1.540 57.090 -79.300 1.00 18.98 134 VAL C O 1
ATOM 4958 N N . GLN C 1 151 ? 1.042 55.139 -78.225 1.00 17.72 135 GLN C N 1
ATOM 4959 C CA . GLN C 1 151 ? -0.015 55.758 -77.401 1.00 18.17 135 GLN C CA 1
ATOM 4960 C C . GLN C 1 151 ? 0.613 56.693 -76.373 1.00 18.05 135 GLN C C 1
ATOM 4961 O O . GLN C 1 151 ? 1.787 56.538 -76.001 1.00 20.74 135 GLN C O 1
ATOM 4967 N N . ASP C 1 152 ? -0.205 57.619 -75.877 1.00 19.34 136 ASP C N 1
ATOM 4968 C CA . ASP C 1 152 ? 0.062 58.336 -74.611 1.00 19.55 136 ASP C CA 1
ATOM 4969 C C . ASP C 1 152 ? 0.030 57.337 -73.452 1.00 18.99 136 ASP C C 1
ATOM 4970 O O . ASP C 1 152 ? -0.890 56.517 -73.420 1.00 18.87 136 ASP C O 1
ATOM 4975 N N . GLY C 1 153 ? 0.978 57.430 -72.551 1.00 17.24 137 GLY C N 1
ATOM 4976 C CA . GLY C 1 153 ? 0.871 56.791 -71.208 1.00 18.88 137 GLY C CA 1
ATOM 4977 C C . GLY C 1 153 ? 1.444 55.373 -71.151 1.00 19.30 137 GLY C C 1
ATOM 4978 O O . GLY C 1 153 ? 1.463 54.795 -70.084 1.00 19.83 137 GLY C O 1
ATOM 4979 N N . THR C 1 154 ? 1.917 54.837 -72.261 1.00 17.97 138 THR C N 1
ATOM 4980 C CA . THR C 1 154 ? 2.305 53.414 -72.384 1.00 17.40 138 THR C CA 1
ATOM 4981 C C . THR C 1 154 ? 3.741 53.246 -71.889 1.00 18.15 138 THR C C 1
ATOM 4982 O O . THR C 1 154 ? 4.636 54.118 -72.146 1.00 18.82 138 THR C O 1
ATOM 4986 N N . PHE C 1 155 ? 4.014 52.066 -71.333 1.00 17.68 139 PHE C N 1
ATOM 4987 C CA . PHE C 1 155 ? 5.383 51.576 -71.037 1.00 18.51 139 PHE C CA 1
ATOM 4988 C C . PHE C 1 155 ? 6.190 51.499 -72.324 1.00 18.69 139 PHE C C 1
ATOM 4989 O O . PHE C 1 155 ? 7.443 51.440 -72.228 1.00 20.13 139 PHE C O 1
ATOM 4997 N N . ALA C 1 156 ? 5.527 51.446 -73.478 1.00 18.30 140 ALA C N 1
ATOM 4998 C CA . ALA C 1 156 ? 6.273 51.181 -74.720 1.00 18.50 140 ALA C CA 1
ATOM 4999 C C . ALA C 1 156 ? 7.284 52.311 -74.965 1.00 18.50 140 ALA C C 1
ATOM 5000 O O . ALA C 1 156 ? 8.315 52.014 -75.659 1.00 19.47 140 ALA C O 1
ATOM 5002 N N . ARG C 1 157 ? 6.987 53.554 -74.618 1.00 19.73 141 ARG C N 1
ATOM 5003 C CA . ARG C 1 157 ? 7.935 54.654 -74.957 1.00 18.81 141 ARG C CA 1
ATOM 5004 C C . ARG C 1 157 ? 9.288 54.350 -74.304 1.00 19.01 141 ARG C C 1
ATOM 5005 O O . ARG C 1 157 ? 10.312 54.344 -75.034 1.00 20.74 141 ARG C O 1
ATOM 5013 N N . ASN C 1 158 ? 9.343 54.077 -73.008 1.00 19.50 142 ASN C N 1
ATOM 5014 C CA . ASN C 1 158 ? 10.642 53.839 -72.312 1.00 22.21 142 ASN C CA 1
ATOM 5015 C C . ASN C 1 158 ? 11.233 52.485 -72.710 1.00 22.35 142 ASN C C 1
ATOM 5016 O O . ASN C 1 158 ? 12.473 52.357 -72.705 1.00 22.04 142 ASN C O 1
ATOM 5021 N N . TYR C 1 159 ? 10.432 51.509 -73.103 1.00 21.73 143 TYR C N 1
ATOM 5022 C CA . TYR C 1 159 ? 10.927 50.260 -73.676 1.00 22.16 143 TYR C CA 1
ATOM 5023 C C . TYR C 1 159 ? 11.774 50.622 -74.902 1.00 22.06 143 TYR C C 1
ATOM 5024 O O . TYR C 1 159 ? 12.905 50.148 -75.111 1.00 22.84 143 TYR C O 1
ATOM 5033 N N . LEU C 1 160 ? 11.202 51.431 -75.792 1.00 22.25 144 LEU C N 1
ATOM 5034 C CA . LEU C 1 160 ? 11.893 51.774 -77.059 1.00 24.55 144 LEU C CA 1
ATOM 5035 C C . LEU C 1 160 ? 13.180 52.545 -76.753 1.00 23.75 144 LEU C C 1
ATOM 5036 O O . LEU C 1 160 ? 14.258 52.212 -77.359 1.00 25.99 144 LEU C O 1
ATOM 5041 N N . ILE C 1 161 ? 13.116 53.513 -75.851 1.00 23.23 145 ILE C N 1
ATOM 5042 C CA . ILE C 1 161 ? 14.292 54.372 -75.512 1.00 25.14 145 ILE C CA 1
ATOM 5043 C C . ILE C 1 161 ? 15.357 53.536 -74.798 1.00 31.44 145 ILE C C 1
ATOM 5044 O O . ILE C 1 161 ? 16.552 53.580 -75.217 1.00 29.14 145 ILE C O 1
ATOM 5049 N N . ASN C 1 162 ? 14.966 52.802 -73.762 1.00 28.49 146 ASN C N 1
ATOM 5050 C CA . ASN C 1 162 ? 15.920 52.134 -72.848 1.00 30.16 146 ASN C CA 1
ATOM 5051 C C . ASN C 1 162 ? 16.373 50.785 -73.385 1.00 30.09 146 ASN C C 1
ATOM 5052 O O . ASN C 1 162 ? 17.586 50.490 -73.271 1.00 35.50 146 ASN C O 1
ATOM 5057 N N . GLU C 1 163 ? 15.487 49.944 -73.884 1.00 26.45 147 GLU C N 1
ATOM 5058 C CA . GLU C 1 163 ? 15.848 48.582 -74.327 1.00 29.51 147 GLU C CA 1
ATOM 5059 C C . GLU C 1 163 ? 16.443 48.654 -75.734 1.00 32.08 147 GLU C C 1
ATOM 5060 O O . GLU C 1 163 ? 17.371 47.900 -76.017 1.00 32.52 147 GLU C O 1
ATOM 5066 N N . LEU C 1 164 ? 15.891 49.464 -76.636 1.00 27.42 148 LEU C N 1
ATOM 5067 C CA . LEU C 1 164 ? 16.322 49.383 -78.062 1.00 28.49 148 LEU C CA 1
ATOM 5068 C C . LEU C 1 164 ? 17.174 50.594 -78.453 1.00 28.08 148 LEU C C 1
ATOM 5069 O O . LEU C 1 164 ? 17.506 50.674 -79.615 1.00 31.87 148 LEU C O 1
ATOM 5074 N N . ASN C 1 165 ? 17.469 51.472 -77.493 1.00 28.52 149 ASN C N 1
ATOM 5075 C CA . ASN C 1 165 ? 18.316 52.681 -77.606 1.00 31.24 149 ASN C CA 1
ATOM 5076 C C . ASN C 1 165 ? 17.784 53.582 -78.722 1.00 30.12 149 ASN C C 1
ATOM 5077 O O . ASN C 1 165 ? 18.617 54.215 -79.403 1.00 29.65 149 ASN C O 1
ATOM 5082 N N . ILE C 1 166 ? 16.459 53.685 -78.882 1.00 26.72 150 ILE C N 1
ATOM 5083 C CA . ILE C 1 166 ? 15.879 54.616 -79.887 1.00 26.39 150 ILE C CA 1
ATOM 5084 C C . ILE C 1 166 ? 16.038 56.042 -79.371 1.00 26.27 150 ILE C C 1
ATOM 5085 O O . ILE C 1 166 ? 15.758 56.280 -78.212 1.00 27.05 150 ILE C O 1
ATOM 5090 N N . LEU C 1 167 ? 16.469 56.979 -80.222 1.00 26.29 151 LEU C N 1
ATOM 5091 C CA . LEU C 1 167 ? 16.595 58.408 -79.865 1.00 28.49 151 LEU C CA 1
ATOM 5092 C C . LEU C 1 167 ? 15.212 58.884 -79.432 1.00 27.82 151 LEU C C 1
ATOM 5093 O O . LEU C 1 167 ? 14.260 58.687 -80.176 1.00 27.07 151 LEU C O 1
ATOM 5098 N N . PRO C 1 168 ? 15.057 59.516 -78.254 1.00 27.53 152 PRO C N 1
ATOM 5099 C CA . PRO C 1 168 ? 13.732 59.896 -77.757 1.00 26.24 152 PRO C CA 1
ATOM 5100 C C . PRO C 1 168 ? 12.927 60.786 -78.713 1.00 28.67 152 PRO C C 1
ATOM 5101 O O . PRO C 1 168 ? 11.707 60.699 -78.761 1.00 26.30 152 PRO C O 1
ATOM 5105 N N . SER C 1 169 ? 13.606 61.685 -79.441 1.00 28.97 153 SER C N 1
ATOM 5106 C CA . SER C 1 169 ? 12.953 62.611 -80.385 1.00 29.17 153 SER C CA 1
ATOM 5107 C C . SER C 1 169 ? 12.201 61.858 -81.513 1.00 28.80 153 SER C C 1
ATOM 5108 O O . SER C 1 169 ? 11.333 62.454 -82.151 1.00 29.86 153 SER C O 1
ATOM 5111 N N . ARG C 1 170 ? 12.478 60.588 -81.772 1.00 24.91 154 ARG C N 1
ATOM 5112 C CA . ARG C 1 170 ? 11.810 59.808 -82.841 1.00 24.23 154 ARG C CA 1
ATOM 5113 C C . ARG C 1 170 ? 10.437 59.337 -82.350 1.00 24.23 154 ARG C C 1
ATOM 5114 O O . ARG C 1 170 ? 9.637 58.873 -83.185 1.00 24.83 154 ARG C O 1
ATOM 5122 N N . ILE C 1 171 ? 10.217 59.401 -81.044 1.00 23.29 155 ILE C N 1
ATOM 5123 C CA . ILE C 1 171 ? 8.984 58.764 -80.484 1.00 23.70 155 ILE C CA 1
ATOM 5124 C C . ILE C 1 171 ? 7.891 59.837 -80.478 1.00 22.20 155 ILE C C 1
ATOM 5125 O O . ILE C 1 171 ? 8.058 60.905 -79.807 1.00 25.65 155 ILE C O 1
ATOM 5130 N N . VAL C 1 172 ? 6.793 59.575 -81.182 1.00 23.85 156 VAL C N 1
ATOM 5131 C CA . VAL C 1 172 ? 5.687 60.551 -81.380 1.00 23.66 156 VAL C CA 1
ATOM 5132 C C . VAL C 1 172 ? 4.434 60.029 -80.695 1.00 23.42 156 VAL C C 1
ATOM 5133 O O . VAL C 1 172 ? 3.826 59.062 -81.139 1.00 21.15 156 VAL C O 1
ATOM 5137 N N . PRO C 1 173 ? 4.030 60.631 -79.575 1.00 21.64 157 PRO C N 1
ATOM 5138 C CA . PRO C 1 173 ? 2.823 60.178 -78.918 1.00 21.02 157 PRO C CA 1
ATOM 5139 C C . PRO C 1 173 ? 1.588 60.626 -79.715 1.00 20.19 157 PRO C C 1
ATOM 5140 O O . PRO C 1 173 ? 1.536 61.718 -80.252 1.00 22.06 157 PRO C O 1
ATOM 5144 N N . LEU C 1 174 ? 0.620 59.732 -79.782 1.00 21.06 158 LEU C N 1
ATOM 5145 C CA . LEU C 1 174 ? -0.625 59.899 -80.549 1.00 19.32 158 LEU C CA 1
ATOM 5146 C C . LEU C 1 174 ? -1.796 59.755 -79.597 1.00 20.73 158 LEU C C 1
ATOM 5147 O O . LEU C 1 174 ? -1.779 58.816 -78.793 1.00 20.18 158 LEU C O 1
ATOM 5152 N N . LYS C 1 175 ? -2.798 60.625 -79.709 1.00 19.57 159 LYS C N 1
ATOM 5153 C CA . LYS C 1 175 ? -3.835 60.794 -78.645 1.00 22.47 159 LYS C CA 1
ATOM 5154 C C . LYS C 1 175 ? -4.951 59.757 -78.690 1.00 20.81 159 LYS C C 1
ATOM 5155 O O . LYS C 1 175 ? -5.558 59.505 -77.651 1.00 23.84 159 LYS C O 1
ATOM 5161 N N . ASP C 1 176 ? -5.352 59.317 -79.872 1.00 19.32 160 ASP C N 1
ATOM 5162 C CA . ASP C 1 176 ? -6.639 58.608 -80.055 1.00 20.97 160 ASP C CA 1
ATOM 5163 C C . ASP C 1 176 ? -6.683 58.000 -81.459 1.00 19.18 160 ASP C C 1
ATOM 5164 O O . ASP C 1 176 ? -5.714 58.144 -82.221 1.00 19.45 160 ASP C O 1
ATOM 5169 N N . GLU C 1 177 ? -7.762 57.297 -81.774 1.00 20.89 161 GLU C N 1
ATOM 5170 C CA . GLU C 1 177 ? -7.927 56.571 -83.058 1.00 21.48 161 GLU C CA 1
ATOM 5171 C C . GLU C 1 177 ? -7.665 57.514 -84.255 1.00 19.94 161 GLU C C 1
ATOM 5172 O O . GLU C 1 177 ? -6.941 57.153 -85.147 1.00 20.25 161 GLU C O 1
ATOM 5178 N N . GLU C 1 178 ? -8.209 58.736 -84.221 1.00 22.27 162 GLU C N 1
ATOM 5179 C CA . GLU C 1 178 ? -8.002 59.674 -85.369 1.00 22.30 162 GLU C CA 1
ATOM 5180 C C . GLU C 1 178 ? -6.496 59.891 -85.596 1.00 22.46 162 GLU C C 1
ATOM 5181 O O . GLU C 1 178 ? -6.020 59.932 -86.752 1.00 21.57 162 GLU C O 1
ATOM 5187 N N . GLN C 1 179 ? -5.733 60.101 -84.527 1.00 20.25 163 GLN C N 1
ATOM 5188 C CA . GLN C 1 179 ? -4.284 60.317 -84.653 1.00 19.52 163 GLN C CA 1
ATOM 5189 C C . GLN C 1 179 ? -3.554 59.016 -85.025 1.00 18.99 163 GLN C C 1
ATOM 5190 O O . GLN C 1 179 ? -2.501 59.143 -85.700 1.00 19.00 163 GLN C O 1
ATOM 5196 N N . TYR C 1 180 ? -3.958 57.828 -84.553 1.00 18.73 164 TYR C N 1
ATOM 5197 C CA . TYR C 1 180 ? -3.281 56.588 -84.969 1.00 20.98 164 TYR C CA 1
ATOM 5198 C C . TYR C 1 180 ? -3.392 56.528 -86.497 1.00 20.17 164 TYR C C 1
ATOM 5199 O O . TYR C 1 180 ? -2.424 56.337 -87.182 1.00 20.28 164 TYR C O 1
ATOM 5208 N N . LEU C 1 181 ? -4.601 56.702 -87.012 1.00 20.33 165 LEU C N 1
ATOM 5209 C CA . LEU C 1 181 ? -4.887 56.592 -88.482 1.00 21.07 165 LEU C CA 1
ATOM 5210 C C . LEU C 1 181 ? -4.136 57.694 -89.211 1.00 21.79 165 LEU C C 1
ATOM 5211 O O . LEU C 1 181 ? -3.482 57.404 -90.181 1.00 21.67 165 LEU C O 1
ATOM 5216 N N . SER C 1 182 ? -4.244 58.925 -88.737 1.00 21.86 166 SER C N 1
ATOM 5217 C CA . SER C 1 182 ? -3.661 60.088 -89.432 1.00 25.21 166 SER C CA 1
ATOM 5218 C C . SER C 1 182 ? -2.138 59.977 -89.476 1.00 22.41 166 SER C C 1
ATOM 5219 O O . SER C 1 182 ? -1.516 60.278 -90.531 1.00 21.73 166 SER C O 1
ATOM 5222 N N . ALA C 1 183 ? -1.479 59.555 -88.401 1.00 21.16 167 ALA C N 1
ATOM 5223 C CA . ALA C 1 183 ? -0.011 59.510 -88.402 1.00 21.29 167 ALA C CA 1
ATOM 5224 C C . ALA C 1 183 ? 0.449 58.457 -89.400 1.00 21.40 167 ALA C C 1
ATOM 5225 O O . ALA C 1 183 ? 1.438 58.684 -90.068 1.00 21.97 167 ALA C O 1
ATOM 5227 N N . LEU C 1 184 ? -0.264 57.347 -89.479 1.00 21.54 168 LEU C N 1
ATOM 5228 C CA . LEU C 1 184 ? 0.121 56.246 -90.400 1.00 24.28 168 LEU C CA 1
ATOM 5229 C C . LEU C 1 184 ? -0.131 56.695 -91.841 1.00 23.42 168 LEU C C 1
ATOM 5230 O O . LEU C 1 184 ? 0.680 56.334 -92.696 1.00 25.65 168 LEU C O 1
ATOM 5235 N N . GLN C 1 185 ? -1.220 57.416 -92.070 1.00 23.76 169 GLN C N 1
ATOM 5236 C CA . GLN C 1 185 ? -1.628 57.852 -93.452 1.00 25.06 169 GLN C CA 1
ATOM 5237 C C . GLN C 1 185 ? -0.635 58.919 -93.937 1.00 26.42 169 GLN C C 1
ATOM 5238 O O . GLN C 1 185 ? -0.229 58.883 -95.116 1.00 27.98 169 GLN C O 1
ATOM 5244 N N . ARG C 1 186 ? -0.213 59.831 -93.065 1.00 25.09 170 ARG C N 1
ATOM 5245 C CA . ARG C 1 186 ? 0.687 60.965 -93.407 1.00 25.85 170 ARG C CA 1
ATOM 5246 C C . ARG C 1 186 ? 2.095 60.447 -93.694 1.00 30.01 170 ARG C C 1
ATOM 5247 O O . ARG C 1 186 ? 2.758 60.931 -94.633 1.00 25.49 170 ARG C O 1
ATOM 5255 N N . GLY C 1 187 ? 2.573 59.498 -92.892 1.00 23.48 171 GLY C N 1
ATOM 5256 C CA . GLY C 1 187 ? 3.909 58.937 -93.065 1.00 23.75 171 GLY C CA 1
ATOM 5257 C C . GLY C 1 187 ? 4.973 59.857 -92.519 1.00 25.54 171 GLY C C 1
ATOM 5258 O O . GLY C 1 187 ? 4.709 60.977 -92.050 1.00 26.52 171 GLY C O 1
ATOM 5259 N N . PRO C 1 188 ? 6.225 59.361 -92.559 1.00 26.07 172 PRO C N 1
ATOM 5260 C CA . PRO C 1 188 ? 7.306 59.935 -91.773 1.00 27.74 172 PRO C CA 1
ATOM 5261 C C . PRO C 1 188 ? 7.784 61.287 -92.315 1.00 31.73 172 PRO C C 1
ATOM 5262 O O . PRO C 1 188 ? 8.461 61.956 -91.609 1.00 40.28 172 PRO C O 1
ATOM 5266 N N . ASN C 1 189 ? 7.396 61.650 -93.531 1.00 28.57 173 ASN C N 1
ATOM 5267 C CA . ASN C 1 189 ? 7.930 62.871 -94.192 1.00 32.45 173 ASN C CA 1
ATOM 5268 C C . ASN C 1 189 ? 6.870 63.957 -94.280 1.00 35.61 173 ASN C C 1
ATOM 5269 O O . ASN C 1 189 ? 7.148 64.986 -94.938 1.00 40.43 173 ASN C O 1
ATOM 5274 N N . ALA C 1 190 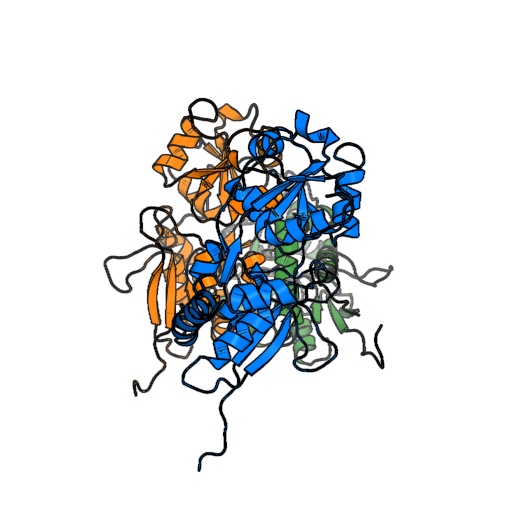? 5.683 63.743 -93.725 1.00 32.31 174 ALA C N 1
ATOM 5275 C CA . ALA C 1 190 ? 4.600 64.748 -93.785 1.00 28.26 174 ALA C CA 1
ATOM 5276 C C . ALA C 1 190 ? 3.866 64.808 -92.435 1.00 23.98 174 ALA C C 1
ATOM 5277 O O . ALA C 1 190 ? 2.627 64.866 -92.437 1.00 26.28 174 ALA C O 1
ATOM 5279 N N . GLY C 1 191 ? 4.641 64.870 -91.354 1.00 23.49 175 GLY C N 1
ATOM 5280 C CA . GLY C 1 191 ? 4.167 65.078 -89.964 1.00 25.49 175 GLY C CA 1
ATOM 5281 C C . GLY C 1 191 ? 3.490 63.846 -89.365 1.00 25.20 175 GLY C C 1
ATOM 5282 O O . GLY C 1 191 ? 2.670 63.995 -88.467 1.00 28.27 175 GLY C O 1
ATOM 5283 N N . GLY C 1 192 ? 3.766 62.670 -89.898 1.00 24.25 176 GLY C N 1
ATOM 5284 C CA . GLY C 1 192 ? 3.313 61.390 -89.343 1.00 23.53 176 GLY C CA 1
ATOM 5285 C C . GLY C 1 192 ? 4.482 60.500 -88.948 1.00 19.99 176 GLY C C 1
ATOM 5286 O O . GLY C 1 192 ? 5.545 60.998 -88.575 1.00 22.72 176 GLY C O 1
ATOM 5287 N N . VAL C 1 193 ? 4.265 59.193 -89.050 1.00 21.01 177 VAL C N 1
ATOM 5288 C CA . VAL C 1 193 ? 5.210 58.147 -88.550 1.00 20.28 177 VAL C CA 1
ATOM 5289 C C . VAL C 1 193 ? 5.394 57.078 -89.606 1.00 22.39 177 VAL C C 1
ATOM 5290 O O . VAL C 1 193 ? 4.499 56.852 -90.410 1.00 23.23 177 VAL C O 1
ATOM 5294 N N . ALA C 1 194 ? 6.520 56.371 -89.539 1.00 24.78 178 ALA C N 1
ATOM 5295 C CA . ALA C 1 194 ? 6.804 55.226 -90.433 1.00 23.93 178 ALA C CA 1
ATOM 5296 C C . ALA C 1 194 ? 6.068 53.988 -89.933 1.00 23.32 178 ALA C C 1
ATOM 5297 O O . ALA C 1 194 ? 5.749 53.098 -90.740 1.00 27.75 178 ALA C O 1
ATOM 5299 N N . ALA C 1 195 ? 5.755 53.946 -88.626 1.00 22.84 179 ALA C N 1
ATOM 5300 C CA . ALA C 1 195 ? 5.060 52.794 -88.030 1.00 22.24 179 ALA C CA 1
ATOM 5301 C C . ALA C 1 195 ? 4.577 53.175 -86.640 1.00 19.06 179 ALA C C 1
ATOM 5302 O O . ALA C 1 195 ? 5.087 54.128 -86.055 1.00 20.80 179 ALA C O 1
ATOM 5304 N N . ILE C 1 196 ? 3.617 52.397 -86.172 1.00 20.55 180 ILE C N 1
ATOM 5305 C CA . ILE C 1 196 ? 3.179 52.497 -84.763 1.00 18.21 180 ILE C CA 1
ATOM 5306 C C . ILE C 1 196 ? 3.756 51.265 -84.065 1.00 19.49 180 ILE C C 1
ATOM 5307 O O . ILE C 1 196 ? 3.641 50.158 -84.615 1.00 22.07 180 ILE C O 1
ATOM 5312 N N . VAL C 1 197 ? 4.292 51.460 -82.871 1.00 19.04 181 VAL C N 1
ATOM 5313 C CA . VAL C 1 197 ? 4.618 50.333 -81.968 1.00 20.09 181 VAL C CA 1
ATOM 5314 C C . VAL C 1 197 ? 3.614 50.357 -80.816 1.00 18.71 181 VAL C C 1
ATOM 5315 O O . VAL C 1 197 ? 3.500 51.409 -80.119 1.00 20.86 181 VAL C O 1
ATOM 5319 N N . ASP C 1 198 ? 2.881 49.268 -80.659 1.00 17.22 182 ASP C N 1
ATOM 5320 C CA . ASP C 1 198 ? 1.813 49.168 -79.630 1.00 17.64 182 ASP C CA 1
ATOM 5321 C C . ASP C 1 198 ? 1.556 47.711 -79.282 1.00 18.88 182 ASP C C 1
ATOM 5322 O O . ASP C 1 198 ? 1.985 46.787 -80.005 1.00 18.93 182 ASP C O 1
ATOM 5327 N N . GLU C 1 199 ? 0.796 47.491 -78.230 1.00 18.67 183 GLU C N 1
ATOM 5328 C CA . GLU C 1 199 ? 0.506 46.119 -77.809 1.00 18.16 183 GLU C CA 1
ATOM 5329 C C . GLU C 1 199 ? -0.555 45.500 -78.703 1.00 19.34 183 GLU C C 1
ATOM 5330 O O . GLU C 1 199 ? -1.534 46.186 -79.137 1.00 19.05 183 GLU C O 1
ATOM 5336 N N . LEU C 1 200 ? -0.459 44.183 -78.871 1.00 20.45 184 LEU C N 1
ATOM 5337 C CA . LEU C 1 200 ? -1.333 43.474 -79.833 1.00 21.06 184 LEU C CA 1
ATOM 5338 C C . LEU C 1 200 ? -2.811 43.597 -79.466 1.00 18.74 184 LEU C C 1
ATOM 5339 O O . LEU C 1 200 ? -3.630 43.777 -80.386 1.00 20.36 184 LEU C O 1
ATOM 5344 N N . PRO C 1 201 ? -3.286 43.553 -78.194 1.00 19.37 185 PRO C N 1
ATOM 5345 C CA . PRO C 1 201 ? -4.724 43.680 -77.936 1.00 18.35 185 PRO C CA 1
ATOM 5346 C C . PRO C 1 201 ? -5.282 44.995 -78.516 1.00 19.01 185 PRO C C 1
ATOM 5347 O O . PRO C 1 201 ? -6.425 45.010 -78.961 1.00 20.57 185 PRO C O 1
ATOM 5351 N N . TYR C 1 202 ? -4.546 46.109 -78.481 1.00 19.24 186 TYR C N 1
ATOM 5352 C CA . TYR C 1 202 ? -5.043 47.394 -79.045 1.00 18.03 186 TYR C CA 1
ATOM 5353 C C . TYR C 1 202 ? -4.975 47.303 -80.570 1.00 20.11 186 TYR C C 1
ATOM 5354 O O . TYR C 1 202 ? -5.929 47.725 -81.239 1.00 20.57 186 TYR C O 1
ATOM 5363 N N . ILE C 1 203 ? -3.909 46.722 -81.085 1.00 18.97 187 ILE C N 1
ATOM 5364 C CA . ILE C 1 203 ? -3.713 46.629 -82.570 1.00 21.85 187 ILE C CA 1
ATOM 5365 C C . ILE C 1 203 ? -4.773 45.705 -83.185 1.00 23.33 187 ILE C C 1
ATOM 5366 O O . ILE C 1 203 ? -5.235 46.045 -84.301 1.00 22.42 187 ILE C O 1
ATOM 5371 N N . GLU C 1 204 ? -5.244 44.675 -82.485 1.00 24.77 188 GLU C N 1
ATOM 5372 C CA . GLU C 1 204 ? -6.333 43.817 -83.010 1.00 25.18 188 GLU C CA 1
ATOM 5373 C C . GLU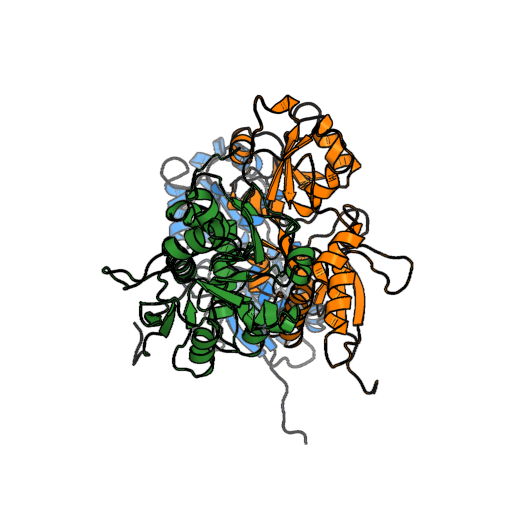 C 1 204 ? -7.594 44.677 -83.225 1.00 27.03 188 GLU C C 1
ATOM 5374 O O . GLU C 1 204 ? -8.332 44.448 -84.163 1.00 26.70 188 GLU C O 1
ATOM 5380 N N . VAL C 1 205 ? -7.833 45.664 -82.384 1.00 25.94 189 VAL C N 1
ATOM 5381 C CA . VAL C 1 205 ? -8.960 46.606 -82.538 1.00 21.73 189 VAL C CA 1
ATOM 5382 C C . VAL C 1 205 ? -8.665 47.553 -83.701 1.00 23.36 189 VAL C C 1
ATOM 5383 O O . VAL C 1 205 ? -9.581 47.778 -84.557 1.00 27.03 189 VAL C O 1
ATOM 5387 N N . LEU C 1 206 ? -7.493 48.168 -83.749 1.00 21.76 190 LEU C N 1
ATOM 5388 C CA . LEU C 1 206 ? -7.183 49.133 -84.814 1.00 24.77 190 LEU C CA 1
ATOM 5389 C C . LEU C 1 206 ? -7.339 48.453 -86.189 1.00 26.40 190 LEU C C 1
ATOM 5390 O O . LEU C 1 206 ? -7.857 49.105 -87.145 1.00 28.19 190 LEU C O 1
ATOM 5395 N N . LEU C 1 207 ? -6.808 47.250 -86.320 1.00 25.10 191 LEU C N 1
ATOM 5396 C CA . LEU C 1 207 ? -6.785 46.598 -87.667 1.00 27.29 191 LEU C CA 1
ATOM 5397 C C . LEU C 1 207 ? -8.188 46.149 -88.067 1.00 30.65 191 LEU C C 1
ATOM 5398 O O . LEU C 1 207 ? -8.325 45.726 -89.254 1.00 33.93 191 LEU C O 1
ATOM 5403 N N . THR C 1 208 ? -9.140 46.155 -87.140 1.00 29.66 192 THR C N 1
ATOM 5404 C CA . THR C 1 208 ? -10.579 45.832 -87.343 1.00 33.78 192 THR C CA 1
ATOM 5405 C C . THR C 1 208 ? -11.314 47.056 -87.891 1.00 37.05 192 THR C C 1
ATOM 5406 O O . THR C 1 208 ? -12.466 46.869 -88.283 1.00 41.90 192 THR C O 1
ATOM 5410 N N . ASN C 1 209 ? -10.740 48.263 -87.772 1.00 34.90 193 ASN C N 1
ATOM 5411 C CA . ASN C 1 209 ? -11.436 49.576 -87.930 1.00 43.72 193 ASN C CA 1
ATOM 5412 C C . ASN C 1 209 ? -10.581 50.533 -88.758 1.00 38.72 193 ASN C C 1
ATOM 5413 O O . ASN C 1 209 ? -10.608 51.738 -88.483 1.00 41.10 193 ASN C O 1
ATOM 5418 N N . SER C 1 210 ? -9.816 50.019 -89.719 1.00 34.35 194 SER C N 1
ATOM 5419 C CA . SER C 1 210 ? -8.901 50.820 -90.559 1.00 36.44 194 SER C CA 1
ATOM 5420 C C . SER C 1 210 ? -9.012 50.413 -92.037 1.00 30.15 194 SER C C 1
ATOM 5421 O O . SER C 1 210 ? -8.066 50.657 -92.761 1.00 33.08 194 SER C O 1
ATOM 5424 N N . ASN C 1 211 ? -10.142 49.837 -92.431 1.00 35.17 195 ASN C N 1
ATOM 5425 C CA . ASN C 1 211 ? -10.430 49.465 -93.851 1.00 39.83 195 ASN C CA 1
ATOM 5426 C C . ASN C 1 211 ? -9.270 48.678 -94.475 1.00 40.89 195 ASN C C 1
ATOM 5427 O O . ASN C 1 211 ? -9.033 48.876 -95.666 1.00 38.30 195 ASN C O 1
ATOM 5432 N N . CYS C 1 212 ? -8.523 47.862 -93.715 1.00 37.51 196 CYS C N 1
ATOM 5433 C CA . CYS C 1 212 ? -7.487 46.922 -94.230 1.00 38.58 196 CYS C CA 1
ATOM 5434 C C . CYS C 1 212 ? -6.276 47.632 -94.841 1.00 38.06 196 CYS C C 1
ATOM 5435 O O . CYS C 1 212 ? -5.544 46.959 -95.587 1.00 37.96 196 CYS C O 1
ATOM 5438 N N . LYS C 1 213 ? -5.987 48.888 -94.463 1.00 34.52 197 LYS C N 1
ATOM 5439 C CA . LYS C 1 213 ? -4.861 49.686 -95.022 1.00 35.18 197 LYS C CA 1
ATOM 5440 C C . LYS C 1 213 ? -3.536 49.356 -94.320 1.00 31.06 197 LYS C C 1
ATOM 5441 O O . LYS C 1 213 ? -2.487 49.707 -94.875 1.00 32.95 197 LYS C O 1
ATOM 5447 N N . PHE C 1 214 ? -3.610 48.749 -93.126 1.00 30.15 198 PHE C N 1
ATOM 5448 C CA . PHE C 1 214 ? -2.456 48.577 -92.216 1.00 28.64 198 PHE C CA 1
ATOM 5449 C C . PHE C 1 214 ? -2.312 47.101 -91.884 1.00 27.15 198 PHE C C 1
ATOM 5450 O O . PHE C 1 214 ? -3.291 46.371 -91.854 1.00 29.32 198 PHE C O 1
ATOM 5458 N N . ARG C 1 215 ? -1.120 46.734 -91.482 1.00 27.99 199 ARG C N 1
ATOM 5459 C CA . ARG C 1 215 ? -0.870 45.361 -90.988 1.00 26.97 199 ARG C CA 1
ATOM 5460 C C . ARG C 1 215 ? 0.233 45.414 -89.945 1.00 23.61 199 ARG C C 1
ATOM 5461 O O . ARG C 1 215 ? 1.100 46.363 -89.950 1.00 26.14 199 ARG C O 1
ATOM 5469 N N . THR C 1 216 ? 0.327 44.321 -89.185 1.00 26.25 200 THR C N 1
ATOM 5470 C CA . THR C 1 216 ? 1.548 44.007 -88.429 1.00 25.82 200 THR C CA 1
ATOM 5471 C C . THR C 1 216 ? 2.638 43.562 -89.396 1.00 27.45 200 THR C C 1
ATOM 5472 O O . THR C 1 216 ? 2.306 42.926 -90.407 1.00 28.04 200 THR C O 1
ATOM 5476 N N . VAL C 1 217 ? 3.867 43.955 -89.130 1.00 27.74 201 VAL C N 1
ATOM 5477 C CA . VAL C 1 217 ? 5.064 43.469 -89.874 1.00 30.99 201 VAL C CA 1
ATOM 5478 C C . VAL C 1 217 ? 6.080 42.894 -88.872 1.00 32.14 201 VAL C C 1
ATOM 5479 O O . VAL C 1 217 ? 6.380 43.555 -87.836 1.00 31.29 201 VAL C O 1
ATOM 5483 N N . GLY C 1 218 ? 6.638 41.711 -89.174 1.00 30.38 202 GLY C N 1
ATOM 5484 C CA . GLY C 1 218 ? 7.651 41.072 -88.329 1.00 30.69 202 GLY C CA 1
ATOM 5485 C C . GLY C 1 218 ? 6.974 40.358 -87.179 1.00 27.55 202 GLY C C 1
ATOM 5486 O O . GLY C 1 218 ? 5.749 40.314 -87.158 1.00 33.09 202 GLY C O 1
ATOM 5487 N N . GLN C 1 219 ? 7.770 39.928 -86.222 1.00 34.31 203 GLN C N 1
ATOM 5488 C CA . GLN C 1 219 ? 7.359 39.110 -85.057 1.00 36.13 203 GLN C CA 1
ATOM 5489 C C . GLN C 1 219 ? 6.958 40.012 -83.870 1.00 31.38 203 GLN C C 1
ATOM 5490 O O . GLN C 1 219 ? 7.468 41.127 -83.707 1.00 31.63 203 GLN C O 1
ATOM 5496 N N . GLU C 1 220 ? 6.082 39.500 -83.040 1.00 31.22 204 GLU C N 1
ATOM 5497 C CA . GLU C 1 220 ? 5.775 40.116 -81.722 1.00 26.30 204 GLU C CA 1
ATOM 5498 C C . GLU C 1 220 ? 7.012 40.047 -80.842 1.00 27.89 204 GLU C C 1
ATOM 5499 O O . GLU C 1 220 ? 7.741 39.023 -80.897 1.00 29.37 204 GLU C O 1
ATOM 5505 N N . PHE C 1 221 ? 7.213 41.057 -79.996 1.00 22.44 205 PHE C N 1
ATOM 5506 C CA . PHE C 1 221 ? 8.357 41.134 -79.063 1.00 24.18 205 PHE C CA 1
ATOM 5507 C C . PHE C 1 221 ? 7.879 41.558 -77.667 1.00 24.63 205 PHE C C 1
ATOM 5508 O O . PHE C 1 221 ? 6.691 41.963 -77.502 1.00 21.44 205 PHE C O 1
ATOM 5516 N N . THR C 1 222 ? 8.776 41.453 -76.700 1.00 24.23 206 THR C N 1
ATOM 5517 C CA . THR C 1 222 ? 8.557 41.631 -75.239 1.00 21.91 206 THR C CA 1
ATOM 5518 C C . THR C 1 222 ? 7.205 41.076 -74.806 1.00 20.94 206 THR C C 1
ATOM 5519 O O . THR C 1 222 ? 6.456 41.796 -74.121 1.00 21.63 206 THR C O 1
ATOM 5523 N N . ARG C 1 223 ? 6.932 39.821 -75.141 1.00 21.34 207 ARG C N 1
ATOM 5524 C CA . ARG C 1 223 ? 5.685 39.146 -74.702 1.00 21.96 207 ARG C CA 1
ATOM 5525 C C . ARG C 1 223 ? 5.600 39.177 -73.170 1.00 21.87 207 ARG C C 1
ATOM 5526 O O . ARG C 1 223 ? 6.584 38.983 -72.464 1.00 21.75 207 ARG C O 1
ATOM 5534 N N . THR C 1 224 ? 4.394 39.428 -72.710 1.00 19.54 208 THR C N 1
ATOM 5535 C CA . THR C 1 224 ? 4.024 39.491 -71.292 1.00 19.41 208 THR C CA 1
ATOM 5536 C C . THR C 1 224 ? 2.496 39.357 -71.216 1.00 18.35 208 THR C C 1
ATOM 5537 O O . THR C 1 224 ? 1.879 38.617 -71.989 1.00 20.56 208 THR C O 1
ATOM 5541 N N . GLY C 1 225 ? 1.879 40.100 -70.336 1.00 17.79 209 GLY C N 1
ATOM 5542 C CA . GLY C 1 225 ? 0.428 40.050 -70.147 1.00 17.17 209 GLY C CA 1
ATOM 5543 C C . GLY C 1 225 ? -0.022 41.250 -69.381 1.00 17.77 209 GLY C C 1
ATOM 5544 O O . GLY C 1 225 ? 0.802 42.071 -69.013 1.00 17.79 209 GLY C O 1
ATOM 5545 N N . TRP C 1 226 ? -1.332 41.371 -69.223 1.00 16.88 210 TRP C N 1
ATOM 5546 C CA . TRP C 1 226 ? -1.950 42.369 -68.325 1.00 16.57 210 TRP C CA 1
ATOM 5547 C C . TRP C 1 226 ? -2.325 41.706 -67.019 1.00 15.99 210 TRP C C 1
ATOM 5548 O O . TRP C 1 226 ? -2.775 40.543 -67.047 1.00 17.74 210 TRP C O 1
ATOM 5559 N N . GLY C 1 227 ? -2.167 42.414 -65.935 1.00 15.15 211 GLY C N 1
ATOM 5560 C CA . GLY C 1 227 ? -2.495 41.889 -64.616 1.00 17.94 211 GLY C CA 1
ATOM 5561 C C . GLY C 1 227 ? -3.002 42.963 -63.737 1.00 17.06 211 GLY C C 1
ATOM 5562 O O . GLY C 1 227 ? -2.891 44.152 -64.063 1.00 18.47 211 GLY C O 1
ATOM 5563 N N . PHE C 1 228 ? -3.545 42.545 -62.598 1.00 15.59 212 PHE C N 1
ATOM 5564 C CA . PHE C 1 228 ? -4.028 43.500 -61.591 1.00 16.23 212 PHE C CA 1
ATOM 5565 C C . PHE C 1 228 ? -2.872 43.761 -60.626 1.00 17.75 212 PHE C C 1
ATOM 5566 O O . PHE C 1 228 ? -2.226 42.784 -60.233 1.00 17.59 212 PHE C O 1
ATOM 5574 N N . ALA C 1 229 ? -2.691 45.025 -60.257 1.00 15.98 213 ALA C N 1
ATOM 5575 C CA . ALA C 1 229 ? -1.554 45.439 -59.417 1.00 17.62 213 ALA C CA 1
ATOM 5576 C C . ALA C 1 229 ? -1.993 45.683 -57.971 1.00 19.11 213 ALA C C 1
ATOM 5577 O O . ALA C 1 229 ? -2.727 46.607 -57.727 1.00 20.41 213 ALA C O 1
ATOM 5579 N N . PHE C 1 230 ? -1.486 44.866 -57.062 1.00 19.13 214 PHE C N 1
ATOM 5580 C CA . PHE C 1 230 ? -1.680 44.966 -55.612 1.00 20.12 214 PHE C CA 1
ATOM 5581 C C . PHE C 1 230 ? -0.406 45.456 -54.942 1.00 19.84 214 PHE C C 1
ATOM 5582 O O . PHE C 1 230 ? 0.671 45.389 -55.562 1.00 21.15 214 PHE C O 1
ATOM 5590 N N . GLN C 1 231 ? -0.559 45.899 -53.694 1.00 21.62 215 GLN C N 1
ATOM 5591 C CA . GLN C 1 231 ? 0.634 46.246 -52.886 1.00 21.49 215 GLN C CA 1
ATOM 5592 C C . GLN C 1 231 ? 1.465 44.995 -52.615 1.00 25.33 215 GLN C C 1
ATOM 5593 O O . GLN C 1 231 ? 0.949 43.831 -52.566 1.00 24.03 215 GLN C O 1
ATOM 5599 N N . ARG C 1 232 ? 2.766 45.208 -52.433 1.00 24.97 216 ARG C N 1
ATOM 5600 C CA . ARG C 1 232 ? 3.697 44.118 -52.065 1.00 29.41 216 ARG C CA 1
ATOM 5601 C C . ARG C 1 232 ? 3.116 43.309 -50.886 1.00 24.60 216 ARG C C 1
ATOM 5602 O O . ARG C 1 232 ? 2.718 43.900 -49.895 1.00 28.75 216 ARG C O 1
ATOM 5610 N N . ASP C 1 233 ? 3.192 41.989 -51.007 1.00 27.14 217 ASP C N 1
ATOM 5611 C CA . ASP C 1 233 ? 2.820 40.950 -50.000 1.00 28.61 217 ASP C CA 1
ATOM 5612 C C . ASP C 1 233 ? 1.295 40.937 -49.757 1.00 31.06 217 ASP C C 1
ATOM 5613 O O . ASP C 1 233 ? 0.876 40.356 -48.778 1.00 29.90 217 ASP C O 1
ATOM 5618 N N . SER C 1 234 ? 0.485 41.523 -50.641 1.00 27.50 218 SER C N 1
ATOM 5619 C CA . SER C 1 234 ? -0.990 41.415 -50.567 1.00 26.19 218 SER C CA 1
ATOM 5620 C C . SER C 1 234 ? -1.437 39.960 -50.631 1.00 25.01 218 SER C C 1
ATOM 5621 O O . SER C 1 234 ? -1.227 39.291 -51.651 1.00 23.92 218 SER C O 1
ATOM 5624 N N . PRO C 1 235 ? -2.214 39.434 -49.648 1.00 26.47 219 PRO C N 1
ATOM 5625 C CA . PRO C 1 235 ? -2.793 38.091 -49.817 1.00 24.91 219 PRO C CA 1
ATOM 5626 C C . PRO C 1 235 ? -3.949 38.068 -50.830 1.00 24.65 219 PRO C C 1
ATOM 5627 O O . PRO C 1 235 ? -4.255 37.037 -51.376 1.00 24.47 219 PRO C O 1
ATOM 5631 N N . LEU C 1 236 ? -4.551 39.232 -51.090 1.00 24.57 220 LEU C N 1
ATOM 5632 C CA . LEU C 1 236 ? -5.684 39.273 -52.057 1.00 24.28 220 LEU C CA 1
ATOM 5633 C C . LEU C 1 236 ? -5.137 39.009 -53.462 1.00 24.60 220 LEU C C 1
ATOM 5634 O O . LEU C 1 236 ? -5.743 38.266 -54.225 1.00 23.26 220 LEU C O 1
ATOM 5639 N N . ALA C 1 237 ? -3.899 39.414 -53.750 1.00 22.20 221 ALA C N 1
ATOM 5640 C CA . ALA C 1 237 ? -3.252 39.113 -55.035 1.00 22.93 221 ALA C CA 1
ATOM 5641 C C . ALA C 1 237 ? -3.164 37.604 -55.263 1.00 23.22 221 ALA C C 1
ATOM 5642 O O . ALA C 1 237 ? -3.442 37.154 -56.364 1.00 22.23 221 ALA C O 1
ATOM 5644 N N . VAL C 1 238 ? -2.771 36.857 -54.224 1.00 22.74 222 VAL C N 1
ATOM 5645 C CA . VAL C 1 238 ? -2.620 35.385 -54.334 1.00 23.16 222 VAL C CA 1
ATOM 5646 C C . VAL C 1 238 ? -3.986 34.757 -54.641 1.00 23.44 222 VAL C C 1
ATOM 5647 O O . VAL C 1 238 ? -4.105 33.957 -55.591 1.00 21.18 222 VAL C O 1
ATOM 5651 N N . ASP C 1 239 ? -5.018 35.194 -53.942 1.00 21.87 223 ASP C N 1
ATOM 5652 C CA . ASP C 1 239 ? -6.341 34.582 -54.148 1.00 22.09 223 ASP C CA 1
ATOM 5653 C C . ASP C 1 239 ? -6.901 34.991 -55.502 1.00 21.06 223 ASP C C 1
ATOM 5654 O O . ASP C 1 239 ? -7.550 34.187 -56.165 1.00 19.97 223 ASP C O 1
ATOM 5659 N N . MET C 1 240 ? -6.652 36.235 -55.909 1.00 19.60 224 MET C N 1
ATOM 5660 C CA . MET C 1 240 ? -7.131 36.702 -57.224 1.00 18.54 224 MET C CA 1
ATOM 5661 C C . MET C 1 240 ? -6.425 35.975 -58.367 1.00 18.52 224 MET C C 1
ATOM 5662 O O . MET C 1 240 ? -7.040 35.716 -59.396 1.00 19.01 224 MET C O 1
ATOM 5667 N N . SER C 1 241 ? -5.125 35.632 -58.239 1.00 19.49 225 SER C N 1
ATOM 5668 C CA . SER C 1 241 ? -4.471 34.779 -59.249 1.00 20.93 225 SER C CA 1
ATOM 5669 C C . SER C 1 241 ? -5.214 33.448 -59.406 1.00 19.21 225 SER C C 1
ATOM 5670 O O . SER C 1 241 ? -5.487 33.066 -60.515 1.00 20.24 225 SER C O 1
ATOM 5673 N N . THR C 1 242 ? -5.517 32.782 -58.299 1.00 19.71 226 THR C N 1
ATOM 5674 C CA . THR C 1 242 ? -6.249 31.498 -58.397 1.00 19.86 226 THR C CA 1
ATOM 5675 C C . THR C 1 242 ? -7.617 31.725 -59.062 1.00 20.52 226 THR C C 1
ATOM 5676 O O . THR C 1 242 ? -8.021 30.918 -59.910 1.00 19.78 226 THR C O 1
ATOM 5680 N N . ALA C 1 243 ? -8.305 32.830 -58.743 1.00 17.20 227 ALA C N 1
ATOM 5681 C CA . ALA C 1 243 ? -9.632 33.112 -59.306 1.00 18.42 227 ALA C CA 1
ATOM 5682 C C . ALA C 1 243 ? -9.536 33.307 -60.819 1.00 17.31 227 ALA C C 1
ATOM 5683 O O . ALA C 1 243 ? -10.392 32.905 -61.583 1.00 19.09 227 ALA C O 1
ATOM 5685 N N . ILE C 1 244 ? -8.506 34.019 -61.287 1.00 19.01 228 ILE C N 1
ATOM 5686 C CA . ILE C 1 244 ? -8.294 34.238 -62.736 1.00 18.13 228 ILE C CA 1
ATOM 5687 C C . ILE C 1 244 ? -8.124 32.885 -63.435 1.00 18.88 228 ILE C C 1
ATOM 5688 O O . ILE C 1 244 ? -8.732 32.734 -64.516 1.00 19.69 228 ILE C O 1
ATOM 5693 N N . LEU C 1 245 ? -7.374 31.969 -62.832 1.00 18.95 229 LEU C N 1
ATOM 5694 C CA . LEU C 1 245 ? -7.105 30.623 -63.412 1.00 22.05 229 LEU C CA 1
ATOM 5695 C C . LEU C 1 245 ? -8.436 29.874 -63.441 1.00 20.46 229 LEU C C 1
ATOM 5696 O O . LEU C 1 245 ? -8.740 29.237 -64.479 1.00 19.82 229 LEU C O 1
ATOM 5701 N N . GLN C 1 246 ? -9.279 30.059 -62.416 1.00 18.47 230 GLN C N 1
ATOM 5702 C CA . GLN C 1 246 ? -10.629 29.432 -62.384 1.00 20.03 230 GLN C CA 1
ATOM 5703 C C . GLN C 1 246 ? -11.469 29.987 -63.531 1.00 19.98 230 GLN C C 1
ATOM 5704 O O . GLN C 1 246 ? -12.141 29.238 -64.210 1.00 18.43 230 GLN C O 1
ATOM 5710 N N . LEU C 1 247 ? -11.464 31.283 -63.757 1.00 18.74 231 LEU C N 1
ATOM 5711 C CA . LEU C 1 247 ? -12.240 31.893 -64.845 1.00 18.40 231 LEU C CA 1
ATOM 5712 C C . LEU C 1 247 ? -11.808 31.290 -66.178 1.00 19.68 231 LEU C C 1
ATOM 5713 O O . LEU C 1 247 ? -12.672 31.061 -67.070 1.00 19.72 231 LEU C O 1
ATOM 5718 N N . SER C 1 248 ? -10.490 31.090 -66.363 1.00 19.63 232 SER C N 1
ATOM 5719 C CA . SER C 1 248 ? -9.991 30.519 -67.622 1.00 18.89 232 SER C CA 1
ATOM 5720 C C . SER C 1 248 ? -10.528 29.082 -67.772 1.00 18.03 232 SER C C 1
ATOM 5721 O O . SER C 1 248 ? -11.049 28.750 -68.857 1.00 21.27 232 SER C O 1
ATOM 5724 N N . GLU C 1 249 ? -10.348 28.283 -66.757 1.00 19.36 233 GLU C N 1
ATOM 5725 C CA . GLU C 1 249 ? -10.728 26.835 -66.769 1.00 22.03 233 GLU C CA 1
ATOM 5726 C C . GLU C 1 249 ? -12.222 26.716 -67.018 1.00 22.44 233 GLU C C 1
ATOM 5727 O O . GLU C 1 249 ? -12.635 25.791 -67.720 1.00 22.89 233 GLU C O 1
ATOM 5733 N N . GLU C 1 250 ? -13.025 27.596 -66.434 1.00 22.83 234 GLU C N 1
ATOM 5734 C CA . GLU C 1 250 ? -14.511 27.566 -66.607 1.00 22.67 234 GLU C CA 1
ATOM 5735 C C . GLU C 1 250 ? -14.956 28.056 -67.979 1.00 24.90 234 GLU C C 1
ATOM 5736 O O . GLU C 1 250 ? -16.166 27.928 -68.309 1.00 27.80 234 GLU C O 1
ATOM 5742 N N . GLY C 1 251 ? -14.113 28.750 -68.707 1.00 23.19 235 GLY C N 1
ATOM 5743 C CA . GLY C 1 251 ? -14.434 29.370 -69.993 1.00 22.92 235 GLY C CA 1
ATOM 5744 C C . GLY C 1 251 ? -14.962 30.794 -69.832 1.00 22.50 235 GLY C C 1
ATOM 5745 O O . GLY C 1 251 ? -15.302 31.421 -70.847 1.00 25.93 235 GLY C O 1
ATOM 5746 N N . GLU C 1 252 ? -14.975 31.321 -68.614 1.00 25.68 236 GLU C N 1
ATOM 5747 C CA . GLU C 1 252 ? -15.551 32.667 -68.366 1.00 25.08 236 GLU C CA 1
ATOM 5748 C C . GLU C 1 252 ? -14.629 33.744 -68.965 1.00 23.71 236 GLU C C 1
ATOM 5749 O O . GLU C 1 252 ? -15.107 34.782 -69.421 1.00 23.12 236 GLU C O 1
ATOM 5755 N N . LEU C 1 253 ? -13.302 33.581 -68.900 1.00 22.16 237 LEU C N 1
ATOM 5756 C CA . LEU C 1 253 ? -12.419 34.642 -69.448 1.00 22.64 237 LEU C CA 1
ATOM 5757 C C . LEU C 1 253 ? -12.672 34.863 -70.933 1.00 23.18 237 LEU C C 1
ATOM 5758 O O . LEU C 1 253 ? -12.665 35.979 -71.377 1.00 24.65 237 LEU C O 1
ATOM 5763 N N . GLU C 1 254 ? -12.840 33.795 -71.727 1.00 23.69 238 GLU C N 1
ATOM 5764 C CA . GLU C 1 254 ? -13.069 33.933 -73.179 1.00 25.75 238 GLU C CA 1
ATOM 5765 C C . GLU C 1 254 ? -14.480 34.464 -73.411 1.00 22.03 238 GLU C C 1
ATOM 5766 O O . GLU C 1 254 ? -14.629 35.259 -74.258 1.00 24.62 238 GLU C O 1
ATOM 5772 N N . LYS C 1 255 ? -15.438 34.088 -72.589 1.00 20.87 239 LYS C N 1
ATOM 5773 C CA . LYS C 1 255 ? -16.801 34.644 -72.699 1.00 21.62 239 LYS C CA 1
ATOM 5774 C C . LYS C 1 255 ? -16.749 36.164 -72.508 1.00 20.76 239 LYS C C 1
ATOM 5775 O O . LYS C 1 255 ? -17.395 36.905 -73.255 1.00 22.94 239 LYS C O 1
ATOM 5781 N N . ILE C 1 256 ? -16.004 36.636 -71.511 1.00 21.43 240 ILE C N 1
ATOM 5782 C CA . ILE C 1 256 ? -15.967 38.091 -71.215 1.00 19.29 240 ILE C CA 1
ATOM 5783 C C . ILE C 1 256 ? -15.247 38.801 -72.381 1.00 19.12 240 ILE C C 1
ATOM 5784 O O . ILE C 1 256 ? -15.683 39.879 -72.786 1.00 21.10 240 ILE C O 1
ATOM 5789 N N . HIS C 1 257 ? -14.238 38.166 -72.941 1.00 20.72 241 HIS C N 1
ATOM 5790 C CA . HIS C 1 257 ? -13.537 38.653 -74.150 1.00 23.10 241 HIS C CA 1
ATOM 5791 C C . HIS C 1 257 ? -14.554 38.880 -75.263 1.00 24.85 241 HIS C C 1
ATOM 5792 O O . HIS C 1 257 ? -14.571 39.979 -75.879 1.00 26.28 241 HIS C O 1
ATOM 5799 N N . ARG C 1 258 ? -15.391 37.870 -75.526 1.00 24.46 242 ARG C N 1
ATOM 5800 C CA . ARG C 1 258 ? -16.370 37.920 -76.622 1.00 26.12 242 ARG C CA 1
ATOM 5801 C C . ARG C 1 258 ? -17.476 38.935 -76.330 1.00 24.48 242 ARG C C 1
ATOM 5802 O O . ARG C 1 258 ? -17.975 39.536 -77.277 1.00 28.90 242 ARG C O 1
ATOM 5810 N N . LYS C 1 259 ? -17.810 39.201 -75.079 1.00 23.94 243 LYS C N 1
ATOM 5811 C CA . LYS C 1 259 ? -18.825 40.211 -74.760 1.00 24.16 243 LYS C CA 1
ATOM 5812 C C . LYS C 1 259 ? -18.324 41.582 -75.244 1.00 25.53 243 LYS C C 1
ATOM 5813 O O . LYS C 1 259 ? -19.106 42.323 -75.780 1.00 27.14 243 LYS C O 1
ATOM 5819 N N . TRP C 1 260 ? -17.036 41.893 -75.053 1.00 24.39 244 TRP C N 1
ATOM 5820 C CA . TRP C 1 260 ? -16.518 43.264 -75.241 1.00 22.86 244 TRP C CA 1
ATOM 5821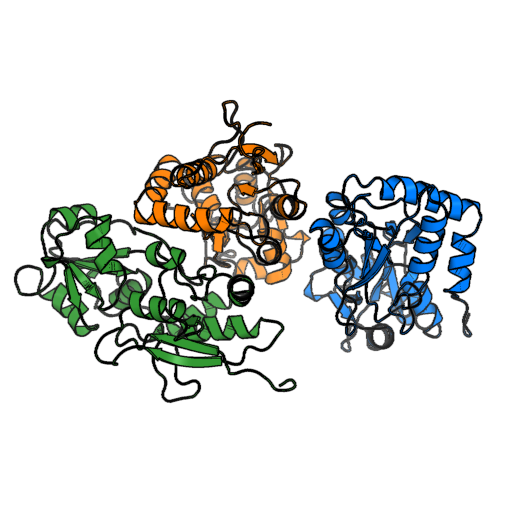 C C . TRP C 1 260 ? -15.832 43.468 -76.599 1.00 24.28 244 TRP C C 1
ATOM 5822 O O . TRP C 1 260 ? -15.819 44.629 -77.033 1.00 27.28 244 TRP C O 1
ATOM 5833 N N . LEU C 1 261 ? -15.231 42.436 -77.191 1.00 27.42 245 LEU C N 1
ATOM 5834 C CA . LEU C 1 261 ? -14.247 42.580 -78.311 1.00 32.03 245 LEU C CA 1
ATOM 5835 C C . LEU C 1 261 ? -14.674 41.725 -79.509 1.00 40.16 245 LEU C C 1
ATOM 5836 O O . LEU C 1 261 ? -13.816 41.447 -80.351 1.00 51.57 245 LEU C O 1
ATOM 5841 N N . ASN C 1 262 ? -15.927 41.317 -79.595 1.00 51.42 246 ASN C N 1
ATOM 5842 C CA . ASN C 1 262 ? -16.440 40.619 -80.805 1.00 63.82 246 ASN C CA 1
ATOM 5843 C C . ASN C 1 262 ? -16.285 41.576 -81.999 1.00 65.60 246 ASN C C 1
ATOM 5844 O O . ASN C 1 262 ? -17.248 42.306 -82.311 1.00 65.28 246 ASN C O 1
ATOM 5849 N N . TYR C 1 263 ? -15.096 41.570 -82.611 1.00 69.21 247 TYR C N 1
ATOM 5850 C CA . TYR C 1 263 ? -14.736 42.330 -83.835 1.00 80.59 247 TYR C CA 1
ATOM 5851 C C . TYR C 1 263 ? -14.597 41.366 -85.021 1.00 88.69 247 TYR C C 1
ATOM 5852 O O . TYR C 1 263 ? -13.829 40.389 -84.923 1.00 98.30 247 TYR C O 1
ATOM 5861 N N . LYS C 1 264 ? -15.313 41.648 -86.113 1.00 88.23 248 LYS C N 1
ATOM 5862 C CA . LYS C 1 264 ? -15.257 40.884 -87.388 1.00 88.36 248 LYS C CA 1
ATOM 5863 C C . LYS C 1 264 ? -14.932 41.883 -88.504 1.00 89.08 248 LYS C C 1
ATOM 5864 O O . LYS C 1 264 ? -15.777 42.752 -88.766 1.00 82.57 248 LYS C O 1
ATOM 5870 N N . HIS C 1 265 ? -13.733 41.794 -89.091 1.00 95.06 249 HIS C N 1
ATOM 5871 C CA . HIS C 1 265 ? -13.259 42.679 -90.194 1.00 104.81 249 HIS C CA 1
ATOM 5872 C C . HIS C 1 265 ? -13.190 41.906 -91.524 1.00 117.08 249 HIS C C 1
ATOM 5873 O O . HIS C 1 265 ? -13.590 42.501 -92.552 1.00 112.35 249 HIS C O 1
ATOM 5880 N N . GLU C 1 266 ? -12.762 40.631 -91.491 1.00 123.36 250 GLU C N 1
ATOM 5881 C CA . GLU C 1 266 ? -12.312 39.792 -92.647 1.00 123.28 250 GLU C CA 1
ATOM 5882 C C . GLU C 1 266 ? -11.666 40.676 -93.732 1.00 118.54 250 GLU C C 1
ATOM 5883 O O . GLU C 1 266 ? -12.386 41.123 -94.656 1.00 117.08 250 GLU C O 1
ATOM 5889 N N . CYS C 1 267 ? -10.346 40.893 -93.632 1.00 108.33 251 CYS C N 1
ATOM 5890 C CA . CYS C 1 267 ? -9.541 41.786 -94.516 1.00 107.14 251 CYS C CA 1
ATOM 5891 C C . CYS C 1 267 ? -8.745 40.981 -95.562 1.00 110.30 251 CYS C C 1
ATOM 5892 O O . CYS C 1 267 ? -8.147 41.623 -96.454 1.00 105.63 251 CYS C O 1
ATOM 5895 N N . SER C 1 268 ? -8.717 39.643 -95.473 1.00 114.30 252 SER C N 1
ATOM 5896 C CA . SER C 1 268 ? -8.065 38.755 -96.471 1.00 108.68 252 SER C CA 1
ATOM 5897 C C . SER C 1 268 ? -8.754 37.385 -96.500 1.00 103.52 252 SER C C 1
ATOM 5898 O O . SER C 1 268 ? -9.165 36.857 -95.471 1.00 104.34 252 SER C O 1
#